Protein AF-0000000087792548 (afdb_homodimer)

Organism: NCBI:txid1960156

Foldseek 3Di:
DCPDDDDPPPPPPPPPPPPPPPPVPPVPLDDQQDAAPFEEEEEEEVQLVVVQLVLLLVLLCCQQALPRHYHYARLYYYLQALQGDPLDGNLVSCVPRPLVVLGQEYEYAYDLNLCVFDPDDVVSV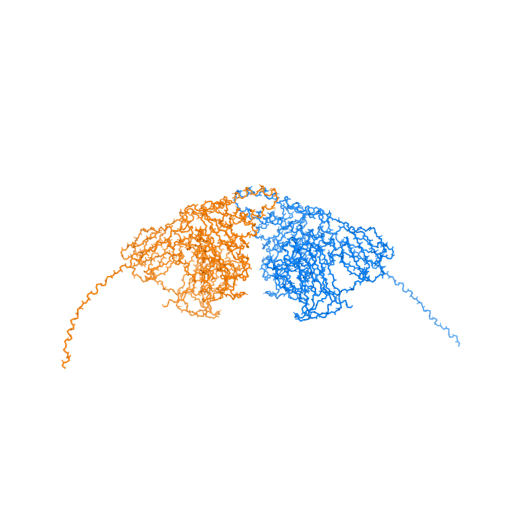VVRLVSVVVSVVSNCVSHPNRAYEYEQYAAQPCQLDPAPDVPHPRNSSVVVLVSSVVVCVVVVHFYFYLHVQLNQLLNQLCVVPSVLSCQQPVVSRHGDNQSSLSSSLRVSVSSSAALEQWEWEAEPQVQDTPDTDQKDKADFDWDQDPLGIKTKIKIWHNGFFSLQQQLDPSNVSSCVSHCSNVGHGAYKAAYANDDAQKKFKDKQNHTFDMDGNVDNNVIDGCSVIPDVSSVLSVVLSVLSVVLNVLSCCLPVVQPSVCVPPDPVSVVVNVVVSVVSVVVSVVSVVVSSVSSGIDMMMMMIGDDPDADWADFLQAPFDKDKPFAAPPQWQRRQARSPDLDQDTPNKHKGHQDPDDWIKMKTFSPAWDKFFKKKWKFALFAFQFKKWKWFARPVPDTDTQDMDTDDHSDIDMDMGGHDIDTGRMIMIIGGDTHCDHGPDHNSMHMIRYMTITHHDD/DDDDDCPCPPPPPPPPPPPPPPPVPPPPLDDQQDAAPFEEEEEEEVQLVVVQLVLLLVLLCCQQALPRHYHYARQYYYLQALQGPPLDGNLCSCVPRPLVVLGQEYEYAYDLNLCVFDPDDPVSVVVRLVSVVVSVVSNCVSHPNRAYEYEQYAAQPCQLDPAPDVPHPRNRSVVVLVSSVVVCVVVVHFYFYLHVQLNQLLNQLCVVPSVLSCQQPVVSRHGDNQSSLSSSLRVSVSSSAALEQWEWEAEPQVQDTPDTDQKDKADFDWDQDPQGIKTKIKIWHQGFFSLQQQLDPSNVSSCVSHCSNVGHGAYKAAYANDDAQKKFKDKQNHTFDMDGNVDNNVIDGCSVIPDVSSVLSVVLSVLSVVLNVLSCCLPVVQPSVCVPPDPVSVVVNVVVSVVSVVVSVVSVVVSSVSSGIDMMMMMIGHDPDADWADFLQAPFDKDKPFAAPPPWARRAARSPDLDQDTVNKHKGHQDQDDWIKMKTFSPAWDKFFKKKWKHALFAFQFKKWKWFARPVPDTHTQDMDTDDHSDIDMDMGGHDIDTGRMIMIIGGDTHCDHGPDHNSMHMIRYMTITHHDD

Radius of gyration: 38.55 Å; Cα contacts (8 Å, |Δi|>4): 2550; chains: 2; bounding box: 103×150×116 Å

Structure (mmCIF, N/CA/C/O backbone):
data_AF-0000000087792548-model_v1
#
loop_
_entity.id
_entity.type
_entity.pdbx_description
1 polymer 'Lysophospholipase L1'
#
loop_
_atom_site.group_PDB
_atom_site.id
_atom_site.type_symbol
_atom_site.label_atom_id
_atom_site.label_alt_id
_atom_site.label_comp_id
_atom_site.label_asym_id
_atom_site.label_entity_id
_atom_site.label_seq_id
_atom_site.pdbx_PDB_ins_code
_atom_site.Cartn_x
_atom_site.Cartn_y
_atom_site.Cartn_z
_atom_site.occupancy
_atom_site.B_iso_or_equiv
_atom_site.auth_seq_id
_atom_site.auth_comp_id
_atom_site.auth_asym_id
_atom_site.auth_atom_id
_atom_site.pdbx_PDB_model_num
ATOM 1 N N . MET A 1 1 ? 41.188 -63.031 -85.5 1 20.67 1 MET A N 1
ATOM 2 C CA . MET A 1 1 ? 41.625 -64 -84.5 1 20.67 1 MET A CA 1
ATOM 3 C C . MET A 1 1 ? 41.219 -63.594 -83.125 1 20.67 1 MET A C 1
ATOM 5 O O . MET A 1 1 ? 40.688 -62.469 -82.938 1 20.67 1 MET A O 1
ATOM 9 N N . ASN A 1 2 ? 42.062 -63.844 -82.25 1 21.12 2 ASN A N 1
ATOM 10 C CA . ASN A 1 2 ? 42.125 -64.312 -80.875 1 21.12 2 ASN A CA 1
ATOM 11 C C . ASN A 1 2 ? 41.906 -63.219 -79.875 1 21.12 2 ASN A C 1
ATOM 13 O O . ASN A 1 2 ? 42.875 -62.625 -79.375 1 21.12 2 ASN A O 1
ATOM 17 N N . SER A 1 3 ? 40.938 -62.375 -80.188 1 22.59 3 SER A N 1
ATOM 18 C CA . SER A 1 3 ? 40.594 -61.062 -79.562 1 22.59 3 SER A CA 1
ATOM 19 C C . SER A 1 3 ? 40.188 -61.219 -78.125 1 22.59 3 SER A C 1
ATOM 21 O O . SER A 1 3 ? 39.031 -61.625 -77.875 1 22.59 3 SER A O 1
ATOM 23 N N . THR A 1 4 ? 41.125 -61.719 -77.312 1 19.5 4 THR A N 1
ATOM 24 C CA . THR A 1 4 ? 41.062 -62.344 -76 1 19.5 4 THR A CA 1
ATOM 25 C C . THR A 1 4 ? 40.406 -61.406 -75 1 19.5 4 THR A C 1
ATOM 27 O O . THR A 1 4 ? 39.781 -61.844 -74 1 19.5 4 THR A O 1
ATOM 30 N N . ARG A 1 5 ? 41 -60.031 -75 1 19.72 5 ARG A N 1
ATOM 31 C CA . ARG A 1 5 ? 41.562 -59.625 -73.688 1 19.72 5 ARG A CA 1
ATOM 32 C C . ARG A 1 5 ? 40.5 -59.5 -72.625 1 19.72 5 ARG A C 1
ATOM 34 O O . ARG A 1 5 ? 40.656 -60.062 -71.562 1 19.72 5 ARG A O 1
ATOM 41 N N . ILE A 1 6 ? 40.094 -58.312 -72.125 1 22.81 6 ILE A N 1
ATOM 42 C CA . ILE A 1 6 ? 40.281 -57.688 -70.812 1 22.81 6 ILE A CA 1
ATOM 43 C C . ILE A 1 6 ? 38.969 -57.75 -70 1 22.81 6 ILE A C 1
ATOM 45 O O . ILE A 1 6 ? 37.969 -57.188 -70.438 1 22.81 6 ILE A O 1
ATOM 49 N N . SER A 1 7 ? 38.625 -58.938 -69.375 1 20.95 7 SER A N 1
ATOM 50 C CA . SER A 1 7 ? 37.375 -59.219 -68.688 1 20.95 7 SER A CA 1
ATOM 51 C C . SER A 1 7 ? 37.188 -58.25 -67.5 1 20.95 7 SER A C 1
ATOM 53 O O . SER A 1 7 ? 38.156 -57.812 -66.875 1 20.95 7 SER A O 1
ATOM 55 N N . SER A 1 8 ? 36.062 -57.531 -67.5 1 22.81 8 SER A N 1
ATOM 56 C CA . SER A 1 8 ? 35.375 -56.469 -66.75 1 22.81 8 SER A CA 1
ATOM 57 C C . SER A 1 8 ? 35.062 -56.875 -65.312 1 22.81 8 SER A C 1
ATOM 59 O O . SER A 1 8 ? 33.906 -57.281 -65.062 1 22.81 8 SER A O 1
ATOM 61 N N . PHE A 1 9 ? 36 -57.625 -64.625 1 23.86 9 PHE A N 1
ATOM 62 C CA . PHE A 1 9 ? 35.531 -58.125 -63.312 1 23.86 9 PHE A CA 1
ATOM 63 C C . PHE A 1 9 ? 35.094 -57 -62.406 1 23.86 9 PHE A C 1
ATOM 65 O O . PHE A 1 9 ? 35.844 -56.062 -62.125 1 23.86 9 PHE A O 1
ATOM 72 N N . LEU A 1 10 ? 33.844 -56.562 -62.469 1 23.06 10 LEU A N 1
ATOM 73 C CA . LEU A 1 10 ? 33.094 -55.562 -61.719 1 23.06 10 LEU A CA 1
ATOM 74 C C . LEU A 1 10 ? 33.062 -55.906 -60.219 1 23.06 10 LEU A C 1
ATOM 76 O O . LEU A 1 10 ? 32.5 -56.938 -59.812 1 23.06 10 LEU A O 1
ATOM 80 N N . ARG A 1 11 ? 34.219 -55.844 -59.469 1 23.98 11 ARG A N 1
ATOM 81 C CA . ARG A 1 11 ? 34.25 -56.156 -58.031 1 23.98 11 ARG A CA 1
ATOM 82 C C . ARG A 1 11 ? 33.281 -55.25 -57.281 1 23.98 11 ARG A C 1
ATOM 84 O O . ARG A 1 11 ? 33.312 -54.031 -57.375 1 23.98 11 ARG A O 1
ATOM 91 N N . SER A 1 12 ? 32.094 -55.719 -57.031 1 24.05 12 SER A N 1
ATOM 92 C CA . SER A 1 12 ? 31.031 -55.125 -56.219 1 24.05 12 SER A CA 1
ATOM 93 C C . SER A 1 12 ? 31.516 -54.875 -54.781 1 24.05 12 SER A C 1
ATOM 95 O O . SER A 1 12 ? 31.922 -55.812 -54.094 1 24.05 12 SER A O 1
ATOM 97 N N . ALA A 1 13 ? 32.375 -53.875 -54.531 1 24.22 13 ALA A N 1
ATOM 98 C CA . ALA A 1 13 ? 32.812 -53.5 -53.188 1 24.22 13 ALA A CA 1
ATOM 99 C C . ALA A 1 13 ? 31.625 -53.312 -52.25 1 24.22 13 ALA A C 1
ATOM 101 O O . ALA A 1 13 ? 30.734 -52.5 -52.531 1 24.22 13 ALA A O 1
ATOM 102 N N . LEU A 1 14 ? 31.156 -54.344 -51.562 1 24.39 14 LEU A N 1
ATOM 103 C CA . LEU A 1 14 ? 30.188 -54.344 -50.469 1 24.39 14 LEU A CA 1
ATOM 104 C C . LEU A 1 14 ? 30.547 -53.312 -49.406 1 24.39 14 LEU A C 1
ATOM 106 O O . LEU A 1 14 ? 31.609 -53.406 -48.812 1 24.39 14 LEU A O 1
ATOM 110 N N . LEU A 1 15 ? 30.266 -52 -49.688 1 24.22 15 LEU A N 1
ATOM 111 C CA . LEU A 1 15 ? 30.438 -50.969 -48.688 1 24.22 15 LEU A CA 1
ATOM 112 C C . LEU A 1 15 ? 29.719 -51.312 -47.406 1 24.22 15 LEU A C 1
ATOM 114 O O . LEU A 1 15 ? 28.484 -51.469 -47.375 1 24.22 15 LEU A O 1
ATOM 118 N N . CYS A 1 16 ? 30.266 -52.156 -46.531 1 25.78 16 CYS A N 1
ATOM 119 C CA . CYS A 1 16 ? 29.797 -52.406 -45.188 1 25.78 16 CYS A CA 1
ATOM 120 C C . CYS A 1 16 ? 29.578 -51.094 -44.438 1 25.78 16 CYS A C 1
ATOM 122 O O . CYS A 1 16 ? 30.547 -50.406 -44.094 1 25.78 16 CYS A O 1
ATOM 124 N N . GLY A 1 17 ? 28.578 -50.281 -44.844 1 24.95 17 GLY A N 1
ATOM 125 C CA . GLY A 1 17 ? 28.219 -49.094 -44.062 1 24.95 17 GLY A CA 1
ATOM 126 C C . GLY A 1 17 ? 28.031 -49.406 -42.594 1 24.95 17 GLY A C 1
ATOM 127 O O . GLY A 1 17 ? 27.188 -50.219 -42.188 1 24.95 17 GLY A O 1
ATOM 128 N N . GLY A 1 18 ? 29.109 -49.438 -41.781 1 26.86 18 GLY A N 1
ATOM 129 C CA . GLY A 1 18 ? 29.062 -49.469 -40.344 1 26.86 18 GLY A CA 1
ATOM 130 C C . GLY A 1 18 ? 28.078 -48.469 -39.75 1 26.86 18 GLY A C 1
ATOM 131 O O . GLY A 1 18 ? 28.188 -47.281 -40 1 26.86 18 GLY A O 1
ATOM 132 N N . ILE A 1 19 ? 26.812 -48.875 -39.625 1 29.09 19 ILE A N 1
ATOM 133 C CA . ILE A 1 19 ? 25.844 -48.062 -38.875 1 29.09 19 ILE A CA 1
ATOM 134 C C . ILE A 1 19 ? 26.391 -47.781 -37.5 1 29.09 19 ILE A C 1
ATOM 136 O O . ILE A 1 19 ? 26.578 -48.719 -36.688 1 29.09 19 ILE A O 1
ATOM 140 N N . ALA A 1 20 ? 27.25 -46.781 -37.312 1 32.12 20 ALA A N 1
ATOM 141 C CA . ALA A 1 20 ? 27.594 -46.281 -35.969 1 32.12 20 ALA A CA 1
ATOM 142 C C . ALA A 1 20 ? 26.328 -46 -35.156 1 32.12 20 ALA A C 1
ATOM 144 O O . ALA A 1 20 ? 25.484 -45.219 -35.594 1 32.12 20 ALA A O 1
ATOM 145 N N . PHE A 1 21 ? 25.953 -46.938 -34.344 1 32.03 21 PHE A N 1
ATOM 146 C CA . PHE A 1 21 ? 24.984 -46.656 -33.312 1 32.03 21 PHE A CA 1
ATOM 147 C C . PHE A 1 21 ? 25.375 -45.406 -32.5 1 32.03 21 PHE A C 1
ATOM 149 O O . PHE A 1 21 ? 26.453 -45.375 -31.891 1 32.03 21 PHE A O 1
ATOM 156 N N . LEU A 1 22 ? 25.031 -44.25 -32.969 1 30.95 22 LEU A N 1
ATOM 157 C CA . LEU A 1 22 ? 25.094 -43.094 -32.094 1 30.95 22 LEU A CA 1
ATOM 158 C C . LEU A 1 22 ? 24.438 -43.406 -30.75 1 30.95 22 LEU A C 1
ATOM 160 O O . LEU A 1 22 ? 23.219 -43.562 -30.672 1 30.95 22 LEU A O 1
ATOM 164 N N . VAL A 1 23 ? 25.109 -44.156 -29.906 1 33.66 23 VAL A N 1
ATOM 165 C CA . VAL A 1 23 ? 24.703 -44.094 -28.5 1 33.66 23 VAL A CA 1
ATOM 166 C C . VAL A 1 23 ? 24.5 -42.656 -28.094 1 33.66 23 VAL A C 1
ATOM 168 O O . VAL A 1 23 ? 25.453 -41.875 -28.078 1 33.66 23 VAL A O 1
ATOM 171 N N . GLY A 1 24 ? 23.328 -42.094 -28.406 1 32.38 24 GLY A N 1
ATOM 172 C CA . GLY A 1 24 ? 23.016 -40.844 -27.734 1 32.38 24 GLY A CA 1
ATOM 173 C C . GLY A 1 24 ? 23.422 -40.812 -26.281 1 32.38 24 GLY A C 1
ATOM 174 O O . GLY A 1 24 ? 23.031 -41.688 -25.516 1 32.38 24 GLY A O 1
ATOM 175 N N . ALA A 1 25 ? 24.594 -40.375 -25.984 1 34.62 25 ALA A N 1
ATOM 176 C CA . ALA A 1 25 ? 25 -40.062 -24.609 1 34.62 25 ALA A CA 1
ATOM 177 C C . ALA A 1 25 ? 23.844 -39.469 -23.812 1 34.62 25 ALA A C 1
ATOM 179 O O . ALA A 1 25 ? 23.344 -38.375 -24.125 1 34.62 25 ALA A O 1
ATOM 180 N N . GLN A 1 26 ? 23.062 -40.281 -23.25 1 33.81 26 GLN A N 1
ATOM 181 C CA . GLN A 1 26 ? 22.219 -39.719 -22.219 1 33.81 26 GLN A CA 1
ATOM 182 C C . GLN A 1 26 ? 23.016 -38.781 -21.312 1 33.81 26 GLN A C 1
ATOM 184 O O . GLN A 1 26 ? 23.906 -39.219 -20.578 1 33.81 26 GLN A O 1
ATOM 189 N N . THR A 1 27 ? 23.406 -37.625 -21.719 1 37.41 27 THR A N 1
ATOM 190 C CA . THR A 1 27 ? 23.953 -36.688 -20.75 1 37.41 27 THR A CA 1
ATOM 191 C C . THR A 1 27 ? 23.359 -36.938 -19.359 1 37.41 27 THR A C 1
ATOM 193 O O . THR A 1 27 ? 22.141 -37 -19.203 1 37.41 27 THR A O 1
ATOM 196 N N . ALA A 1 28 ? 24 -37.688 -18.594 1 40.88 28 ALA A N 1
ATOM 197 C CA . ALA A 1 28 ? 23.625 -37.906 -17.188 1 40.88 28 ALA A CA 1
ATOM 198 C C . ALA A 1 28 ? 23 -36.656 -16.594 1 40.88 28 ALA A C 1
ATOM 200 O O . ALA A 1 28 ? 23.656 -35.625 -16.5 1 40.88 28 ALA A O 1
ATOM 201 N N . ARG A 1 29 ? 21.766 -36.406 -16.688 1 50.12 29 ARG A N 1
ATOM 202 C CA . ARG A 1 29 ? 21.078 -35.312 -16 1 50.12 29 ARG A CA 1
ATOM 203 C C . ARG A 1 29 ? 21.594 -35.156 -14.578 1 50.12 29 ARG A C 1
ATOM 205 O O . ARG A 1 29 ? 21.609 -36.094 -13.805 1 50.12 29 ARG A O 1
ATOM 212 N N . ALA A 1 30 ? 22.344 -34.156 -14.242 1 58.66 30 ALA A N 1
ATOM 213 C CA . ALA A 1 30 ? 22.859 -33.781 -12.93 1 58.66 30 ALA A CA 1
ATOM 214 C C . ALA A 1 30 ? 21.75 -33.875 -11.867 1 58.66 30 ALA A C 1
ATOM 216 O O . ALA A 1 30 ? 20.578 -33.625 -12.156 1 58.66 30 ALA A O 1
ATOM 217 N N . ASP A 1 31 ? 22.031 -34.469 -10.781 1 84.44 31 ASP A N 1
ATOM 218 C CA . ASP A 1 31 ? 21.156 -34.625 -9.633 1 84.44 31 ASP A CA 1
ATOM 219 C C . ASP A 1 31 ? 20.656 -33.281 -9.109 1 84.44 31 ASP A C 1
ATOM 221 O O . ASP A 1 31 ? 21.359 -32.281 -9.234 1 84.44 31 ASP A O 1
ATOM 225 N N . PHE A 1 32 ? 19.344 -33.219 -8.805 1 94.69 32 PHE A N 1
ATOM 226 C CA . PHE A 1 32 ? 18.766 -32.062 -8.18 1 94.69 32 PHE A CA 1
ATOM 227 C C . PHE A 1 32 ? 19.641 -31.562 -7.027 1 94.69 32 PHE A C 1
ATOM 229 O O . PHE A 1 32 ? 20.141 -32.375 -6.234 1 94.69 32 PHE A O 1
ATOM 236 N N . ALA A 1 33 ? 19.891 -30.344 -7 1 97.38 33 ALA A N 1
ATOM 237 C CA . ALA A 1 33 ? 20.891 -29.734 -6.121 1 97.38 33 ALA A CA 1
ATOM 238 C C . ALA A 1 33 ? 20.484 -29.859 -4.656 1 97.38 33 ALA A C 1
ATOM 240 O O . ALA A 1 33 ? 21.328 -29.906 -3.77 1 97.38 33 ALA A O 1
ATOM 241 N N . LEU A 1 34 ? 19.156 -29.906 -4.316 1 98.06 34 LEU A N 1
ATOM 242 C CA . LEU A 1 34 ? 18.703 -30 -2.932 1 98.06 34 LEU A CA 1
ATOM 243 C C . LEU A 1 34 ? 18.703 -31.438 -2.443 1 98.06 34 LEU A C 1
ATOM 245 O O . LEU A 1 34 ? 18.484 -32.375 -3.227 1 98.06 34 LEU A O 1
ATOM 249 N N . LYS A 1 35 ? 18.953 -31.562 -1.18 1 97.38 35 LYS A N 1
ATOM 250 C CA . LYS A 1 35 ? 19 -32.844 -0.513 1 97.38 35 LYS A CA 1
ATOM 251 C C . LYS A 1 35 ? 18.062 -32.906 0.682 1 97.38 35 LYS A C 1
ATOM 253 O O . LYS A 1 35 ? 17.609 -31.859 1.165 1 97.38 35 LYS A O 1
ATOM 258 N N . ALA A 1 36 ? 17.781 -34.125 1.096 1 97.38 36 ALA A N 1
ATOM 259 C CA . ALA A 1 36 ? 16.906 -34.344 2.244 1 97.38 36 ALA A CA 1
ATOM 260 C C . ALA A 1 36 ? 17.391 -33.562 3.455 1 97.38 36 ALA A C 1
ATOM 262 O O . ALA A 1 36 ? 18.578 -33.562 3.775 1 97.38 36 ALA A O 1
ATOM 263 N N . ASN A 1 37 ? 16.531 -32.812 4.027 1 97.38 37 ASN A N 1
ATOM 264 C CA . ASN A 1 37 ? 16.719 -32.062 5.262 1 97.38 37 ASN A CA 1
ATOM 265 C C . ASN A 1 37 ? 17.438 -30.734 5.008 1 97.38 37 ASN A C 1
ATOM 267 O O . ASN A 1 37 ? 17.828 -30.031 5.953 1 97.38 37 ASN A O 1
ATOM 271 N N . ASP A 1 38 ? 17.625 -30.406 3.773 1 98.44 38 ASP A N 1
ATOM 272 C CA . ASP A 1 38 ? 18.156 -29.094 3.475 1 98.44 38 ASP A CA 1
ATOM 273 C C . ASP A 1 38 ? 17.219 -27.984 3.959 1 98.44 38 ASP A C 1
ATOM 275 O O . ASP A 1 38 ? 15.992 -28.109 3.816 1 98.44 38 ASP A O 1
ATOM 279 N N . ARG A 1 39 ? 17.797 -26.953 4.59 1 98.38 39 ARG A N 1
ATOM 280 C CA . ARG A 1 39 ? 17.125 -25.688 4.816 1 98.38 39 ARG A CA 1
ATOM 281 C C . ARG A 1 39 ? 17.641 -24.609 3.861 1 98.38 39 ARG A C 1
ATOM 283 O O . ARG A 1 39 ? 18.828 -24.266 3.889 1 98.38 39 ARG A O 1
ATOM 290 N N . VAL A 1 40 ? 16.719 -24.125 3.023 1 98.81 40 VAL A N 1
ATOM 291 C CA . VAL A 1 40 ? 17.078 -23.141 2.006 1 98.81 40 VAL A CA 1
ATOM 292 C C . VAL A 1 40 ? 16.656 -21.75 2.471 1 98.81 40 VAL A C 1
ATOM 294 O O . VAL A 1 40 ? 15.516 -21.547 2.877 1 98.81 40 VAL A O 1
ATOM 297 N N . VAL A 1 41 ? 17.562 -20.797 2.461 1 98.88 41 VAL A N 1
ATOM 298 C CA . VAL A 1 41 ? 17.25 -19.391 2.721 1 98.88 41 VAL A CA 1
ATOM 299 C C . VAL A 1 41 ? 17.469 -18.562 1.455 1 98.88 41 VAL A C 1
ATOM 301 O O . VAL A 1 41 ? 18.562 -18.562 0.891 1 98.88 41 VAL A O 1
ATOM 304 N N . PHE A 1 42 ? 16.422 -17.891 0.983 1 98.81 42 PHE A N 1
ATOM 305 C CA . PHE A 1 42 ? 16.5 -16.984 -0.154 1 98.81 42 PHE A CA 1
ATOM 306 C C . PHE A 1 42 ? 16.781 -15.562 0.31 1 98.81 42 PHE A C 1
ATOM 308 O O . PHE A 1 42 ? 15.922 -14.914 0.89 1 98.81 42 PHE A O 1
ATOM 315 N N . TYR A 1 43 ? 17.938 -15.078 0.099 1 98.69 43 TYR A N 1
ATOM 316 C CA . TYR A 1 43 ? 18.281 -13.703 0.471 1 98.69 43 TYR A CA 1
ATOM 317 C C . TYR A 1 43 ? 18.312 -12.805 -0.756 1 98.69 43 TYR A C 1
ATOM 319 O O . TYR A 1 43 ? 18.875 -13.18 -1.79 1 98.69 43 TYR A O 1
ATOM 327 N N . GLY A 1 44 ? 17.75 -11.656 -0.643 1 98.31 44 GLY A N 1
ATOM 328 C CA . GLY A 1 44 ? 17.812 -10.734 -1.766 1 98.31 44 GLY A CA 1
ATOM 329 C C . GLY A 1 44 ? 17.094 -9.422 -1.493 1 98.31 44 GLY A C 1
ATOM 330 O O . GLY A 1 44 ? 16.797 -9.102 -0.341 1 98.31 44 GLY A O 1
ATOM 331 N N . ASP A 1 45 ? 16.953 -8.625 -2.549 1 96.94 45 ASP A N 1
ATOM 332 C CA . ASP A 1 45 ? 16.359 -7.289 -2.445 1 96.94 45 ASP A CA 1
ATOM 333 C C . ASP A 1 45 ? 14.852 -7.336 -2.613 1 96.94 45 ASP A C 1
ATOM 335 O O . ASP A 1 45 ? 14.195 -8.281 -2.158 1 96.94 45 ASP A O 1
ATOM 339 N N . SER A 1 46 ? 14.18 -6.312 -3.15 1 97.19 46 SER A N 1
ATOM 340 C CA . SER A 1 46 ? 12.727 -6.184 -3.248 1 97.19 46 SER A CA 1
ATOM 341 C C . SER A 1 46 ? 12.141 -7.258 -4.16 1 97.19 46 SER A C 1
ATOM 343 O O . SER A 1 46 ? 10.992 -7.664 -3.986 1 97.19 46 SER A O 1
ATOM 345 N N . ILE A 1 47 ? 12.891 -7.676 -5.129 1 97.81 47 ILE A N 1
ATOM 346 C CA . ILE A 1 47 ? 12.398 -8.695 -6.051 1 97.81 47 ILE A CA 1
ATOM 347 C C . ILE A 1 47 ? 12.25 -10.031 -5.32 1 97.81 47 ILE A C 1
ATOM 349 O O . ILE A 1 47 ? 11.25 -10.727 -5.484 1 97.81 47 ILE A O 1
ATOM 353 N N . THR A 1 48 ? 13.234 -10.344 -4.508 1 98.44 48 THR A N 1
ATOM 354 C CA . THR A 1 48 ? 13.109 -11.508 -3.639 1 98.44 48 THR A CA 1
ATOM 355 C C . THR A 1 48 ? 12.016 -11.281 -2.592 1 98.44 48 THR A C 1
ATOM 357 O O . THR A 1 48 ? 11.273 -12.211 -2.262 1 98.44 48 THR A O 1
ATOM 360 N N . ASP A 1 49 ? 11.891 -10.078 -2.137 1 97.38 49 ASP A N 1
ATOM 361 C CA . ASP A 1 49 ? 10.906 -9.711 -1.122 1 97.38 49 ASP A CA 1
ATOM 362 C C . ASP A 1 49 ? 9.484 -9.883 -1.646 1 97.38 49 ASP A C 1
ATOM 364 O O . ASP A 1 49 ? 8.531 -9.961 -0.862 1 97.38 49 ASP A O 1
ATOM 368 N N . GLN A 1 50 ? 9.297 -9.914 -2.98 1 96.75 50 GLN A N 1
ATOM 369 C CA . GLN A 1 50 ? 7.977 -10.172 -3.543 1 96.75 50 GLN A CA 1
ATOM 370 C C . GLN A 1 50 ? 7.504 -11.586 -3.199 1 96.75 50 GLN A C 1
ATOM 372 O O . GLN A 1 50 ? 6.312 -11.883 -3.297 1 96.75 50 GLN A O 1
ATOM 377 N N . ARG A 1 51 ? 8.43 -12.555 -2.881 1 97.44 51 ARG A N 1
ATOM 378 C CA . ARG A 1 51 ? 8.18 -13.922 -2.436 1 97.44 51 ARG A CA 1
ATOM 379 C C . ARG A 1 51 ? 7.406 -14.711 -3.486 1 97.44 51 ARG A C 1
ATOM 381 O O . ARG A 1 51 ? 6.5 -15.477 -3.152 1 97.44 51 ARG A O 1
ATOM 388 N N . LEU A 1 52 ? 7.691 -14.492 -4.766 1 97.75 52 LEU A N 1
ATOM 389 C CA . LEU A 1 52 ? 6.996 -15.219 -5.82 1 97.75 52 LEU A CA 1
ATOM 390 C C . LEU A 1 52 ? 7.875 -16.328 -6.387 1 97.75 52 LEU A C 1
ATOM 392 O O . LEU A 1 52 ? 7.605 -17.516 -6.16 1 97.75 52 LEU A O 1
ATOM 396 N N . TYR A 1 53 ? 9.078 -15.891 -6.945 1 98.62 53 TYR A N 1
ATOM 397 C CA . TYR A 1 53 ? 9.898 -16.953 -7.527 1 98.62 53 TYR A CA 1
ATOM 398 C C . TYR A 1 53 ? 10.367 -17.922 -6.457 1 98.62 53 TYR A C 1
ATOM 400 O O . TYR A 1 53 ? 10.492 -19.125 -6.719 1 98.62 53 TYR A O 1
ATOM 408 N N . THR A 1 54 ? 10.555 -17.422 -5.25 1 98.69 54 THR A N 1
ATOM 409 C CA . THR A 1 54 ? 10.969 -18.297 -4.156 1 98.69 54 THR A CA 1
ATOM 410 C C . THR A 1 54 ? 9.836 -19.25 -3.758 1 98.69 54 THR A C 1
ATOM 412 O O . THR A 1 54 ? 10.062 -20.422 -3.486 1 98.69 54 THR A O 1
ATOM 415 N N . THR A 1 55 ? 8.586 -18.734 -3.738 1 98.62 55 THR A N 1
ATOM 416 C CA . THR A 1 55 ? 7.422 -19.562 -3.447 1 98.62 55 THR A CA 1
ATOM 417 C C . THR A 1 55 ? 7.215 -20.609 -4.543 1 98.62 55 THR A C 1
ATOM 419 O O . THR A 1 55 ? 6.871 -21.75 -4.258 1 98.62 55 THR A O 1
ATOM 422 N N . PHE A 1 56 ? 7.445 -20.219 -5.781 1 98.75 56 PHE A N 1
ATOM 423 C CA . PHE A 1 56 ? 7.32 -21.156 -6.891 1 98.75 56 PHE A CA 1
ATOM 424 C C . PHE A 1 56 ? 8.359 -22.266 -6.789 1 98.75 56 PHE A C 1
ATOM 426 O O . PHE A 1 56 ? 8.055 -23.438 -7.055 1 98.75 56 PHE A O 1
ATOM 433 N N . VAL A 1 57 ? 9.531 -21.906 -6.383 1 98.88 57 VAL A N 1
ATOM 434 C CA . VAL A 1 57 ? 10.586 -22.906 -6.199 1 98.88 57 VAL A CA 1
ATOM 435 C C . VAL A 1 57 ? 10.188 -23.875 -5.09 1 98.88 57 VAL A C 1
ATOM 437 O O . VAL A 1 57 ? 10.336 -25.094 -5.242 1 98.88 57 VAL A O 1
ATOM 440 N N . GLU A 1 58 ? 9.695 -23.328 -3.994 1 98.75 58 GLU A N 1
ATOM 441 C CA . GLU A 1 58 ? 9.234 -24.172 -2.896 1 98.75 58 GLU A CA 1
ATOM 442 C C . GLU A 1 58 ? 8.094 -25.078 -3.344 1 98.75 58 GLU A C 1
ATOM 444 O O . GLU A 1 58 ? 8.094 -26.281 -3.045 1 98.75 58 GLU A O 1
ATOM 449 N N . THR A 1 59 ? 7.152 -24.562 -4.074 1 98.69 59 THR A N 1
ATOM 450 C CA . THR A 1 59 ? 6.039 -25.344 -4.586 1 98.69 59 THR A CA 1
ATOM 451 C C . THR A 1 59 ? 6.539 -26.484 -5.477 1 98.69 59 THR A C 1
ATOM 453 O O . THR A 1 59 ? 6.113 -27.625 -5.336 1 98.69 59 THR A O 1
ATOM 456 N N . TYR A 1 60 ? 7.441 -26.156 -6.363 1 98.69 60 TYR A N 1
ATOM 457 C CA . TYR A 1 60 ? 8.008 -27.172 -7.238 1 98.69 60 TYR A CA 1
ATOM 458 C C . TYR A 1 60 ? 8.656 -28.297 -6.426 1 98.69 60 TYR A C 1
ATOM 460 O O . TYR A 1 60 ? 8.398 -29.469 -6.66 1 98.69 60 TYR A O 1
ATOM 468 N N . ALA A 1 61 ? 9.461 -27.891 -5.5 1 98.62 61 ALA A N 1
ATOM 469 C CA . ALA A 1 61 ? 10.203 -28.875 -4.715 1 98.62 61 ALA A CA 1
ATOM 470 C C . ALA A 1 61 ? 9.25 -29.797 -3.957 1 98.62 61 ALA A C 1
ATOM 472 O O . ALA A 1 61 ? 9.445 -31.016 -3.916 1 98.62 61 ALA A O 1
ATOM 473 N N . LEU A 1 62 ? 8.188 -29.25 -3.398 1 98.12 62 LEU A N 1
ATOM 474 C CA . LEU A 1 62 ? 7.246 -30.016 -2.592 1 98.12 62 LEU A CA 1
ATOM 475 C C . LEU A 1 62 ? 6.41 -30.953 -3.465 1 98.12 62 LEU A C 1
ATOM 477 O O . LEU A 1 62 ? 6.082 -32.062 -3.057 1 98.12 62 LEU A O 1
ATOM 481 N N . THR A 1 63 ? 6.074 -30.484 -4.645 1 98.5 63 THR A N 1
ATOM 482 C CA . THR A 1 63 ? 5.23 -31.281 -5.523 1 98.5 63 THR A CA 1
ATOM 483 C C . THR A 1 63 ? 6.051 -32.344 -6.238 1 98.5 63 THR A C 1
ATOM 485 O O . THR A 1 63 ? 5.582 -33.469 -6.449 1 98.5 63 THR A O 1
ATOM 488 N N . ARG A 1 64 ? 7.316 -32.062 -6.516 1 98.31 64 ARG A N 1
ATOM 489 C CA . ARG A 1 64 ? 8.148 -32.969 -7.289 1 98.31 64 ARG A CA 1
ATOM 490 C C . ARG A 1 64 ? 8.797 -34.031 -6.387 1 98.31 64 ARG A C 1
ATOM 492 O O . ARG A 1 64 ? 9.016 -35.156 -6.805 1 98.31 64 ARG A O 1
ATOM 499 N N . PHE A 1 65 ? 9.07 -33.594 -5.16 1 98 65 PHE A N 1
ATOM 500 C CA . PHE A 1 65 ? 9.734 -34.469 -4.199 1 98 65 PHE A CA 1
ATOM 501 C C . PHE A 1 65 ? 8.977 -34.5 -2.873 1 98 65 PHE A C 1
ATOM 503 O O . PHE A 1 65 ? 9.531 -34.125 -1.835 1 98 65 PHE A O 1
ATOM 510 N N . PRO A 1 66 ? 7.805 -35.062 -2.881 1 97.44 66 PRO A N 1
ATOM 511 C CA . PRO A 1 66 ? 6.969 -34.969 -1.681 1 97.44 66 PRO A CA 1
ATOM 512 C C . PRO A 1 66 ? 7.57 -35.719 -0.49 1 97.44 66 PRO A C 1
ATOM 514 O O . PRO A 1 66 ? 7.254 -35.406 0.661 1 97.44 66 PRO A O 1
ATOM 517 N N . LYS A 1 67 ? 8.492 -36.594 -0.701 1 96.25 67 LYS A N 1
ATOM 518 C CA . LYS A 1 67 ? 9.047 -37.406 0.382 1 96.25 67 LYS A CA 1
ATOM 519 C C . LYS A 1 67 ? 10.391 -36.875 0.848 1 96.25 67 LYS A C 1
ATOM 521 O O . LYS A 1 67 ? 10.984 -37.375 1.79 1 96.25 67 LYS A O 1
ATOM 526 N N . MET A 1 68 ? 10.891 -35.906 0.193 1 96.81 68 MET A N 1
ATOM 527 C CA . MET A 1 68 ? 12.148 -35.25 0.582 1 96.81 68 MET A CA 1
ATOM 528 C C . MET A 1 68 ? 11.906 -34.125 1.581 1 96.81 68 MET A C 1
ATOM 530 O O . MET A 1 68 ? 11.344 -33.094 1.23 1 96.81 68 MET A O 1
ATOM 534 N N . PRO A 1 69 ? 12.312 -34.281 2.82 1 96.56 69 PRO A N 1
ATOM 535 C CA . PRO A 1 69 ? 12.109 -33.188 3.775 1 96.56 69 PRO A CA 1
ATOM 536 C C . PRO A 1 69 ? 12.969 -31.969 3.467 1 96.56 69 PRO A C 1
ATOM 538 O O . PRO A 1 69 ? 14.195 -32.062 3.451 1 96.56 69 PRO A O 1
ATOM 541 N N . LEU A 1 70 ? 12.352 -30.906 3.168 1 97.56 70 LEU A N 1
ATOM 542 C CA . LEU A 1 70 ? 12.992 -29.641 2.873 1 97.56 70 LEU A CA 1
ATOM 543 C C . LEU A 1 70 ? 12.312 -28.5 3.637 1 97.56 70 LEU A C 1
ATOM 545 O O . LEU A 1 70 ? 11.125 -28.594 3.959 1 97.56 70 LEU A O 1
ATOM 549 N N . SER A 1 71 ? 13.039 -27.516 3.998 1 97.38 71 SER A N 1
ATOM 550 C CA . SER A 1 71 ? 12.477 -26.297 4.566 1 97.38 71 SER A CA 1
ATOM 551 C C . SER A 1 71 ? 12.984 -25.047 3.836 1 97.38 71 SER A C 1
ATOM 553 O O . SER A 1 71 ? 14.094 -25.047 3.299 1 97.38 71 SER A O 1
ATOM 555 N N . PHE A 1 72 ? 12.164 -24.031 3.84 1 98.5 72 PHE A N 1
ATOM 556 C CA . PHE A 1 72 ? 12.453 -22.828 3.062 1 98.5 72 PHE A CA 1
ATOM 557 C C . PHE A 1 72 ? 12.188 -21.578 3.883 1 98.5 72 PHE A C 1
ATOM 559 O O . PHE A 1 72 ? 11.219 -21.516 4.637 1 98.5 72 PHE A O 1
ATOM 566 N N . VAL A 1 73 ? 13.039 -20.594 3.746 1 98 73 VAL A N 1
ATOM 567 C CA . VAL A 1 73 ? 12.891 -19.281 4.367 1 98 73 VAL A CA 1
ATOM 568 C C . VAL A 1 73 ? 13.109 -18.188 3.322 1 98 73 VAL A C 1
ATOM 570 O O . VAL A 1 73 ? 14.102 -18.219 2.586 1 98 73 VAL A O 1
ATOM 573 N N . HIS A 1 74 ? 12.172 -17.297 3.289 1 96.19 74 HIS A N 1
ATOM 574 C CA . HIS A 1 74 ? 12.281 -16.141 2.416 1 96.19 74 HIS A CA 1
ATOM 575 C C . HIS A 1 74 ? 12.812 -14.93 3.176 1 96.19 74 HIS A C 1
ATOM 577 O O . HIS A 1 74 ? 12.219 -14.508 4.172 1 96.19 74 HIS A O 1
ATOM 583 N N . SER A 1 75 ? 13.859 -14.352 2.703 1 97.75 75 SER A N 1
ATOM 584 C CA . SER A 1 75 ? 14.516 -13.266 3.426 1 97.75 75 SER A CA 1
ATOM 585 C C . SER A 1 75 ? 14.836 -12.102 2.496 1 97.75 75 SER A C 1
ATOM 587 O O . SER A 1 75 ? 15.906 -11.492 2.605 1 97.75 75 SER A O 1
ATOM 589 N N . GLY A 1 76 ? 13.953 -11.836 1.589 1 97.69 76 GLY A N 1
ATOM 590 C CA . GLY A 1 76 ? 14.086 -10.633 0.785 1 97.69 76 GLY A CA 1
ATOM 591 C C . GLY A 1 76 ? 13.664 -9.375 1.522 1 97.69 76 GLY A C 1
ATOM 592 O O . GLY A 1 76 ? 12.758 -9.406 2.354 1 97.69 76 GLY A O 1
ATOM 593 N N . TRP A 1 77 ? 14.312 -8.297 1.217 1 96.06 77 TRP A N 1
ATOM 594 C CA . TRP A 1 77 ? 13.938 -7.012 1.799 1 96.06 77 TRP A CA 1
ATOM 595 C C . TRP A 1 77 ? 13.992 -5.906 0.752 1 96.06 77 TRP A C 1
ATOM 597 O O . TRP A 1 77 ? 14.992 -5.762 0.045 1 96.06 77 TRP A O 1
ATOM 607 N N . GLY A 1 78 ? 12.93 -5.203 0.639 1 93 78 GLY A N 1
ATOM 608 C CA . GLY A 1 78 ? 12.836 -4.125 -0.33 1 93 78 GLY A CA 1
ATOM 609 C C . GLY A 1 78 ? 13.984 -3.141 -0.244 1 93 78 GLY A C 1
ATOM 610 O O . GLY A 1 78 ? 14.328 -2.668 0.842 1 93 78 GLY A O 1
ATOM 611 N N . GLY A 1 79 ? 14.625 -2.805 -1.372 1 90.94 79 GLY A N 1
ATOM 612 C CA . GLY A 1 79 ? 15.648 -1.775 -1.464 1 90.94 79 GLY A CA 1
ATOM 613 C C . GLY A 1 79 ? 17.031 -2.266 -1.062 1 90.94 79 GLY A C 1
ATOM 614 O O . GLY A 1 79 ? 18.016 -1.545 -1.208 1 90.94 79 GLY A O 1
ATOM 615 N N . ASP A 1 80 ? 17.188 -3.512 -0.576 1 94.56 80 ASP A N 1
ATOM 616 C CA . ASP A 1 80 ? 18.469 -4.02 -0.077 1 94.56 80 ASP A CA 1
ATOM 617 C C . ASP A 1 80 ? 19.547 -3.92 -1.146 1 94.56 80 ASP A C 1
ATOM 619 O O . ASP A 1 80 ? 19.297 -4.145 -2.328 1 94.56 80 ASP A O 1
ATOM 623 N N . ARG A 1 81 ? 20.703 -3.566 -0.708 1 95.38 81 ARG A N 1
ATOM 624 C CA . ARG A 1 81 ? 21.984 -3.6 -1.409 1 95.38 81 ARG A CA 1
ATOM 625 C C . ARG A 1 81 ? 22.984 -4.496 -0.685 1 95.38 81 ARG A C 1
ATOM 627 O O . ARG A 1 81 ? 22.656 -5.09 0.348 1 95.38 81 ARG A O 1
ATOM 634 N N . VAL A 1 82 ? 24.109 -4.59 -1.232 1 97.69 82 VAL A N 1
ATOM 635 C CA . VAL A 1 82 ? 25.156 -5.406 -0.61 1 97.69 82 VAL A CA 1
ATOM 636 C C . VAL A 1 82 ? 25.547 -4.805 0.737 1 97.69 82 VAL A C 1
ATOM 638 O O . VAL A 1 82 ? 26.203 -5.461 1.549 1 97.69 82 VAL A O 1
ATOM 641 N N . THR A 1 83 ? 25.109 -3.59 1.027 1 93.38 83 THR A N 1
ATOM 642 C CA . THR A 1 83 ? 25.422 -2.914 2.281 1 93.38 83 THR A CA 1
ATOM 643 C C . THR A 1 83 ? 24.266 -3.043 3.27 1 93.38 83 THR A C 1
ATOM 645 O O . THR A 1 83 ? 24.375 -2.576 4.406 1 93.38 83 THR A O 1
ATOM 648 N N . GLY A 1 84 ? 23.25 -3.631 2.879 1 93.5 84 GLY A N 1
ATOM 649 C CA . GLY A 1 84 ? 22.016 -3.664 3.65 1 93.5 84 GLY A CA 1
ATOM 650 C C . GLY A 1 84 ? 20.969 -2.68 3.154 1 93.5 84 GLY A C 1
ATOM 651 O O . GLY A 1 84 ? 20.984 -2.285 1.987 1 93.5 84 GLY A O 1
ATOM 652 N N . GLY A 1 85 ? 20.016 -2.441 3.914 1 89.44 85 GLY A N 1
ATOM 653 C CA . GLY A 1 85 ? 18.938 -1.54 3.564 1 89.44 85 GLY A CA 1
ATOM 654 C C . GLY A 1 85 ? 17.938 -1.341 4.691 1 89.44 85 GLY A C 1
ATOM 655 O O . GLY A 1 85 ? 18.328 -1.165 5.848 1 89.44 85 GLY A O 1
ATOM 656 N N . GLY A 1 86 ? 16.641 -1.293 4.312 1 83.31 86 GLY A N 1
ATOM 657 C CA . GLY A 1 86 ? 15.586 -1.001 5.262 1 83.31 86 GLY A CA 1
ATOM 658 C C . GLY A 1 86 ? 15.547 -1.972 6.43 1 83.31 86 GLY A C 1
ATOM 659 O O . GLY A 1 86 ? 15.125 -1.61 7.527 1 83.31 86 GLY A O 1
ATOM 660 N N . GLY A 1 87 ? 16.031 -3.133 6.227 1 90.5 87 GLY A N 1
ATOM 661 C CA . GLY A 1 87 ? 16.031 -4.141 7.273 1 90.5 87 GLY A CA 1
ATOM 662 C C . GLY A 1 87 ? 17.266 -4.066 8.164 1 90.5 87 GLY A C 1
ATOM 663 O O . GLY A 1 87 ? 17.406 -4.867 9.094 1 90.5 87 GLY A O 1
ATOM 664 N N . GLY A 1 88 ? 18.172 -3.166 7.918 1 90.06 88 GLY A N 1
ATOM 665 C CA . GLY A 1 88 ? 19.391 -3.014 8.688 1 90.06 88 GLY A CA 1
ATOM 666 C C . GLY A 1 88 ? 20.656 -3.211 7.863 1 90.06 88 GLY A C 1
ATOM 667 O O . GLY A 1 88 ? 20.578 -3.627 6.703 1 90.06 88 GLY A O 1
ATOM 668 N N . PRO A 1 89 ? 21.797 -2.822 8.523 1 92.75 89 PRO A N 1
ATOM 669 C CA . PRO A 1 89 ? 23.062 -3.064 7.82 1 92.75 89 PRO A CA 1
ATOM 670 C C . PRO A 1 89 ? 23.266 -4.539 7.477 1 92.75 89 PRO A C 1
ATOM 672 O O . PRO A 1 89 ? 22.641 -5.41 8.086 1 92.75 89 PRO A O 1
ATOM 675 N N . ILE A 1 90 ? 24.109 -4.832 6.516 1 96.62 90 ILE A N 1
ATOM 676 C CA . ILE A 1 90 ? 24.234 -6.141 5.887 1 96.62 90 ILE A CA 1
ATOM 677 C C . ILE A 1 90 ? 24.594 -7.188 6.938 1 96.62 90 ILE A C 1
ATOM 679 O O . ILE A 1 90 ? 24.062 -8.305 6.922 1 96.62 90 ILE A O 1
ATOM 683 N N . ASP A 1 91 ? 25.391 -6.844 7.898 1 97.31 91 ASP A N 1
ATOM 684 C CA . ASP A 1 91 ? 25.797 -7.836 8.891 1 97.31 91 ASP A CA 1
ATOM 685 C C . ASP A 1 91 ? 24.625 -8.203 9.812 1 97.31 91 ASP A C 1
ATOM 687 O O . ASP A 1 91 ? 24.484 -9.359 10.211 1 97.31 91 ASP A O 1
ATOM 691 N N . ARG A 1 92 ? 23.859 -7.254 10.133 1 95.62 92 ARG A N 1
ATOM 692 C CA . ARG A 1 92 ? 22.656 -7.527 10.906 1 95.62 92 ARG A CA 1
ATOM 693 C C . ARG A 1 92 ? 21.672 -8.391 10.117 1 95.62 92 ARG A C 1
ATOM 695 O O . ARG A 1 92 ? 21.094 -9.344 10.656 1 95.62 92 ARG A O 1
ATOM 702 N N . ARG A 1 93 ? 21.469 -8.031 8.875 1 97.06 93 ARG A N 1
ATOM 703 C CA . ARG A 1 93 ? 20.609 -8.805 7.992 1 97.06 93 ARG A CA 1
ATOM 704 C C . ARG A 1 93 ? 21.062 -10.258 7.914 1 97.06 93 ARG A C 1
ATOM 706 O O . ARG A 1 93 ? 20.25 -11.18 8.078 1 97.06 93 ARG A O 1
ATOM 713 N N . LEU A 1 94 ? 22.359 -10.445 7.707 1 98.62 94 LEU A N 1
ATOM 714 C CA . LEU A 1 94 ? 22.875 -11.797 7.547 1 98.62 94 LEU A CA 1
ATOM 715 C C . LEU A 1 94 ? 22.734 -12.586 8.844 1 98.62 94 LEU A C 1
ATOM 717 O O . LEU A 1 94 ? 22.359 -13.758 8.82 1 98.62 94 LEU A O 1
ATOM 721 N N . GLN A 1 95 ? 23.016 -11.938 9.953 1 98 95 GLN A N 1
ATOM 722 C CA . GLN A 1 95 ? 22.922 -12.633 11.234 1 98 95 GLN A CA 1
ATOM 723 C C . GLN A 1 95 ? 21.469 -12.977 11.578 1 98 95 GLN A C 1
ATOM 725 O O . GLN A 1 95 ? 21.172 -14.109 11.953 1 98 95 GLN A O 1
ATOM 730 N N . ARG A 1 96 ? 20.547 -12.062 11.453 1 97.06 96 ARG A N 1
ATOM 731 C CA . ARG A 1 96 ? 19.156 -12.203 11.891 1 97.06 96 ARG A CA 1
ATOM 732 C C . ARG A 1 96 ? 18.344 -12.992 10.867 1 97.06 96 ARG A C 1
ATOM 734 O O . ARG A 1 96 ? 17.5 -13.812 11.234 1 97.06 96 ARG A O 1
ATOM 741 N N . ASP A 1 97 ? 18.578 -12.734 9.562 1 98.06 97 ASP A N 1
ATOM 742 C CA . ASP A 1 97 ? 17.625 -13.141 8.539 1 98.06 97 ASP A CA 1
ATOM 743 C C . ASP A 1 97 ? 18.172 -14.297 7.707 1 98.06 97 ASP A C 1
ATOM 745 O O . ASP A 1 97 ? 17.516 -14.789 6.797 1 98.06 97 ASP A O 1
ATOM 749 N N . VAL A 1 98 ? 19.438 -14.719 7.945 1 98.69 98 VAL A N 1
ATOM 750 C CA . VAL A 1 98 ? 20 -15.836 7.199 1 98.69 98 VAL A CA 1
ATOM 751 C C . VAL A 1 98 ? 20.594 -16.859 8.164 1 98.69 98 VAL A C 1
ATOM 753 O O . VAL A 1 98 ? 20.047 -17.953 8.344 1 98.69 98 VAL A O 1
ATOM 756 N N . LEU A 1 99 ? 21.578 -16.453 8.938 1 98.69 99 LEU A N 1
ATOM 757 C CA . LEU A 1 99 ? 22.359 -17.375 9.742 1 98.69 99 LEU A CA 1
ATOM 758 C C . LEU A 1 99 ? 21.562 -17.891 10.93 1 98.69 99 LEU A C 1
ATOM 760 O O . LEU A 1 99 ? 21.781 -19.016 11.391 1 98.69 99 LEU A O 1
ATOM 764 N N . ALA A 1 100 ? 20.656 -17.062 11.398 1 97.56 100 ALA A N 1
ATOM 765 C CA . ALA A 1 100 ? 19.812 -17.469 12.523 1 97.56 100 ALA A CA 1
ATOM 766 C C . ALA A 1 100 ? 19.016 -18.719 12.188 1 97.56 100 ALA A C 1
ATOM 768 O O . ALA A 1 100 ? 18.594 -19.453 13.094 1 97.56 100 ALA A O 1
ATOM 769 N N . TYR A 1 101 ? 18.844 -19.047 10.891 1 97.62 101 TYR A N 1
ATOM 770 C CA . TYR A 1 101 ? 18.031 -20.188 10.477 1 97.62 101 TYR A CA 1
ATOM 771 C C . TYR A 1 101 ? 18.906 -21.422 10.25 1 97.62 101 TYR A C 1
ATOM 773 O O . TYR A 1 101 ? 18.406 -22.484 9.875 1 97.62 101 TYR A O 1
ATOM 781 N N . HIS A 1 102 ? 20.219 -21.281 10.398 1 97.94 102 HIS A N 1
ATOM 782 C CA . HIS A 1 102 ? 21.156 -22.391 10.203 1 97.94 102 HIS A CA 1
ATOM 783 C C . HIS A 1 102 ? 20.969 -23.031 8.828 1 97.94 102 HIS A C 1
ATOM 785 O O . HIS A 1 102 ? 20.719 -24.234 8.727 1 97.94 102 HIS A O 1
ATOM 791 N N . PRO A 1 103 ? 21.172 -22.266 7.789 1 98.69 103 PRO A N 1
ATOM 792 C CA . PRO A 1 103 ? 20.875 -22.734 6.43 1 98.69 103 PRO A CA 1
ATOM 793 C C . PRO A 1 103 ? 21.875 -23.781 5.941 1 98.69 103 PRO A C 1
ATOM 795 O O . PRO A 1 103 ? 23.047 -23.734 6.297 1 98.69 103 PRO A O 1
ATOM 798 N N . ASP A 1 104 ? 21.391 -24.734 5.137 1 98.75 104 ASP A N 1
ATOM 799 C CA . ASP A 1 104 ? 22.234 -25.625 4.348 1 98.75 104 ASP A CA 1
ATOM 800 C C . ASP A 1 104 ? 22.484 -25.062 2.953 1 98.75 104 ASP A C 1
ATOM 802 O O . ASP A 1 104 ? 23.5 -25.359 2.328 1 98.75 104 ASP A O 1
ATOM 806 N N . VAL A 1 105 ? 21.547 -24.344 2.449 1 98.88 105 VAL A N 1
ATOM 807 C CA . VAL A 1 105 ? 21.609 -23.703 1.137 1 98.88 105 VAL A CA 1
ATOM 808 C C . VAL A 1 105 ? 21.188 -22.234 1.248 1 98.88 105 VAL A C 1
AT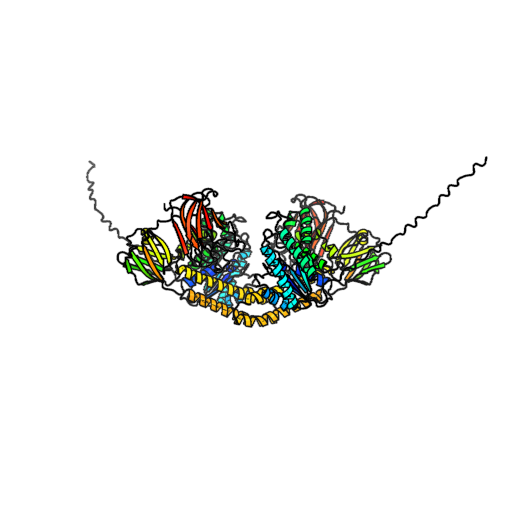OM 810 O O . VAL A 1 105 ? 20.203 -21.922 1.914 1 98.88 105 VAL A O 1
ATOM 813 N N . VAL A 1 106 ? 21.953 -21.297 0.656 1 98.88 106 VAL A N 1
ATOM 814 C CA . VAL A 1 106 ? 21.625 -19.891 0.602 1 98.88 106 VAL A CA 1
ATOM 815 C C . VAL A 1 106 ? 21.672 -19.391 -0.843 1 98.88 106 VAL A C 1
ATOM 817 O O . VAL A 1 106 ? 22.641 -19.672 -1.563 1 98.88 106 VAL A O 1
ATOM 820 N N . THR A 1 107 ? 20.625 -18.828 -1.312 1 98.88 107 THR A N 1
ATOM 821 C CA . THR A 1 107 ? 20.688 -18.078 -2.561 1 98.88 107 THR A CA 1
ATOM 822 C C . THR A 1 107 ? 20.859 -16.578 -2.285 1 98.88 107 THR A C 1
ATOM 824 O O . THR A 1 107 ? 20.344 -16.078 -1.283 1 98.88 107 THR A O 1
ATOM 827 N N . LEU A 1 108 ? 21.594 -15.945 -3.111 1 98.81 108 LEU A N 1
ATOM 828 C CA . LEU A 1 108 ? 21.875 -14.523 -2.965 1 98.81 108 LEU A CA 1
ATOM 829 C C . LEU A 1 108 ? 21.562 -13.773 -4.258 1 98.81 108 LEU A C 1
ATOM 831 O O . LEU A 1 108 ? 22.234 -13.969 -5.273 1 98.81 108 LEU A O 1
ATOM 835 N N . MET A 1 109 ? 20.547 -12.945 -4.238 1 98.75 109 MET A N 1
ATOM 836 C CA . MET A 1 109 ? 20.25 -12.109 -5.402 1 98.75 109 MET A CA 1
ATOM 837 C C . MET A 1 109 ? 20.219 -10.633 -5.02 1 98.75 109 MET A C 1
ATOM 839 O O . MET A 1 109 ? 19.234 -10.164 -4.457 1 98.75 109 MET A O 1
ATOM 843 N N . LEU A 1 110 ? 21.219 -9.961 -5.273 1 98.62 110 LEU A N 1
ATOM 844 C CA . LEU A 1 110 ? 21.359 -8.508 -5.164 1 98.62 110 LEU A CA 1
ATOM 845 C C . LEU A 1 110 ? 21.906 -7.918 -6.461 1 98.62 110 LEU A C 1
ATOM 847 O O . LEU A 1 110 ? 22.359 -8.656 -7.344 1 98.62 110 LEU A O 1
ATOM 851 N N . GLY A 1 111 ? 21.859 -6.605 -6.621 1 98.19 111 GLY A N 1
ATOM 852 C CA . GLY A 1 111 ? 22.391 -5.957 -7.805 1 98.19 111 GLY A CA 1
ATOM 853 C C . GLY A 1 111 ? 21.5 -4.848 -8.336 1 98.19 111 GLY A C 1
ATOM 854 O O . GLY A 1 111 ? 21.984 -3.766 -8.672 1 98.19 111 GLY A O 1
ATOM 855 N N . MET A 1 112 ? 20.188 -5.09 -8.43 1 97.19 112 MET A N 1
ATOM 856 C CA . MET A 1 112 ? 19.234 -4.148 -9.016 1 97.19 112 MET A CA 1
ATOM 857 C C . MET A 1 112 ? 19.391 -2.766 -8.383 1 97.19 112 MET A C 1
ATOM 859 O O . MET A 1 112 ? 19.594 -1.776 -9.094 1 97.19 112 MET A O 1
ATOM 863 N N . ASN A 1 113 ? 19.344 -2.734 -7.043 1 92.88 113 ASN A N 1
ATOM 864 C CA . ASN A 1 113 ? 19.453 -1.464 -6.336 1 92.88 113 ASN A CA 1
ATOM 865 C C . ASN A 1 113 ? 20.906 -0.986 -6.27 1 92.88 113 ASN A C 1
ATOM 867 O O . ASN A 1 113 ? 21.156 0.218 -6.23 1 92.88 113 ASN A O 1
ATOM 871 N N . ASP A 1 114 ? 21.828 -1.939 -6.27 1 94.25 114 ASP A N 1
ATOM 872 C CA . ASP A 1 114 ? 23.234 -1.63 -6.117 1 94.25 114 ASP A CA 1
ATOM 873 C C . ASP A 1 114 ? 23.75 -0.795 -7.293 1 94.25 114 ASP A C 1
ATOM 875 O O . ASP A 1 114 ? 24.625 0.055 -7.121 1 94.25 114 ASP A O 1
ATOM 879 N N . GLY A 1 115 ? 23.172 -1.046 -8.438 1 92.94 115 GLY A N 1
ATOM 880 C CA . GLY A 1 115 ? 23.609 -0.31 -9.617 1 92.94 115 GLY A CA 1
ATOM 881 C C . GLY A 1 115 ? 23.062 1.106 -9.664 1 92.94 115 GLY A C 1
ATOM 882 O O . GLY A 1 115 ? 23.438 1.896 -10.531 1 92.94 115 GLY A O 1
ATOM 883 N N . SER A 1 116 ? 22.141 1.387 -8.859 1 86.81 116 SER A N 1
ATOM 884 C CA . SER A 1 116 ? 21.609 2.723 -8.609 1 86.81 116 SER A CA 1
ATOM 885 C C . SER A 1 116 ? 20.875 3.262 -9.828 1 86.81 116 SER A C 1
ATOM 887 O O . SER A 1 116 ? 20.828 4.473 -10.055 1 86.81 116 SER A O 1
ATOM 889 N N . TYR A 1 117 ? 20.516 2.361 -10.766 1 88.06 117 TYR A N 1
ATOM 890 C CA . TYR A 1 117 ? 19.641 2.656 -11.891 1 88.06 117 TYR A CA 1
ATOM 891 C C . TYR A 1 117 ? 20.266 3.703 -12.812 1 88.06 117 TYR A C 1
ATOM 893 O O . TYR A 1 117 ? 19.578 4.586 -13.312 1 88.06 117 TYR A O 1
ATOM 901 N N . ARG A 1 118 ? 21.547 3.686 -13 1 84.88 118 ARG A N 1
ATOM 902 C CA . ARG A 1 118 ? 22.312 4.582 -13.859 1 84.88 118 ARG A CA 1
ATOM 903 C C . ARG A 1 118 ? 23.344 3.811 -14.68 1 84.88 118 ARG A C 1
ATOM 905 O O . ARG A 1 118 ? 23.484 2.598 -14.523 1 84.88 118 ARG A O 1
ATOM 912 N N . SER A 1 119 ? 24 4.609 -15.602 1 89.62 119 SER A N 1
ATOM 913 C CA . SER A 1 119 ? 25.062 4 -16.391 1 89.62 119 SER A CA 1
ATOM 914 C C . SER A 1 119 ? 26.172 3.467 -15.5 1 89.62 119 SER A C 1
ATOM 916 O O . SER A 1 119 ? 26.328 3.908 -14.359 1 89.62 119 SER A O 1
ATOM 918 N N . PHE A 1 120 ? 26.922 2.52 -16.078 1 93.94 120 PHE A N 1
ATOM 919 C CA . PHE A 1 120 ? 27.938 1.828 -15.305 1 93.94 120 PHE A CA 1
ATOM 920 C C . PHE A 1 120 ? 28.875 2.826 -14.633 1 93.94 120 PHE A C 1
ATOM 922 O O . PHE A 1 120 ? 29.312 3.793 -15.258 1 93.94 120 PHE A O 1
ATOM 929 N N . ASP A 1 121 ? 29.141 2.611 -13.375 1 89.25 121 ASP A N 1
ATOM 930 C CA . ASP A 1 121 ? 30.062 3.385 -12.555 1 89.25 121 ASP A CA 1
ATOM 931 C C . ASP A 1 121 ? 31.031 2.471 -11.805 1 89.25 121 ASP A C 1
ATOM 933 O O . ASP A 1 121 ? 30.609 1.589 -11.055 1 89.25 121 ASP A O 1
ATOM 937 N N . GLN A 1 122 ? 32.312 2.68 -12.031 1 91.81 122 GLN A N 1
ATOM 938 C CA . GLN A 1 122 ? 33.312 1.784 -11.477 1 91.81 122 GLN A CA 1
ATOM 939 C C . GLN A 1 122 ? 33.312 1.833 -9.953 1 91.81 122 GLN A C 1
ATOM 941 O O . GLN A 1 122 ? 33.562 0.817 -9.289 1 91.81 122 GLN A O 1
ATOM 946 N N . GLY A 1 123 ? 33.188 2.951 -9.359 1 89 123 GLY A N 1
ATOM 947 C CA . GLY A 1 123 ? 33.125 3.064 -7.914 1 89 123 GLY A CA 1
ATOM 948 C C . GLY A 1 123 ? 31.969 2.271 -7.309 1 89 123 GLY A C 1
ATOM 949 O O . GLY A 1 123 ? 32.156 1.561 -6.32 1 89 123 GLY A O 1
ATOM 950 N N . ILE A 1 124 ? 30.828 2.383 -7.938 1 89.88 124 ILE A N 1
ATOM 951 C CA . ILE A 1 124 ? 29.641 1.642 -7.512 1 89.88 124 ILE A CA 1
ATOM 952 C C . ILE A 1 124 ? 29.906 0.142 -7.645 1 89.88 124 ILE A C 1
ATOM 954 O O . ILE A 1 124 ? 29.578 -0.632 -6.738 1 89.88 124 ILE A O 1
ATOM 958 N N . PHE A 1 125 ? 30.516 -0.209 -8.75 1 95.5 125 PHE A N 1
ATOM 959 C CA . PHE A 1 125 ? 30.844 -1.614 -8.984 1 95.5 125 PHE A CA 1
ATOM 960 C C . PHE A 1 125 ? 31.812 -2.129 -7.934 1 95.5 125 PHE A C 1
ATOM 962 O O . PHE A 1 125 ? 31.688 -3.26 -7.461 1 95.5 125 PHE A O 1
ATOM 969 N N . ASN A 1 126 ? 32.719 -1.329 -7.531 1 95.12 126 ASN A N 1
ATOM 970 C CA . ASN A 1 126 ? 33.688 -1.733 -6.504 1 95.12 126 ASN A CA 1
ATOM 971 C C . ASN A 1 126 ? 32.969 -2.006 -5.172 1 95.12 126 ASN A C 1
ATOM 973 O O . ASN A 1 126 ? 33.312 -2.973 -4.484 1 95.12 126 ASN A O 1
ATOM 977 N N . THR A 1 127 ? 32.094 -1.164 -4.859 1 93.06 127 THR A N 1
ATOM 978 C CA . THR A 1 127 ? 31.312 -1.369 -3.643 1 93.06 127 THR A CA 1
ATOM 979 C C . THR A 1 127 ? 30.516 -2.666 -3.727 1 93.06 127 THR A C 1
ATOM 981 O O . THR A 1 127 ? 30.5 -3.457 -2.781 1 93.06 127 THR A O 1
ATOM 984 N N . TYR A 1 128 ? 29.953 -2.914 -4.855 1 97.25 128 TYR A N 1
ATOM 985 C CA . TYR A 1 128 ? 29.156 -4.105 -5.086 1 97.25 128 TYR A CA 1
ATOM 986 C C . TYR A 1 128 ? 30 -5.371 -4.973 1 97.25 128 TYR A C 1
ATOM 988 O O . TYR A 1 128 ? 29.641 -6.297 -4.242 1 97.25 128 TYR A O 1
ATOM 996 N N . SER A 1 129 ? 31.078 -5.355 -5.691 1 98.25 129 SER A N 1
ATOM 997 C CA . SER A 1 129 ? 31.953 -6.527 -5.711 1 98.25 129 SER A CA 1
ATOM 998 C C . SER A 1 129 ? 32.5 -6.832 -4.324 1 98.25 129 SER A C 1
ATOM 1000 O O . SER A 1 129 ? 32.5 -7.984 -3.891 1 98.25 129 SER A O 1
ATOM 1002 N N . ALA A 1 130 ? 32.875 -5.785 -3.594 1 97.62 130 ALA A N 1
ATOM 1003 C CA . ALA A 1 130 ? 33.375 -5.973 -2.236 1 97.62 130 ALA A CA 1
ATOM 1004 C C . ALA A 1 130 ? 32.281 -6.484 -1.312 1 97.62 130 ALA A C 1
ATOM 1006 O O . ALA A 1 130 ? 32.531 -7.336 -0.454 1 97.62 130 ALA A O 1
ATOM 1007 N N . GLY A 1 131 ? 31.141 -5.93 -1.516 1 98.44 131 GLY A N 1
ATOM 1008 C CA . GLY A 1 131 ? 30 -6.336 -0.707 1 98.44 131 GLY A CA 1
ATOM 1009 C C . GLY A 1 131 ? 29.609 -7.785 -0.914 1 98.44 131 GLY A C 1
ATOM 1010 O O . GLY A 1 131 ? 29.328 -8.5 0.051 1 98.44 131 GLY A O 1
ATOM 1011 N N . ILE A 1 132 ? 29.578 -8.266 -2.168 1 98.81 132 ILE A N 1
ATOM 1012 C CA . ILE A 1 132 ? 29.266 -9.656 -2.471 1 98.81 132 ILE A CA 1
ATOM 1013 C C . ILE A 1 132 ? 30.281 -10.57 -1.795 1 98.81 132 ILE A C 1
ATOM 1015 O O . ILE A 1 132 ? 29.922 -11.555 -1.148 1 98.81 132 ILE A O 1
ATOM 1019 N N . ASN A 1 133 ? 31.484 -10.219 -1.908 1 98.69 133 ASN A N 1
ATOM 1020 C CA . ASN A 1 133 ? 32.531 -11.031 -1.287 1 98.69 133 ASN A CA 1
ATOM 1021 C C . ASN A 1 133 ? 32.375 -11.062 0.232 1 98.69 133 ASN A C 1
ATOM 1023 O O . ASN A 1 133 ? 32.562 -12.117 0.854 1 98.69 133 ASN A O 1
ATOM 1027 N N . HIS A 1 134 ? 32.062 -9.922 0.801 1 98.5 134 HIS A N 1
ATOM 1028 C CA . HIS A 1 134 ? 31.844 -9.852 2.24 1 98.5 134 HIS A CA 1
ATOM 1029 C C . HIS A 1 134 ? 30.703 -10.758 2.664 1 98.5 134 HIS A C 1
ATOM 1031 O O . HIS A 1 134 ? 30.812 -11.477 3.664 1 98.5 134 HIS A O 1
ATOM 1037 N N . ILE A 1 135 ? 29.594 -10.789 1.925 1 98.88 135 ILE A N 1
ATOM 1038 C CA . ILE A 1 135 ? 28.422 -11.602 2.236 1 98.88 135 ILE A CA 1
ATOM 1039 C C . ILE A 1 135 ? 28.797 -13.078 2.158 1 98.88 135 ILE A C 1
ATOM 1041 O O . ILE A 1 135 ? 28.484 -13.852 3.068 1 98.88 135 ILE A O 1
ATOM 1045 N N . ILE A 1 136 ? 29.516 -13.461 1.054 1 98.81 136 ILE A N 1
ATOM 1046 C CA . ILE A 1 136 ? 29.922 -14.852 0.879 1 98.81 136 ILE A CA 1
ATOM 1047 C C . ILE A 1 136 ? 30.781 -15.289 2.068 1 98.81 136 ILE A C 1
ATOM 1049 O O . ILE A 1 136 ? 30.5 -16.312 2.688 1 98.81 136 ILE A O 1
ATOM 1053 N N . ASP A 1 137 ? 31.703 -14.469 2.449 1 98.5 137 ASP A N 1
ATOM 1054 C CA . ASP A 1 137 ? 32.625 -14.805 3.535 1 98.5 137 ASP A CA 1
ATOM 1055 C C . ASP A 1 137 ? 31.875 -14.922 4.863 1 98.5 137 ASP A C 1
ATOM 1057 O O . ASP A 1 137 ? 32.125 -15.852 5.633 1 98.5 137 ASP A O 1
ATOM 1061 N N . THR A 1 138 ? 31.031 -13.945 5.074 1 98.62 138 THR A N 1
ATOM 1062 C CA . THR A 1 138 ? 30.297 -13.914 6.328 1 98.62 138 THR A CA 1
ATOM 1063 C C . THR A 1 138 ? 29.391 -15.141 6.453 1 98.62 138 THR A C 1
ATOM 1065 O O . THR A 1 138 ? 29.344 -15.781 7.508 1 98.62 138 THR A O 1
ATOM 1068 N N . VAL A 1 139 ? 28.688 -15.516 5.387 1 98.75 139 VAL A N 1
ATOM 1069 C CA . VAL A 1 139 ? 27.766 -16.641 5.398 1 98.75 139 VAL A CA 1
ATOM 1070 C C . VAL A 1 139 ? 28.531 -17.953 5.57 1 98.75 139 VAL A C 1
ATOM 1072 O O . VAL A 1 139 ? 28.141 -18.812 6.355 1 98.75 139 VAL A O 1
ATOM 1075 N N . GLN A 1 140 ? 29.688 -18.094 4.887 1 98.44 140 GLN A N 1
ATOM 1076 C CA . GLN A 1 140 ? 30.484 -19.297 4.984 1 98.44 140 GLN A CA 1
ATOM 1077 C C . GLN A 1 140 ? 31.094 -19.453 6.375 1 98.44 140 GLN A C 1
ATOM 1079 O O . GLN A 1 140 ? 31.234 -20.562 6.887 1 98.44 140 GLN A O 1
ATOM 1084 N N . GLN A 1 141 ? 31.453 -18.312 6.977 1 98.25 141 GLN A N 1
ATOM 1085 C CA . GLN A 1 141 ? 32 -18.344 8.328 1 98.25 141 GLN A CA 1
ATOM 1086 C C . GLN A 1 141 ? 30.938 -18.719 9.344 1 98.25 141 GLN A C 1
ATOM 1088 O O . GLN A 1 141 ? 31.188 -19.5 10.273 1 98.25 141 GLN A O 1
ATOM 1093 N N . GLY A 1 142 ? 29.797 -18.188 9.148 1 98.38 142 GLY A N 1
ATOM 1094 C CA . GLY A 1 142 ? 28.719 -18.391 10.102 1 98.38 142 GLY A CA 1
ATOM 1095 C C . GLY A 1 142 ? 28.016 -19.719 9.938 1 98.38 142 GLY A C 1
ATOM 1096 O O . GLY A 1 142 ? 27.375 -20.219 10.867 1 98.38 142 GLY A O 1
ATOM 1097 N N . ALA A 1 143 ? 28.047 -20.328 8.734 1 98.06 143 ALA A N 1
ATOM 1098 C CA . ALA A 1 143 ? 27.469 -21.625 8.422 1 98.06 143 ALA A CA 1
ATOM 1099 C C . ALA A 1 143 ? 28.422 -22.484 7.609 1 98.06 143 ALA A C 1
ATOM 1101 O O . ALA A 1 143 ? 28.234 -22.672 6.402 1 98.06 143 ALA A O 1
ATOM 1102 N N . PRO A 1 144 ? 29.297 -23.094 8.32 1 96.5 144 PRO A N 1
ATOM 1103 C CA . PRO A 1 144 ? 30.25 -23.938 7.594 1 96.5 144 PRO A CA 1
ATOM 1104 C C . PRO A 1 144 ? 29.578 -25.078 6.836 1 96.5 144 PRO A C 1
ATOM 1106 O O . PRO A 1 144 ? 28.734 -25.781 7.391 1 96.5 144 PRO A O 1
ATOM 1109 N N . GLY A 1 145 ? 29.922 -25.25 5.578 1 96.88 145 GLY A N 1
ATOM 1110 C CA . GLY A 1 145 ? 29.359 -26.297 4.746 1 96.88 145 GLY A CA 1
ATOM 1111 C C . GLY A 1 145 ? 28.172 -25.844 3.918 1 96.88 145 GLY A C 1
ATOM 1112 O O . GLY A 1 145 ? 27.672 -26.594 3.082 1 96.88 145 GLY A O 1
ATOM 1113 N N . VAL A 1 146 ? 27.75 -24.609 4.18 1 98.5 146 VAL A N 1
ATOM 1114 C CA . VAL A 1 146 ? 26.625 -24.078 3.441 1 98.5 146 VAL A CA 1
ATOM 1115 C C . VAL A 1 146 ? 26.922 -24.078 1.946 1 98.5 146 VAL A C 1
ATOM 1117 O O . VAL A 1 146 ? 28.062 -23.797 1.54 1 98.5 146 VAL A O 1
ATOM 1120 N N . ARG A 1 147 ? 26.016 -24.438 1.144 1 98.69 147 ARG A N 1
ATOM 1121 C CA . ARG A 1 147 ? 26.078 -24.297 -0.306 1 98.69 147 ARG A CA 1
ATOM 1122 C C . ARG A 1 147 ? 25.422 -22.984 -0.755 1 98.69 147 ARG A C 1
ATOM 1124 O O . ARG A 1 147 ? 24.234 -22.766 -0.497 1 98.69 147 ARG A O 1
ATOM 1131 N N . ILE A 1 148 ? 26.234 -22.156 -1.388 1 98.81 148 ILE A N 1
ATOM 1132 C CA . ILE A 1 148 ? 25.75 -20.844 -1.803 1 98.81 148 ILE A CA 1
ATOM 1133 C C . ILE A 1 148 ? 25.5 -20.844 -3.311 1 98.81 148 ILE A C 1
ATOM 1135 O O . ILE A 1 148 ? 26.328 -21.328 -4.078 1 98.81 148 ILE A O 1
ATOM 1139 N N . THR A 1 149 ? 24.391 -20.406 -3.76 1 98.88 149 THR A N 1
ATOM 1140 C CA . THR A 1 149 ? 24.094 -20.109 -5.156 1 98.88 149 THR A CA 1
ATOM 1141 C C . THR A 1 149 ? 24 -18.609 -5.383 1 98.88 149 THR A C 1
ATOM 1143 O O . THR A 1 149 ? 23.078 -17.953 -4.875 1 98.88 149 THR A O 1
ATOM 1146 N N . LEU A 1 150 ? 24.969 -18.078 -6.125 1 98.88 150 LEU A N 1
ATOM 1147 C CA . LEU A 1 150 ? 24.891 -16.672 -6.547 1 98.88 150 LEU A CA 1
ATOM 1148 C C . LEU A 1 150 ? 23.922 -16.516 -7.707 1 98.88 150 LEU A C 1
ATOM 1150 O O . LEU A 1 150 ? 24.016 -17.234 -8.703 1 98.88 150 LEU A O 1
ATOM 1154 N N . ILE A 1 151 ? 23 -15.57 -7.562 1 98.88 151 ILE A N 1
ATOM 1155 C CA . ILE A 1 151 ? 22 -15.383 -8.602 1 98.88 151 ILE A CA 1
ATOM 1156 C C . ILE A 1 151 ? 22.281 -14.086 -9.359 1 98.88 151 ILE A C 1
ATOM 1158 O O . ILE A 1 151 ? 22.312 -13.008 -8.766 1 98.88 151 ILE A O 1
ATOM 1162 N N . GLU A 1 152 ? 22.578 -14.266 -10.68 1 98.62 152 GLU A N 1
ATOM 1163 C CA . GLU A 1 152 ? 22.578 -13.078 -11.531 1 98.62 152 GLU A CA 1
ATOM 1164 C C . GLU A 1 152 ? 21.234 -12.375 -11.516 1 98.62 152 GLU A C 1
ATOM 1166 O O . GLU A 1 152 ? 20.203 -13.008 -11.742 1 98.62 152 GLU A O 1
ATOM 1171 N N . PRO A 1 153 ? 21.219 -11.102 -11.25 1 97.75 153 PRO A N 1
ATOM 1172 C CA . PRO A 1 153 ? 19.938 -10.453 -10.977 1 97.75 153 PRO A CA 1
ATOM 1173 C C . PRO A 1 153 ? 19 -10.477 -12.188 1 97.75 153 PRO A C 1
ATOM 1175 O O . PRO A 1 153 ? 19.453 -10.453 -13.328 1 97.75 153 PRO A O 1
ATOM 1178 N N . SER A 1 154 ? 17.672 -10.508 -11.914 1 97.94 154 SER A N 1
ATOM 1179 C CA . SER A 1 154 ? 16.656 -10.32 -12.953 1 97.94 154 SER A CA 1
ATOM 1180 C C . SER A 1 154 ? 16.875 -9.008 -13.695 1 97.94 154 SER A C 1
ATOM 1182 O O . SER A 1 154 ? 17.516 -8.094 -13.188 1 97.94 154 SER A O 1
ATOM 1184 N N . PRO A 1 155 ? 16.375 -8.891 -14.875 1 98.19 155 PRO A N 1
ATOM 1185 C CA . PRO A 1 155 ? 16.719 -7.727 -15.695 1 98.19 155 PRO A CA 1
ATOM 1186 C C . PRO A 1 155 ? 15.898 -6.492 -15.359 1 98.19 155 PRO A C 1
ATOM 1188 O O . PRO A 1 155 ? 14.82 -6.609 -14.758 1 98.19 155 PRO A O 1
ATOM 1191 N N . PHE A 1 156 ? 16.469 -5.336 -15.617 1 97.75 156 PHE A N 1
ATOM 1192 C CA . PHE A 1 156 ? 15.688 -4.137 -15.906 1 97.75 156 PHE A CA 1
ATOM 1193 C C . PHE A 1 156 ? 15.133 -4.18 -17.328 1 97.75 156 PHE A C 1
ATOM 1195 O O . PHE A 1 156 ? 15.883 -4.402 -18.281 1 97.75 156 PHE A O 1
ATOM 1202 N N . ASP A 1 157 ? 13.82 -4.062 -17.453 1 97 157 ASP A N 1
ATOM 1203 C CA . ASP A 1 157 ? 13.195 -4.277 -18.75 1 97 157 ASP A CA 1
ATOM 1204 C C . ASP A 1 157 ? 13.539 -3.148 -19.719 1 97 157 ASP A C 1
ATOM 1206 O O . ASP A 1 157 ? 12.828 -2.145 -19.797 1 97 157 ASP A O 1
ATOM 1210 N N . ASP A 1 158 ? 14.531 -3.365 -20.5 1 95.94 158 ASP A N 1
ATOM 1211 C CA . ASP A 1 158 ? 14.891 -2.488 -21.609 1 95.94 158 ASP A CA 1
ATOM 1212 C C . ASP A 1 158 ? 14.492 -3.1 -22.953 1 95.94 158 ASP A C 1
ATOM 1214 O O . ASP A 1 158 ? 15.055 -2.752 -23.984 1 95.94 158 ASP A O 1
ATOM 1218 N N . VAL A 1 159 ? 13.609 -4.059 -22.875 1 95.94 159 VAL A N 1
ATOM 1219 C CA . VAL A 1 159 ? 13.172 -4.797 -24.062 1 95.94 159 VAL A CA 1
ATOM 1220 C C . VAL A 1 159 ? 11.812 -4.285 -24.516 1 95.94 159 VAL A C 1
ATOM 1222 O O . VAL A 1 159 ? 11.648 -3.902 -25.688 1 95.94 159 VAL A O 1
ATOM 1225 N N . THR A 1 160 ? 10.891 -4.23 -23.641 1 96.19 160 THR A N 1
ATOM 1226 C CA . THR A 1 160 ? 9.531 -3.879 -24.047 1 96.19 160 THR A CA 1
ATOM 1227 C C . THR A 1 160 ? 9.375 -2.363 -24.141 1 96.19 160 THR A C 1
ATOM 1229 O O . THR A 1 160 ? 8.398 -1.872 -24.719 1 96.19 160 THR A O 1
ATOM 1232 N N . ARG A 1 161 ? 10.273 -1.589 -23.594 1 93.5 161 ARG A N 1
ATOM 1233 C CA . ARG A 1 161 ? 10.352 -0.133 -23.656 1 93.5 161 ARG A CA 1
ATOM 1234 C C . ARG A 1 161 ? 11.781 0.327 -23.922 1 93.5 161 ARG A C 1
ATOM 1236 O O . ARG A 1 161 ? 12.742 -0.334 -23.516 1 93.5 161 ARG A O 1
ATOM 1243 N N . ALA A 1 162 ? 11.883 1.458 -24.5 1 92.81 162 ALA A N 1
ATOM 1244 C CA . ALA A 1 162 ? 13.195 2.004 -24.812 1 92.81 162 ALA A CA 1
ATOM 1245 C C . ALA A 1 162 ? 13.992 2.287 -23.547 1 92.81 162 ALA A C 1
ATOM 1247 O O . ALA A 1 162 ? 13.438 2.74 -22.547 1 92.81 162 ALA A O 1
ATOM 1248 N N . PRO A 1 163 ? 15.336 2.023 -23.641 1 92.75 163 PRO A N 1
ATOM 1249 C CA . PRO A 1 163 ? 16.188 2.312 -22.484 1 92.75 163 PRO A CA 1
ATOM 1250 C C . PRO A 1 163 ? 16.156 3.791 -22.094 1 92.75 163 PRO A C 1
ATOM 1252 O O . PRO A 1 163 ? 16.016 4.656 -22.953 1 92.75 163 PRO A O 1
ATOM 1255 N N . ASN A 1 164 ? 16.312 4.012 -20.766 1 85.19 164 ASN A N 1
ATOM 1256 C CA . ASN A 1 164 ? 16.281 5.363 -20.234 1 85.19 164 ASN A CA 1
ATOM 1257 C C . ASN A 1 164 ? 17.547 6.137 -20.594 1 85.19 164 ASN A C 1
ATOM 1259 O O . ASN A 1 164 ? 17.578 7.367 -20.5 1 85.19 164 ASN A O 1
ATOM 1263 N N . PHE A 1 165 ? 18.641 5.523 -20.906 1 84.94 165 PHE A N 1
ATOM 1264 C CA . PHE A 1 165 ? 19.906 6.09 -21.328 1 84.94 165 PHE A CA 1
ATOM 1265 C C . PHE A 1 165 ? 20.656 5.121 -22.25 1 84.94 165 PHE A C 1
ATOM 1267 O O . PHE A 1 165 ? 20.25 3.967 -22.406 1 84.94 165 PHE A O 1
ATOM 1274 N N . GLU A 1 166 ? 21.703 5.684 -22.891 1 88.5 166 GLU A N 1
ATOM 1275 C CA . GLU A 1 166 ? 22.453 4.879 -23.859 1 88.5 166 GLU A CA 1
ATOM 1276 C C . GLU A 1 166 ? 23.016 3.619 -23.203 1 88.5 166 GLU A C 1
ATOM 1278 O O . GLU A 1 166 ? 23.625 3.688 -22.125 1 88.5 166 GLU A O 1
ATOM 1283 N N . GLY A 1 167 ? 22.75 2.438 -23.766 1 91.69 167 GLY A N 1
ATOM 1284 C CA . GLY A 1 167 ? 23.203 1.154 -23.25 1 91.69 167 GLY A CA 1
ATOM 1285 C C . GLY A 1 167 ? 22.172 0.489 -22.359 1 91.69 167 GLY A C 1
ATOM 1286 O O . GLY A 1 167 ? 22.141 -0.739 -22.25 1 91.69 167 GLY A O 1
ATOM 1287 N N . GLY A 1 168 ? 21.438 1.407 -21.625 1 94.69 168 GLY A N 1
ATOM 1288 C CA . GLY A 1 168 ? 20.391 0.908 -20.75 1 94.69 168 GLY A CA 1
ATOM 1289 C C . GLY A 1 168 ? 20.906 0.38 -19.422 1 94.69 168 GLY A C 1
ATOM 1290 O O . GLY A 1 168 ? 22.094 0.091 -19.297 1 94.69 168 GLY A O 1
ATOM 1291 N N . TYR A 1 169 ? 20 0.267 -18.484 1 95.62 169 TYR A N 1
ATOM 1292 C CA . TYR A 1 169 ? 20.375 -0.16 -17.141 1 95.62 169 TYR A CA 1
ATOM 1293 C C . TYR A 1 169 ? 20.625 -1.663 -17.109 1 95.62 169 TYR A C 1
ATOM 1295 O O . TYR A 1 169 ? 21.438 -2.143 -16.312 1 95.62 169 TYR A O 1
ATOM 1303 N N . ASN A 1 170 ? 19.922 -2.443 -18 1 98.06 170 ASN A N 1
ATOM 1304 C CA . ASN A 1 170 ? 20.109 -3.891 -17.984 1 98.06 170 ASN A CA 1
ATOM 1305 C C . ASN A 1 170 ? 21.547 -4.273 -18.312 1 98.06 170 ASN A C 1
ATOM 1307 O O . ASN A 1 170 ? 22.062 -5.285 -17.828 1 98.06 170 ASN A O 1
ATOM 1311 N N . ALA A 1 171 ? 22.172 -3.473 -19.094 1 97.88 171 ALA A N 1
ATOM 1312 C CA . ALA A 1 171 ? 23.562 -3.75 -19.406 1 97.88 171 ALA A CA 1
ATOM 1313 C C . ALA A 1 171 ? 24.438 -3.699 -18.156 1 97.88 171 ALA A C 1
ATOM 1315 O O . ALA A 1 171 ? 25.406 -4.449 -18.047 1 97.88 171 ALA A O 1
ATOM 1316 N N . VAL A 1 172 ? 24.125 -2.84 -17.25 1 97.19 172 VAL A N 1
ATOM 1317 C CA . VAL A 1 172 ? 24.828 -2.746 -15.977 1 97.19 172 VAL A CA 1
ATOM 1318 C C . VAL A 1 172 ? 24.594 -4.023 -15.172 1 97.19 172 VAL A C 1
ATOM 1320 O O . VAL A 1 172 ? 25.547 -4.605 -14.648 1 97.19 172 VAL A O 1
ATOM 1323 N N . LEU A 1 173 ? 23.391 -4.488 -15.141 1 98.62 173 LEU A N 1
ATOM 1324 C CA . LEU A 1 173 ? 23.062 -5.691 -14.391 1 98.62 173 LEU A CA 1
ATOM 1325 C C . LEU A 1 173 ? 23.719 -6.922 -14.992 1 98.62 173 LEU A C 1
ATOM 1327 O O . LEU A 1 173 ? 24.125 -7.836 -14.273 1 98.62 173 LEU A O 1
ATOM 1331 N N . GLN A 1 174 ? 23.828 -6.922 -16.328 1 98.5 174 GLN A N 1
ATOM 1332 C CA . GLN A 1 174 ? 24.531 -8.016 -16.984 1 98.5 174 GLN A CA 1
ATOM 1333 C C . GLN A 1 174 ? 26.016 -8.023 -16.609 1 98.5 174 GLN A C 1
ATOM 1335 O O . GLN A 1 174 ? 26.609 -9.094 -16.438 1 98.5 174 GLN A O 1
ATOM 1340 N N . ARG A 1 175 ? 26.531 -6.875 -16.5 1 98.31 175 ARG A N 1
ATOM 1341 C CA . ARG A 1 175 ? 27.906 -6.785 -16.047 1 98.31 175 ARG A CA 1
ATOM 1342 C C . ARG A 1 175 ? 28.062 -7.312 -14.625 1 98.31 175 ARG A C 1
ATOM 1344 O O . ARG A 1 175 ? 29.016 -8.039 -14.32 1 98.31 175 ARG A O 1
ATOM 1351 N N . PHE A 1 176 ? 27.172 -6.926 -13.742 1 98.69 176 PHE A N 1
ATOM 1352 C CA . PHE A 1 176 ? 27.172 -7.473 -12.391 1 98.69 176 PHE A CA 1
ATOM 1353 C C . PHE A 1 176 ? 27.031 -8.992 -12.422 1 98.69 176 PHE A C 1
ATOM 1355 O O . PHE A 1 176 ? 27.719 -9.695 -11.672 1 98.69 176 PHE A O 1
ATOM 1362 N N . GLY A 1 177 ? 26.156 -9.484 -13.328 1 98.75 177 GLY A N 1
ATOM 1363 C CA . GLY A 1 177 ? 25.984 -10.922 -13.492 1 98.75 177 GLY A CA 1
ATOM 1364 C C . GLY A 1 177 ? 27.25 -11.633 -13.906 1 98.75 177 GLY A C 1
ATOM 1365 O O . GLY A 1 177 ? 27.562 -12.711 -13.391 1 98.75 177 GLY A O 1
ATOM 1366 N N . THR A 1 178 ? 27.969 -11.055 -14.797 1 98.56 178 THR A N 1
ATOM 1367 C CA . THR A 1 178 ? 29.234 -11.625 -15.242 1 98.56 178 THR A CA 1
ATOM 1368 C C . THR A 1 178 ? 30.219 -11.734 -14.078 1 98.56 178 THR A C 1
ATOM 1370 O O . THR A 1 178 ? 30.891 -12.766 -13.922 1 98.56 178 THR A O 1
ATOM 1373 N N . PHE A 1 179 ? 30.297 -10.703 -13.297 1 98.69 179 PHE A N 1
ATOM 1374 C CA . PHE A 1 179 ? 31.141 -10.734 -12.102 1 98.69 179 PHE A CA 1
ATOM 1375 C C . PHE A 1 179 ? 30.719 -11.867 -11.172 1 98.69 179 PHE A C 1
ATOM 1377 O O . PHE A 1 179 ? 31.562 -12.586 -10.641 1 98.69 179 PHE A O 1
ATOM 1384 N N . LEU A 1 180 ? 29.375 -12.031 -10.945 1 98.88 180 LEU A N 1
ATOM 1385 C CA . LEU A 1 180 ? 28.875 -13.078 -10.062 1 98.88 180 LEU A CA 1
ATOM 1386 C C . LEU A 1 180 ? 29.25 -14.461 -10.594 1 98.88 180 LEU A C 1
ATOM 1388 O O . LEU A 1 180 ? 29.625 -15.344 -9.82 1 98.88 180 LEU A O 1
ATOM 1392 N N . LYS A 1 181 ? 29.094 -14.641 -11.883 1 98.56 181 LYS A N 1
ATOM 1393 C CA . LYS A 1 181 ? 29.453 -15.906 -12.508 1 98.56 181 LYS A CA 1
ATOM 1394 C C . LYS A 1 181 ? 30.938 -16.203 -12.312 1 98.56 181 LYS A C 1
ATOM 1396 O O . LYS A 1 181 ? 31.312 -17.328 -11.953 1 98.56 181 LYS A O 1
ATOM 1401 N N . ASP A 1 182 ? 31.734 -15.234 -12.531 1 98.56 182 ASP A N 1
ATOM 1402 C CA . ASP A 1 182 ? 33.188 -15.398 -12.352 1 98.56 182 ASP A CA 1
ATOM 1403 C C . ASP A 1 182 ? 33.5 -15.703 -10.898 1 98.56 182 ASP A C 1
ATOM 1405 O O . ASP A 1 182 ? 34.344 -16.578 -10.617 1 98.56 182 ASP A O 1
ATOM 1409 N N . THR A 1 183 ? 32.938 -14.969 -10.008 1 98.69 183 THR A N 1
ATOM 1410 C CA . THR A 1 183 ? 33.156 -15.172 -8.578 1 98.69 183 THR A CA 1
ATOM 1411 C C . THR A 1 183 ? 32.75 -16.578 -8.164 1 98.69 183 THR A C 1
ATOM 1413 O O . THR A 1 183 ? 33.469 -17.25 -7.418 1 98.69 183 THR A O 1
ATOM 1416 N N . ALA A 1 184 ? 31.594 -17.031 -8.641 1 98.75 184 ALA A N 1
ATOM 1417 C CA . ALA A 1 184 ? 31.109 -18.391 -8.336 1 98.75 184 ALA A CA 1
ATOM 1418 C C . ALA A 1 184 ? 32.125 -19.438 -8.805 1 98.75 184 ALA A C 1
ATOM 1420 O O . ALA A 1 184 ? 32.406 -20.391 -8.078 1 98.75 184 ALA A O 1
ATOM 1421 N N . ASN A 1 185 ? 32.625 -19.25 -9.977 1 97.94 185 ASN A N 1
ATOM 1422 C CA . ASN A 1 185 ? 33.594 -20.172 -10.523 1 97.94 185 ASN A CA 1
ATOM 1423 C C . ASN A 1 185 ? 34.875 -20.172 -9.688 1 97.94 185 ASN A C 1
ATOM 1425 O O . ASN A 1 185 ? 35.406 -21.234 -9.367 1 97.94 185 ASN A O 1
ATOM 1429 N N . GLN A 1 186 ? 35.281 -19.031 -9.344 1 98.12 186 GLN A N 1
ATOM 1430 C CA . GLN A 1 186 ? 36.531 -18.891 -8.594 1 98.12 186 GLN A CA 1
ATOM 1431 C C . GLN A 1 186 ? 36.406 -19.516 -7.199 1 98.12 186 GLN A C 1
ATOM 1433 O O . GLN A 1 186 ? 37.344 -20.094 -6.688 1 98.12 186 GLN A O 1
ATOM 1438 N N . LYS A 1 187 ? 35.25 -19.422 -6.641 1 97.94 187 LYS A N 1
ATOM 1439 C CA . LYS A 1 187 ? 35.062 -19.859 -5.258 1 97.94 187 LYS A CA 1
ATOM 1440 C C . LYS A 1 187 ? 34.344 -21.188 -5.195 1 97.94 187 LYS A C 1
ATOM 1442 O O . LYS A 1 187 ? 34 -21.656 -4.109 1 97.94 187 LYS A O 1
ATOM 1447 N N . ASN A 1 188 ? 34.094 -21.766 -6.375 1 97.25 188 ASN A N 1
ATOM 1448 C CA . ASN A 1 188 ? 33.406 -23.047 -6.488 1 97.25 188 ASN A CA 1
ATOM 1449 C C . ASN A 1 188 ? 32 -23.016 -5.848 1 97.25 188 ASN A C 1
ATOM 1451 O O . ASN A 1 188 ? 31.688 -23.844 -5 1 97.25 188 ASN A O 1
ATOM 1455 N N . LEU A 1 189 ? 31.281 -21.953 -6.109 1 98.62 189 LEU A N 1
ATOM 1456 C CA . LEU A 1 189 ? 29.891 -21.781 -5.672 1 98.62 189 LEU A CA 1
ATOM 1457 C C . LEU A 1 189 ? 28.922 -22.062 -6.816 1 98.62 189 LEU A C 1
ATOM 1459 O O . LEU A 1 189 ? 29.344 -22.156 -7.977 1 98.62 189 LEU A O 1
ATOM 1463 N N . GLY A 1 190 ? 27.656 -22.297 -6.488 1 98.38 190 GLY A N 1
ATOM 1464 C CA . GLY A 1 190 ? 26.625 -22.344 -7.512 1 98.38 190 GLY A CA 1
ATOM 1465 C C . GLY A 1 190 ? 26.312 -20.984 -8.109 1 98.38 190 GLY A C 1
ATOM 1466 O O . GLY A 1 190 ? 26.578 -19.953 -7.488 1 98.38 190 GLY A O 1
ATOM 1467 N N . VAL A 1 191 ? 25.781 -21 -9.297 1 98.69 191 VAL A N 1
ATOM 1468 C CA . VAL A 1 191 ? 25.359 -19.766 -9.953 1 98.69 191 VAL A CA 1
ATOM 1469 C C . VAL A 1 191 ? 24.078 -20.016 -10.742 1 98.69 191 VAL A C 1
ATOM 1471 O O . VAL A 1 191 ? 23.875 -21.109 -11.289 1 98.69 191 VAL A O 1
ATOM 1474 N N . ALA A 1 192 ? 23.156 -19.156 -10.734 1 98.81 192 ALA A N 1
ATOM 1475 C CA . ALA A 1 192 ? 21.938 -19.188 -11.539 1 98.81 192 ALA A CA 1
ATOM 1476 C C . ALA A 1 192 ? 21.719 -17.844 -12.25 1 98.81 192 ALA A C 1
ATOM 1478 O O . ALA A 1 192 ? 21.828 -16.781 -11.633 1 98.81 192 ALA A O 1
ATOM 1479 N N . ASP A 1 193 ? 21.484 -17.891 -13.516 1 98.81 193 ASP A N 1
ATOM 1480 C CA . ASP A 1 193 ? 21.203 -16.703 -14.32 1 98.81 193 ASP A CA 1
ATOM 1481 C C . ASP A 1 193 ? 19.703 -16.438 -14.398 1 98.81 193 ASP A C 1
ATOM 1483 O O . ASP A 1 193 ? 18.969 -17.141 -15.094 1 98.81 193 ASP A O 1
ATOM 1487 N N . LEU A 1 194 ? 19.281 -15.391 -13.734 1 98.75 194 LEU A N 1
ATOM 1488 C CA . LEU A 1 194 ? 17.859 -15.039 -13.82 1 98.75 194 LEU A CA 1
ATOM 1489 C C . LEU A 1 194 ? 17.656 -13.844 -14.75 1 98.75 194 LEU A C 1
ATOM 1491 O O . LEU A 1 194 ? 16.531 -13.344 -14.883 1 98.75 194 LEU A O 1
ATOM 1495 N N . ASN A 1 195 ? 18.719 -13.406 -15.391 1 98.69 195 ASN A N 1
ATOM 1496 C CA . ASN A 1 195 ? 18.625 -12.281 -16.312 1 98.69 195 ASN A CA 1
ATOM 1497 C C . ASN A 1 195 ? 18.328 -12.75 -17.734 1 98.69 195 ASN A C 1
ATOM 1499 O O . ASN A 1 195 ? 17.266 -12.461 -18.281 1 98.69 195 ASN A O 1
ATOM 1503 N N . ALA A 1 196 ? 19.109 -13.539 -18.328 1 98.5 196 ALA A N 1
ATOM 1504 C CA . ALA A 1 196 ? 19.047 -13.906 -19.75 1 98.5 196 ALA A CA 1
ATOM 1505 C C . ALA A 1 196 ? 17.734 -14.609 -20.078 1 98.5 196 ALA A C 1
ATOM 1507 O O . ALA A 1 196 ? 17.078 -14.289 -21.078 1 98.5 196 ALA A O 1
ATOM 1508 N N . PRO A 1 197 ? 17.312 -15.578 -19.297 1 98.56 197 PRO A N 1
ATOM 1509 C CA . PRO A 1 197 ? 16.047 -16.25 -19.641 1 98.56 197 PRO A CA 1
ATOM 1510 C C . PRO A 1 197 ? 14.852 -15.297 -19.625 1 98.56 197 PRO A C 1
ATOM 1512 O O . PRO A 1 197 ? 13.969 -15.391 -20.469 1 98.56 197 PRO A O 1
ATOM 1515 N N . VAL A 1 198 ? 14.844 -14.398 -18.641 1 98.62 198 VAL A N 1
ATOM 1516 C CA . VAL A 1 198 ? 13.734 -13.445 -18.562 1 98.62 198 VAL A CA 1
ATOM 1517 C C . VAL A 1 198 ? 13.789 -12.492 -19.75 1 98.62 198 VAL A C 1
ATOM 1519 O O . VAL A 1 198 ? 12.758 -12.188 -20.344 1 98.62 198 VAL A O 1
ATOM 1522 N N . MET A 1 199 ? 14.992 -12.078 -20.141 1 98.25 199 MET A N 1
ATOM 1523 C CA . MET A 1 199 ? 15.148 -11.227 -21.312 1 98.25 199 MET A CA 1
ATOM 1524 C C . MET A 1 199 ? 14.664 -11.938 -22.562 1 98.25 199 MET A C 1
ATOM 1526 O O . MET A 1 199 ? 13.992 -11.344 -23.406 1 98.25 199 MET A O 1
ATOM 1530 N N . ALA A 1 200 ? 15.031 -13.18 -22.688 1 98.56 200 ALA A N 1
ATOM 1531 C CA . ALA A 1 200 ? 14.617 -13.961 -23.844 1 98.56 200 ALA A CA 1
ATOM 1532 C C . ALA A 1 200 ? 13.094 -14.094 -23.906 1 98.56 200 ALA A C 1
ATOM 1534 O O . ALA A 1 200 ? 12.492 -13.93 -24.969 1 98.56 200 ALA A O 1
ATOM 1535 N N . MET A 1 201 ? 12.523 -14.375 -22.828 1 98.62 201 MET A N 1
ATOM 1536 C CA . MET A 1 201 ? 11.07 -14.484 -22.734 1 98.62 201 MET A CA 1
ATOM 1537 C C . MET A 1 201 ? 10.406 -13.156 -23.094 1 98.62 201 MET A C 1
ATOM 1539 O O . MET A 1 201 ? 9.438 -13.125 -23.859 1 98.62 201 MET A O 1
ATOM 1543 N N . LEU A 1 202 ? 10.922 -12.062 -22.578 1 98.5 202 LEU A N 1
ATOM 1544 C CA . LEU A 1 202 ? 10.352 -10.75 -22.859 1 98.5 202 LEU A CA 1
ATOM 1545 C C . LEU A 1 202 ? 10.445 -10.43 -24.344 1 98.5 202 LEU A C 1
ATOM 1547 O O . LEU A 1 202 ? 9.516 -9.844 -24.906 1 98.5 202 LEU A O 1
ATOM 1551 N N . THR A 1 203 ? 11.57 -10.773 -24.922 1 98.44 203 THR A N 1
ATOM 1552 C CA . THR A 1 203 ? 11.758 -10.531 -26.344 1 98.44 203 THR A CA 1
ATOM 1553 C C . THR A 1 203 ? 10.695 -11.266 -27.172 1 98.44 203 THR A C 1
ATOM 1555 O O . THR A 1 203 ? 10.062 -10.672 -28.031 1 98.44 203 THR A O 1
ATOM 1558 N N . ARG A 1 204 ? 10.461 -12.5 -26.859 1 98.56 204 ARG A N 1
ATOM 1559 C CA . ARG A 1 204 ? 9.453 -13.289 -27.562 1 98.56 204 ARG A CA 1
ATOM 1560 C C . ARG A 1 204 ? 8.047 -12.773 -27.266 1 98.56 204 ARG A C 1
ATOM 1562 O O . ARG A 1 204 ? 7.227 -12.656 -28.188 1 98.56 204 ARG A O 1
ATOM 1569 N N . ALA A 1 205 ? 7.801 -12.5 -26.016 1 98.19 205 ALA A N 1
ATOM 1570 C CA . ALA A 1 205 ? 6.496 -11.977 -25.625 1 98.19 205 ALA A CA 1
ATOM 1571 C C . ALA A 1 205 ? 6.188 -10.664 -26.328 1 98.19 205 ALA A C 1
ATOM 1573 O O . ALA A 1 205 ? 5.074 -10.469 -26.828 1 98.19 205 ALA A O 1
ATOM 1574 N N . ASN A 1 206 ? 7.234 -9.82 -26.344 1 97.69 206 ASN A N 1
ATOM 1575 C CA . ASN A 1 206 ? 7.066 -8.523 -26.984 1 97.69 206 ASN A CA 1
ATOM 1576 C C . ASN A 1 206 ? 6.766 -8.664 -28.469 1 97.69 206 ASN A C 1
ATOM 1578 O O . ASN A 1 206 ? 6.004 -7.879 -29.031 1 97.69 206 ASN A O 1
ATOM 1582 N N . ALA A 1 207 ? 7.328 -9.641 -29.125 1 97.31 207 ALA A N 1
ATOM 1583 C CA . ALA A 1 207 ? 7.078 -9.922 -30.531 1 97.31 207 ALA A CA 1
ATOM 1584 C C . ALA A 1 207 ? 5.66 -10.453 -30.734 1 97.31 207 ALA A C 1
ATOM 1586 O O . ALA A 1 207 ? 5.051 -10.227 -31.781 1 97.31 207 ALA A O 1
ATOM 1587 N N . THR A 1 208 ? 5.152 -11.133 -29.781 1 96.38 208 THR A N 1
ATOM 1588 C CA . THR A 1 208 ? 3.842 -11.758 -29.875 1 96.38 208 THR A CA 1
ATOM 1589 C C . THR A 1 208 ? 2.736 -10.758 -29.562 1 96.38 208 THR A C 1
ATOM 1591 O O . THR A 1 208 ? 1.743 -10.664 -30.281 1 96.38 208 THR A O 1
ATOM 1594 N N . ASP A 1 209 ? 2.881 -10.047 -28.5 1 95.44 209 ASP A N 1
ATOM 1595 C CA . ASP A 1 209 ? 1.895 -9.07 -28.031 1 95.44 209 ASP A CA 1
ATOM 1596 C C . ASP A 1 209 ? 2.553 -7.984 -27.188 1 95.44 209 ASP A C 1
ATOM 1598 O O . ASP A 1 209 ? 2.723 -8.148 -25.969 1 95.44 209 ASP A O 1
ATOM 1602 N N . LYS A 1 210 ? 2.785 -6.852 -27.797 1 94.81 210 LYS A N 1
ATOM 1603 C CA . LYS A 1 210 ? 3.541 -5.773 -27.156 1 94.81 210 LYS A CA 1
ATOM 1604 C C . LYS A 1 210 ? 2.814 -5.246 -25.922 1 94.81 210 LYS A C 1
ATOM 1606 O O . LYS A 1 210 ? 3.439 -4.996 -24.891 1 94.81 210 LYS A O 1
ATOM 1611 N N . GLY A 1 211 ? 1.583 -5.055 -26.047 1 93.75 211 GLY A N 1
ATOM 1612 C CA . GLY A 1 211 ? 0.792 -4.512 -24.953 1 93.75 211 GLY A CA 1
ATOM 1613 C C . GLY A 1 211 ? 0.793 -5.395 -23.719 1 93.75 211 GLY A C 1
ATOM 1614 O O . GLY A 1 211 ? 1.024 -4.914 -22.609 1 93.75 211 GLY A O 1
ATOM 1615 N N . VAL A 1 212 ? 0.609 -6.703 -23.844 1 93.19 212 VAL A N 1
ATOM 1616 C CA . VAL A 1 212 ? 0.562 -7.645 -22.734 1 93.19 212 VAL A CA 1
ATOM 1617 C C . VAL A 1 212 ? 1.973 -7.883 -22.188 1 93.19 212 VAL A C 1
ATOM 1619 O O . VAL A 1 212 ? 2.166 -8.047 -20.984 1 93.19 212 VAL A O 1
ATOM 1622 N N . ALA A 1 213 ? 2.908 -7.883 -23.094 1 96.88 213 ALA A N 1
ATOM 1623 C CA . ALA A 1 213 ? 4.293 -8.133 -22.703 1 96.88 213 ALA A CA 1
ATOM 1624 C C . ALA A 1 213 ? 4.758 -7.102 -21.672 1 96.88 213 ALA A C 1
ATOM 1626 O O . ALA A 1 213 ? 5.488 -7.438 -20.734 1 96.88 213 ALA A O 1
ATOM 1627 N N . GLN A 1 214 ? 4.348 -5.828 -21.828 1 95.88 214 GLN A N 1
ATOM 1628 C CA . GLN A 1 214 ? 4.738 -4.758 -20.922 1 95.88 214 GLN A CA 1
ATOM 1629 C C . GLN A 1 214 ? 4.207 -5.012 -19.516 1 95.88 214 GLN A C 1
ATOM 1631 O O . GLN A 1 214 ? 4.777 -4.527 -18.531 1 95.88 214 GLN A O 1
ATOM 1636 N N . LYS A 1 215 ? 3.174 -5.801 -19.375 1 95.44 215 LYS A N 1
ATOM 1637 C CA . LYS A 1 215 ? 2.541 -6.07 -18.078 1 95.44 215 LYS A CA 1
ATOM 1638 C C . LYS A 1 215 ? 3.279 -7.176 -17.328 1 95.44 215 LYS A C 1
ATOM 1640 O O . LYS A 1 215 ? 3.018 -7.406 -16.156 1 95.44 215 LYS A O 1
ATOM 1645 N N . ILE A 1 216 ? 4.203 -7.828 -17.969 1 97.44 216 ILE A N 1
ATOM 1646 C CA . ILE A 1 216 ? 4.992 -8.875 -17.312 1 97.44 216 ILE A CA 1
ATOM 1647 C C . ILE A 1 216 ? 5.973 -8.242 -16.328 1 97.44 216 ILE A C 1
ATOM 1649 O O . ILE A 1 216 ? 6.23 -8.797 -15.258 1 97.44 216 ILE A O 1
ATOM 1653 N N . LEU A 1 217 ? 6.484 -7.086 -16.719 1 96.88 217 LEU A N 1
ATOM 1654 C CA . LEU A 1 217 ? 7.328 -6.25 -15.867 1 96.88 217 LEU A CA 1
ATOM 1655 C C . LEU A 1 217 ? 6.859 -4.801 -15.898 1 96.88 217 LEU A C 1
ATOM 1657 O O . LEU A 1 217 ? 7.516 -3.941 -16.484 1 96.88 217 LEU A O 1
ATOM 1661 N N . PRO A 1 218 ? 5.863 -4.5 -15.117 1 92.81 218 PRO A N 1
ATOM 1662 C CA . PRO A 1 218 ? 5.152 -3.238 -15.32 1 92.81 218 PRO A CA 1
ATOM 1663 C C . PRO A 1 218 ? 6.008 -2.018 -14.992 1 92.81 218 PRO A C 1
ATOM 1665 O O . PRO A 1 218 ? 5.926 -0.997 -15.688 1 92.81 218 PRO A O 1
ATOM 1668 N N . ASP A 1 219 ? 6.848 -2.061 -13.938 1 91.19 219 ASP A N 1
ATOM 1669 C CA . ASP A 1 219 ? 7.664 -0.907 -13.57 1 91.19 219 ASP A CA 1
ATOM 1670 C C . ASP A 1 219 ? 9.102 -1.078 -14.055 1 91.19 219 ASP A C 1
ATOM 1672 O O . ASP A 1 219 ? 10 -0.341 -13.633 1 91.19 219 ASP A O 1
ATOM 1676 N N . ARG A 1 220 ? 9.352 -2.131 -14.859 1 95.19 220 ARG A N 1
ATOM 1677 C CA . ARG A 1 220 ? 10.625 -2.479 -15.484 1 95.19 220 ARG A CA 1
ATOM 1678 C C . ARG A 1 220 ? 11.578 -3.107 -14.477 1 95.19 220 ARG A C 1
ATOM 1680 O O . ARG A 1 220 ? 12.641 -3.619 -14.844 1 95.19 220 ARG A O 1
ATOM 1687 N N . ILE A 1 221 ? 11.211 -3.088 -13.188 1 95.06 221 ILE A N 1
ATOM 1688 C CA . ILE A 1 221 ? 12.102 -3.533 -12.125 1 95.06 221 ILE A CA 1
ATOM 1689 C C . ILE A 1 221 ? 11.539 -4.793 -11.469 1 95.06 221 ILE A C 1
ATOM 1691 O O . ILE A 1 221 ? 12.227 -5.816 -11.383 1 95.06 221 ILE A O 1
ATOM 1695 N N . HIS A 1 222 ? 10.258 -4.723 -11.039 1 97.12 222 HIS A N 1
ATOM 1696 C CA . HIS A 1 222 ? 9.594 -5.781 -10.281 1 97.12 222 HIS A CA 1
ATOM 1697 C C . HIS A 1 222 ? 8.703 -6.629 -11.18 1 97.12 222 HIS A C 1
ATOM 1699 O O . HIS A 1 222 ? 7.617 -6.199 -11.57 1 97.12 222 HIS A O 1
ATOM 1705 N N . PRO A 1 223 ? 9.125 -7.871 -11.453 1 97.56 223 PRO A N 1
ATOM 1706 C CA . PRO A 1 223 ? 8.273 -8.711 -12.289 1 97.56 223 PRO A CA 1
ATOM 1707 C C . PRO A 1 223 ? 6.949 -9.07 -11.617 1 97.56 223 PRO A C 1
ATOM 1709 O O . PRO A 1 223 ? 6.887 -9.172 -10.391 1 97.56 223 PRO A O 1
ATOM 1712 N N . GLY A 1 224 ? 5.938 -9.25 -12.469 1 96.44 224 GLY A N 1
ATOM 1713 C CA . GLY A 1 224 ? 4.738 -9.93 -12.008 1 96.44 224 GLY A CA 1
ATOM 1714 C C . GLY A 1 224 ? 4.891 -11.438 -11.953 1 96.44 224 GLY A C 1
ATOM 1715 O O . GLY A 1 224 ? 5.988 -11.961 -12.156 1 96.44 224 GLY A O 1
ATOM 1716 N N . PRO A 1 225 ? 3.777 -12.188 -11.734 1 96.56 225 PRO A N 1
ATOM 1717 C CA . PRO A 1 225 ? 3.844 -13.641 -11.562 1 96.56 225 PRO A CA 1
ATOM 1718 C C . PRO A 1 225 ? 4.457 -14.344 -12.773 1 96.56 225 PRO A C 1
ATOM 1720 O O . PRO A 1 225 ? 5.184 -15.328 -12.609 1 96.56 225 PRO A O 1
ATOM 1723 N N . GLY A 1 226 ? 4.129 -13.852 -13.922 1 97.56 226 GLY A N 1
ATOM 1724 C CA . GLY A 1 226 ? 4.707 -14.461 -15.109 1 97.56 226 GLY A CA 1
ATOM 1725 C C . GLY A 1 226 ? 6.219 -14.375 -15.148 1 97.56 226 GLY A C 1
ATOM 1726 O O . GLY A 1 226 ? 6.898 -15.359 -15.445 1 97.56 226 GLY A O 1
ATOM 1727 N N . GLY A 1 227 ? 6.719 -13.172 -14.906 1 98.5 227 GLY A N 1
ATOM 1728 C CA . GLY A 1 227 ? 8.164 -13.016 -14.828 1 98.5 227 GLY A CA 1
ATOM 1729 C C . GLY A 1 227 ? 8.797 -13.852 -13.734 1 98.5 227 GLY A C 1
ATOM 1730 O O . GLY A 1 227 ? 9.836 -14.477 -13.938 1 98.5 227 GLY A O 1
ATOM 1731 N N . HIS A 1 228 ? 8.18 -13.914 -12.609 1 98.56 228 HIS A N 1
ATOM 1732 C CA . HIS A 1 228 ? 8.695 -14.68 -11.477 1 98.56 228 HIS A CA 1
ATOM 1733 C C . HIS A 1 228 ? 8.68 -16.172 -11.766 1 98.56 228 HIS A C 1
ATOM 1735 O O . HIS A 1 228 ? 9.531 -16.922 -11.273 1 98.56 228 HIS A O 1
ATOM 1741 N N . LEU A 1 229 ? 7.75 -16.625 -12.508 1 98.5 229 LEU A N 1
ATOM 1742 C CA . LEU A 1 229 ? 7.738 -18.031 -12.914 1 98.5 229 LEU A CA 1
ATOM 1743 C C . LEU A 1 229 ? 8.984 -18.375 -13.711 1 98.5 229 LEU A C 1
ATOM 1745 O O . LEU A 1 229 ? 9.602 -19.422 -13.492 1 98.5 229 LEU A O 1
ATOM 1749 N N . ILE A 1 230 ? 9.328 -17.484 -14.602 1 98.75 230 ILE A N 1
ATOM 1750 C CA . ILE A 1 230 ? 10.5 -17.734 -15.43 1 98.75 230 ILE A CA 1
ATOM 1751 C C . ILE A 1 230 ? 11.766 -17.625 -14.578 1 98.75 230 ILE A C 1
ATOM 1753 O O . ILE A 1 230 ? 12.734 -18.344 -14.789 1 98.75 230 ILE A O 1
ATOM 1757 N N . MET A 1 231 ? 11.75 -16.703 -13.617 1 98.81 231 MET A N 1
ATOM 1758 C CA . MET A 1 231 ? 12.852 -16.641 -12.656 1 98.81 231 MET A CA 1
ATOM 1759 C C . MET A 1 231 ? 12.992 -17.953 -11.898 1 98.81 231 MET A C 1
ATOM 1761 O O . MET A 1 231 ? 14.102 -18.469 -11.75 1 98.81 231 MET A 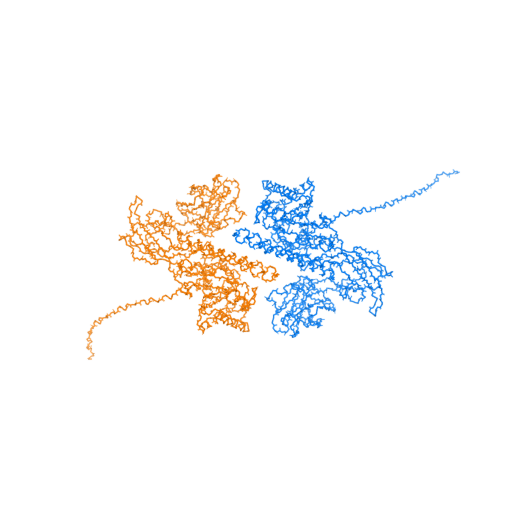O 1
ATOM 1765 N N . ALA A 1 232 ? 11.891 -18.484 -11.398 1 98.88 232 ALA A N 1
ATOM 1766 C CA . ALA A 1 232 ? 11.914 -19.781 -10.703 1 98.88 232 ALA A CA 1
ATOM 1767 C C . ALA A 1 232 ? 12.438 -20.891 -11.617 1 98.88 232 ALA A C 1
ATOM 1769 O O . ALA A 1 232 ? 13.234 -21.719 -11.188 1 98.88 232 ALA A O 1
ATOM 1770 N N . GLU A 1 233 ? 11.961 -20.844 -12.852 1 98.75 233 GLU A N 1
ATOM 1771 C CA . GLU A 1 233 ? 12.438 -21.812 -13.844 1 98.75 233 GLU A CA 1
ATOM 1772 C C . GLU A 1 233 ? 13.953 -21.766 -13.969 1 98.75 233 GLU A C 1
ATOM 1774 O O . GLU A 1 233 ? 14.609 -22.812 -13.961 1 98.75 233 GLU A O 1
ATOM 1779 N N . ALA A 1 234 ? 14.484 -20.578 -14.086 1 98.81 234 ALA A N 1
ATOM 1780 C CA . ALA A 1 234 ? 15.922 -20.406 -14.273 1 98.81 234 ALA A CA 1
ATOM 1781 C C . ALA A 1 234 ? 16.703 -20.953 -13.078 1 98.81 234 ALA A C 1
ATOM 1783 O O . ALA A 1 234 ? 17.703 -21.656 -13.258 1 98.81 234 ALA A O 1
ATOM 1784 N N . LEU A 1 235 ? 16.266 -20.656 -11.898 1 98.81 235 LEU A N 1
ATOM 1785 C CA . LEU A 1 235 ? 16.938 -21.156 -10.703 1 98.81 235 LEU A CA 1
ATOM 1786 C C . LEU A 1 235 ? 16.844 -22.672 -10.617 1 98.81 235 LEU A C 1
ATOM 1788 O O . LEU A 1 235 ? 17.828 -23.344 -10.32 1 98.81 235 LEU A O 1
ATOM 1792 N N . LEU A 1 236 ? 15.641 -23.234 -10.852 1 98.81 236 LEU A N 1
ATOM 1793 C CA . LEU A 1 236 ? 15.43 -24.672 -10.789 1 98.81 236 LEU A CA 1
ATOM 1794 C C . LEU A 1 236 ? 16.266 -25.391 -11.828 1 98.81 236 LEU A C 1
ATOM 1796 O O . LEU A 1 236 ? 16.844 -26.453 -11.547 1 98.81 236 LEU A O 1
ATOM 1800 N N . LYS A 1 237 ? 16.406 -24.797 -13.023 1 98.5 237 LYS A N 1
ATOM 1801 C CA . LYS A 1 237 ? 17.281 -25.359 -14.047 1 98.5 237 LYS A CA 1
ATOM 1802 C C . LYS A 1 237 ? 18.734 -25.375 -13.578 1 98.5 237 LYS A C 1
ATOM 1804 O O . LYS A 1 237 ? 19.438 -26.375 -13.758 1 98.5 237 LYS A O 1
ATOM 1809 N N . ALA A 1 238 ? 19.125 -24.281 -13.023 1 98.5 238 ALA A N 1
ATOM 1810 C CA . ALA A 1 238 ? 20.484 -24.203 -12.508 1 98.5 238 ALA A CA 1
ATOM 1811 C C . ALA A 1 238 ? 20.734 -25.266 -11.438 1 98.5 238 ALA A C 1
ATOM 1813 O O . ALA A 1 238 ? 21.859 -25.734 -11.266 1 98.5 238 ALA A O 1
ATOM 1814 N N . TRP A 1 239 ? 19.688 -25.672 -10.719 1 98.62 239 TRP A N 1
ATOM 1815 C CA . TRP A 1 239 ? 19.781 -26.656 -9.648 1 98.62 239 TRP A CA 1
ATOM 1816 C C . TRP A 1 239 ? 19.562 -28.062 -10.188 1 98.62 239 TRP A C 1
ATOM 1818 O O . TRP A 1 239 ? 19.453 -29.016 -9.414 1 98.62 239 TRP A O 1
ATOM 1828 N N . GLY A 1 240 ? 19.375 -28.219 -11.508 1 98.25 240 GLY A N 1
ATOM 1829 C CA . GLY A 1 240 ? 19.234 -29.531 -12.117 1 98.25 240 GLY A CA 1
ATOM 1830 C C . GLY A 1 240 ? 17.875 -30.156 -11.875 1 98.25 240 GLY A C 1
ATOM 1831 O O . GLY A 1 240 ? 17.75 -31.391 -11.805 1 98.25 240 GLY A O 1
ATOM 1832 N N . ALA A 1 241 ? 16.844 -29.359 -11.742 1 97.88 241 ALA A N 1
ATOM 1833 C CA . ALA A 1 241 ? 15.492 -29.844 -11.469 1 97.88 241 ALA A CA 1
ATOM 1834 C C . ALA A 1 241 ? 14.969 -30.688 -12.625 1 97.88 241 ALA A C 1
ATOM 1836 O O . ALA A 1 241 ? 15.07 -30.281 -13.789 1 97.88 241 ALA A O 1
ATOM 1837 N N . PRO A 1 242 ? 14.398 -31.812 -12.336 1 97.44 242 PRO A N 1
ATOM 1838 C CA . PRO A 1 242 ? 13.875 -32.656 -13.422 1 97.44 242 PRO A CA 1
ATOM 1839 C C . PRO A 1 242 ? 12.57 -32.094 -14.008 1 97.44 242 PRO A C 1
ATOM 1841 O O . PRO A 1 242 ? 11.781 -31.484 -13.297 1 97.44 242 PRO A O 1
ATOM 1844 N N . SER A 1 243 ? 12.352 -32.438 -15.227 1 97.06 243 SER A N 1
ATOM 1845 C CA . SER A 1 243 ? 11.156 -32 -15.938 1 97.06 243 SER A CA 1
ATOM 1846 C C . SER A 1 243 ? 9.977 -32.938 -15.688 1 97.06 243 SER A C 1
ATOM 1848 O O . SER A 1 243 ? 8.82 -32.5 -15.742 1 97.06 243 SER A O 1
ATOM 1850 N N . LEU A 1 244 ? 10.297 -34.156 -15.391 1 97.5 244 LEU A N 1
ATOM 1851 C CA . LEU A 1 244 ? 9.297 -35.219 -15.477 1 97.5 244 LEU A CA 1
ATOM 1852 C C . LEU A 1 244 ? 8.484 -35.312 -14.188 1 97.5 244 LEU A C 1
ATOM 1854 O O . LEU A 1 244 ? 9.047 -35.312 -13.094 1 97.5 244 LEU A O 1
ATOM 1858 N N . VAL A 1 245 ? 7.207 -35.281 -14.336 1 98.31 245 VAL A N 1
ATOM 1859 C CA . VAL A 1 245 ? 6.277 -35.594 -13.258 1 98.31 245 VAL A CA 1
ATOM 1860 C C . VAL A 1 245 ? 6.043 -37.125 -13.211 1 98.31 245 VAL A C 1
ATOM 1862 O O . VAL A 1 245 ? 6.41 -37.781 -12.234 1 98.31 245 VAL A O 1
ATOM 1865 N N . SER A 1 246 ? 5.539 -37.688 -14.242 1 98.25 246 SER A N 1
ATOM 1866 C CA . SER A 1 246 ? 5.395 -39.094 -14.547 1 98.25 246 SER A CA 1
ATOM 1867 C C . SER A 1 246 ? 5.293 -39.344 -16.047 1 98.25 246 SER A C 1
ATOM 1869 O O . SER A 1 246 ? 5.098 -38.406 -16.812 1 98.25 246 SER A O 1
ATOM 1871 N N . ASP A 1 247 ? 5.531 -40.562 -16.469 1 98.44 247 ASP A N 1
ATOM 1872 C CA . ASP A 1 247 ? 5.457 -40.969 -17.875 1 98.44 247 ASP A CA 1
ATOM 1873 C C . ASP A 1 247 ? 4.828 -42.344 -18.016 1 98.44 247 ASP A C 1
ATOM 1875 O O . ASP A 1 247 ? 5.363 -43.344 -17.516 1 98.44 247 ASP A O 1
ATOM 1879 N N . VAL A 1 248 ? 3.678 -42.438 -18.719 1 98.75 248 VAL A N 1
ATOM 1880 C CA . VAL A 1 248 ? 2.984 -43.719 -18.906 1 98.75 248 VAL A CA 1
ATOM 1881 C C . VAL A 1 248 ? 2.668 -43.938 -20.375 1 98.75 248 VAL A C 1
ATOM 1883 O O . VAL A 1 248 ? 2.174 -43.031 -21.062 1 98.75 248 VAL A O 1
ATOM 1886 N N . ALA A 1 249 ? 2.945 -45.031 -20.859 1 98.62 249 ALA A N 1
ATOM 1887 C CA . ALA A 1 249 ? 2.551 -45.469 -22.203 1 98.62 249 ALA A CA 1
ATOM 1888 C C . ALA A 1 249 ? 1.827 -46.812 -22.141 1 98.62 249 ALA A C 1
ATOM 1890 O O . ALA A 1 249 ? 2.311 -47.75 -21.5 1 98.62 249 ALA A O 1
ATOM 1891 N N . ILE A 1 250 ? 0.7 -46.906 -22.766 1 98.38 250 ILE A N 1
ATOM 1892 C CA . ILE A 1 250 ? -0.133 -48.094 -22.766 1 98.38 250 ILE A CA 1
ATOM 1893 C C . ILE A 1 250 ? -0.424 -48.531 -24.203 1 98.38 250 ILE A C 1
ATOM 1895 O O . ILE A 1 250 ? -0.708 -47.688 -25.062 1 98.38 250 ILE A O 1
ATOM 1899 N N . ASP A 1 251 ? -0.33 -49.719 -24.453 1 97.44 251 ASP A N 1
ATOM 1900 C CA . ASP A 1 251 ? -0.855 -50.344 -25.672 1 97.44 251 ASP A CA 1
ATOM 1901 C C . ASP A 1 251 ? -2.221 -50.969 -25.422 1 97.44 251 ASP A C 1
ATOM 1903 O O . ASP A 1 251 ? -2.307 -52.062 -24.844 1 97.44 251 ASP A O 1
ATOM 1907 N N . ALA A 1 252 ? -3.201 -50.344 -25.922 1 95.62 252 ALA A N 1
ATOM 1908 C CA . ALA A 1 252 ? -4.57 -50.75 -25.656 1 95.62 252 ALA A CA 1
ATOM 1909 C C . ALA A 1 252 ? -4.871 -52.094 -26.328 1 95.62 252 ALA A C 1
ATOM 1911 O O . ALA A 1 252 ? -5.664 -52.906 -25.828 1 95.62 252 ALA A O 1
ATOM 1912 N N . LYS A 1 253 ? -4.32 -52.344 -27.453 1 92.38 253 LYS A N 1
ATOM 1913 C CA . LYS A 1 253 ? -4.57 -53.562 -28.203 1 92.38 253 LYS A CA 1
ATOM 1914 C C . LYS A 1 253 ? -4.062 -54.781 -27.438 1 92.38 253 LYS A C 1
ATOM 1916 O O . LYS A 1 253 ? -4.789 -55.781 -27.266 1 92.38 253 LYS A O 1
ATOM 1921 N N . SER A 1 254 ? -2.859 -54.75 -26.969 1 94 254 SER A N 1
ATOM 1922 C CA . SER A 1 254 ? -2.262 -55.844 -26.25 1 94 254 SER A CA 1
ATOM 1923 C C . SER A 1 254 ? -2.566 -55.781 -24.75 1 94 254 SER A C 1
ATOM 1925 O O . SER A 1 254 ? -2.238 -56.688 -24 1 94 254 SER A O 1
ATOM 1927 N N . LYS A 1 255 ? -3.139 -54.656 -24.297 1 92.69 255 LYS A N 1
ATOM 1928 C CA . LYS A 1 255 ? -3.459 -54.406 -22.891 1 92.69 255 LYS A CA 1
ATOM 1929 C C . LYS A 1 255 ? -2.209 -54.469 -22.016 1 92.69 255 LYS A C 1
ATOM 1931 O O . LYS A 1 255 ? -2.184 -55.188 -21.031 1 92.69 255 LYS A O 1
ATOM 1936 N N . LYS A 1 256 ? -1.213 -53.781 -22.469 1 96.44 256 LYS A N 1
ATOM 1937 C CA . LYS A 1 256 ? 0.06 -53.781 -21.75 1 96.44 256 LYS A CA 1
ATOM 1938 C C . LYS A 1 256 ? 0.512 -52.344 -21.453 1 96.44 256 LYS A C 1
ATOM 1940 O O . LYS A 1 256 ? 0.354 -51.438 -22.281 1 96.44 256 LYS A O 1
ATOM 1945 N N . VAL A 1 257 ? 1.017 -52.219 -20.281 1 97.81 257 VAL A N 1
ATOM 1946 C CA . VAL A 1 257 ? 1.755 -51 -19.969 1 97.81 257 VAL A CA 1
ATOM 1947 C C . VAL A 1 257 ? 3.148 -51.062 -20.594 1 97.81 257 VAL A C 1
ATOM 1949 O O . VAL A 1 257 ? 3.98 -51.875 -20.172 1 97.81 257 VAL A O 1
ATOM 1952 N N . VAL A 1 258 ? 3.471 -50.219 -21.5 1 97.75 258 VAL A N 1
ATOM 1953 C CA . VAL A 1 258 ? 4.707 -50.281 -22.281 1 97.75 258 VAL A CA 1
ATOM 1954 C C . VAL A 1 258 ? 5.789 -49.469 -21.578 1 97.75 258 VAL A C 1
ATOM 1956 O O . VAL A 1 258 ? 6.984 -49.688 -21.766 1 97.75 258 VAL A O 1
ATOM 1959 N N . ARG A 1 259 ? 5.418 -48.5 -20.906 1 98.12 259 ARG A N 1
ATOM 1960 C CA . ARG A 1 259 ? 6.332 -47.594 -20.188 1 98.12 259 ARG A CA 1
ATOM 1961 C C . ARG A 1 259 ? 5.648 -47 -18.969 1 98.12 259 ARG A C 1
ATOM 1963 O O . ARG A 1 259 ? 4.484 -46.594 -19.031 1 98.12 259 ARG A O 1
ATOM 1970 N N . ALA A 1 260 ? 6.285 -47.031 -17.859 1 98.31 260 ALA A N 1
ATOM 1971 C CA . ALA A 1 260 ? 5.875 -46.375 -16.625 1 98.31 260 ALA A CA 1
ATOM 1972 C C . ALA A 1 260 ? 7.078 -45.812 -15.867 1 98.31 260 ALA A C 1
ATOM 1974 O O . ALA A 1 260 ? 7.898 -46.594 -15.352 1 98.31 260 ALA A O 1
ATOM 1975 N N . GLN A 1 261 ? 7.238 -44.531 -15.898 1 98.25 261 GLN A N 1
ATOM 1976 C CA . GLN A 1 261 ? 8.328 -43.875 -15.195 1 98.25 261 GLN A CA 1
ATOM 1977 C C . GLN A 1 261 ? 7.797 -42.969 -14.086 1 98.25 261 GLN A C 1
ATOM 1979 O O . GLN A 1 261 ? 6.855 -42.219 -14.305 1 98.25 261 GLN A O 1
ATOM 1984 N N . ASN A 1 262 ? 8.414 -43.062 -12.875 1 98.06 262 ASN A N 1
ATOM 1985 C CA . ASN A 1 262 ? 8.078 -42.25 -11.703 1 98.06 262 ASN A CA 1
ATOM 1986 C C . ASN A 1 262 ? 6.609 -42.438 -11.312 1 98.06 262 ASN A C 1
ATOM 1988 O O . ASN A 1 262 ? 5.953 -41.469 -10.922 1 98.06 262 ASN A O 1
ATOM 1992 N N . THR A 1 263 ? 6.121 -43.562 -11.578 1 98.38 263 THR A N 1
ATOM 1993 C CA . THR A 1 263 ? 4.742 -43.938 -11.289 1 98.38 263 THR A CA 1
ATOM 1994 C C . THR A 1 263 ? 4.609 -45.438 -11.172 1 98.38 263 THR A C 1
ATOM 1996 O O . THR A 1 263 ? 5.516 -46.188 -11.562 1 98.38 263 THR A O 1
ATOM 1999 N N . GLN A 1 264 ? 3.543 -45.906 -10.484 1 98.12 264 GLN A N 1
ATOM 2000 C CA . GLN A 1 264 ? 3.111 -47.281 -10.477 1 98.12 264 GLN A CA 1
ATOM 2001 C C . GLN A 1 264 ? 1.742 -47.438 -11.133 1 98.12 264 GLN A C 1
ATOM 2003 O O . GLN A 1 264 ? 0.784 -46.781 -10.758 1 98.12 264 GLN A O 1
ATOM 2008 N N . VAL A 1 265 ? 1.714 -48.312 -12.141 1 98.31 265 VAL A N 1
ATOM 2009 C CA . VAL A 1 265 ? 0.471 -48.531 -12.867 1 98.31 265 VAL A CA 1
ATOM 2010 C C . VAL A 1 265 ? -0.055 -49.938 -12.539 1 98.31 265 VAL A C 1
ATOM 2012 O O . VAL A 1 265 ? 0.707 -50.906 -12.523 1 98.31 265 VAL A O 1
ATOM 2015 N N . SER A 1 266 ? -1.338 -50.031 -12.258 1 97.69 266 SER A N 1
ATOM 2016 C CA . SER A 1 266 ? -1.961 -51.312 -11.953 1 97.69 266 SER A CA 1
ATOM 2017 C C . SER A 1 266 ? -3.398 -51.375 -12.461 1 97.69 266 SER A C 1
ATOM 2019 O O . SER A 1 266 ? -3.961 -50.344 -12.852 1 97.69 266 SER A O 1
ATOM 2021 N N . GLY A 1 267 ? -3.895 -52.594 -12.57 1 96.38 267 GLY A N 1
ATOM 2022 C CA . GLY A 1 267 ? -5.309 -52.812 -12.836 1 96.38 267 GLY A CA 1
ATOM 2023 C C . GLY A 1 267 ? -5.703 -52.469 -14.266 1 96.38 267 GLY A C 1
ATOM 2024 O O . GLY A 1 267 ? -6.832 -52.031 -14.516 1 96.38 267 GLY A O 1
ATOM 2025 N N . LEU A 1 268 ? -4.758 -52.531 -15.195 1 96.69 268 LEU A N 1
ATOM 2026 C CA . LEU A 1 268 ? -5.105 -52.25 -16.594 1 96.69 268 LEU A CA 1
ATOM 2027 C C . LEU A 1 268 ? -6.117 -53.281 -17.094 1 96.69 268 LEU A C 1
ATOM 2029 O O . LEU A 1 268 ? -5.855 -54.5 -17.062 1 96.69 268 LEU A O 1
ATOM 2033 N N . GLN A 1 269 ? -7.27 -52.812 -17.547 1 93.44 269 GLN A N 1
ATOM 2034 C CA . GLN A 1 269 ? -8.305 -53.719 -18.047 1 93.44 269 GLN A CA 1
ATOM 2035 C C . GLN A 1 269 ? -9.156 -53.031 -19.109 1 93.44 269 GLN A C 1
ATOM 2037 O O . GLN A 1 269 ? -9.203 -51.812 -19.188 1 93.44 269 GLN A O 1
ATOM 2042 N N . SER A 1 270 ? -9.641 -53.812 -19.984 1 91 270 SER A N 1
ATOM 2043 C CA . SER A 1 270 ? -10.609 -53.375 -20.984 1 91 270 SER A CA 1
ATOM 2044 C C . SER A 1 270 ? -11.992 -53.969 -20.719 1 91 270 SER A C 1
ATOM 2046 O O . SER A 1 270 ? -12.117 -55.125 -20.297 1 91 270 SER A O 1
ATOM 2048 N N . SER A 1 271 ? -12.906 -53.094 -20.781 1 83.88 271 SER A N 1
ATOM 2049 C CA . SER A 1 271 ? -14.281 -53.594 -20.625 1 83.88 271 SER A CA 1
ATOM 2050 C C . SER A 1 271 ? -15.172 -53.062 -21.75 1 83.88 271 SER A C 1
ATOM 2052 O O . SER A 1 271 ? -14.812 -52.094 -22.438 1 83.88 271 SER A O 1
ATOM 2054 N N . LYS A 1 272 ? -16.188 -53.844 -22.125 1 78.56 272 LYS A N 1
ATOM 2055 C CA . LYS A 1 272 ? -17.203 -53.438 -23.094 1 78.56 272 LYS A CA 1
ATOM 2056 C C . LYS A 1 272 ? -18.469 -52.938 -22.391 1 78.56 272 LYS A C 1
ATOM 2058 O O . LYS A 1 272 ? -18.984 -53.594 -21.484 1 78.56 272 LYS A O 1
ATOM 2063 N N . THR A 1 273 ? -18.578 -51.656 -22.562 1 67.44 273 THR A N 1
ATOM 2064 C CA . THR A 1 273 ? -19.828 -51.062 -22.094 1 67.44 273 THR A CA 1
ATOM 2065 C C . THR A 1 273 ? -20.766 -50.812 -23.281 1 67.44 273 THR A C 1
ATOM 2067 O O . THR A 1 273 ? -20.344 -50.844 -24.438 1 67.44 273 THR A O 1
ATOM 2070 N N . PRO A 1 274 ? -22.094 -50.75 -23.031 1 61.97 274 PRO A N 1
ATOM 2071 C CA . PRO A 1 274 ? -23 -50.375 -24.141 1 61.97 274 PRO A CA 1
ATOM 2072 C C . PRO A 1 274 ? -22.516 -49.156 -24.906 1 61.97 274 PRO A C 1
ATOM 2074 O O . PRO A 1 274 ? -22.766 -49.031 -26.109 1 61.97 274 PRO A O 1
ATOM 2077 N N . ALA A 1 275 ? -21.812 -48.281 -24.25 1 61.25 275 ALA A N 1
ATOM 2078 C CA . ALA A 1 275 ? -21.359 -47.062 -24.859 1 61.25 275 ALA A CA 1
ATOM 2079 C C . ALA A 1 275 ? -20.062 -47.281 -25.641 1 61.25 275 ALA A C 1
ATOM 2081 O O . ALA A 1 275 ? -19.594 -46.375 -26.359 1 61.25 275 ALA A O 1
ATOM 2082 N N . GLY A 1 276 ? -19.594 -48.438 -25.484 1 67.94 276 GLY A N 1
ATOM 2083 C CA . GLY A 1 276 ? -18.375 -48.812 -26.203 1 67.94 276 GLY A CA 1
ATOM 2084 C C . GLY A 1 276 ? -17.297 -49.344 -25.281 1 67.94 276 GLY A C 1
ATOM 2085 O O . GLY A 1 276 ? -17.547 -49.656 -24.125 1 67.94 276 GLY A O 1
ATOM 2086 N N . ALA A 1 277 ? -16.188 -49.625 -25.797 1 72.44 277 ALA A N 1
ATOM 2087 C CA . ALA A 1 277 ? -15.055 -50.188 -25.078 1 72.44 277 ALA A CA 1
ATOM 2088 C C . ALA A 1 277 ? -14.422 -49.125 -24.156 1 72.44 277 ALA A C 1
ATOM 2090 O O . ALA A 1 277 ? -14.328 -47.969 -24.516 1 72.44 277 ALA A O 1
ATOM 2091 N N . THR A 1 278 ? -14.203 -49.5 -22.969 1 88.25 278 THR A N 1
ATOM 2092 C CA . THR A 1 278 ? -13.539 -48.656 -21.984 1 88.25 278 THR A CA 1
ATOM 2093 C C . THR A 1 278 ? -12.219 -49.281 -21.531 1 88.25 278 THR A C 1
ATOM 2095 O O . THR A 1 278 ? -12.109 -50.5 -21.406 1 88.25 278 THR A O 1
ATOM 2098 N N . LEU A 1 279 ? -11.203 -48.531 -21.578 1 94.62 279 LEU A N 1
ATOM 2099 C CA . LEU A 1 279 ? -9.914 -48.875 -20.984 1 94.62 279 LEU A CA 1
ATOM 2100 C C . LEU A 1 279 ? -9.719 -48.188 -19.656 1 94.62 279 LEU A C 1
ATOM 2102 O O . LEU A 1 279 ? -9.969 -46.969 -19.531 1 94.62 279 LEU A O 1
ATOM 2106 N N . SER A 1 280 ? -9.336 -48.969 -18.609 1 96.62 280 SER A N 1
ATOM 2107 C CA . SER A 1 280 ? -9.141 -48.344 -17.297 1 96.62 280 SER A CA 1
ATOM 2108 C C . SER A 1 280 ? -7.898 -48.875 -16.609 1 96.62 280 SER A C 1
ATOM 2110 O O . SER A 1 280 ? -7.453 -50 -16.891 1 96.62 280 SER A O 1
ATOM 2112 N N . TRP A 1 281 ? -7.289 -48.125 -15.75 1 97.75 281 TRP A N 1
ATOM 2113 C CA . TRP A 1 281 ? -6.137 -48.469 -14.938 1 97.75 281 TRP A CA 1
ATOM 2114 C C . TRP A 1 281 ? -5.996 -47.531 -13.742 1 97.75 281 TRP A C 1
ATOM 2116 O O . TRP A 1 281 ? -6.754 -46.562 -13.617 1 97.75 281 TRP A O 1
ATOM 2126 N N . THR A 1 282 ? -5.137 -47.875 -12.852 1 98.19 282 THR A N 1
ATOM 2127 C CA . THR A 1 282 ? -4.824 -47.062 -11.68 1 98.19 282 THR A CA 1
ATOM 2128 C C . THR A 1 282 ? -3.367 -46.625 -11.703 1 98.19 282 THR A C 1
ATOM 2130 O O . THR A 1 282 ? -2.48 -47.375 -12.062 1 98.19 282 THR A O 1
ATOM 2133 N N . GLN A 1 283 ? -3.162 -45.344 -11.414 1 98.12 283 GLN A N 1
ATOM 2134 C CA . GLN A 1 283 ? -1.81 -44.812 -11.297 1 98.12 283 GLN A CA 1
ATOM 2135 C C . GLN A 1 283 ? -1.555 -44.25 -9.898 1 98.12 283 GLN A C 1
ATOM 2137 O O . GLN A 1 283 ? -2.434 -43.625 -9.312 1 98.12 283 GLN A O 1
ATOM 2142 N N . ASN A 1 284 ? -0.417 -44.5 -9.391 1 98.06 284 ASN A N 1
ATOM 2143 C CA . ASN A 1 284 ? 0.149 -43.844 -8.219 1 98.06 284 ASN A CA 1
ATOM 2144 C C . ASN A 1 284 ? 1.454 -43.125 -8.555 1 98.06 284 ASN A C 1
ATOM 2146 O O . ASN A 1 284 ? 2.535 -43.719 -8.438 1 98.06 284 ASN A O 1
ATOM 2150 N N . ASP A 1 285 ? 1.336 -41.906 -8.961 1 98.12 285 ASP A N 1
ATOM 2151 C CA . ASP A 1 285 ? 2.49 -41.125 -9.383 1 98.12 285 ASP A CA 1
ATOM 2152 C C . ASP A 1 285 ? 3.332 -40.688 -8.188 1 98.12 285 ASP A C 1
ATOM 2154 O O . ASP A 1 285 ? 2.793 -40.375 -7.121 1 98.12 285 ASP A O 1
ATOM 2158 N N . ALA A 1 286 ? 4.586 -40.594 -8.352 1 98.12 286 ALA A N 1
ATOM 2159 C CA . ALA A 1 286 ? 5.508 -40.281 -7.27 1 98.12 286 ALA A CA 1
ATOM 2160 C C . ALA A 1 286 ? 5.609 -38.781 -7.062 1 98.12 286 ALA A C 1
ATOM 2162 O O . ALA A 1 286 ? 6.133 -38.312 -6.043 1 98.12 286 ALA A O 1
ATOM 2163 N N . ALA A 1 287 ? 5.09 -38 -8 1 98.38 287 ALA A N 1
ATOM 2164 C CA . ALA A 1 287 ? 5.168 -36.531 -7.969 1 98.38 287 ALA A CA 1
ATOM 2165 C C . ALA A 1 287 ? 3.855 -35.906 -8.43 1 98.38 287 ALA A C 1
ATOM 2167 O O . ALA A 1 287 ? 2.977 -36.594 -8.945 1 98.38 287 ALA A O 1
ATOM 2168 N N . LEU A 1 288 ? 3.697 -34.688 -8.125 1 98.44 288 LEU A N 1
ATOM 2169 C CA . LEU A 1 288 ? 2.588 -33.875 -8.625 1 98.44 288 LEU A CA 1
ATOM 2170 C C . LEU A 1 288 ? 3.072 -32.844 -9.648 1 98.44 288 LEU A C 1
ATOM 2172 O O . LEU A 1 288 ? 4.234 -32.438 -9.617 1 98.44 288 LEU A O 1
ATOM 2176 N N . PRO A 1 289 ? 2.227 -32.562 -10.625 1 98.06 289 PRO A N 1
ATOM 2177 C CA . PRO A 1 289 ? 2.605 -31.484 -11.547 1 98.06 289 PRO A CA 1
ATOM 2178 C C . PRO A 1 289 ? 2.693 -30.109 -10.859 1 98.06 289 PRO A C 1
ATOM 2180 O O . PRO A 1 289 ? 2.137 -29.938 -9.773 1 98.06 289 PRO A O 1
ATOM 2183 N N . PHE A 1 290 ? 3.514 -29.188 -11.414 1 98.06 290 PHE A N 1
ATOM 2184 C CA . PHE A 1 290 ? 3.465 -27.797 -10.969 1 98.06 290 PHE A CA 1
ATOM 2185 C C . PHE A 1 290 ? 2.102 -27.188 -11.266 1 98.06 290 PHE A C 1
ATOM 2187 O O . PHE A 1 290 ? 1.59 -27.297 -12.383 1 98.06 290 PHE A O 1
ATOM 2194 N N . PRO A 1 291 ? 1.462 -26.578 -10.312 1 95.56 291 PRO A N 1
ATOM 2195 C CA . PRO A 1 291 ? 0.12 -26.031 -10.516 1 95.56 291 PRO A CA 1
ATOM 2196 C C . PRO A 1 291 ? 0.133 -24.703 -11.281 1 95.56 291 PRO A C 1
ATOM 2198 O O . PRO A 1 291 ? -0.245 -23.672 -10.734 1 95.56 291 PRO A O 1
ATOM 2201 N N . LEU A 1 292 ? 0.433 -24.812 -12.484 1 93.25 292 LEU A N 1
ATOM 2202 C CA . LEU A 1 292 ? 0.51 -23.641 -13.352 1 93.25 292 LEU A CA 1
ATOM 2203 C C . LEU A 1 292 ? -0.85 -22.953 -13.469 1 93.25 292 LEU A C 1
ATOM 2205 O O . LEU A 1 292 ? -1.851 -23.609 -13.773 1 93.25 292 LEU A O 1
ATOM 2209 N N . ASP A 1 293 ? -0.908 -21.672 -13.117 1 88.81 293 ASP A N 1
ATOM 2210 C CA . ASP A 1 293 ? -2.113 -20.859 -13.266 1 88.81 293 ASP A CA 1
ATOM 2211 C C . ASP A 1 293 ? -1.94 -19.812 -14.367 1 88.81 293 ASP A C 1
ATOM 2213 O O . ASP A 1 293 ? -1.318 -18.781 -14.148 1 88.81 293 ASP A O 1
ATOM 2217 N N . THR A 1 294 ? -2.545 -20.031 -15.492 1 87.75 294 THR A N 1
ATOM 2218 C CA . THR A 1 294 ? -2.371 -19.141 -16.625 1 87.75 294 THR A CA 1
ATOM 2219 C C . THR A 1 294 ? -3.643 -18.328 -16.875 1 87.75 294 THR A C 1
ATOM 2221 O O . THR A 1 294 ? -3.924 -17.938 -18 1 87.75 294 THR A O 1
ATOM 2224 N N . SER A 1 295 ? -4.461 -18.125 -15.852 1 81.56 295 SER A N 1
ATOM 2225 C CA . SER A 1 295 ? -5.711 -17.375 -15.984 1 81.56 295 SER A CA 1
ATOM 2226 C C . SER A 1 295 ? -5.453 -15.914 -16.312 1 81.56 295 SER A C 1
ATOM 2228 O O . SER A 1 295 ? -6.289 -15.258 -16.938 1 81.56 295 SER A O 1
ATOM 2230 N N . ASP A 1 296 ? -4.281 -15.43 -15.906 1 86.5 296 ASP A N 1
ATOM 2231 C CA . ASP A 1 296 ? -3.859 -14.07 -16.234 1 86.5 296 ASP A CA 1
ATOM 2232 C C . ASP A 1 296 ? -3.154 -14.023 -17.578 1 86.5 296 ASP A C 1
ATOM 2234 O O . ASP A 1 296 ? -2.273 -14.844 -17.859 1 86.5 296 ASP A O 1
ATOM 2238 N N . ALA A 1 297 ? -3.529 -13.055 -18.391 1 87.94 297 ALA A N 1
ATOM 2239 C CA . ALA A 1 297 ? -3.029 -12.984 -19.766 1 87.94 297 ALA A CA 1
ATOM 2240 C C . ALA A 1 297 ? -1.513 -12.812 -19.781 1 87.94 297 ALA A C 1
ATOM 2242 O O . ALA A 1 297 ? -0.833 -13.352 -20.656 1 87.94 297 ALA A O 1
ATOM 2243 N N . ALA A 1 298 ? -0.968 -12.031 -18.875 1 93.31 298 ALA A N 1
ATOM 2244 C CA . ALA A 1 298 ? 0.474 -11.805 -18.844 1 93.31 298 ALA A CA 1
ATOM 2245 C C . ALA A 1 298 ? 1.218 -13.078 -18.438 1 93.31 298 ALA A C 1
ATOM 2247 O O . ALA A 1 298 ? 2.299 -13.367 -18.953 1 93.31 298 ALA A O 1
ATOM 2248 N N . VAL A 1 299 ? 0.63 -13.844 -17.531 1 94.88 299 VAL A N 1
ATOM 2249 C CA . VAL A 1 299 ? 1.228 -15.109 -17.109 1 94.88 299 VAL A CA 1
ATOM 2250 C C . VAL A 1 299 ? 1.191 -16.109 -18.281 1 94.88 299 VAL A C 1
ATOM 2252 O O . VAL A 1 299 ? 2.189 -16.766 -18.562 1 94.88 299 VAL A O 1
ATOM 2255 N N . ASP A 1 300 ? 0.042 -16.156 -18.891 1 92.88 300 ASP A N 1
ATOM 2256 C CA . ASP A 1 300 ? -0.115 -17.047 -20.047 1 92.88 300 ASP A CA 1
ATOM 2257 C C . ASP A 1 300 ? 0.915 -16.734 -21.125 1 92.88 300 ASP A C 1
ATOM 2259 O O . ASP A 1 300 ? 1.569 -17.641 -21.656 1 92.88 300 ASP A O 1
ATOM 2263 N N . LEU A 1 301 ? 1.059 -15.445 -21.422 1 95.44 301 LEU A N 1
ATOM 2264 C CA . LEU A 1 301 ? 2.008 -15.023 -22.438 1 95.44 301 LEU A CA 1
ATOM 2265 C C . LEU A 1 301 ? 3.438 -15.352 -22.031 1 95.44 301 LEU A C 1
ATOM 2267 O O . LEU A 1 301 ? 4.238 -15.797 -22.859 1 95.44 301 LEU A O 1
ATOM 2271 N N . ALA A 1 302 ? 3.787 -15.133 -20.812 1 98.19 302 ALA A N 1
ATOM 2272 C CA . ALA A 1 302 ? 5.129 -15.445 -20.312 1 98.19 302 ALA A CA 1
ATOM 2273 C C . ALA A 1 302 ? 5.43 -16.938 -20.469 1 98.19 302 ALA A C 1
ATOM 2275 O O . ALA A 1 302 ? 6.508 -17.312 -20.938 1 98.19 302 ALA A O 1
ATOM 2276 N N . VAL A 1 303 ? 4.488 -17.781 -20.094 1 97.25 303 VAL A N 1
ATOM 2277 C CA . VAL A 1 303 ? 4.672 -19.219 -20.172 1 97.25 303 VAL A CA 1
ATOM 2278 C C . VAL A 1 303 ? 4.828 -19.656 -21.625 1 97.25 303 VAL A C 1
ATOM 2280 O O . VAL A 1 303 ? 5.746 -20.406 -21.969 1 97.25 303 VAL A O 1
ATOM 2283 N N . LYS A 1 304 ? 3.996 -19.125 -22.5 1 96.38 304 LYS A N 1
ATOM 2284 C CA . LYS A 1 304 ? 4.031 -19.484 -23.922 1 96.38 304 LYS A CA 1
ATOM 2285 C C . LYS A 1 304 ? 5.312 -18.969 -24.578 1 96.38 304 LYS A C 1
ATOM 2287 O O . LYS A 1 304 ? 5.719 -19.484 -25.625 1 96.38 304 LYS A O 1
ATOM 2292 N N . SER A 1 305 ? 5.879 -17.969 -23.938 1 98.38 305 SER A N 1
ATOM 2293 C CA . SER A 1 305 ? 7.094 -17.375 -24.484 1 98.38 305 SER A CA 1
ATOM 2294 C C . SER A 1 305 ? 8.344 -17.969 -23.828 1 98.38 305 SER A C 1
ATOM 2296 O O . SER A 1 305 ? 9.43 -17.406 -23.922 1 98.38 305 SER A O 1
ATOM 2298 N N . SER A 1 306 ? 8.195 -19.047 -23.172 1 98.12 306 SER A N 1
ATOM 2299 C CA . SER A 1 306 ? 9.297 -19.75 -22.5 1 98.12 306 SER A CA 1
ATOM 2300 C C . SER A 1 306 ? 9.203 -21.25 -22.734 1 98.12 306 SER A C 1
ATOM 2302 O O . SER A 1 306 ? 8.359 -21.719 -23.5 1 98.12 306 SER A O 1
ATOM 2304 N N . ASP A 1 307 ? 10.086 -21.984 -22.188 1 97.94 307 ASP A N 1
ATOM 2305 C CA . ASP A 1 307 ? 10.016 -23.453 -22.266 1 97.94 307 ASP A CA 1
ATOM 2306 C C . ASP A 1 307 ? 9.719 -24.062 -20.891 1 97.94 307 ASP A C 1
ATOM 2308 O O . ASP A 1 307 ? 10.164 -25.156 -20.594 1 97.94 307 ASP A O 1
ATOM 2312 N N . PHE A 1 308 ? 9.008 -23.281 -20.047 1 98.12 308 PHE A N 1
ATOM 2313 C CA . PHE A 1 308 ? 8.719 -23.672 -18.672 1 98.12 308 PHE A CA 1
ATOM 2314 C C . PHE A 1 308 ? 8.125 -25.078 -18.625 1 98.12 308 PHE A C 1
ATOM 2316 O O . PHE A 1 308 ? 8.57 -25.906 -17.828 1 98.12 308 PHE A O 1
ATOM 2323 N N . VAL A 1 309 ? 7.148 -25.359 -19.422 1 96.88 309 VAL A N 1
ATOM 2324 C CA . VAL A 1 309 ? 6.422 -26.625 -19.391 1 96.88 309 VAL A CA 1
ATOM 2325 C C . VAL A 1 309 ? 7.363 -27.781 -19.766 1 96.88 309 VAL A C 1
ATOM 2327 O O . VAL A 1 309 ? 7.453 -28.766 -19.031 1 96.88 309 VAL A O 1
ATOM 2330 N N . GLU A 1 310 ? 8.133 -27.625 -20.797 1 97.31 310 GLU A N 1
ATOM 2331 C CA . GLU A 1 310 ? 9.078 -28.641 -21.234 1 97.31 310 GLU A CA 1
ATOM 2332 C C . GLU A 1 310 ? 10.18 -28.844 -20.203 1 97.31 310 GLU A C 1
ATOM 2334 O O . GLU A 1 310 ? 10.648 -29.969 -19.984 1 97.31 310 GLU A O 1
ATOM 2339 N N . ALA A 1 311 ? 10.453 -27.812 -19.578 1 97.56 311 ALA A N 1
ATOM 2340 C CA . ALA A 1 311 ? 11.609 -27.844 -18.672 1 97.56 311 ALA A CA 1
ATOM 2341 C C . ALA A 1 311 ? 11.219 -28.391 -17.312 1 97.56 311 ALA A C 1
ATOM 2343 O O . ALA A 1 311 ? 12.039 -28.984 -16.609 1 97.56 311 ALA A O 1
ATOM 2344 N N . LEU A 1 312 ? 9.922 -28.188 -16.891 1 98 312 LEU A N 1
ATOM 2345 C CA . LEU A 1 312 ? 9.672 -28.422 -15.477 1 98 312 LEU A CA 1
ATOM 2346 C C . LEU A 1 312 ? 8.336 -29.141 -15.273 1 98 312 LEU A C 1
ATOM 2348 O O . LEU A 1 312 ? 7.98 -29.484 -14.148 1 98 312 LEU A O 1
ATOM 2352 N N . ASN A 1 313 ? 7.551 -29.453 -16.375 1 98.06 313 ASN A N 1
ATOM 2353 C CA . ASN A 1 313 ? 6.184 -29.891 -16.094 1 98.06 313 ASN A CA 1
ATOM 2354 C C . ASN A 1 313 ? 5.691 -30.906 -17.125 1 98.06 313 ASN A C 1
ATOM 2356 O O . ASN A 1 313 ? 4.598 -30.766 -17.672 1 98.06 313 ASN A O 1
ATOM 2360 N N . ARG A 1 314 ? 6.438 -31.906 -17.375 1 97.94 314 ARG A N 1
ATOM 2361 C CA . ARG A 1 314 ? 6.086 -32.969 -18.312 1 97.94 314 ARG A CA 1
ATOM 2362 C C . ARG A 1 314 ? 5.402 -34.125 -17.594 1 97.94 314 ARG A C 1
ATOM 2364 O O . ARG A 1 314 ? 5.973 -34.719 -16.672 1 97.94 314 ARG A O 1
ATOM 2371 N N . GLU A 1 315 ? 4.199 -34.5 -18.016 1 98.38 315 GLU A N 1
ATOM 2372 C CA . GLU A 1 315 ? 3.434 -35.625 -17.531 1 98.38 315 GLU A CA 1
ATOM 2373 C C . GLU A 1 315 ? 2.754 -36.375 -18.688 1 98.38 315 GLU A C 1
ATOM 2375 O O . GLU A 1 315 ? 1.525 -36.438 -18.766 1 98.38 315 GLU A O 1
ATOM 2380 N N . PRO A 1 316 ? 3.557 -37 -19.547 1 98.38 316 PRO A N 1
ATOM 2381 C CA . PRO A 1 316 ? 3.004 -37.594 -20.766 1 98.38 316 PRO A CA 1
ATOM 2382 C C . PRO A 1 316 ? 2.197 -38.875 -20.484 1 98.38 316 PRO A C 1
ATOM 2384 O O . PRO A 1 316 ? 2.59 -39.688 -19.641 1 98.38 316 PRO A O 1
ATOM 2387 N N . LEU A 1 317 ? 1.082 -38.969 -21.125 1 98.75 317 LEU A N 1
ATOM 2388 C CA . LEU A 1 317 ? 0.264 -40.188 -21.25 1 98.75 317 LEU A CA 1
ATOM 2389 C C . LEU A 1 317 ? 0.089 -40.562 -22.719 1 98.75 317 LEU A C 1
ATOM 2391 O O . LEU A 1 317 ? -0.449 -39.781 -23.5 1 98.75 317 LEU A O 1
ATOM 2395 N N . GLN A 1 318 ? 0.595 -41.688 -23.047 1 98.62 318 GLN A N 1
ATOM 2396 C CA . GLN A 1 318 ? 0.478 -42.188 -24.406 1 98.62 318 GLN A CA 1
ATOM 2397 C C . GLN A 1 318 ? -0.33 -43.5 -24.422 1 98.62 318 GLN A C 1
ATOM 2399 O O . GLN A 1 318 ? -0.07 -44.406 -23.641 1 98.62 318 GLN A O 1
ATOM 2404 N N . VAL A 1 319 ? -1.323 -43.562 -25.312 1 98.38 319 VAL A N 1
ATOM 2405 C CA . VAL A 1 319 ? -2.1 -44.781 -25.5 1 98.38 319 VAL A CA 1
ATOM 2406 C C . VAL A 1 319 ? -2.193 -45.094 -26.984 1 98.38 319 VAL A C 1
ATOM 2408 O O . VAL A 1 319 ? -2.732 -44.312 -27.766 1 98.38 319 VAL A O 1
ATOM 2411 N N . THR A 1 320 ? -1.727 -46.156 -27.297 1 97.69 320 THR A N 1
ATOM 2412 C CA . THR A 1 320 ? -1.781 -46.625 -28.672 1 97.69 320 THR A CA 1
ATOM 2413 C C . THR A 1 320 ? -2.73 -47.812 -28.797 1 97.69 320 THR A C 1
ATOM 2415 O O . THR A 1 320 ? -3.197 -48.344 -27.797 1 97.69 320 THR A O 1
ATOM 2418 N N . GLY A 1 321 ? -3.096 -48.156 -30.062 1 95.56 321 GLY A N 1
ATOM 2419 C CA . GLY A 1 321 ? -3.861 -49.344 -30.328 1 95.56 321 GLY A CA 1
ATOM 2420 C C . GLY A 1 321 ? -5.348 -49.188 -30.094 1 95.56 321 GLY A C 1
ATOM 2421 O O . GLY A 1 321 ? -6.082 -50.156 -29.969 1 95.56 321 GLY A O 1
ATOM 2422 N N . LEU A 1 322 ? -5.816 -48.031 -29.938 1 94.5 322 LEU A N 1
ATOM 2423 C CA . LEU A 1 322 ? -7.234 -47.75 -29.734 1 94.5 322 LEU A CA 1
ATOM 2424 C C . LEU A 1 322 ? -8 -47.875 -31.047 1 94.5 322 LEU A C 1
ATOM 2426 O O . LEU A 1 322 ? -7.5 -47.469 -32.094 1 94.5 322 LEU A O 1
ATOM 2430 N N . ALA A 1 323 ? -9.242 -48.25 -31 1 91.38 323 ALA A N 1
ATOM 2431 C CA . ALA A 1 323 ? -10.023 -48.531 -32.219 1 91.38 323 ALA A CA 1
ATOM 2432 C C . ALA A 1 323 ? -10.898 -47.344 -32.562 1 91.38 323 ALA A C 1
ATOM 2434 O O . ALA A 1 323 ? -10.922 -46.906 -33.719 1 91.38 323 ALA A O 1
ATOM 2435 N N . ALA A 1 324 ? -11.633 -46.812 -31.594 1 92.38 324 ALA A N 1
ATOM 2436 C CA . ALA A 1 324 ? -12.555 -45.719 -31.859 1 92.38 324 ALA A CA 1
ATOM 2437 C C . ALA A 1 324 ? -11.805 -44.438 -32.188 1 92.38 324 ALA A C 1
ATOM 2439 O O . ALA A 1 324 ? -10.664 -44.25 -31.75 1 92.38 324 ALA A O 1
ATOM 2440 N N . PRO A 1 325 ? -12.43 -43.562 -32.844 1 93.38 325 PRO A N 1
ATOM 2441 C CA . PRO A 1 325 ? -11.727 -42.344 -33.25 1 93.38 325 PRO A CA 1
ATOM 2442 C C . PRO A 1 325 ? -11.492 -41.375 -32.125 1 93.38 325 PRO A C 1
ATOM 2444 O O . PRO A 1 325 ? -10.547 -40.594 -32.156 1 93.38 325 PRO A O 1
ATOM 2447 N N . ARG A 1 326 ? -12.414 -41.406 -31.125 1 94 326 ARG A N 1
ATOM 2448 C CA . ARG A 1 326 ? -12.312 -40.406 -30.047 1 94 326 ARG A CA 1
ATOM 2449 C C . ARG A 1 326 ? -12.664 -41.062 -28.703 1 94 326 ARG A C 1
ATOM 2451 O O . ARG A 1 326 ? -13.484 -41.969 -28.641 1 94 326 ARG A O 1
ATOM 2458 N N . TYR A 1 327 ? -12.062 -40.469 -27.688 1 94.69 327 TYR A N 1
ATOM 2459 C CA . TYR A 1 327 ? -12.242 -40.969 -26.328 1 94.69 327 TYR A CA 1
ATOM 2460 C C . TYR A 1 327 ? -12.352 -39.812 -25.328 1 94.69 327 TYR A C 1
ATOM 2462 O O . TYR A 1 327 ? -11.711 -38.75 -25.516 1 94.69 327 TYR A O 1
ATOM 2470 N N . THR A 1 328 ? -13.148 -40.031 -24.281 1 93.25 328 THR A N 1
ATOM 2471 C CA . THR A 1 328 ? -13.133 -39.188 -23.109 1 93.25 328 THR A CA 1
ATOM 2472 C C . THR A 1 328 ? -12.227 -39.781 -22.031 1 93.25 328 THR A C 1
ATOM 2474 O O . THR A 1 328 ? -12.383 -40.938 -21.641 1 93.25 328 THR A O 1
ATOM 2477 N N . LEU A 1 329 ? -11.289 -39 -21.625 1 95.31 329 LEU A N 1
ATOM 2478 C CA . LEU A 1 329 ? -10.484 -39.344 -20.453 1 95.31 329 LEU A CA 1
ATOM 2479 C C . LEU A 1 329 ? -11.156 -38.844 -19.172 1 95.31 329 LEU A C 1
ATOM 2481 O O . LEU A 1 329 ? -11.523 -37.688 -19.047 1 95.31 329 LEU A O 1
ATOM 2485 N N . SER A 1 330 ? -11.328 -39.781 -18.25 1 94.06 330 SER A N 1
ATOM 2486 C CA . SER A 1 330 ? -11.789 -39.469 -16.891 1 94.06 330 SER A CA 1
ATOM 2487 C C . SER A 1 330 ? -10.805 -39.969 -15.844 1 94.06 330 SER A C 1
ATOM 2489 O O . SER A 1 330 ? -10.18 -41 -16.016 1 94.06 330 SER A O 1
ATOM 2491 N N . ILE A 1 331 ? -10.641 -39.156 -14.836 1 94.69 331 ILE A N 1
ATOM 2492 C CA . ILE A 1 331 ? -9.836 -39.562 -13.68 1 94.69 331 ILE A CA 1
ATOM 2493 C C . ILE A 1 331 ? -10.672 -39.438 -12.406 1 94.69 331 ILE A C 1
ATOM 2495 O O . ILE A 1 331 ? -11.211 -38.344 -12.117 1 94.69 331 ILE A O 1
ATOM 2499 N N . ASP A 1 332 ? -10.742 -40.562 -11.68 1 93.81 332 ASP A N 1
ATOM 2500 C CA . ASP A 1 332 ? -11.547 -40.625 -10.461 1 93.81 332 ASP A CA 1
ATOM 2501 C C . ASP A 1 332 ? -12.984 -40.219 -10.734 1 93.81 332 ASP A C 1
ATOM 2503 O O . ASP A 1 332 ? -13.594 -39.5 -9.914 1 93.81 332 ASP A O 1
ATOM 2507 N N . GLY A 1 333 ? -13.414 -40.5 -11.852 1 87.94 333 GLY A N 1
ATOM 2508 C CA . GLY A 1 333 ? -14.805 -40.25 -12.203 1 87.94 333 GLY A CA 1
ATOM 2509 C C . GLY A 1 333 ? -15.039 -38.844 -12.75 1 87.94 333 GLY A C 1
ATOM 2510 O O . GLY A 1 333 ? -16.141 -38.531 -13.211 1 87.94 333 GLY A O 1
ATOM 2511 N N . GLU A 1 334 ? -14.016 -38.031 -12.789 1 83.94 334 GLU A N 1
ATOM 2512 C CA . GLU A 1 334 ? -14.133 -36.688 -13.32 1 83.94 334 GLU A CA 1
ATOM 2513 C C . GLU A 1 334 ? -13.625 -36.594 -14.75 1 83.94 334 GLU A C 1
ATOM 2515 O O . GLU A 1 334 ? -12.516 -37.062 -15.047 1 83.94 334 GLU A O 1
ATOM 2520 N N . GLU A 1 335 ? -14.445 -35.969 -15.641 1 86.44 335 GLU A N 1
ATOM 2521 C CA . GLU A 1 335 ? -14.023 -35.812 -17.031 1 86.44 335 GLU A CA 1
ATOM 2522 C C . GLU A 1 335 ? -12.914 -34.781 -17.156 1 86.44 335 GLU A C 1
ATOM 2524 O O . GLU A 1 335 ? -13.039 -33.656 -16.641 1 86.44 335 GLU A O 1
ATOM 2529 N N . ILE A 1 336 ? -11.867 -35.188 -17.828 1 90.19 336 ILE A N 1
ATOM 2530 C CA . ILE A 1 336 ? -10.695 -34.344 -17.984 1 90.19 336 ILE A CA 1
ATOM 2531 C C . ILE A 1 336 ? -10.719 -33.656 -19.359 1 90.19 336 ILE A C 1
ATOM 2533 O O . ILE A 1 336 ? -10.391 -32.5 -19.484 1 90.19 336 ILE A O 1
ATOM 2537 N N . GLY A 1 337 ? -11.078 -34.5 -20.375 1 87.62 337 GLY A N 1
ATOM 2538 C CA . GLY A 1 337 ? -11.117 -34.031 -21.75 1 87.62 337 GLY A CA 1
ATOM 2539 C C . GLY A 1 337 ? -11.344 -35.125 -22.766 1 87.62 337 GLY A C 1
ATOM 2540 O O . GLY A 1 337 ? -11.266 -36.312 -22.438 1 87.62 337 GLY A O 1
ATOM 2541 N N . ASP A 1 338 ? -11.695 -34.594 -24 1 91.25 338 ASP A N 1
ATOM 2542 C CA . ASP A 1 338 ? -11.844 -35.5 -25.141 1 91.25 338 ASP A CA 1
ATOM 2543 C C . ASP A 1 338 ? -10.617 -35.438 -26.047 1 91.25 338 ASP A C 1
ATOM 2545 O O . ASP A 1 338 ? -10.07 -34.344 -26.281 1 91.25 338 ASP A O 1
ATOM 2549 N N . PHE A 1 339 ? -10.25 -36.625 -26.5 1 94.75 339 PHE A N 1
ATOM 2550 C CA . PHE A 1 339 ? -9.055 -36.719 -27.328 1 94.75 339 PHE A CA 1
ATOM 2551 C C . PHE A 1 339 ? -9.266 -37.688 -28.484 1 94.75 339 PHE A C 1
ATOM 2553 O O . PHE A 1 339 ? -9.953 -38.688 -28.328 1 94.75 339 PHE A O 1
ATOM 2560 N N . SER A 1 340 ? -8.648 -37.375 -29.609 1 94.62 340 SER A N 1
ATOM 2561 C CA . SER A 1 340 ? -8.625 -38.344 -30.703 1 94.62 340 SER A CA 1
ATOM 2562 C C . SER A 1 340 ? -7.645 -39.469 -30.422 1 94.62 340 SER A C 1
ATOM 2564 O O . SER A 1 340 ? -6.734 -39.312 -29.609 1 94.62 340 SER A O 1
ATOM 2566 N N . ARG A 1 341 ? -7.906 -40.594 -31.062 1 94.56 341 ARG A N 1
ATOM 2567 C CA . ARG A 1 341 ? -6.961 -41.688 -30.938 1 94.56 341 ARG A CA 1
ATOM 2568 C C . ARG A 1 341 ? -5.562 -41.25 -31.359 1 94.56 341 ARG A C 1
ATOM 2570 O O . ARG A 1 341 ? -4.566 -41.75 -30.812 1 94.56 341 ARG A O 1
ATOM 2577 N N . GLN A 1 342 ? -5.453 -40.312 -32.312 1 95.62 342 GLN A N 1
ATOM 2578 C CA . GLN A 1 342 ? -4.16 -39.844 -32.781 1 95.62 342 GLN A CA 1
ATOM 2579 C C . GLN A 1 342 ? -3.463 -39.031 -31.703 1 95.62 342 GLN A C 1
ATOM 2581 O O . GLN A 1 342 ? -2.26 -39.156 -31.484 1 95.62 342 GLN A O 1
ATOM 2586 N N . GLU A 1 343 ? -4.223 -38.156 -31.094 1 96.19 343 GLU A N 1
ATOM 2587 C CA . GLU A 1 343 ? -3.664 -37.375 -30 1 96.19 343 GLU A CA 1
ATOM 2588 C C . GLU A 1 343 ? -3.135 -38.25 -28.875 1 96.19 343 GLU A C 1
ATOM 2590 O O . GLU A 1 343 ? -2.047 -38 -28.359 1 96.19 343 GLU A O 1
ATOM 2595 N N . LEU A 1 344 ? -3.926 -39.188 -28.5 1 98 344 LEU A N 1
ATOM 2596 C CA . LEU A 1 344 ? -3.529 -40.125 -27.438 1 98 344 LEU A CA 1
ATOM 2597 C C . LEU A 1 344 ? -2.309 -40.938 -27.859 1 98 344 LEU A C 1
ATOM 2599 O O . LEU A 1 344 ? -1.421 -41.188 -27.047 1 98 344 LEU A O 1
ATOM 2603 N N . ALA A 1 345 ? -2.26 -41.312 -29.125 1 97.88 345 ALA A N 1
ATOM 2604 C CA . ALA A 1 345 ? -1.121 -42.062 -29.609 1 97.88 345 ALA A CA 1
ATOM 2605 C C . ALA A 1 345 ? 0.146 -41.219 -29.641 1 97.88 345 ALA A C 1
ATOM 2607 O O . ALA A 1 345 ? 1.249 -41.719 -29.438 1 97.88 345 ALA A O 1
ATOM 2608 N N . GLN A 1 346 ? 0.039 -39.969 -29.938 1 97.5 346 GLN A N 1
ATOM 2609 C CA . GLN A 1 346 ? 1.175 -39.062 -29.938 1 97.5 346 GLN A CA 1
ATOM 2610 C C . GLN A 1 346 ? 1.601 -38.719 -28.516 1 97.5 346 GLN A C 1
ATOM 2612 O O . GLN A 1 346 ? 2.773 -38.438 -28.266 1 97.5 346 GLN A O 1
ATOM 2617 N N . GLY A 1 347 ? 0.648 -38.75 -27.625 1 98 347 GLY A N 1
ATOM 2618 C CA . GLY A 1 347 ? 0.896 -38.406 -26.234 1 98 347 GLY A CA 1
ATOM 2619 C C . GLY A 1 347 ? 0.303 -37.062 -25.828 1 98 347 GLY A C 1
ATOM 2620 O O . GLY A 1 347 ? 0.434 -36.094 -26.562 1 98 347 GLY A O 1
ATOM 2621 N N . ILE A 1 348 ? -0.345 -37.062 -24.734 1 97.62 348 ILE A N 1
ATOM 2622 C CA . ILE A 1 348 ? -0.871 -35.844 -24.156 1 97.62 348 ILE A CA 1
ATOM 2623 C C . ILE A 1 348 ? -0.149 -35.531 -22.844 1 97.62 348 ILE A C 1
ATOM 2625 O O . ILE A 1 348 ? 0.354 -36.438 -22.172 1 97.62 348 ILE A O 1
ATOM 2629 N N . ASN A 1 349 ? -0.012 -34.25 -22.484 1 97.44 349 ASN A N 1
ATOM 2630 C CA . ASN A 1 349 ? 0.597 -33.812 -21.234 1 97.44 349 ASN A CA 1
ATOM 2631 C C . ASN A 1 349 ? -0.457 -33.562 -20.156 1 97.44 349 ASN A C 1
ATOM 2633 O O . ASN A 1 349 ? -1.092 -32.5 -20.156 1 97.44 349 ASN A O 1
ATOM 2637 N N . LEU A 1 350 ? -0.581 -34.438 -19.219 1 97.25 350 LEU A N 1
ATOM 2638 C CA . LEU A 1 350 ? -1.607 -34.375 -18.188 1 97.25 350 LEU A CA 1
ATOM 2639 C C . LEU A 1 350 ? -1.42 -33.156 -17.297 1 97.25 350 LEU A C 1
ATOM 2641 O O . LEU A 1 350 ? -2.391 -32.594 -16.766 1 97.25 350 LEU A O 1
ATOM 2645 N N . ALA A 1 351 ? -0.223 -32.625 -17.188 1 96.62 351 ALA A N 1
ATOM 2646 C CA . ALA A 1 351 ? 0.115 -31.547 -16.281 1 96.62 351 ALA A CA 1
ATOM 2647 C C . ALA A 1 351 ? -0.617 -30.266 -16.656 1 96.62 351 ALA A C 1
ATOM 2649 O O . ALA A 1 351 ? -0.739 -29.359 -15.836 1 96.62 351 ALA A O 1
ATOM 2650 N N . LEU A 1 352 ? -1.064 -30.172 -17.875 1 92.75 352 LEU A N 1
ATOM 2651 C CA . LEU A 1 352 ? -1.688 -28.938 -18.375 1 92.75 352 LEU A CA 1
ATOM 2652 C C . LEU A 1 352 ? -3.209 -29.062 -18.328 1 92.75 352 LEU A C 1
ATOM 2654 O O . LEU A 1 352 ? -3.912 -28.094 -18.672 1 92.75 352 LEU A O 1
ATOM 2658 N N . LEU A 1 353 ? -3.736 -30.203 -17.969 1 89.44 353 LEU A N 1
ATOM 2659 C CA . LEU A 1 353 ? -5.172 -30.469 -17.969 1 89.44 353 LEU A CA 1
ATOM 2660 C C . LEU A 1 353 ? -5.742 -30.344 -16.547 1 89.44 353 LEU A C 1
ATOM 2662 O O . LEU A 1 353 ? -4.992 -30.312 -15.578 1 89.44 353 LEU A O 1
ATOM 2666 N N . PRO A 1 354 ? -7.023 -30.141 -16.422 1 86.94 354 PRO A N 1
ATOM 2667 C CA . PRO A 1 354 ? -7.641 -29.984 -15.094 1 86.94 354 PRO A CA 1
ATOM 2668 C C . PRO A 1 354 ? -7.789 -31.328 -14.359 1 86.94 354 PRO A C 1
ATOM 2670 O O . PRO A 1 354 ? -8.906 -31.75 -14.078 1 86.94 354 PRO A O 1
ATOM 2673 N N . THR A 1 355 ? -6.684 -31.953 -13.961 1 92.44 355 THR A N 1
ATOM 2674 C CA . THR A 1 355 ? -6.672 -33.25 -13.328 1 92.44 355 THR A CA 1
ATOM 2675 C C . THR A 1 355 ? -6.773 -33.125 -11.812 1 92.44 355 THR A C 1
ATOM 2677 O O . THR A 1 355 ? -6.508 -32.062 -11.258 1 92.44 355 THR A O 1
ATOM 2680 N N . PRO A 1 356 ? -7.211 -34.188 -11.117 1 93.44 356 PRO A N 1
ATOM 2681 C CA . PRO A 1 356 ? -7.172 -34.188 -9.648 1 93.44 356 PRO A CA 1
ATOM 2682 C C . PRO A 1 356 ? -5.762 -34 -9.094 1 93.44 356 PRO A C 1
ATOM 2684 O O . PRO A 1 356 ? -5.59 -33.438 -8.016 1 93.44 356 PRO A O 1
ATOM 2687 N N . MET A 1 357 ? -4.75 -34.5 -9.844 1 96.12 357 MET A N 1
ATOM 2688 C CA . MET A 1 357 ? -3.369 -34.312 -9.414 1 96.12 357 MET A CA 1
ATOM 2689 C C . MET A 1 357 ? -3 -32.844 -9.43 1 96.12 357 MET A C 1
ATOM 2691 O O . MET A 1 357 ? -2.334 -32.344 -8.516 1 96.12 357 MET A O 1
ATOM 2695 N N . ARG A 1 358 ? -3.408 -32.125 -10.453 1 94.25 358 ARG A N 1
ATOM 2696 C CA . ARG A 1 358 ? -3.166 -30.703 -10.523 1 94.25 358 ARG A CA 1
ATOM 2697 C C . ARG A 1 358 ? -3.904 -29.969 -9.406 1 94.25 358 ARG A C 1
ATOM 2699 O O . ARG A 1 358 ? -3.371 -29.031 -8.812 1 94.25 358 ARG A O 1
ATOM 2706 N N . ASP A 1 359 ? -5.125 -30.406 -9.133 1 91.12 359 ASP A N 1
ATOM 2707 C CA . ASP A 1 359 ? -5.883 -29.812 -8.039 1 91.12 359 ASP A CA 1
ATOM 2708 C C . ASP A 1 359 ? -5.18 -30.016 -6.699 1 91.12 359 ASP A C 1
ATOM 2710 O O . ASP A 1 359 ? -5.129 -29.109 -5.867 1 91.12 359 ASP A O 1
ATOM 2714 N N . GLN A 1 360 ? -4.707 -31.219 -6.531 1 95 360 GLN A N 1
ATOM 2715 C CA . GLN A 1 360 ? -3.92 -31.5 -5.336 1 95 360 GLN A CA 1
ATOM 2716 C C . GLN A 1 360 ? -2.717 -30.578 -5.238 1 95 360 GLN A C 1
ATOM 2718 O O . GLN A 1 360 ? -2.443 -30.016 -4.172 1 95 360 GLN A O 1
ATOM 2723 N N . ALA A 1 361 ? -2.051 -30.375 -6.34 1 97.5 361 ALA A N 1
ATOM 2724 C CA . ALA A 1 361 ? -0.891 -29.5 -6.383 1 97.5 361 ALA A CA 1
ATOM 2725 C C . ALA A 1 361 ? -1.284 -28.062 -6.062 1 97.5 361 ALA A C 1
ATOM 2727 O O . ALA A 1 361 ? -0.534 -27.328 -5.402 1 97.5 361 ALA A O 1
ATOM 2728 N N . ARG A 1 362 ? -2.396 -27.609 -6.516 1 94.06 362 ARG A N 1
ATOM 2729 C CA . ARG A 1 362 ? -2.904 -26.281 -6.199 1 94.06 362 ARG A CA 1
ATOM 2730 C C . ARG A 1 362 ? -3.109 -26.109 -4.695 1 94.06 362 ARG A C 1
ATOM 2732 O O . ARG A 1 362 ? -2.844 -25.047 -4.145 1 94.06 362 ARG A O 1
ATOM 2739 N N . GLY A 1 363 ? -3.625 -27.156 -4.105 1 94.62 363 GLY A N 1
ATOM 2740 C CA . GLY A 1 363 ? -3.754 -27.141 -2.656 1 94.62 363 GLY A CA 1
ATOM 2741 C C . GLY A 1 363 ? -2.424 -26.984 -1.942 1 94.62 363 GLY A C 1
ATOM 2742 O O . GLY A 1 363 ? -2.312 -26.219 -0.982 1 94.62 363 GLY A O 1
ATOM 2743 N N . VAL A 1 364 ? -1.427 -27.656 -2.443 1 97.94 364 VAL A N 1
ATOM 2744 C CA . VAL A 1 364 ? -0.081 -27.547 -1.891 1 97.94 364 VAL A CA 1
ATOM 2745 C C . VAL A 1 364 ? 0.43 -26.125 -2.049 1 97.94 364 VAL A C 1
ATOM 2747 O O . VAL A 1 364 ? 1.01 -25.547 -1.119 1 97.94 364 VAL A O 1
ATOM 2750 N N . HIS A 1 365 ? 0.169 -25.562 -3.203 1 97.69 365 HIS A N 1
ATOM 2751 C CA . HIS A 1 365 ? 0.612 -24.203 -3.463 1 97.69 365 HIS A CA 1
ATOM 2752 C C . HIS A 1 365 ? -0.073 -23.219 -2.525 1 97.69 365 HIS A C 1
ATOM 2754 O O . HIS A 1 365 ? 0.563 -22.281 -2.023 1 97.69 365 HIS A O 1
ATOM 2760 N N . LYS A 1 366 ? -1.324 -23.406 -2.281 1 94.56 366 LYS A N 1
ATOM 2761 C CA . LYS A 1 366 ? -2.062 -22.531 -1.365 1 94.56 366 LYS A CA 1
ATOM 2762 C C . LYS A 1 366 ? -1.452 -22.562 0.033 1 94.56 366 LYS A C 1
ATOM 2764 O O . LYS A 1 366 ? -1.287 -21.531 0.667 1 94.56 366 LYS A O 1
ATOM 2769 N N . LEU A 1 367 ? -1.114 -23.719 0.477 1 97.19 367 LEU A N 1
ATOM 2770 C CA . LEU A 1 367 ? -0.484 -23.875 1.783 1 97.19 367 LEU A CA 1
ATOM 2771 C C . LEU A 1 367 ? 0.917 -23.281 1.785 1 97.19 367 LEU A C 1
ATOM 2773 O O . LEU A 1 367 ? 1.373 -22.75 2.807 1 97.19 367 LEU A O 1
ATOM 2777 N N . THR A 1 368 ? 1.555 -23.328 0.631 1 98.44 368 THR A N 1
ATOM 2778 C CA . THR A 1 368 ? 2.875 -22.719 0.505 1 98.44 368 THR A CA 1
ATOM 2779 C C . THR A 1 368 ? 2.787 -21.203 0.623 1 98.44 368 THR A C 1
ATOM 2781 O O . THR A 1 368 ? 3.613 -20.578 1.293 1 98.44 368 THR A O 1
ATOM 2784 N N . LEU A 1 369 ? 1.841 -20.672 -0.015 1 97.12 369 LEU A N 1
ATOM 2785 C CA . LEU A 1 369 ? 1.594 -19.234 0.122 1 97.12 369 LEU A CA 1
ATOM 2786 C C . LEU A 1 369 ? 1.303 -18.875 1.573 1 97.12 369 LEU A C 1
ATOM 2788 O O . LEU A 1 369 ? 1.831 -17.875 2.088 1 97.12 369 LEU A O 1
ATOM 2792 N N . GLN A 1 370 ? 0.497 -19.625 2.213 1 95.62 370 GLN A N 1
ATOM 2793 C CA . GLN A 1 370 ? 0.174 -19.391 3.615 1 95.62 370 GLN A CA 1
ATOM 2794 C C . GLN A 1 370 ? 1.425 -19.453 4.488 1 95.62 370 GLN A C 1
ATOM 2796 O O . GLN A 1 370 ? 1.627 -18.609 5.359 1 95.62 370 GLN A O 1
ATOM 2801 N N . HIS A 1 371 ? 2.217 -20.469 4.234 1 97.94 371 HIS A N 1
ATOM 2802 C CA . HIS A 1 371 ? 3.49 -20.609 4.934 1 97.94 371 HIS A CA 1
ATOM 2803 C C . HIS A 1 371 ? 4.324 -19.328 4.828 1 97.94 371 HIS A C 1
ATOM 2805 O O . HIS A 1 371 ? 4.77 -18.797 5.84 1 97.94 371 HIS A O 1
ATOM 2811 N N . ASN A 1 372 ? 4.477 -18.875 3.652 1 97.62 372 ASN A N 1
ATOM 2812 C CA . ASN A 1 372 ? 5.32 -17.703 3.408 1 97.62 372 ASN A CA 1
ATOM 2813 C C . ASN A 1 372 ? 4.715 -16.438 4.004 1 97.62 372 ASN A C 1
ATOM 2815 O O . ASN A 1 372 ? 5.438 -15.57 4.492 1 97.62 372 ASN A O 1
ATOM 2819 N N . ASP A 1 373 ? 3.389 -16.344 3.951 1 95.75 373 ASP A N 1
ATOM 2820 C CA . ASP A 1 373 ? 2.697 -15.227 4.582 1 95.75 373 ASP A CA 1
ATOM 2821 C C . ASP A 1 373 ? 2.91 -15.227 6.094 1 95.75 373 ASP A C 1
ATOM 2823 O O . ASP A 1 373 ? 3.104 -14.172 6.699 1 95.75 373 ASP A O 1
ATOM 2827 N N . GLU A 1 374 ? 2.805 -16.359 6.688 1 95.44 374 GLU A N 1
ATOM 2828 C CA . GLU A 1 374 ? 2.977 -16.484 8.133 1 95.44 374 GLU A CA 1
ATOM 2829 C C . GLU A 1 374 ? 4.402 -16.141 8.555 1 95.44 374 GLU A C 1
ATOM 2831 O O . GLU A 1 374 ? 4.605 -15.445 9.555 1 95.44 374 GLU A O 1
ATOM 2836 N N . HIS A 1 375 ? 5.324 -16.609 7.73 1 97.06 375 HIS A N 1
ATOM 2837 C CA . HIS A 1 375 ? 6.707 -16.25 8.023 1 97.06 375 HIS A CA 1
ATOM 2838 C C . HIS A 1 375 ? 6.922 -14.742 7.895 1 97.06 375 HIS A C 1
ATOM 2840 O O . HIS A 1 375 ? 7.594 -14.133 8.727 1 97.06 375 HIS A O 1
ATOM 2846 N N . PHE A 1 376 ? 6.41 -14.164 6.918 1 97 376 PHE A N 1
ATOM 2847 C CA . PHE A 1 376 ? 6.52 -12.734 6.691 1 97 376 PHE A CA 1
ATOM 2848 C C . PHE A 1 376 ? 5.93 -11.953 7.863 1 97 376 PHE A C 1
ATOM 2850 O O . PHE A 1 376 ? 6.535 -10.992 8.336 1 97 376 PHE A O 1
ATOM 2857 N N . ALA A 1 377 ? 4.75 -12.312 8.25 1 93.5 377 ALA A N 1
ATOM 2858 C CA . ALA A 1 377 ? 4.105 -11.633 9.367 1 93.5 377 ALA A CA 1
ATOM 2859 C C . ALA A 1 377 ? 4.961 -11.727 10.633 1 93.5 377 ALA A C 1
ATOM 2861 O O . ALA A 1 377 ? 5.172 -10.727 11.32 1 93.5 377 ALA A O 1
ATOM 2862 N N . ARG A 1 378 ? 5.465 -12.914 10.922 1 95.38 378 ARG A N 1
ATOM 2863 C CA . ARG A 1 378 ? 6.301 -13.172 12.094 1 95.38 378 ARG A CA 1
ATOM 2864 C C . ARG A 1 378 ? 7.562 -12.32 12.055 1 95.38 378 ARG A C 1
ATOM 2866 O O . ARG A 1 378 ? 7.949 -11.727 13.07 1 95.38 378 ARG A O 1
ATOM 2873 N N . TRP A 1 379 ? 8.102 -12.195 10.938 1 96.06 379 TRP A N 1
ATOM 2874 C CA . TRP A 1 379 ? 9.398 -11.555 10.742 1 96.06 379 TRP A CA 1
ATOM 2875 C C . TRP A 1 379 ? 9.227 -10.07 10.438 1 96.06 379 TRP A C 1
ATOM 2877 O O . TRP A 1 379 ? 9.727 -9.219 11.18 1 96.06 379 TRP A O 1
ATOM 2887 N N . ARG A 1 380 ? 8.414 -9.695 9.453 1 94.88 380 ARG A N 1
ATOM 2888 C CA . ARG A 1 380 ? 8.344 -8.352 8.898 1 94.88 380 ARG A CA 1
ATOM 2889 C C . ARG A 1 380 ? 7.328 -7.5 9.648 1 94.88 380 ARG A C 1
ATOM 2891 O O . ARG A 1 380 ? 7.461 -6.277 9.719 1 94.88 380 ARG A O 1
ATOM 2898 N N . THR A 1 381 ? 6.344 -8.133 10.195 1 92 381 THR A N 1
ATOM 2899 C CA . THR A 1 381 ? 5.289 -7.387 10.875 1 92 381 THR A CA 1
ATOM 2900 C C . THR A 1 381 ? 5.586 -7.262 12.367 1 92 381 THR A C 1
ATOM 2902 O O . THR A 1 381 ? 5.258 -6.246 12.984 1 92 381 THR A O 1
ATOM 2905 N N . ILE A 1 382 ? 6.223 -8.242 12.953 1 93.62 382 ILE A N 1
ATOM 2906 C CA . ILE A 1 382 ? 6.375 -8.273 14.398 1 93.62 382 ILE A CA 1
ATOM 2907 C C . ILE A 1 382 ? 7.848 -8.117 14.773 1 93.62 382 ILE A C 1
ATOM 2909 O O . ILE A 1 382 ? 8.258 -7.078 15.289 1 93.62 382 ILE A O 1
ATOM 2913 N N . GLN A 1 383 ? 8.648 -8.977 14.398 1 93.88 383 GLN A N 1
ATOM 2914 C CA . GLN A 1 383 ? 10.008 -9.086 14.93 1 93.88 383 GLN A CA 1
ATOM 2915 C C . GLN A 1 383 ? 10.82 -7.828 14.641 1 93.88 383 GLN A C 1
ATOM 2917 O O . GLN A 1 383 ? 11.352 -7.203 15.555 1 93.88 383 GLN A O 1
ATOM 2922 N N . VAL A 1 384 ? 10.891 -7.434 13.383 1 93.5 384 VAL A N 1
ATOM 2923 C CA . VAL A 1 384 ? 11.836 -6.391 13 1 93.5 384 VAL A CA 1
ATOM 2924 C C . VAL A 1 384 ? 11.297 -5.027 13.43 1 93.5 384 VAL A C 1
ATOM 2926 O O . VAL A 1 384 ? 12 -4.25 14.086 1 93.5 384 VAL A O 1
ATOM 2929 N N . PRO A 1 385 ? 10.031 -4.715 13.141 1 89.06 385 PRO A N 1
ATOM 2930 C CA . PRO A 1 385 ? 9.555 -3.375 13.492 1 89.06 385 PRO A CA 1
ATOM 2931 C C . PRO A 1 385 ? 9.578 -3.125 15 1 89.06 385 PRO A C 1
ATOM 2933 O O . PRO A 1 385 ? 9.75 -1.983 15.438 1 89.06 385 PRO A O 1
ATOM 2936 N N . PHE A 1 386 ? 9.453 -4.129 15.844 1 90.5 386 PHE A N 1
ATOM 2937 C CA . PHE A 1 386 ? 9.328 -3.908 17.281 1 90.5 386 PHE A CA 1
ATOM 2938 C C . PHE A 1 386 ? 10.664 -4.105 17.984 1 90.5 386 PHE A C 1
ATOM 2940 O O . PHE A 1 386 ? 10.758 -3.963 19.203 1 90.5 386 PHE A O 1
ATOM 2947 N N . GLU A 1 387 ? 11.664 -4.348 17.203 1 87.5 387 GLU A N 1
ATOM 2948 C CA . GLU A 1 387 ? 13.008 -4.504 17.75 1 87.5 387 GLU A CA 1
ATOM 2949 C C . GLU A 1 387 ? 13.516 -3.191 18.344 1 87.5 387 GLU A C 1
ATOM 2951 O O . GLU A 1 387 ? 14.352 -3.197 19.25 1 87.5 387 GLU A O 1
ATOM 2956 N N . SER A 1 388 ? 13.047 -2.084 17.828 1 86.19 388 SER A N 1
ATOM 2957 C CA . SER A 1 388 ? 13.555 -0.784 18.266 1 86.19 388 SER A CA 1
ATOM 2958 C C . SER A 1 388 ? 12.672 -0.179 19.344 1 86.19 388 SER A C 1
ATOM 2960 O O . SER A 1 388 ? 12.898 0.952 19.781 1 86.19 388 SER A O 1
ATOM 2962 N N . HIS A 1 389 ? 11.656 -0.883 19.781 1 90.06 389 HIS A N 1
ATOM 2963 C CA . HIS A 1 389 ? 10.734 -0.379 20.797 1 90.06 389 HIS A CA 1
ATOM 2964 C C . HIS A 1 389 ? 11.328 -0.525 22.188 1 90.06 389 HIS A C 1
ATOM 2966 O O . HIS A 1 389 ? 12.484 -0.921 22.344 1 90.06 389 HIS A O 1
ATOM 2972 N N . SER A 1 390 ? 10.633 -0.19 23.25 1 89.94 390 SER A N 1
ATOM 2973 C CA . SER A 1 390 ? 11.078 -0.141 24.641 1 89.94 390 SER A CA 1
ATOM 2974 C C . SER A 1 390 ? 11.477 -1.524 25.141 1 89.94 390 SER A C 1
ATOM 2976 O O . SER A 1 390 ? 11.133 -2.537 24.531 1 89.94 390 SER A O 1
ATOM 2978 N N . ALA A 1 391 ? 12.148 -1.6 26.234 1 91.25 391 ALA A N 1
ATOM 2979 C CA . ALA A 1 391 ? 12.57 -2.85 26.859 1 91.25 391 ALA A CA 1
ATOM 2980 C C . ALA A 1 391 ? 11.359 -3.703 27.234 1 91.25 391 ALA A C 1
ATOM 2982 O O . ALA A 1 391 ? 11.414 -4.934 27.156 1 91.25 391 ALA A O 1
ATOM 2983 N N . ALA A 1 392 ? 10.352 -3.057 27.609 1 91 392 ALA A N 1
ATOM 2984 C CA . ALA A 1 392 ? 9.141 -3.787 27.984 1 91 392 ALA A CA 1
ATOM 2985 C C . ALA A 1 392 ? 8.547 -4.512 26.781 1 91 392 ALA A C 1
ATOM 2987 O O . ALA A 1 392 ? 8.133 -5.668 26.891 1 91 392 ALA A O 1
ATOM 2988 N N . VAL A 1 393 ? 8.508 -3.824 25.641 1 92.56 393 VAL A N 1
ATOM 2989 C CA . VAL A 1 393 ? 8 -4.434 24.422 1 92.56 393 VAL A CA 1
ATOM 2990 C C . VAL A 1 393 ? 8.914 -5.574 23.984 1 92.56 393 VAL A C 1
ATOM 2992 O O . VAL A 1 393 ? 8.445 -6.672 23.672 1 92.56 393 VAL A O 1
ATOM 2995 N N . GLN A 1 394 ? 10.18 -5.367 24.094 1 92.5 394 GLN A N 1
ATOM 2996 C CA . GLN A 1 394 ? 11.148 -6.383 23.688 1 92.5 394 GLN A CA 1
ATOM 2997 C C . GLN A 1 394 ? 11.023 -7.637 24.547 1 92.5 394 GLN A C 1
ATOM 2999 O O . GLN A 1 394 ? 11.141 -8.758 24.047 1 92.5 394 GLN A O 1
ATOM 3004 N N . SER A 1 395 ? 10.773 -7.449 25.797 1 92.81 395 SER A N 1
ATOM 3005 C CA . SER A 1 395 ? 10.656 -8.57 26.734 1 92.81 395 SER A CA 1
ATOM 3006 C C . SER A 1 395 ? 9.383 -9.359 26.5 1 92.81 395 SER A C 1
ATOM 3008 O O . SER A 1 395 ? 9.289 -10.531 26.875 1 92.81 395 SER A O 1
ATOM 3010 N N . ALA A 1 396 ? 8.438 -8.781 25.828 1 92.94 396 ALA A N 1
ATOM 3011 C CA . ALA A 1 396 ? 7.141 -9.43 25.609 1 92.94 396 ALA A CA 1
ATOM 3012 C C . ALA A 1 396 ? 7.098 -10.133 24.266 1 92.94 396 ALA A C 1
ATOM 3014 O O . ALA A 1 396 ? 6.156 -10.875 23.969 1 92.94 396 ALA A O 1
ATOM 3015 N N . LEU A 1 397 ? 8.133 -9.992 23.406 1 93.56 397 LEU A N 1
ATOM 3016 C CA . LEU A 1 397 ? 8.086 -10.445 22.016 1 93.56 397 LEU A CA 1
ATOM 3017 C C . LEU A 1 397 ? 8.344 -11.953 21.938 1 93.56 397 LEU A C 1
ATOM 3019 O O . LEU A 1 397 ? 7.672 -12.656 21.172 1 93.56 397 LEU A O 1
ATOM 3023 N N . PRO A 1 398 ? 9.258 -12.531 22.797 1 94.31 398 PRO A N 1
ATOM 3024 C CA . PRO A 1 398 ? 9.688 -13.906 22.547 1 94.31 398 PRO A CA 1
ATOM 3025 C C . PRO A 1 398 ? 8.547 -14.914 22.641 1 94.31 398 PRO A C 1
ATOM 3027 O O . PRO A 1 398 ? 8.406 -15.789 21.781 1 94.31 398 PRO A O 1
ATOM 3030 N N . PRO A 1 399 ? 7.605 -14.82 23.609 1 94.38 399 PRO A N 1
ATOM 3031 C CA . PRO A 1 399 ? 6.5 -15.781 23.641 1 94.38 399 PRO A CA 1
ATOM 3032 C C . PRO A 1 399 ? 5.625 -15.703 22.391 1 94.38 399 PRO A C 1
ATOM 3034 O O . PRO A 1 399 ? 5.156 -16.734 21.891 1 94.38 399 PRO A O 1
ATOM 3037 N N . LEU A 1 400 ? 5.371 -14.539 21.906 1 94 400 LEU A N 1
ATOM 3038 C CA . LEU A 1 400 ? 4.574 -14.375 20.703 1 94 400 LEU A CA 1
ATOM 3039 C C . LEU A 1 400 ? 5.297 -14.961 19.484 1 94 400 LEU A C 1
ATOM 3041 O O . LEU A 1 400 ? 4.699 -15.688 18.688 1 94 400 LEU A O 1
ATOM 3045 N N . LEU A 1 401 ? 6.594 -14.664 19.359 1 95.81 401 LEU A N 1
ATOM 3046 C CA . LEU A 1 401 ? 7.375 -15.172 18.234 1 95.81 401 LEU A CA 1
ATOM 3047 C C . LEU A 1 401 ? 7.41 -16.688 18.234 1 95.81 401 LEU A C 1
ATOM 3049 O O . LEU A 1 401 ? 7.289 -17.328 17.188 1 95.81 401 LEU A O 1
ATOM 3053 N N . GLN A 1 402 ? 7.516 -17.266 19.422 1 96.31 402 GLN A N 1
ATOM 3054 C CA . GLN A 1 402 ? 7.527 -18.719 19.547 1 96.31 402 GLN A CA 1
ATOM 3055 C C . GLN A 1 402 ? 6.188 -19.312 19.125 1 96.31 402 GLN A C 1
ATOM 3057 O O . GLN A 1 402 ? 6.148 -20.344 18.438 1 96.31 402 GLN A O 1
ATOM 3062 N N . ALA A 1 403 ? 5.137 -18.719 19.562 1 95.88 403 ALA A N 1
ATOM 3063 C CA . ALA A 1 403 ? 3.807 -19.203 19.188 1 95.88 403 ALA A CA 1
ATOM 3064 C C . ALA A 1 403 ? 3.6 -19.125 17.688 1 95.88 403 ALA A C 1
ATOM 3066 O O . ALA A 1 403 ? 2.992 -20.016 17.094 1 95.88 403 ALA A O 1
ATOM 3067 N N . LEU A 1 404 ? 4.066 -18.094 17.031 1 96.38 404 LEU A N 1
ATOM 3068 C CA . LEU A 1 404 ? 3.953 -17.922 15.578 1 96.38 404 LEU A CA 1
ATOM 3069 C C . LEU A 1 404 ? 4.809 -18.953 14.844 1 96.38 404 LEU A C 1
ATOM 3071 O O . LEU A 1 404 ? 4.418 -19.453 13.789 1 96.38 404 LEU A O 1
ATOM 3075 N N . ASP A 1 405 ? 5.965 -19.281 15.445 1 97 405 ASP A N 1
ATOM 3076 C CA . ASP A 1 405 ? 6.801 -20.344 14.875 1 97 405 ASP A CA 1
ATOM 3077 C C . ASP A 1 405 ? 6.07 -21.672 14.867 1 97 405 ASP A C 1
ATOM 3079 O O . ASP A 1 405 ? 6.164 -22.438 13.898 1 97 405 ASP A O 1
ATOM 3083 N N . VAL A 1 406 ? 5.414 -21.922 15.914 1 96.5 406 VAL A N 1
ATOM 3084 C CA . VAL A 1 406 ? 4.672 -23.172 16.016 1 96.5 406 VAL A CA 1
ATOM 3085 C C . VAL A 1 406 ? 3.562 -23.203 14.969 1 96.5 406 VAL A C 1
ATOM 3087 O O . VAL A 1 406 ? 3.346 -24.234 14.312 1 96.5 406 VAL A O 1
ATOM 3090 N N . GLU A 1 407 ? 2.842 -22.156 14.781 1 95.56 407 GLU A N 1
ATOM 3091 C CA . GLU A 1 407 ? 1.791 -22.078 13.766 1 95.56 407 GLU A CA 1
ATOM 3092 C C . GLU A 1 407 ? 2.354 -22.297 12.367 1 95.56 407 GLU A C 1
ATOM 3094 O O . GLU A 1 407 ? 1.748 -22.984 11.555 1 95.56 407 GLU A O 1
ATOM 3099 N N . GLU A 1 408 ? 3.451 -21.641 12.125 1 96.38 408 GLU A N 1
ATOM 3100 C CA . GLU A 1 408 ? 4.105 -21.828 10.828 1 96.38 408 GLU A CA 1
ATOM 3101 C C . GLU A 1 408 ? 4.488 -23.281 10.602 1 96.38 408 GLU A C 1
ATOM 3103 O O . GLU A 1 408 ? 4.285 -23.828 9.508 1 96.38 408 GLU A O 1
ATOM 3108 N N . ALA A 1 409 ? 5.031 -23.922 11.656 1 97 409 ALA A N 1
ATOM 3109 C CA . ALA A 1 409 ? 5.422 -25.328 11.57 1 97 409 ALA A CA 1
ATOM 3110 C C . ALA A 1 409 ? 4.219 -26.219 11.273 1 97 409 ALA A C 1
ATOM 3112 O O . ALA A 1 409 ? 4.332 -27.219 10.562 1 97 409 ALA A O 1
ATOM 3113 N N . GLN A 1 410 ? 3.127 -25.875 11.852 1 97 410 GLN A N 1
ATOM 3114 C CA . GLN A 1 410 ? 1.907 -26.641 11.594 1 97 410 GLN A CA 1
ATOM 3115 C C . GLN A 1 410 ? 1.477 -26.5 10.133 1 97 410 GLN A C 1
ATOM 3117 O O . GLN A 1 410 ? 1.044 -27.484 9.523 1 97 410 GLN A O 1
ATOM 3122 N N . THR A 1 411 ? 1.564 -25.344 9.609 1 97.19 411 THR A N 1
ATOM 3123 C CA . THR A 1 411 ? 1.233 -25.125 8.203 1 97.19 411 THR A CA 1
ATOM 3124 C C . THR A 1 411 ? 2.178 -25.922 7.297 1 97.19 411 THR A C 1
ATOM 3126 O O . THR A 1 411 ? 1.742 -26.531 6.324 1 97.19 411 THR A O 1
ATOM 3129 N N . VAL A 1 412 ? 3.455 -25.922 7.617 1 97.81 412 VAL A N 1
ATOM 3130 C CA . VAL A 1 412 ? 4.441 -26.672 6.848 1 97.81 412 VAL A CA 1
ATOM 3131 C C . VAL A 1 412 ? 4.109 -28.172 6.895 1 97.81 412 VAL A C 1
ATOM 3133 O O . VAL A 1 412 ? 4.207 -28.859 5.879 1 97.81 412 VAL A O 1
ATOM 3136 N N . ALA A 1 413 ? 3.693 -28.641 8.055 1 97.62 413 ALA A N 1
ATOM 3137 C CA . ALA A 1 413 ? 3.299 -30.031 8.188 1 97.62 413 ALA A CA 1
ATOM 3138 C C . ALA A 1 413 ? 2.096 -30.344 7.301 1 97.62 413 ALA A C 1
ATOM 3140 O O . ALA A 1 413 ? 2.049 -31.391 6.652 1 97.62 413 ALA A O 1
ATOM 3141 N N . LYS A 1 414 ? 1.146 -29.484 7.273 1 97.88 414 LYS A N 1
ATOM 3142 C CA . LYS A 1 414 ? -0.026 -29.656 6.418 1 97.88 414 LYS A CA 1
ATOM 3143 C C . LYS A 1 414 ? 0.366 -29.656 4.945 1 97.88 414 LYS A C 1
ATOM 3145 O O . LYS A 1 414 ? -0.173 -30.422 4.152 1 97.88 414 LYS A O 1
ATOM 3150 N N . GLN A 1 415 ? 1.21 -28.812 4.617 1 96.56 415 GLN A N 1
ATOM 3151 C CA . GLN A 1 415 ? 1.715 -28.703 3.252 1 96.56 415 GLN A CA 1
ATOM 3152 C C . GLN A 1 415 ? 2.359 -30 2.789 1 96.56 415 GLN A C 1
ATOM 3154 O O . GLN A 1 415 ? 2.098 -30.469 1.679 1 96.56 415 GLN A O 1
ATOM 3159 N N . ARG A 1 416 ? 3.172 -30.547 3.607 1 97.56 416 ARG A N 1
ATOM 3160 C CA . ARG A 1 416 ? 3.855 -31.797 3.291 1 97.56 416 ARG A CA 1
ATOM 3161 C C . ARG A 1 416 ? 2.867 -32.938 3.189 1 97.56 416 ARG A C 1
ATOM 3163 O O . ARG A 1 416 ? 2.99 -33.812 2.311 1 97.56 416 ARG A O 1
ATOM 3170 N N . ALA A 1 417 ? 1.939 -32.938 4.117 1 98 417 ALA A N 1
ATOM 3171 C CA . ALA A 1 417 ? 0.909 -33.969 4.074 1 98 417 ALA A CA 1
ATOM 3172 C C . ALA A 1 417 ? 0.09 -33.875 2.789 1 98 417 ALA A C 1
ATOM 3174 O O . ALA A 1 417 ? -0.223 -34.906 2.168 1 98 417 ALA A O 1
ATOM 3175 N N . ALA A 1 418 ? -0.192 -32.719 2.369 1 98.06 418 ALA A N 1
ATOM 3176 C CA . ALA A 1 418 ? -1.009 -32.469 1.181 1 98.06 418 ALA A CA 1
ATOM 3177 C C . ALA A 1 418 ? -0.267 -32.906 -0.086 1 98.06 418 ALA A C 1
ATOM 3179 O O . ALA A 1 418 ? -0.891 -33.219 -1.1 1 98.06 418 ALA A O 1
ATOM 3180 N N . ALA A 1 419 ? 1.034 -32.938 -0.045 1 98.44 419 ALA A N 1
ATOM 3181 C CA . ALA A 1 419 ? 1.844 -33.219 -1.23 1 98.44 419 ALA A CA 1
ATOM 3182 C C . ALA A 1 419 ? 2.039 -34.719 -1.435 1 98.44 419 ALA A C 1
ATOM 3184 O O . ALA A 1 419 ? 2.537 -35.156 -2.477 1 98.44 419 ALA A O 1
ATOM 3185 N N . GLN A 1 420 ? 1.604 -35.531 -0.491 1 98.06 420 GLN A N 1
ATOM 3186 C CA . GLN A 1 420 ? 1.868 -36.969 -0.574 1 98.06 420 GLN A CA 1
ATOM 3187 C C . GLN A 1 420 ? 1.1 -37.594 -1.729 1 98.06 420 GLN A C 1
ATOM 3189 O O . GLN A 1 420 ? -0.044 -37.219 -1.999 1 98.06 420 GLN A O 1
ATOM 3194 N N . PRO A 1 421 ? 1.726 -38.594 -2.4 1 95.31 421 PRO A N 1
ATOM 3195 C CA . PRO A 1 421 ? 1.105 -39.25 -3.541 1 95.31 421 PRO A CA 1
ATOM 3196 C C . PRO A 1 421 ? -0.235 -39.906 -3.189 1 95.31 421 PRO A C 1
ATOM 3198 O O . PRO A 1 421 ? -0.403 -40.438 -2.084 1 95.31 421 PRO A O 1
ATOM 3201 N N . LYS A 1 422 ? -1.089 -39.875 -4.113 1 97.31 422 LYS A N 1
ATOM 3202 C CA . LYS A 1 422 ? -2.389 -40.531 -4.062 1 97.31 422 LYS A CA 1
ATOM 3203 C C . LYS A 1 422 ? -2.646 -41.344 -5.328 1 97.31 422 LYS A C 1
ATOM 3205 O O . LYS A 1 422 ? -2.225 -40.938 -6.418 1 97.31 422 LYS A O 1
ATOM 3210 N N . SER A 1 423 ? -3.365 -42.406 -5.125 1 98 423 SER A N 1
ATOM 3211 C CA . SER A 1 423 ? -3.754 -43.219 -6.277 1 98 423 SER A CA 1
ATOM 3212 C C . SER A 1 423 ? -4.98 -42.625 -6.973 1 98 423 SER A C 1
ATOM 3214 O O . SER A 1 423 ? -5.91 -42.156 -6.312 1 98 423 SER A O 1
ATOM 3216 N N . HIS A 1 424 ? -4.914 -42.75 -8.305 1 98 424 HIS A N 1
ATOM 3217 C CA . HIS A 1 424 ? -6.023 -42.25 -9.117 1 98 424 HIS A CA 1
ATOM 3218 C C . HIS A 1 424 ? -6.453 -43.281 -10.156 1 98 424 HIS A C 1
ATOM 3220 O O . HIS A 1 424 ? -5.613 -43.969 -10.719 1 98 424 HIS A O 1
ATOM 3226 N N . ARG A 1 425 ? -7.75 -43.344 -10.367 1 97.81 425 ARG A N 1
ATOM 3227 C CA . ARG A 1 425 ? -8.305 -44.25 -11.359 1 97.81 425 ARG A CA 1
ATOM 3228 C C . ARG A 1 425 ? -8.539 -43.531 -12.688 1 97.81 425 ARG A C 1
ATOM 3230 O O . ARG A 1 425 ? -9.258 -42.531 -12.742 1 97.81 425 ARG A O 1
ATOM 3237 N N . PHE A 1 426 ? -7.883 -44.031 -13.695 1 97.81 426 PHE A N 1
ATOM 3238 C CA . PHE A 1 426 ? -8 -43.5 -15.047 1 97.81 426 PHE A CA 1
ATOM 3239 C C . PHE A 1 426 ? -8.969 -44.344 -15.875 1 97.81 426 PHE A C 1
ATOM 3241 O O . PHE A 1 426 ? -9.023 -45.562 -15.727 1 97.81 426 PHE A O 1
ATOM 3248 N N . GLU A 1 427 ? -9.703 -43.656 -16.719 1 96.19 427 GLU A N 1
ATOM 3249 C CA . GLU A 1 427 ? -10.625 -44.312 -17.625 1 96.19 427 GLU A CA 1
ATOM 3250 C C . GLU A 1 427 ? -10.68 -43.625 -18.984 1 96.19 427 GLU A C 1
ATOM 3252 O O . GLU A 1 427 ? -10.797 -42.406 -19.047 1 96.19 427 GLU A O 1
ATOM 3257 N N . LEU A 1 428 ? -10.539 -44.375 -20.047 1 96.44 428 LEU A N 1
ATOM 3258 C CA . LEU A 1 428 ? -10.812 -43.906 -21.406 1 96.44 428 LEU A CA 1
ATOM 3259 C C . LEU A 1 428 ? -12.078 -44.562 -21.953 1 96.44 428 LEU A C 1
ATOM 3261 O O . LEU A 1 428 ? -12.148 -45.781 -22.094 1 96.44 428 LEU A O 1
ATOM 3265 N N . SER A 1 429 ? -13.047 -43.719 -22.25 1 94.81 429 SER A N 1
ATOM 3266 C CA . SER A 1 429 ? -14.305 -44.188 -22.812 1 94.81 429 SER A CA 1
ATOM 3267 C C . SER A 1 429 ? -14.562 -43.594 -24.188 1 94.81 429 SER A C 1
ATOM 3269 O O . SER A 1 429 ? -14.266 -42.438 -24.438 1 94.81 429 SER A O 1
ATOM 3271 N N . VAL A 1 430 ? -15.164 -44.375 -25.047 1 93.19 430 VAL A N 1
ATOM 3272 C CA . VAL A 1 430 ? -15.492 -43.906 -26.375 1 93.19 430 VAL A CA 1
ATOM 3273 C C . VAL A 1 430 ? -16.5 -42.781 -26.297 1 93.19 430 VAL A C 1
ATOM 3275 O O . VAL A 1 430 ? -17.453 -42.844 -25.5 1 93.19 430 VAL A O 1
ATOM 3278 N N . THR A 1 431 ? -16.203 -41.719 -27.141 1 90.88 431 THR A N 1
ATOM 3279 C CA . THR A 1 431 ? -17.156 -40.625 -27.172 1 90.88 431 THR A CA 1
ATOM 3280 C C . THR A 1 431 ? -17.516 -40.25 -28.609 1 90.88 431 THR A C 1
ATOM 3282 O O . THR A 1 431 ? -16.703 -40.406 -29.531 1 90.88 431 THR A O 1
ATOM 3285 N N . ALA A 1 432 ? -18.797 -39.781 -28.734 1 87 432 ALA A N 1
ATOM 3286 C CA . ALA A 1 432 ? -19.281 -39.344 -30.031 1 87 432 ALA A CA 1
ATOM 3287 C C . ALA A 1 432 ? -19.188 -37.844 -30.172 1 87 432 ALA A C 1
ATOM 3289 O O . ALA A 1 432 ? -19.516 -37.281 -31.219 1 87 432 ALA A O 1
ATOM 3290 N N . ARG A 1 433 ? -18.703 -37.125 -29.156 1 85.56 433 ARG A N 1
ATOM 3291 C CA . ARG A 1 433 ? -18.609 -35.688 -29.188 1 85.56 433 ARG A CA 1
ATOM 3292 C C . ARG A 1 433 ? -17.609 -35.219 -30.25 1 85.56 433 ARG A C 1
ATOM 3294 O O . ARG A 1 433 ? -16.5 -35.781 -30.344 1 85.56 433 ARG A O 1
ATOM 3301 N N . PRO A 1 434 ? -18.016 -34.156 -30.984 1 86 434 PRO A N 1
ATOM 3302 C CA . PRO A 1 434 ? -17.094 -33.688 -32 1 86 434 PRO A CA 1
ATOM 3303 C C . PRO A 1 434 ? -15.883 -32.969 -31.438 1 86 434 PRO A C 1
ATOM 3305 O O . PRO A 1 434 ? -15.953 -32.406 -30.328 1 86 434 PRO A O 1
ATOM 3308 N N . PRO A 1 435 ? -14.836 -32.906 -32.219 1 86 435 PRO A N 1
ATOM 3309 C CA . PRO A 1 435 ? -13.672 -32.125 -31.797 1 86 435 PRO A CA 1
ATOM 3310 C C . PRO A 1 435 ? -13.961 -30.641 -31.703 1 86 435 PRO A C 1
ATOM 3312 O O . PRO A 1 435 ? -14.898 -30.156 -32.344 1 86 435 PRO A O 1
ATOM 3315 N N . VAL A 1 436 ? -13.172 -30.031 -30.828 1 84.25 436 VAL A N 1
ATOM 3316 C CA . VAL A 1 436 ? -13.359 -28.594 -30.688 1 84.25 436 VAL A CA 1
ATOM 3317 C C . VAL A 1 436 ? -12.133 -27.844 -31.203 1 84.25 436 VAL A C 1
ATOM 3319 O O . VAL A 1 436 ? -11.023 -28.375 -31.188 1 84.25 436 VAL A O 1
ATOM 3322 N N . GLY A 1 437 ? -12.414 -26.609 -31.734 1 83.75 437 GLY A N 1
ATOM 3323 C CA . GLY A 1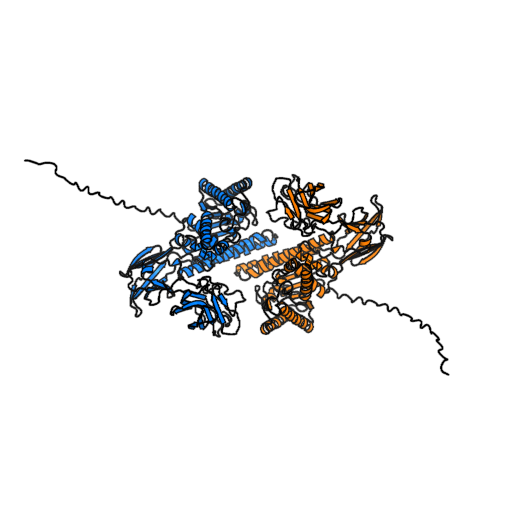 437 ? -11.336 -25.703 -32.062 1 83.75 437 GLY A CA 1
ATOM 3324 C C . GLY A 1 437 ? -10.852 -24.922 -30.844 1 83.75 437 GLY A C 1
ATOM 3325 O O . GLY A 1 437 ? -11 -25.375 -29.703 1 83.75 437 GLY A O 1
ATOM 3326 N N . PRO A 1 438 ? -10.141 -23.844 -31.078 1 87.44 438 PRO A N 1
ATOM 3327 C CA . PRO A 1 438 ? -9.633 -23.016 -29.984 1 87.44 438 PRO A CA 1
ATOM 3328 C C . PRO A 1 438 ? -10.75 -22.359 -29.188 1 87.44 438 PRO A C 1
ATOM 3330 O O . PRO A 1 438 ? -11.844 -22.109 -29.719 1 87.44 438 PRO A O 1
ATOM 3333 N N . ASN A 1 439 ? -10.461 -22.109 -27.953 1 91.94 439 ASN A N 1
ATOM 3334 C CA . ASN A 1 439 ? -11.375 -21.344 -27.109 1 91.94 439 ASN A CA 1
ATOM 3335 C C . ASN A 1 439 ? -11.359 -19.859 -27.469 1 91.94 439 ASN A C 1
ATOM 3337 O O . ASN A 1 439 ? -10.43 -19.141 -27.094 1 91.94 439 ASN A O 1
ATOM 3341 N N . LEU A 1 440 ? -12.406 -19.391 -28.031 1 94.19 440 LEU A N 1
ATOM 3342 C CA . LEU A 1 440 ? -12.492 -18.031 -28.562 1 94.19 440 LEU A CA 1
ATOM 3343 C C . LEU A 1 440 ? -12.773 -17.031 -27.453 1 94.19 440 LEU A C 1
ATOM 3345 O O . LEU A 1 440 ? -12.594 -15.82 -27.641 1 94.19 440 LEU A O 1
ATOM 3349 N N . ALA A 1 441 ? -13.188 -17.531 -26.328 1 94.31 441 ALA A N 1
ATOM 3350 C CA . ALA A 1 441 ? -13.609 -16.625 -25.25 1 94.31 441 ALA A CA 1
ATOM 3351 C C . ALA A 1 441 ? -12.461 -16.328 -24.297 1 94.31 441 ALA A C 1
ATOM 3353 O O . ALA A 1 441 ? -12.555 -15.43 -23.453 1 94.31 441 ALA A O 1
ATOM 3354 N N . LEU A 1 442 ? -11.375 -17.047 -24.438 1 91.56 442 LEU A N 1
ATOM 3355 C CA . LEU A 1 442 ? -10.297 -16.953 -23.469 1 91.56 442 LEU A CA 1
ATOM 3356 C C . LEU A 1 442 ? -9.766 -15.531 -23.375 1 91.56 442 LEU A C 1
ATOM 3358 O O . LEU A 1 442 ? -9.32 -14.961 -24.375 1 91.56 442 LEU A O 1
ATOM 3362 N N . HIS A 1 443 ? -9.781 -14.898 -22.219 1 88.81 443 HIS A N 1
ATOM 3363 C CA . HIS A 1 443 ? -9.297 -13.586 -21.828 1 88.81 443 HIS A CA 1
ATOM 3364 C C . HIS A 1 443 ? -10.078 -12.477 -22.516 1 88.81 443 HIS A C 1
ATOM 3366 O O . HIS A 1 443 ? -9.602 -11.344 -22.625 1 88.81 443 HIS A O 1
ATOM 3372 N N . LYS A 1 444 ? -11.281 -12.781 -23.094 1 92.25 444 LYS A N 1
ATOM 3373 C CA . LYS A 1 444 ? -12.109 -11.758 -23.719 1 92.25 444 LYS A CA 1
ATOM 3374 C C . LYS A 1 444 ? -12.93 -11.008 -22.672 1 92.25 444 LYS A C 1
ATOM 3376 O O . LYS A 1 444 ? -13.266 -11.562 -21.625 1 92.25 444 LYS A O 1
ATOM 3381 N N . PRO A 1 445 ? -13.141 -9.742 -23 1 91.62 445 PRO A N 1
ATOM 3382 C CA . PRO A 1 445 ? -13.945 -8.969 -22.047 1 91.62 445 PRO A CA 1
ATOM 3383 C C . PRO A 1 445 ? -15.414 -9.375 -22.047 1 91.62 445 PRO A C 1
ATOM 3385 O O . PRO A 1 445 ? -15.898 -9.945 -23.031 1 91.62 445 PRO A O 1
ATOM 3388 N N . TYR A 1 446 ? -16.094 -9.156 -20.906 1 92.69 446 TYR A N 1
ATOM 3389 C CA . TYR A 1 446 ? -17.531 -9.367 -20.797 1 92.69 446 TYR A CA 1
ATOM 3390 C C . TYR A 1 446 ? -18.172 -8.258 -19.969 1 92.69 446 TYR A C 1
ATOM 3392 O O . TYR A 1 446 ? -17.484 -7.535 -19.25 1 92.69 446 TYR A O 1
ATOM 3400 N N . SER A 1 447 ? -19.453 -8.047 -20.203 1 91.25 447 SER A N 1
ATOM 3401 C CA . SER A 1 447 ? -20.25 -7.062 -19.469 1 91.25 447 SER A CA 1
ATOM 3402 C C . SER A 1 447 ? -21.547 -7.68 -18.938 1 91.25 447 SER A C 1
ATOM 3404 O O . SER A 1 447 ? -22.141 -8.547 -19.578 1 91.25 447 SER A O 1
ATOM 3406 N N . SER A 1 448 ? -21.922 -7.277 -17.75 1 90.62 448 SER A N 1
ATOM 3407 C CA . SER A 1 448 ? -23.094 -7.836 -17.094 1 90.62 448 SER A CA 1
ATOM 3408 C C . SER A 1 448 ? -24.188 -6.785 -16.938 1 90.62 448 SER A C 1
ATOM 3410 O O . SER A 1 448 ? -23.891 -5.602 -16.734 1 90.62 448 SER A O 1
ATOM 3412 N N . THR A 1 449 ? -25.422 -7.211 -17.016 1 88.75 449 THR A N 1
ATOM 3413 C CA . THR A 1 449 ? -26.562 -6.344 -16.75 1 88.75 449 THR A CA 1
ATOM 3414 C C . THR A 1 449 ? -26.672 -6.059 -15.25 1 88.75 449 THR A C 1
ATOM 3416 O O . THR A 1 449 ? -27.406 -5.148 -14.844 1 88.75 449 THR A O 1
ATOM 3419 N N . ASP A 1 450 ? -25.984 -6.887 -14.453 1 87.25 450 ASP A N 1
ATOM 3420 C CA . ASP A 1 450 ? -25.922 -6.727 -13.008 1 87.25 450 ASP A CA 1
ATOM 3421 C C . ASP A 1 450 ? -24.5 -6.941 -12.492 1 87.25 450 ASP A C 1
ATOM 3423 O O . ASP A 1 450 ? -24.219 -7.949 -11.844 1 87.25 450 ASP A O 1
ATOM 3427 N N . PRO A 1 451 ? -23.688 -5.879 -12.766 1 82.44 451 PRO A N 1
ATOM 3428 C CA . PRO A 1 451 ? -22.281 -6.039 -12.375 1 82.44 451 PRO A CA 1
ATOM 3429 C C . PRO A 1 451 ? -22.109 -6.176 -10.867 1 82.44 451 PRO A C 1
ATOM 3431 O O . PRO A 1 451 ? -22.844 -5.555 -10.094 1 82.44 451 PRO A O 1
ATOM 3434 N N . ASN A 1 452 ? -21.125 -7.004 -10.547 1 77.25 452 ASN A N 1
ATOM 3435 C CA . ASN A 1 452 ? -20.812 -7.191 -9.133 1 77.25 452 ASN A CA 1
ATOM 3436 C C . ASN A 1 452 ? -20.062 -5.992 -8.562 1 77.25 452 ASN A C 1
ATOM 3438 O O . ASN A 1 452 ? -19.016 -5.602 -9.086 1 77.25 452 ASN A O 1
ATOM 3442 N N . VAL A 1 453 ? -20.578 -5.449 -7.559 1 59.78 453 VAL A N 1
ATOM 3443 C CA . VAL A 1 453 ? -20.016 -4.219 -7.016 1 59.78 453 VAL A CA 1
ATOM 3444 C C . VAL A 1 453 ? -19.094 -4.551 -5.848 1 59.78 453 VAL A C 1
ATOM 3446 O O . VAL A 1 453 ? -18.469 -3.656 -5.273 1 59.78 453 VAL A O 1
ATOM 3449 N N . TYR A 1 454 ? -19.109 -5.836 -5.469 1 57.41 454 TYR A N 1
ATOM 3450 C CA . TYR A 1 454 ? -18.328 -6.242 -4.309 1 57.41 454 TYR A CA 1
ATOM 3451 C C . TYR A 1 454 ? -16.938 -6.715 -4.727 1 57.41 454 TYR A C 1
ATOM 3453 O O . TYR A 1 454 ? -16.141 -7.113 -3.885 1 57.41 454 TYR A O 1
ATOM 3461 N N . GLY A 1 455 ? -16.625 -6.617 -5.91 1 60.62 455 GLY A N 1
ATOM 3462 C CA . GLY A 1 455 ? -15.312 -7.031 -6.395 1 60.62 455 GLY A CA 1
ATOM 3463 C C . GLY A 1 455 ? -15.219 -8.523 -6.652 1 60.62 455 GLY A C 1
ATOM 3464 O O . GLY A 1 455 ? -14.141 -9.047 -6.949 1 60.62 455 GLY A O 1
ATOM 3465 N N . TYR A 1 456 ? -16.281 -9.156 -6.449 1 61.62 456 TYR A N 1
ATOM 3466 C CA . TYR A 1 456 ? -16.297 -10.586 -6.754 1 61.62 456 TYR A CA 1
ATOM 3467 C C . TYR A 1 456 ? -16.453 -10.82 -8.25 1 61.62 456 TYR A C 1
ATOM 3469 O O . TYR A 1 456 ? -17.188 -10.102 -8.922 1 61.62 456 TYR A O 1
ATOM 3477 N N . GLY A 1 457 ? -15.719 -11.742 -8.812 1 60.06 457 GLY A N 1
ATOM 3478 C CA . GLY A 1 457 ? -16.031 -12.367 -10.094 1 60.06 457 GLY A CA 1
ATOM 3479 C C . GLY A 1 457 ? -15.555 -11.547 -11.281 1 60.06 457 GLY A C 1
ATOM 3480 O O . GLY A 1 457 ? -16.047 -11.727 -12.398 1 60.06 457 GLY A O 1
ATOM 3481 N N . THR A 1 458 ? -14.695 -10.484 -11.094 1 58.28 458 THR A N 1
ATOM 3482 C CA . THR A 1 458 ? -14.336 -9.594 -12.188 1 58.28 458 THR A CA 1
ATOM 3483 C C . THR A 1 458 ? -13.375 -10.289 -13.148 1 58.28 458 THR A C 1
ATOM 3485 O O . THR A 1 458 ? -13.18 -9.82 -14.281 1 58.28 458 THR A O 1
ATOM 3488 N N . GLY A 1 459 ? -13.055 -11.547 -12.773 1 62.56 459 GLY A N 1
ATOM 3489 C CA . GLY A 1 459 ? -12.117 -12.109 -13.734 1 62.56 459 GLY A CA 1
ATOM 3490 C C . GLY A 1 459 ? -12.375 -13.578 -14.031 1 62.56 459 GLY A C 1
ATOM 3491 O O . GLY A 1 459 ? -11.727 -14.164 -14.898 1 62.56 459 GLY A O 1
ATOM 3492 N N . GLY A 1 460 ? -13.422 -14.102 -13.633 1 80.44 460 GLY A N 1
ATOM 3493 C CA . GLY A 1 460 ? -13.484 -15.555 -13.641 1 80.44 460 GLY A CA 1
ATOM 3494 C C . GLY A 1 460 ? -14.234 -16.109 -14.828 1 80.44 460 GLY A C 1
ATOM 3495 O O . GLY A 1 460 ? -14.07 -17.281 -15.18 1 80.44 460 GLY A O 1
ATOM 3496 N N . LEU A 1 461 ? -14.93 -15.43 -15.703 1 89.69 461 LEU A N 1
ATOM 3497 C CA . LEU A 1 461 ? -15.836 -15.977 -16.703 1 89.69 461 LEU A CA 1
ATOM 3498 C C . LEU A 1 461 ? -15.07 -16.484 -17.922 1 89.69 461 LEU A C 1
ATOM 3500 O O . LEU A 1 461 ? -15.484 -17.438 -18.562 1 89.69 461 LEU A O 1
ATOM 3504 N N . THR A 1 462 ? -13.977 -15.797 -18.203 1 92.56 462 THR A N 1
ATOM 3505 C CA . THR A 1 462 ? -13.266 -16.125 -19.422 1 92.56 462 THR A CA 1
ATOM 3506 C C . THR A 1 462 ? -11.773 -16.281 -19.156 1 92.56 462 THR A C 1
ATOM 3508 O O . THR A 1 462 ? -10.945 -15.938 -20.016 1 92.56 462 THR A O 1
ATOM 3511 N N . ASP A 1 463 ? -11.453 -16.75 -17.969 1 86.5 463 ASP A N 1
ATOM 3512 C CA . ASP A 1 463 ? -10.031 -16.781 -17.625 1 86.5 463 ASP A CA 1
ATOM 3513 C C . ASP A 1 463 ? -9.43 -18.172 -17.875 1 86.5 463 ASP A C 1
ATOM 3515 O O . ASP A 1 463 ? -8.242 -18.391 -17.641 1 86.5 463 ASP A O 1
ATOM 3519 N N . GLY A 1 464 ? -10.234 -19.078 -18.344 1 85.12 464 GLY A N 1
ATOM 3520 C CA . GLY A 1 464 ? -9.758 -20.406 -18.719 1 85.12 464 GLY A CA 1
ATOM 3521 C C . GLY A 1 464 ? -9.641 -21.344 -17.531 1 85.12 464 GLY A C 1
ATOM 3522 O O . GLY A 1 464 ? -9.219 -22.5 -17.688 1 85.12 464 GLY A O 1
ATOM 3523 N N . SER A 1 465 ? -10.07 -20.859 -16.375 1 83.81 465 SER A N 1
ATOM 3524 C CA . SER A 1 465 ? -9.977 -21.688 -15.18 1 83.81 465 SER A CA 1
ATOM 3525 C C . SER A 1 465 ? -11.344 -22.25 -14.789 1 83.81 465 SER A C 1
ATOM 3527 O O . SER A 1 465 ? -12.344 -21.531 -14.836 1 83.81 465 SER A O 1
ATOM 3529 N N . TRP A 1 466 ? -11.352 -23.5 -14.43 1 82.25 466 TRP A N 1
ATOM 3530 C CA . TRP A 1 466 ? -12.578 -24.125 -13.945 1 82.25 466 TRP A CA 1
ATOM 3531 C C . TRP A 1 466 ? -12.57 -24.234 -12.422 1 82.25 466 TRP A C 1
ATOM 3533 O O . TRP A 1 466 ? -13.375 -24.969 -11.844 1 82.25 466 TRP A O 1
ATOM 3543 N N . SER A 1 467 ? -11.633 -23.484 -11.883 1 78.56 467 SER A N 1
ATOM 3544 C CA . SER A 1 467 ? -11.617 -23.453 -10.422 1 78.56 467 SER A CA 1
ATOM 3545 C C . SER A 1 467 ? -12.891 -22.812 -9.875 1 78.56 467 SER A C 1
ATOM 3547 O O . SER A 1 467 ? -13.305 -21.75 -10.344 1 78.56 467 SER A O 1
ATOM 3549 N N . GLY A 1 468 ? -13.516 -23.516 -8.969 1 74.5 468 GLY A N 1
ATOM 3550 C CA . GLY A 1 468 ? -14.703 -22.969 -8.328 1 74.5 468 GLY A CA 1
ATOM 3551 C C . GLY A 1 468 ? -14.383 -21.969 -7.234 1 74.5 468 GLY A C 1
ATOM 3552 O O . GLY A 1 468 ? -15.242 -21.641 -6.414 1 74.5 468 GLY A O 1
ATOM 3553 N N . GLU A 1 469 ? -13.148 -21.609 -7.203 1 74.31 469 GLU A N 1
ATOM 3554 C CA . GLU A 1 469 ? -12.758 -20.672 -6.16 1 74.31 469 GLU A CA 1
ATOM 3555 C C . GLU A 1 469 ? -12.844 -19.234 -6.652 1 74.31 469 GLU A C 1
ATOM 3557 O O . GLU A 1 469 ? -12.695 -18.969 -7.848 1 74.31 469 GLU A O 1
ATOM 3562 N N . GLN A 1 470 ? -13.18 -18.312 -5.582 1 65.06 470 GLN A N 1
ATOM 3563 C CA . GLN A 1 470 ? -13.117 -16.891 -5.906 1 65.06 470 GLN A CA 1
ATOM 3564 C C . GLN A 1 470 ? -11.711 -16.5 -6.355 1 65.06 470 GLN A C 1
ATOM 3566 O O . GLN A 1 470 ? -10.734 -17.141 -5.992 1 65.06 470 GLN A O 1
ATOM 3571 N N . PRO A 1 471 ? -11.32 -15.742 -7.207 1 67.38 471 PRO A N 1
ATOM 3572 C CA . PRO A 1 471 ? -11.547 -14.781 -8.289 1 67.38 471 PRO A CA 1
ATOM 3573 C C . PRO A 1 471 ? -11.789 -15.453 -9.633 1 67.38 471 PRO A C 1
ATOM 3575 O O . PRO A 1 471 ? -11.992 -14.766 -10.641 1 67.38 471 PRO A O 1
ATOM 3578 N N . HIS A 1 472 ? -11.859 -16.859 -9.562 1 79.31 472 HIS A N 1
ATOM 3579 C CA . HIS A 1 472 ? -11.961 -17.5 -10.875 1 79.31 472 HIS A CA 1
ATOM 3580 C C . HIS A 1 472 ? -13.414 -17.781 -11.242 1 79.31 472 HIS A C 1
ATOM 3582 O O . HIS A 1 472 ? -13.695 -18.609 -12.102 1 79.31 472 HIS A O 1
ATOM 3588 N N . THR A 1 473 ? -14.312 -17.172 -10.547 1 86.75 473 THR A N 1
ATOM 3589 C CA . THR A 1 473 ? -15.734 -17.344 -10.836 1 86.75 473 THR A CA 1
ATOM 3590 C C . THR A 1 473 ? -16.391 -15.992 -11.109 1 86.75 473 THR A C 1
ATOM 3592 O O . THR A 1 473 ? -16.047 -14.984 -10.477 1 86.75 473 THR A O 1
ATOM 3595 N N . PHE A 1 474 ? -17.281 -16.047 -12.023 1 90.12 474 PHE A N 1
ATOM 3596 C CA . PHE A 1 474 ? -18.109 -14.867 -12.25 1 90.12 474 PHE A CA 1
ATOM 3597 C C . PHE A 1 474 ? -19.234 -14.797 -11.219 1 90.12 474 PHE A C 1
ATOM 3599 O O . PHE A 1 474 ? -19.844 -15.812 -10.883 1 90.12 474 PHE A O 1
ATOM 3606 N N . ALA A 1 475 ? -19.469 -13.641 -10.727 1 88.12 475 ALA A N 1
ATOM 3607 C CA . ALA A 1 475 ? -20.609 -13.359 -9.844 1 88.12 475 ALA A CA 1
ATOM 3608 C C . ALA A 1 475 ? -21.375 -12.125 -10.312 1 88.12 475 ALA A C 1
ATOM 3610 O O . ALA A 1 475 ? -20.766 -11.086 -10.609 1 88.12 475 ALA A O 1
ATOM 3611 N N . SER A 1 476 ? -22.703 -12.281 -10.414 1 88.5 476 SER A N 1
ATOM 3612 C CA . SER A 1 476 ? -23.531 -11.117 -10.719 1 88.5 476 SER A CA 1
ATOM 3613 C C . SER A 1 476 ? -23.672 -10.203 -9.508 1 88.5 476 SER A C 1
ATOM 3615 O O . SER A 1 476 ? -23.141 -10.5 -8.438 1 88.5 476 SER A O 1
ATOM 3617 N N . GLY A 1 477 ? -24.297 -9.078 -9.82 1 83.5 477 GLY A N 1
ATOM 3618 C CA . GLY A 1 477 ? -24.719 -8.242 -8.711 1 83.5 477 GLY A CA 1
ATOM 3619 C C . GLY A 1 477 ? -25.906 -8.812 -7.949 1 83.5 477 GLY A C 1
ATOM 3620 O O . GLY A 1 477 ? -26.297 -9.953 -8.18 1 83.5 477 GLY A O 1
ATOM 3621 N N . GLU A 1 478 ? -26.438 -8.055 -6.969 1 77.88 478 GLU A N 1
ATOM 3622 C CA . GLU A 1 478 ? -27.422 -8.578 -6.016 1 77.88 478 GLU A CA 1
ATOM 3623 C C . GLU A 1 478 ? -28.828 -8.117 -6.359 1 77.88 478 GLU A C 1
ATOM 3625 O O . GLU A 1 478 ? -29.734 -8.203 -5.531 1 77.88 478 GLU A O 1
ATOM 3630 N N . LEU A 1 479 ? -29 -7.57 -7.516 1 79.06 479 LEU A N 1
ATOM 3631 C CA . LEU A 1 479 ? -30.359 -7.168 -7.902 1 79.06 479 LEU A CA 1
ATOM 3632 C C . LEU A 1 479 ? -31.312 -8.344 -7.82 1 79.06 479 LEU A C 1
ATOM 3634 O O . LEU A 1 479 ? -30.953 -9.477 -8.172 1 79.06 479 LEU A O 1
ATOM 3638 N N . SER A 1 480 ? -32.469 -8.102 -7.289 1 83.12 480 SER A N 1
ATOM 3639 C CA . SER A 1 480 ? -33.469 -9.164 -7.129 1 83.12 480 SER A CA 1
ATOM 3640 C C . SER A 1 480 ? -34.219 -9.414 -8.43 1 83.12 480 SER A C 1
ATOM 3642 O O . SER A 1 480 ? -34.969 -10.398 -8.547 1 83.12 480 SER A O 1
ATOM 3644 N N . THR A 1 481 ? -33.938 -8.555 -9.367 1 87.44 481 THR A N 1
ATOM 3645 C CA . THR A 1 481 ? -34.656 -8.664 -10.625 1 87.44 481 THR A CA 1
ATOM 3646 C C . THR A 1 481 ? -33.969 -9.625 -11.578 1 87.44 481 THR A C 1
ATOM 3648 O O . THR A 1 481 ? -32.719 -9.594 -11.703 1 87.44 481 THR A O 1
ATOM 3651 N N . PHE A 1 482 ? -34.719 -10.523 -12.133 1 92.06 482 PHE A N 1
ATOM 3652 C CA . PHE A 1 482 ? -34.312 -11.445 -13.18 1 92.06 482 PHE A CA 1
ATOM 3653 C C . PHE A 1 482 ? -35.156 -11.258 -14.438 1 92.06 482 PHE A C 1
ATOM 3655 O O . PHE A 1 482 ? -36.312 -10.859 -14.352 1 92.06 482 PHE A O 1
ATOM 3662 N N . PRO A 1 483 ? -34.719 -11.508 -15.633 1 93.94 483 PRO A N 1
ATOM 3663 C CA . PRO A 1 483 ? -33.438 -12.195 -15.875 1 93.94 483 PRO A CA 1
ATOM 3664 C C . PRO A 1 483 ? -32.219 -11.266 -15.758 1 93.94 483 PRO A C 1
ATOM 3666 O O . PRO A 1 483 ? -32.344 -10.07 -16.031 1 93.94 483 PRO A O 1
ATOM 3669 N N . LYS A 1 484 ? -31.078 -11.852 -15.328 1 94.94 484 LYS A N 1
ATOM 3670 C CA . LYS A 1 484 ? -29.766 -11.234 -15.461 1 94.94 484 LYS A CA 1
ATOM 3671 C C . LYS A 1 484 ? -29.031 -11.758 -16.688 1 94.94 484 LYS A C 1
ATOM 3673 O O . LYS A 1 484 ? -29.422 -12.781 -17.266 1 94.94 484 LYS A O 1
ATOM 3678 N N . ALA A 1 485 ? -28.031 -10.984 -17.141 1 95.44 485 ALA A N 1
ATOM 3679 C CA . ALA A 1 485 ? -27.266 -11.484 -18.266 1 95.44 485 ALA A CA 1
ATOM 3680 C C . ALA A 1 485 ? -25.828 -11 -18.219 1 95.44 485 ALA A C 1
ATOM 3682 O O . ALA A 1 485 ? -25.547 -9.93 -17.672 1 95.44 485 ALA A O 1
ATOM 3683 N N . THR A 1 486 ? -24.953 -11.812 -18.688 1 94.88 486 THR A N 1
ATOM 3684 C CA . THR A 1 486 ? -23.562 -11.43 -18.953 1 94.88 486 THR A CA 1
ATOM 3685 C C . THR A 1 486 ? -23.188 -11.758 -20.406 1 94.88 486 THR A C 1
ATOM 3687 O O . THR A 1 486 ? -23.531 -12.828 -20.906 1 94.88 486 THR A O 1
ATOM 3690 N N . THR A 1 487 ? -22.594 -10.781 -21.078 1 96.12 487 THR A N 1
ATOM 3691 C CA . THR A 1 487 ? -22.297 -10.922 -22.5 1 96.12 487 THR A CA 1
ATOM 3692 C C . THR A 1 487 ? -20.781 -10.852 -22.75 1 96.12 487 THR A C 1
ATOM 3694 O O . THR A 1 487 ? -20.141 -9.867 -22.375 1 96.12 487 THR A O 1
ATOM 3697 N N . ILE A 1 488 ? -20.297 -11.922 -23.375 1 96.19 488 ILE A N 1
ATOM 3698 C CA . ILE A 1 488 ? -18.891 -11.984 -23.766 1 96.19 488 ILE A CA 1
ATOM 3699 C C . ILE A 1 488 ? -18.719 -11.406 -25.172 1 96.19 488 ILE A C 1
ATOM 3701 O O . ILE A 1 488 ? -19.516 -11.703 -26.078 1 96.19 488 ILE A O 1
ATOM 3705 N N . ASP A 1 489 ? -17.734 -10.523 -25.359 1 96.81 489 ASP A N 1
ATOM 3706 C CA . ASP A 1 489 ? -17.375 -10 -26.656 1 96.81 489 ASP A CA 1
ATOM 3707 C C . ASP A 1 489 ? -16.141 -10.719 -27.219 1 96.81 489 ASP A C 1
ATOM 3709 O O . ASP A 1 489 ? -15.023 -10.508 -26.766 1 96.81 489 ASP A O 1
ATOM 3713 N N . LEU A 1 490 ? -16.375 -11.469 -28.281 1 96 490 LEU A N 1
ATOM 3714 C CA . LEU A 1 490 ? -15.289 -12.266 -28.859 1 96 490 LEU A CA 1
ATOM 3715 C C . LEU A 1 490 ? -14.367 -11.398 -29.703 1 96 490 LEU A C 1
ATOM 3717 O O . LEU A 1 490 ? -13.312 -11.859 -30.156 1 96 490 LEU A O 1
ATOM 3721 N N . GLY A 1 491 ? -14.711 -10.148 -29.938 1 93.88 491 GLY A N 1
ATOM 3722 C CA . GLY A 1 491 ? -13.883 -9.211 -30.688 1 93.88 491 GLY A CA 1
ATOM 3723 C C . GLY A 1 491 ? -14.281 -9.086 -32.156 1 93.88 491 GLY A C 1
ATOM 3724 O O . GLY A 1 491 ? -14.305 -7.988 -32.688 1 93.88 491 GLY A O 1
ATOM 3725 N N . ALA A 1 492 ? -14.531 -10.25 -32.781 1 92.25 492 ALA A N 1
ATOM 3726 C CA . ALA A 1 492 ? -14.969 -10.305 -34.188 1 92.25 492 ALA A CA 1
ATOM 3727 C C . ALA A 1 492 ? -15.922 -11.469 -34.438 1 92.25 492 ALA A C 1
ATOM 3729 O O . ALA A 1 492 ? -15.93 -12.438 -33.656 1 92.25 492 ALA A O 1
ATOM 3730 N N . ALA A 1 493 ? -16.703 -11.227 -35.438 1 92.62 493 ALA A N 1
ATOM 3731 C CA . ALA A 1 493 ? -17.594 -12.328 -35.781 1 92.62 493 ALA A CA 1
ATOM 3732 C C . ALA A 1 493 ? -16.812 -13.555 -36.25 1 92.62 493 ALA A C 1
ATOM 3734 O O . ALA A 1 493 ? -15.938 -13.453 -37.094 1 92.62 493 ALA A O 1
ATOM 3735 N N . THR A 1 494 ? -17.016 -14.672 -35.594 1 93.31 494 THR A N 1
ATOM 3736 C CA . THR A 1 494 ? -16.359 -15.945 -35.906 1 93.31 494 THR A CA 1
ATOM 3737 C C . THR A 1 494 ? -17.344 -17.109 -35.781 1 93.31 494 THR A C 1
ATOM 3739 O O . THR A 1 494 ? -18.422 -16.953 -35.188 1 93.31 494 THR A O 1
ATOM 3742 N N . SER A 1 495 ? -16.969 -18.141 -36.469 1 94.5 495 SER A N 1
ATOM 3743 C CA . SER A 1 495 ? -17.828 -19.312 -36.406 1 94.5 495 SER A CA 1
ATOM 3744 C C . SER A 1 495 ? -17.734 -20.016 -35.062 1 94.5 495 SER A C 1
ATOM 3746 O O . SER A 1 495 ? -16.625 -20.297 -34.562 1 94.5 495 SER A O 1
ATOM 3748 N N . VAL A 1 496 ? -18.875 -20.203 -34.406 1 95.56 496 VAL A N 1
ATOM 3749 C CA . VAL A 1 496 ? -18.969 -20.875 -33.125 1 95.56 496 VAL A CA 1
ATOM 3750 C C . VAL A 1 496 ? -19.859 -22.109 -33.25 1 95.56 496 VAL A C 1
ATOM 3752 O O . VAL A 1 496 ? -20.906 -22.078 -33.906 1 95.56 496 VAL A O 1
ATOM 3755 N N . SER A 1 497 ? -19.391 -23.219 -32.594 1 94 497 SER A N 1
ATOM 3756 C CA . SER A 1 497 ? -20.203 -24.422 -32.719 1 94 497 SER A CA 1
ATOM 3757 C C . SER A 1 497 ? -20.422 -25.094 -31.359 1 94 497 SER A C 1
ATOM 3759 O O . SER A 1 497 ? -21.266 -25.969 -31.219 1 94 497 SER A O 1
ATOM 3761 N N . GLN A 1 498 ? -19.641 -24.734 -30.375 1 94.31 498 GLN A N 1
ATOM 3762 C CA . GLN A 1 498 ? -19.797 -25.297 -29.047 1 94.31 498 GLN A CA 1
ATOM 3763 C C . GLN A 1 498 ? -19.562 -24.25 -27.969 1 94.31 498 GLN A C 1
ATOM 3765 O O . GLN A 1 498 ? -18.703 -23.375 -28.125 1 94.31 498 GLN A O 1
ATOM 3770 N N . VAL A 1 499 ? -20.344 -24.297 -26.906 1 95.5 499 VAL A N 1
ATOM 3771 C CA . VAL A 1 499 ? -20.141 -23.469 -25.719 1 95.5 499 VAL A CA 1
ATOM 3772 C C . VAL A 1 499 ? -20.203 -24.344 -24.469 1 95.5 499 VAL A C 1
ATOM 3774 O O . VAL A 1 499 ? -21.172 -25.078 -24.266 1 95.5 499 VAL A O 1
ATOM 3777 N N . GLN A 1 500 ? -19.125 -24.281 -23.719 1 93.31 500 GLN A N 1
ATOM 3778 C CA . GLN A 1 500 ? -19.094 -25 -22.453 1 93.31 500 GLN A CA 1
ATOM 3779 C C . GLN A 1 500 ? -19.172 -24.031 -21.281 1 93.31 500 GLN A C 1
ATOM 3781 O O . GLN A 1 500 ? -18.406 -23.062 -21.203 1 93.31 500 GLN A O 1
ATOM 3786 N N . ILE A 1 501 ? -20.141 -24.266 -20.391 1 94.69 501 ILE A N 1
ATOM 3787 C CA . ILE A 1 501 ? -20.281 -23.422 -19.203 1 94.69 501 ILE A CA 1
ATOM 3788 C C . ILE A 1 501 ? -20.297 -24.297 -17.953 1 94.69 501 ILE A C 1
ATOM 3790 O O . ILE A 1 501 ? -20.469 -25.516 -18.031 1 94.69 501 ILE A O 1
ATOM 3794 N N . GLY A 1 502 ? -20.031 -23.672 -16.797 1 91.94 502 GLY A N 1
ATOM 3795 C CA . GLY A 1 502 ? -20.078 -24.391 -15.539 1 91.94 502 GLY A CA 1
ATOM 3796 C C . GLY A 1 502 ? -20.438 -23.5 -14.359 1 91.94 502 GLY A C 1
ATOM 3797 O O . GLY A 1 502 ? -20.406 -22.281 -14.469 1 91.94 502 GLY A O 1
ATOM 3798 N N . VAL A 1 503 ? -20.953 -24.172 -13.305 1 92.06 503 VAL A N 1
ATOM 3799 C CA . VAL A 1 503 ? -21.281 -23.484 -12.062 1 92.06 503 VAL A CA 1
ATOM 3800 C C . VAL A 1 503 ? -20.453 -24.062 -10.914 1 92.06 503 VAL A C 1
ATOM 3802 O O . VAL A 1 503 ? -20.047 -25.219 -10.969 1 92.06 503 VAL A O 1
ATOM 3805 N N . PRO A 1 504 ? -20.125 -23.219 -9.945 1 90.06 504 PRO A N 1
ATOM 3806 C CA . PRO A 1 504 ? -19.375 -23.719 -8.789 1 90.06 504 PRO A CA 1
ATOM 3807 C C . PRO A 1 504 ? -20.25 -24.469 -7.793 1 90.06 504 PRO A C 1
ATOM 3809 O O . PRO A 1 504 ? -21.469 -24.547 -7.98 1 90.06 504 PRO A O 1
ATOM 3812 N N . ALA A 1 505 ? -19.625 -25.125 -6.797 1 88.31 505 ALA A N 1
ATOM 3813 C CA . ALA A 1 505 ? -20.344 -25.906 -5.785 1 88.31 505 ALA A CA 1
ATOM 3814 C C . ALA A 1 505 ? -20.984 -25 -4.746 1 88.31 505 ALA A C 1
ATOM 3816 O O . ALA A 1 505 ? -21.094 -25.359 -3.574 1 88.31 505 ALA A O 1
ATOM 3817 N N . PHE A 1 506 ? -21.234 -23.734 -5.156 1 87.88 506 PHE A N 1
ATOM 3818 C CA . PHE A 1 506 ? -21.906 -22.766 -4.305 1 87.88 506 PHE A CA 1
ATOM 3819 C C . PHE A 1 506 ? -22.781 -21.828 -5.133 1 87.88 506 PHE A C 1
ATOM 3821 O O . PHE A 1 506 ? -22.734 -21.875 -6.363 1 87.88 506 PHE A O 1
ATOM 3828 N N . GLY A 1 507 ? -23.578 -21.062 -4.48 1 88.94 507 GLY A N 1
ATOM 3829 C CA . GLY A 1 507 ? -24.469 -20.125 -5.145 1 88.94 507 GLY A CA 1
ATOM 3830 C C . GLY A 1 507 ? -25.781 -20.75 -5.57 1 88.94 507 GLY A C 1
ATOM 3831 O O . GLY A 1 507 ? -25.984 -21.953 -5.43 1 88.94 507 GLY A O 1
ATOM 3832 N N . SER A 1 508 ? -26.656 -19.906 -6.074 1 91.19 508 SER A N 1
ATOM 3833 C CA . SER A 1 508 ? -28.016 -20.344 -6.34 1 91.19 508 SER A CA 1
ATOM 3834 C C . SER A 1 508 ? -28.344 -20.266 -7.828 1 91.19 508 SER A C 1
ATOM 3836 O O . SER A 1 508 ? -29.5 -20.047 -8.203 1 91.19 508 SER A O 1
ATOM 3838 N N . THR A 1 509 ? -27.281 -20.344 -8.57 1 94.19 509 THR A N 1
ATOM 3839 C CA . THR A 1 509 ? -27.516 -20.375 -10.008 1 94.19 509 THR A CA 1
ATOM 3840 C C . THR A 1 509 ? -28.344 -21.594 -10.398 1 94.19 509 THR A C 1
ATOM 3842 O O . THR A 1 509 ? -28.078 -22.703 -9.938 1 94.19 509 THR A O 1
ATOM 3845 N N . LYS A 1 510 ? -29.406 -21.328 -11.219 1 95.62 510 LYS A N 1
ATOM 3846 C CA . LYS A 1 510 ? -30.266 -22.422 -11.633 1 95.62 510 LYS A CA 1
ATOM 3847 C C . LYS A 1 510 ? -30.219 -22.609 -13.148 1 95.62 510 LYS A C 1
ATOM 3849 O O . LYS A 1 510 ? -29.516 -23.484 -13.648 1 95.62 510 LYS A O 1
ATOM 3854 N N . THR A 1 511 ? -30.828 -21.797 -13.844 1 97.25 511 THR A N 1
ATOM 3855 C CA . THR A 1 511 ? -30.906 -21.938 -15.289 1 97.25 511 THR A CA 1
ATOM 3856 C C . THR A 1 511 ? -29.938 -20.969 -15.977 1 97.25 511 THR A C 1
ATOM 3858 O O . THR A 1 511 ? -29.875 -19.797 -15.617 1 97.25 511 THR A O 1
ATOM 3861 N N . ILE A 1 512 ? -29.141 -21.5 -16.969 1 97.31 512 ILE A N 1
ATOM 3862 C CA . ILE A 1 512 ? -28.344 -20.641 -17.844 1 97.31 512 ILE A CA 1
ATOM 3863 C C . ILE A 1 512 ? -28.75 -20.891 -19.297 1 97.31 512 ILE A C 1
ATOM 3865 O O . ILE A 1 512 ? -28.766 -22.016 -19.766 1 97.31 512 ILE A O 1
ATOM 3869 N N . ARG A 1 513 ? -29.156 -19.844 -19.938 1 97.69 513 ARG A N 1
ATOM 3870 C CA . ARG A 1 513 ? -29.422 -19.859 -21.375 1 97.69 513 ARG A CA 1
ATOM 3871 C C . ARG A 1 513 ? -28.266 -19.219 -22.156 1 97.69 513 ARG A C 1
ATOM 3873 O O . ARG A 1 513 ? -27.719 -18.203 -21.719 1 97.69 513 ARG A O 1
ATOM 3880 N N . VAL A 1 514 ? -27.859 -19.875 -23.234 1 97.81 514 VAL A N 1
ATOM 3881 C CA . VAL A 1 514 ? -26.797 -19.328 -24.078 1 97.81 514 VAL A CA 1
ATOM 3882 C C . VAL A 1 514 ? -27.391 -18.812 -25.391 1 97.81 514 VAL A C 1
ATOM 3884 O O . VAL A 1 514 ? -28.125 -19.516 -26.062 1 97.81 514 VAL A O 1
ATOM 3887 N N . SER A 1 515 ? -27.047 -17.578 -25.641 1 97.94 515 SER A N 1
ATOM 3888 C CA . SER A 1 515 ? -27.469 -16.969 -26.891 1 97.94 515 SER A CA 1
ATOM 3889 C C . SER A 1 515 ? -26.281 -16.359 -27.625 1 97.94 515 SER A C 1
ATOM 3891 O O . SER A 1 515 ? -25.312 -15.938 -27.016 1 97.94 515 SER A O 1
ATOM 3893 N N . LEU A 1 516 ? -26.391 -16.344 -29 1 97.69 516 LEU A N 1
ATOM 3894 C CA . LEU A 1 516 ? -25.328 -15.812 -29.844 1 97.69 516 LEU A CA 1
ATOM 3895 C C . LEU A 1 516 ? -25.844 -14.633 -30.672 1 97.69 516 LEU A C 1
ATOM 3897 O O . LEU A 1 516 ? -27.016 -14.57 -31.016 1 97.69 516 LEU A O 1
ATOM 3901 N N . SER A 1 517 ? -24.906 -13.688 -30.891 1 97.06 517 SER A N 1
ATOM 3902 C CA . SER A 1 517 ? -25.234 -12.531 -31.719 1 97.06 517 SER A CA 1
ATOM 3903 C C . SER A 1 517 ? -24.031 -12.062 -32.531 1 97.06 517 SER A C 1
ATOM 3905 O O . SER A 1 517 ? -22.906 -12.047 -32 1 97.06 517 SER A O 1
ATOM 3907 N N . ALA A 1 518 ? -24.312 -11.664 -33.781 1 94.19 518 ALA A N 1
ATOM 3908 C CA . ALA A 1 518 ? -23.25 -11.102 -34.625 1 94.19 518 ALA A CA 1
ATOM 3909 C C . ALA A 1 518 ? -23.094 -9.609 -34.375 1 94.19 518 ALA A C 1
ATOM 3911 O O . ALA A 1 518 ? -22.016 -9.047 -34.594 1 94.19 518 ALA A O 1
ATOM 3912 N N . ASP A 1 519 ? -24.172 -8.969 -33.875 1 92.94 519 ASP A N 1
ATOM 3913 C CA . ASP A 1 519 ? -24.141 -7.512 -33.812 1 92.94 519 ASP A CA 1
ATOM 3914 C C . ASP A 1 519 ? -24.328 -7.02 -32.406 1 92.94 519 ASP A C 1
ATOM 3916 O O . ASP A 1 519 ? -24.25 -5.816 -32.125 1 92.94 519 ASP A O 1
ATOM 3920 N N . GLY A 1 520 ? -24.625 -7.887 -31.531 1 92.75 520 GLY A N 1
ATOM 3921 C CA . GLY A 1 520 ? -24.797 -7.488 -30.141 1 92.75 520 GLY A CA 1
ATOM 3922 C C . GLY A 1 520 ? -26.203 -7.008 -29.844 1 92.75 520 GLY A C 1
ATOM 3923 O O . GLY A 1 520 ? -26.516 -6.664 -28.688 1 92.75 520 GLY A O 1
ATOM 3924 N N . GLU A 1 521 ? -27.047 -6.984 -30.797 1 92.5 521 GLU A N 1
ATOM 3925 C CA . GLU A 1 521 ? -28.422 -6.504 -30.641 1 92.5 521 GLU A CA 1
ATOM 3926 C C . GLU A 1 521 ? -29.422 -7.645 -30.781 1 92.5 521 GLU A C 1
ATOM 3928 O O . GLU A 1 521 ? -30.359 -7.75 -29.984 1 92.5 521 GLU A O 1
ATOM 3933 N N . ASN A 1 522 ? -29.25 -8.391 -31.75 1 92.75 522 ASN A N 1
ATOM 3934 C CA . ASN A 1 522 ? -30.125 -9.523 -32.031 1 92.75 522 ASN A CA 1
ATOM 3935 C C . ASN A 1 522 ? -29.484 -10.844 -31.578 1 92.75 522 ASN A C 1
ATOM 3937 O O . ASN A 1 522 ? -28.484 -11.273 -32.156 1 92.75 522 ASN A O 1
ATOM 3941 N N . PHE A 1 523 ? -30.109 -11.414 -30.594 1 95.94 523 PHE A N 1
ATOM 3942 C CA . PHE A 1 523 ? -29.547 -12.633 -30.031 1 95.94 523 PHE A CA 1
ATOM 3943 C C . PHE A 1 523 ? -30.422 -13.836 -30.375 1 95.94 523 PHE A C 1
ATOM 3945 O O . PHE A 1 523 ? -31.641 -13.75 -30.344 1 95.94 523 PHE A O 1
ATOM 3952 N N . THR A 1 524 ? -29.797 -14.93 -30.703 1 95.38 524 THR A N 1
ATOM 3953 C CA . THR A 1 524 ? -30.453 -16.219 -30.938 1 95.38 524 THR A CA 1
ATOM 3954 C C . THR A 1 524 ? -30.031 -17.234 -29.875 1 95.38 524 THR A C 1
ATOM 3956 O O . THR A 1 524 ? -28.844 -17.516 -29.719 1 95.38 524 THR A O 1
ATOM 3959 N N . GLU A 1 525 ? -31.031 -17.859 -29.219 1 96.19 525 GLU A N 1
ATOM 3960 C CA . GLU A 1 525 ? -30.734 -18.859 -28.203 1 96.19 525 GLU A CA 1
ATOM 3961 C C . GLU A 1 525 ? -30.297 -20.188 -28.828 1 96.19 525 GLU A C 1
ATOM 3963 O O . GLU A 1 525 ? -30.938 -20.688 -29.75 1 96.19 525 GLU A O 1
ATOM 3968 N N . VAL A 1 526 ? -29.25 -20.672 -28.328 1 96.06 526 VAL A N 1
ATOM 3969 C CA . VAL A 1 526 ? -28.75 -21.906 -28.906 1 96.06 526 VAL A CA 1
ATOM 3970 C C . VAL A 1 526 ? -28.906 -23.047 -27.891 1 96.06 526 VAL A C 1
ATOM 3972 O O . VAL A 1 526 ? -28.688 -24.219 -28.219 1 96.06 526 VAL A O 1
ATOM 3975 N N . GLY A 1 527 ? -29.219 -22.75 -26.656 1 95.62 527 GLY A N 1
ATOM 3976 C CA . GLY A 1 527 ? -29.453 -23.797 -25.672 1 95.62 527 GLY A CA 1
ATOM 3977 C C . GLY A 1 527 ? -29.766 -23.266 -24.281 1 95.62 527 GLY A C 1
ATOM 3978 O O . GLY A 1 527 ? -29.531 -22.078 -24.016 1 95.62 527 GLY A O 1
ATOM 3979 N N . SER A 1 528 ? -30.281 -24.172 -23.484 1 96.31 528 SER A N 1
ATOM 3980 C CA . SER A 1 528 ? -30.594 -23.906 -22.094 1 96.31 528 SER A CA 1
ATOM 3981 C C . SER A 1 528 ? -30.312 -25.125 -21.219 1 96.31 528 SER A C 1
ATOM 3983 O O . SER A 1 528 ? -30.469 -26.266 -21.656 1 96.31 528 SER A O 1
ATOM 3985 N N . HIS A 1 529 ? -29.781 -24.859 -20.047 1 96.31 529 HIS A N 1
ATOM 3986 C CA . HIS A 1 529 ? -29.469 -25.969 -19.156 1 96.31 529 HIS A CA 1
ATOM 3987 C C . HIS A 1 529 ? -29.781 -25.594 -17.703 1 96.31 529 HIS A C 1
ATOM 3989 O O . HIS A 1 529 ? -29.484 -24.484 -17.266 1 96.31 529 HIS A O 1
ATOM 3995 N N . VAL A 1 530 ? -30.375 -26.531 -16.969 1 95.94 530 VAL A N 1
ATOM 3996 C CA . VAL A 1 530 ? -30.656 -26.375 -15.547 1 95.94 530 VAL A CA 1
ATOM 3997 C C . VAL A 1 530 ? -29.578 -27.078 -14.727 1 95.94 530 VAL A C 1
ATOM 3999 O O . VAL A 1 530 ? -29.359 -28.297 -14.875 1 95.94 530 VAL A O 1
ATOM 4002 N N . PHE A 1 531 ? -28.891 -26.328 -13.906 1 94.56 531 PHE A N 1
ATOM 4003 C CA . PHE A 1 531 ? -27.859 -26.875 -13.031 1 94.56 531 PHE A CA 1
ATOM 4004 C C . PHE A 1 531 ? -28.422 -27.219 -11.664 1 94.56 531 PHE A C 1
ATOM 4006 O O . PHE A 1 531 ? -29.359 -26.562 -11.195 1 94.56 531 PHE A O 1
ATOM 4013 N N . PRO A 1 532 ? -27.875 -28.281 -11.047 1 91 532 PRO A N 1
ATOM 4014 C CA . PRO A 1 532 ? -28.297 -28.578 -9.68 1 91 532 PRO A CA 1
ATOM 4015 C C . PRO A 1 532 ? -27.781 -27.547 -8.672 1 91 532 PRO A C 1
ATOM 4017 O O . PRO A 1 532 ? -26.766 -26.906 -8.914 1 91 532 PRO A O 1
ATOM 4020 N N . LEU A 1 533 ? -28.547 -27.422 -7.586 1 91.44 533 LEU A N 1
ATOM 4021 C CA . LEU A 1 533 ? -28.172 -26.469 -6.551 1 91.44 533 LEU A CA 1
ATOM 4022 C C . LEU A 1 533 ? -26.859 -26.844 -5.895 1 91.44 533 LEU A C 1
ATOM 4024 O O . LEU A 1 533 ? -26.703 -27.969 -5.414 1 91.44 533 LEU A O 1
ATOM 4028 N N . ALA A 1 534 ? -25.953 -26 -5.91 1 87.19 534 ALA A N 1
ATOM 4029 C CA . ALA A 1 534 ? -24.703 -26.031 -5.141 1 87.19 534 ALA A CA 1
ATOM 4030 C C . ALA A 1 534 ? -23.891 -27.281 -5.461 1 87.19 534 ALA A C 1
ATOM 4032 O O . ALA A 1 534 ? -23.312 -27.891 -4.566 1 87.19 534 ALA A O 1
ATOM 4033 N N . VAL A 1 535 ? -23.906 -27.734 -6.656 1 84.56 535 VAL A N 1
ATOM 4034 C CA . VAL A 1 535 ? -23.078 -28.812 -7.16 1 84.56 535 VAL A CA 1
ATOM 4035 C C . VAL A 1 535 ? -22.25 -28.328 -8.344 1 84.56 535 VAL A C 1
ATOM 4037 O O . VAL A 1 535 ? -22.797 -27.766 -9.305 1 84.56 535 VAL A O 1
ATOM 4040 N N . GLU A 1 536 ? -20.953 -28.531 -8.18 1 87.44 536 GLU A N 1
ATOM 4041 C CA . GLU A 1 536 ? -20.109 -28.141 -9.312 1 87.44 536 GLU A CA 1
ATOM 4042 C C . GLU A 1 536 ? -20.406 -29 -10.539 1 87.44 536 GLU A C 1
ATOM 4044 O O . GLU A 1 536 ? -20.375 -30.234 -10.469 1 87.44 536 GLU A O 1
ATOM 4049 N N . ARG A 1 537 ? -20.844 -28.391 -11.617 1 85.25 537 ARG A N 1
ATOM 4050 C CA . ARG A 1 537 ? -21.188 -29.078 -12.859 1 85.25 537 ARG A CA 1
ATOM 4051 C C . ARG A 1 537 ? -20.812 -28.25 -14.07 1 85.25 537 ARG A C 1
ATOM 4053 O O . ARG A 1 537 ? -20.734 -27.016 -13.984 1 85.25 537 ARG A O 1
ATOM 4060 N N . ARG A 1 538 ? -20.516 -28.969 -15.148 1 89.19 538 ARG A N 1
ATOM 4061 C CA . ARG A 1 538 ? -20.297 -28.344 -16.453 1 89.19 538 ARG A CA 1
ATOM 4062 C C . ARG A 1 538 ? -21.312 -28.844 -17.484 1 89.19 538 ARG A C 1
ATOM 4064 O O . ARG A 1 538 ? -21.875 -29.938 -17.328 1 89.19 538 ARG A O 1
ATOM 4071 N N . HIS A 1 539 ? -21.625 -28.031 -18.375 1 90.94 539 HIS A N 1
ATOM 4072 C CA . HIS A 1 539 ? -22.484 -28.406 -19.484 1 90.94 539 HIS A CA 1
ATOM 4073 C C . HIS A 1 539 ? -21.984 -27.844 -20.812 1 90.94 539 HIS A C 1
ATOM 4075 O O . HIS A 1 539 ? -21.547 -26.703 -20.875 1 90.94 539 HIS A O 1
ATOM 4081 N N . ARG A 1 540 ? -22.031 -28.703 -21.781 1 92.19 540 ARG A N 1
ATOM 4082 C CA . ARG A 1 540 ? -21.594 -28.312 -23.125 1 92.19 540 ARG A CA 1
ATOM 4083 C C . ARG A 1 540 ? -22.781 -28.234 -24.078 1 92.19 540 ARG A C 1
ATOM 4085 O O . ARG A 1 540 ? -23.516 -29.219 -24.234 1 92.19 540 ARG A O 1
ATOM 4092 N N . PHE A 1 541 ? -22.922 -27.094 -24.688 1 93.75 541 PHE A N 1
ATOM 4093 C CA . PHE A 1 541 ? -23.875 -26.906 -25.781 1 93.75 541 PHE A CA 1
ATOM 4094 C C . PHE A 1 541 ? -23.219 -27.156 -27.125 1 93.75 541 PHE A C 1
ATOM 4096 O O . PHE A 1 541 ? -22.172 -26.562 -27.438 1 93.75 541 PHE A O 1
ATOM 4103 N N . ILE A 1 542 ? -23.828 -28.047 -27.859 1 92.44 542 ILE A N 1
ATOM 4104 C CA . ILE A 1 542 ? -23.344 -28.328 -29.219 1 92.44 542 ILE A CA 1
ATOM 4105 C C . ILE A 1 542 ? -24.438 -27.984 -30.234 1 92.44 542 ILE A C 1
ATOM 4107 O O . ILE A 1 542 ? -25.578 -28.391 -30.078 1 92.44 542 ILE A O 1
ATOM 4111 N N . PHE A 1 543 ? -24.109 -27.219 -31.25 1 93 543 PHE A N 1
ATOM 4112 C CA . PHE A 1 543 ? -25.047 -26.766 -32.25 1 93 543 PHE A CA 1
ATOM 4113 C C . PHE A 1 543 ? -24.359 -26.562 -33.594 1 93 543 PHE A C 1
ATOM 4115 O O . PHE A 1 543 ? -23.141 -26.672 -33.719 1 93 543 PHE A O 1
ATOM 4122 N N . LYS A 1 544 ? -25.203 -26.344 -34.625 1 91.75 544 LYS A N 1
ATOM 4123 C CA . LYS A 1 544 ? -24.641 -26.031 -35.938 1 91.75 544 LYS A CA 1
ATOM 4124 C C . LYS A 1 544 ? -23.859 -24.719 -35.906 1 91.75 544 LYS A C 1
ATOM 4126 O O . LYS A 1 544 ? -24.25 -23.766 -35.219 1 91.75 544 LYS A O 1
ATOM 4131 N N . PRO A 1 545 ? -22.766 -24.75 -36.625 1 93.56 545 PRO A N 1
ATOM 4132 C CA . PRO A 1 545 ? -21.938 -23.547 -36.594 1 93.56 545 PRO A CA 1
ATOM 4133 C C . PRO A 1 545 ? -22.719 -22.266 -36.906 1 93.56 545 PRO A C 1
ATOM 4135 O O . PRO A 1 545 ? -23.5 -22.25 -37.844 1 93.56 545 PRO A O 1
ATOM 4138 N N . VAL A 1 546 ? -22.516 -21.281 -36.094 1 94 546 VAL A N 1
ATOM 4139 C CA . VAL A 1 546 ? -23.156 -19.984 -36.219 1 94 546 VAL A CA 1
ATOM 4140 C C . VAL A 1 546 ? -22.094 -18.875 -36.156 1 94 546 VAL A C 1
ATOM 4142 O O . VAL A 1 546 ? -21.172 -18.953 -35.344 1 94 546 VAL A O 1
ATOM 4145 N N . SER A 1 547 ? -22.219 -17.891 -37.062 1 94.81 547 SER A N 1
ATOM 4146 C CA . SER A 1 547 ? -21.344 -16.734 -36.969 1 94.81 547 SER A CA 1
ATOM 4147 C C . SER A 1 547 ? -21.766 -15.805 -35.844 1 94.81 547 SER A C 1
ATOM 4149 O O . SER A 1 547 ? -22.906 -15.344 -35.812 1 94.81 547 SER A O 1
ATOM 4151 N N . ALA A 1 548 ? -20.859 -15.555 -34.875 1 96.44 548 ALA A N 1
ATOM 4152 C CA . ALA A 1 548 ? -21.203 -14.734 -33.719 1 96.44 548 ALA A CA 1
ATOM 4153 C C . ALA A 1 548 ? -20 -13.953 -33.188 1 96.44 548 ALA A C 1
ATOM 4155 O O . ALA A 1 548 ? -18.875 -14.453 -33.219 1 96.44 548 ALA A O 1
ATOM 4156 N N . ARG A 1 549 ? -20.203 -12.758 -32.781 1 97.25 549 ARG A N 1
ATOM 4157 C CA . ARG A 1 549 ? -19.219 -11.969 -32.031 1 97.25 549 ARG A CA 1
ATOM 4158 C C . ARG A 1 549 ? -19.531 -11.945 -30.547 1 97.25 549 ARG A C 1
ATOM 4160 O O . ARG A 1 549 ? -18.625 -11.898 -29.719 1 97.25 549 ARG A O 1
ATOM 4167 N N . TYR A 1 550 ? -20.781 -11.984 -30.297 1 97.75 550 TYR A N 1
ATOM 4168 C CA . TYR A 1 550 ? -21.203 -11.875 -28.906 1 97.75 550 TYR A CA 1
ATOM 4169 C C . TYR A 1 550 ? -21.859 -13.172 -28.422 1 97.75 550 TYR A C 1
ATOM 4171 O O . TYR A 1 550 ? -22.641 -13.781 -29.156 1 97.75 550 TYR A O 1
ATOM 4179 N N . VAL A 1 551 ? -21.484 -13.586 -27.219 1 97.69 551 VAL A N 1
ATOM 4180 C CA . VAL A 1 551 ? -22.062 -14.742 -26.547 1 97.69 551 VAL A CA 1
ATOM 4181 C C . VAL A 1 551 ? -22.688 -14.305 -25.234 1 97.69 551 VAL A C 1
ATOM 4183 O O . VAL A 1 551 ? -22 -13.828 -24.328 1 97.69 551 VAL A O 1
ATOM 4186 N N . ARG A 1 552 ? -23.938 -14.5 -25.094 1 97.69 552 ARG A N 1
ATOM 4187 C CA . ARG A 1 552 ? -24.656 -14.039 -23.922 1 97.69 552 ARG A CA 1
ATOM 4188 C C . ARG A 1 552 ? -25.109 -15.211 -23.062 1 97.69 552 ARG A C 1
ATOM 4190 O O . ARG A 1 552 ? -25.734 -16.141 -23.562 1 97.69 552 ARG A O 1
ATOM 4197 N N . LEU A 1 553 ? -24.75 -15.227 -21.812 1 97.38 553 LEU A N 1
ATOM 4198 C CA . LEU A 1 553 ? -25.328 -16.094 -20.781 1 97.38 553 LEU A CA 1
ATOM 4199 C C . LEU A 1 553 ? -26.453 -15.375 -20.047 1 97.38 553 LEU A C 1
ATOM 4201 O O . LEU A 1 553 ? -26.234 -14.352 -19.406 1 97.38 553 LEU A O 1
ATOM 4205 N N . SER A 1 554 ? -27.609 -15.867 -20.172 1 97.19 554 SER A N 1
ATOM 4206 C CA . SER A 1 554 ? -28.766 -15.312 -19.469 1 97.19 554 SER A CA 1
ATOM 4207 C C . SER A 1 554 ? -29.172 -16.188 -18.281 1 97.19 554 SER A C 1
ATOM 4209 O O . SER A 1 554 ? -29.156 -17.422 -18.375 1 97.19 554 SER A O 1
ATOM 4211 N N . TYR A 1 555 ? -29.5 -15.523 -17.25 1 96.88 555 TYR A N 1
ATOM 4212 C CA . TYR A 1 555 ? -29.969 -16.156 -16.031 1 96.88 555 TYR A CA 1
ATOM 4213 C C . TYR A 1 555 ? -31.422 -15.805 -15.742 1 96.88 555 TYR A C 1
ATOM 4215 O O . TYR A 1 555 ? -31.703 -14.844 -15.031 1 96.88 555 TYR A O 1
ATOM 4223 N N . PRO A 1 556 ? -32.375 -16.609 -16.219 1 96 556 PRO A N 1
ATOM 4224 C CA . PRO A 1 556 ? -33.812 -16.234 -16.109 1 96 556 PRO A CA 1
ATOM 4225 C C . PRO A 1 556 ? -34.344 -16.438 -14.695 1 96 556 PRO A C 1
ATOM 4227 O O . PRO A 1 556 ? -35.375 -15.852 -14.336 1 96 556 PRO A O 1
ATOM 4230 N N . ASP A 1 557 ? -33.656 -17.359 -13.922 1 94.56 557 ASP A N 1
ATOM 4231 C CA . ASP A 1 557 ? -34.125 -17.688 -12.578 1 94.56 557 ASP A CA 1
ATOM 4232 C C . ASP A 1 557 ? -32.969 -18.141 -11.688 1 94.56 557 ASP A C 1
ATOM 4234 O O . ASP A 1 557 ? -31.828 -18.109 -12.102 1 94.56 557 ASP A O 1
ATOM 4238 N N . HIS A 1 558 ? -33.281 -18.312 -10.414 1 94.62 558 HIS A N 1
ATOM 4239 C CA . HIS A 1 558 ? -32.344 -18.812 -9.414 1 94.62 558 HIS A CA 1
ATOM 4240 C C . HIS A 1 558 ? -33.031 -19.688 -8.383 1 94.62 558 HIS A C 1
ATOM 4242 O O . HIS A 1 558 ? -34.25 -19.641 -8.25 1 94.62 558 HIS A O 1
ATOM 4248 N N . TYR A 1 559 ? -32.312 -20.516 -7.77 1 94.38 559 TYR A N 1
ATOM 4249 C CA . TYR A 1 559 ? -32.844 -21.219 -6.617 1 94.38 559 TYR A CA 1
ATOM 4250 C C . TYR A 1 559 ? -33.125 -20.25 -5.465 1 94.38 559 TYR A C 1
ATOM 4252 O O . TYR A 1 559 ? -32.375 -19.281 -5.277 1 94.38 559 TYR A O 1
ATOM 4260 N N . GLU A 1 560 ? -34.094 -20.547 -4.668 1 90.06 560 GLU A N 1
ATOM 4261 C CA . GLU A 1 560 ? -34.469 -19.688 -3.543 1 90.06 560 GLU A CA 1
ATOM 4262 C C . GLU A 1 560 ? -33.562 -19.969 -2.334 1 90.06 560 GLU A C 1
ATOM 4264 O O . GLU A 1 560 ? -33.406 -19.125 -1.453 1 90.06 560 GLU A O 1
ATOM 4269 N N . GLU A 1 561 ? -33 -21.078 -2.369 1 86.38 561 GLU A N 1
ATOM 4270 C CA . GLU A 1 561 ? -32.188 -21.516 -1.247 1 86.38 561 GLU A CA 1
ATOM 4271 C C . GLU A 1 561 ? -30.828 -20.797 -1.244 1 86.38 561 GLU A C 1
ATOM 4273 O O . GLU A 1 561 ? -30.219 -20.609 -2.297 1 86.38 561 GLU A O 1
ATOM 4278 N N . ASN A 1 562 ? -30.469 -20.406 -0.05 1 84.62 562 ASN A N 1
ATOM 4279 C CA . ASN A 1 562 ? -29.125 -19.844 0.154 1 84.62 562 ASN A CA 1
ATOM 4280 C C . ASN A 1 562 ? -28.062 -20.938 0.17 1 84.62 562 ASN A C 1
ATOM 4282 O O . ASN A 1 562 ? -28.078 -21.812 1.032 1 84.62 562 ASN A O 1
ATOM 4286 N N . ALA A 1 563 ? -27.266 -20.859 -0.739 1 86.12 563 ALA A N 1
ATOM 4287 C CA . ALA A 1 563 ? -26.172 -21.828 -0.844 1 86.12 563 ALA A CA 1
ATOM 4288 C C . ALA A 1 563 ? -24.812 -21.141 -0.703 1 86.12 563 ALA A C 1
ATOM 4290 O O . ALA A 1 563 ? -23.953 -21.25 -1.584 1 86.12 563 ALA A O 1
ATOM 4291 N N . GLY A 1 564 ? -24.641 -20.5 0.381 1 79.25 564 GLY A N 1
ATOM 4292 C CA . GLY A 1 564 ? -23.391 -19.812 0.667 1 79.25 564 GLY A CA 1
ATOM 4293 C C . GLY A 1 564 ? -23.453 -18.312 0.398 1 79.25 564 GLY A C 1
ATOM 4294 O O . GLY A 1 564 ? -22.688 -17.547 0.973 1 79.25 564 GLY A O 1
ATOM 4295 N N . TYR A 1 565 ? -24.312 -17.969 -0.469 1 81.81 565 TYR A N 1
ATOM 4296 C CA . TYR A 1 565 ? -24.5 -16.578 -0.862 1 81.81 565 TYR A CA 1
ATOM 4297 C C . TYR A 1 565 ? -25.984 -16.234 -1.005 1 81.81 565 TYR A C 1
ATOM 4299 O O . TYR A 1 565 ? -26.812 -17.141 -1.156 1 81.81 565 TYR A O 1
ATOM 4307 N N . VAL A 1 566 ? -26.188 -14.953 -0.925 1 81 566 VAL A N 1
ATOM 4308 C CA . VAL A 1 566 ? -27.562 -14.523 -1.178 1 81 566 VAL A CA 1
ATOM 4309 C C . VAL A 1 566 ? -28.031 -15.055 -2.527 1 81 566 VAL A C 1
ATOM 4311 O O . VAL A 1 566 ? -27.281 -15.023 -3.51 1 81 566 VAL A O 1
ATOM 4314 N N . PRO A 1 567 ? -29.188 -15.555 -2.523 1 88.56 567 PRO A N 1
ATOM 4315 C CA . PRO A 1 567 ? -29.672 -16.281 -3.703 1 88.56 567 PRO A CA 1
ATOM 4316 C C . PRO A 1 567 ? -29.719 -15.398 -4.953 1 88.56 567 PRO A C 1
ATOM 4318 O O . PRO A 1 567 ? -29.703 -15.914 -6.074 1 88.56 567 PRO A O 1
ATOM 4321 N N . ASN A 1 568 ? -29.672 -14.141 -4.711 1 87.44 568 ASN A N 1
ATOM 4322 C CA . ASN A 1 568 ? -29.75 -13.242 -5.852 1 87.44 568 ASN A CA 1
ATOM 4323 C C . ASN A 1 568 ? -28.453 -13.211 -6.641 1 87.44 568 ASN A C 1
ATOM 4325 O O . ASN A 1 568 ? -28.422 -12.742 -7.781 1 87.44 568 ASN A O 1
ATOM 4329 N N . PHE A 1 569 ? -27.375 -13.766 -6.055 1 87.88 569 PHE A N 1
ATOM 4330 C CA . PHE A 1 569 ? -26.109 -13.891 -6.773 1 87.88 569 PHE A CA 1
ATOM 4331 C C . PHE A 1 569 ? -26.156 -15.07 -7.734 1 87.88 569 PHE A C 1
ATOM 4333 O O . PHE A 1 569 ? -26.469 -16.203 -7.336 1 87.88 569 PHE A O 1
ATOM 4340 N N . VAL A 1 570 ? -25.969 -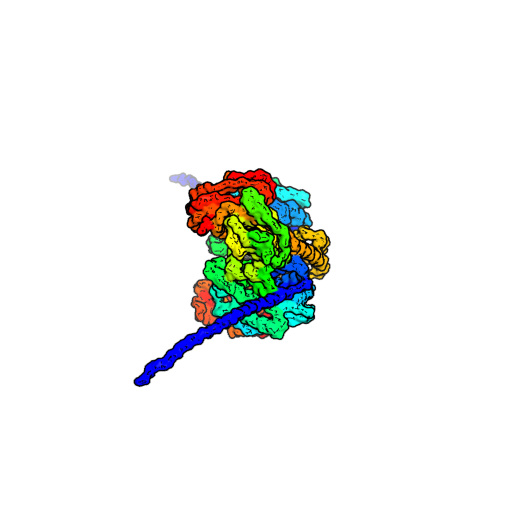14.797 -8.953 1 91.06 570 VAL A N 1
ATOM 4341 C CA . VAL A 1 570 ? -25.734 -15.93 -9.844 1 91.06 570 VAL A CA 1
ATOM 4342 C C . VAL A 1 570 ? -24.25 -16.062 -10.125 1 91.06 570 VAL A C 1
ATOM 4344 O O . VAL A 1 570 ? -23.547 -15.055 -10.281 1 91.06 570 VAL A O 1
ATOM 4347 N N . PHE A 1 571 ? -23.812 -17.297 -10.094 1 91.88 571 PHE A N 1
ATOM 4348 C CA . PHE A 1 571 ? -22.391 -17.609 -10.297 1 91.88 571 PHE A CA 1
ATOM 4349 C C . PHE A 1 571 ? -22.203 -18.469 -11.547 1 91.88 571 PHE A C 1
ATOM 4351 O O . PHE A 1 571 ? -23.031 -19.328 -11.836 1 91.88 571 PHE A O 1
ATOM 4358 N N . THR A 1 572 ? -21.188 -18.203 -12.305 1 93 572 THR A N 1
ATOM 4359 C CA . THR A 1 572 ? -20.672 -19.047 -13.383 1 93 572 THR A CA 1
ATOM 4360 C C . THR A 1 572 ? -19.172 -19.234 -13.266 1 93 572 THR A C 1
ATOM 4362 O O . THR A 1 572 ? -18.422 -18.25 -13.133 1 93 572 THR A O 1
ATOM 4365 N N . THR A 1 573 ? -18.703 -20.484 -13.266 1 90.44 573 THR A N 1
ATOM 4366 C CA . THR A 1 573 ? -17.281 -20.766 -13.094 1 90.44 573 THR A CA 1
ATOM 4367 C C . THR A 1 573 ? -16.484 -20.312 -14.312 1 90.44 573 THR A C 1
ATOM 4369 O O . THR A 1 573 ? -15.438 -19.672 -14.172 1 90.44 573 THR A O 1
ATOM 4372 N N . GLU A 1 574 ? -16.906 -20.688 -15.477 1 92.25 574 GLU A N 1
ATOM 4373 C CA . GLU A 1 574 ? -16.203 -20.438 -16.734 1 92.25 574 GLU A CA 1
ATOM 4374 C C . GLU A 1 574 ? -17.141 -20.562 -17.922 1 92.25 574 GLU A C 1
ATOM 4376 O O . GLU A 1 574 ? -18.141 -21.281 -17.859 1 92.25 574 GLU A O 1
ATOM 4381 N N . ALA A 1 575 ? -16.891 -19.797 -18.953 1 94.5 575 ALA A N 1
ATOM 4382 C CA . ALA A 1 575 ? -17.516 -19.953 -20.266 1 94.5 575 ALA A CA 1
ATOM 4383 C C . ALA A 1 575 ? -16.469 -20.109 -21.359 1 94.5 575 ALA A C 1
ATOM 4385 O O . ALA A 1 575 ? -15.719 -19.172 -21.656 1 94.5 575 ALA A O 1
ATOM 4386 N N . GLU A 1 576 ? -16.422 -21.281 -21.938 1 94.12 576 GLU A N 1
ATOM 4387 C CA . GLU A 1 576 ? -15.555 -21.531 -23.078 1 94.12 576 GLU A CA 1
ATOM 4388 C C . GLU A 1 576 ? -16.359 -21.594 -24.375 1 94.12 576 GLU A C 1
ATOM 4390 O O . GLU A 1 576 ? -17.406 -22.25 -24.438 1 94.12 576 GLU A O 1
ATOM 4395 N N . VAL A 1 577 ? -15.922 -20.859 -25.391 1 95.62 577 VAL A N 1
ATOM 4396 C CA . VAL A 1 577 ? -16.562 -20.797 -26.688 1 95.62 577 VAL A CA 1
ATOM 4397 C C . VAL A 1 577 ? -15.617 -21.359 -27.75 1 95.62 577 VAL A C 1
ATOM 4399 O O . VAL A 1 577 ? -14.516 -20.844 -27.953 1 95.62 577 VAL A O 1
ATOM 4402 N N . TYR A 1 578 ? -16.125 -22.359 -28.438 1 93.62 578 TYR A N 1
ATOM 4403 C CA . TYR A 1 578 ? -15.227 -23.062 -29.344 1 93.62 578 TYR A CA 1
ATOM 4404 C C . TYR A 1 578 ? -15.664 -22.906 -30.797 1 93.62 578 TYR A C 1
ATOM 4406 O O . TYR A 1 578 ? -16.859 -23 -31.094 1 93.62 578 TYR A O 1
ATOM 4414 N N . ALA A 1 579 ? -14.695 -22.688 -31.641 1 90.56 579 ALA A N 1
ATOM 4415 C CA . ALA A 1 579 ? -14.875 -22.812 -33.094 1 90.56 579 ALA A CA 1
ATOM 4416 C C . ALA A 1 579 ? -14.977 -24.266 -33.5 1 90.56 579 ALA A C 1
ATOM 4418 O O . ALA A 1 579 ? -14.578 -25.172 -32.75 1 90.56 579 ALA A O 1
ATOM 4419 N N . PRO A 1 580 ? -15.656 -24.438 -34.625 1 86.44 580 PRO A N 1
ATOM 4420 C CA . PRO A 1 580 ? -15.578 -25.797 -35.188 1 86.44 580 PRO A CA 1
ATOM 4421 C C . PRO A 1 580 ? -14.141 -26.234 -35.438 1 86.44 580 PRO A C 1
ATOM 4423 O O . PRO A 1 580 ? -13.273 -25.406 -35.719 1 86.44 580 PRO A O 1
ATOM 4426 N N . ALA A 1 581 ? -13.906 -27.531 -35.188 1 81.12 581 ALA A N 1
ATOM 4427 C CA . ALA A 1 581 ? -12.586 -28.062 -35.5 1 81.12 581 ALA A CA 1
ATOM 4428 C C . ALA A 1 581 ? -12.242 -27.875 -36.969 1 81.12 581 ALA A C 1
ATOM 4430 O O . ALA A 1 581 ? -13.125 -27.953 -37.844 1 81.12 581 ALA A O 1
ATOM 4431 N N . PRO A 1 582 ? -10.969 -27.531 -37.375 1 69.69 582 PRO A N 1
ATOM 4432 C CA . PRO A 1 582 ? -10.602 -27.375 -38.812 1 69.69 582 PRO A CA 1
ATOM 4433 C C . PRO A 1 582 ? -10.828 -28.656 -39.594 1 69.69 582 PRO A C 1
ATOM 4435 O O . PRO A 1 582 ? -10.758 -29.75 -39.062 1 69.69 582 PRO A O 1
ATOM 4438 N N . MET B 1 1 ? -60.844 85.375 -5.27 1 22.33 1 MET B N 1
ATOM 4439 C CA . MET B 1 1 ? -60.812 86 -3.951 1 22.33 1 MET B CA 1
ATOM 4440 C C . MET B 1 1 ? -59.969 85.125 -2.973 1 22.33 1 MET B C 1
ATOM 4442 O O . MET B 1 1 ? -60.094 85.312 -1.759 1 22.33 1 MET B O 1
ATOM 4446 N N . ASN B 1 2 ? -59.031 84.375 -3.488 1 19.42 2 ASN B N 1
ATOM 4447 C CA . ASN B 1 2 ? -58.562 83 -3.312 1 19.42 2 ASN B CA 1
ATOM 4448 C C . ASN B 1 2 ? -57.438 82.875 -2.256 1 19.42 2 ASN B C 1
ATOM 4450 O O . ASN B 1 2 ? -57.094 81.812 -1.809 1 19.42 2 ASN B O 1
ATOM 4454 N N . SER B 1 3 ? -56.562 84 -1.986 1 18.75 3 SER B N 1
ATOM 4455 C CA . SER B 1 3 ? -55.125 83.75 -2.105 1 18.75 3 SER B CA 1
ATOM 4456 C C . SER B 1 3 ? -54.5 83.375 -0.757 1 18.75 3 SER B C 1
ATOM 4458 O O . SER B 1 3 ? -53.312 83.062 -0.672 1 18.75 3 SER B O 1
ATOM 4460 N N . THR B 1 4 ? -55.156 83.688 0.306 1 18.33 4 THR B N 1
ATOM 4461 C CA . THR B 1 4 ? -54.219 84.312 1.268 1 18.33 4 THR B CA 1
ATOM 4462 C C . THR B 1 4 ? -53.344 83.188 1.861 1 18.33 4 THR B C 1
ATOM 4464 O O . THR B 1 4 ? -52.125 83.375 1.99 1 18.33 4 THR B O 1
ATOM 4467 N N . ARG B 1 5 ? -53.906 82.375 2.893 1 21.61 5 ARG B N 1
ATOM 4468 C CA . ARG B 1 5 ? -53.5 82.438 4.293 1 21.61 5 ARG B CA 1
ATOM 4469 C C . ARG B 1 5 ? -52.375 81.5 4.609 1 21.61 5 ARG B C 1
ATOM 4471 O O . ARG B 1 5 ? -52.594 80.375 5.016 1 21.61 5 ARG B O 1
ATOM 4478 N N . ILE B 1 6 ? -51.188 81.25 3.768 1 20.64 6 ILE B N 1
ATOM 4479 C CA . ILE B 1 6 ? -50.375 80.062 3.805 1 20.64 6 ILE B CA 1
ATOM 4480 C C . ILE B 1 6 ? -49.406 80.125 4.98 1 20.64 6 ILE B C 1
ATOM 4482 O O . ILE B 1 6 ? -48.406 80.875 4.938 1 20.64 6 ILE B O 1
ATOM 4486 N N . SER B 1 7 ? -49.844 80.5 6.281 1 22.53 7 SER B N 1
ATOM 4487 C CA . SER B 1 7 ? -48.844 80.75 7.305 1 22.53 7 SER B CA 1
ATOM 4488 C C . SER B 1 7 ? -47.906 79.562 7.523 1 22.53 7 SER B C 1
ATOM 4490 O O . SER B 1 7 ? -48.375 78.438 7.684 1 22.53 7 SER B O 1
ATOM 4492 N N . SER B 1 8 ? -46.656 79.562 7.051 1 22.08 8 SER B N 1
ATOM 4493 C CA . SER B 1 8 ? -45.562 78.688 6.855 1 22.08 8 SER B CA 1
ATOM 4494 C C . SER B 1 8 ? -44.906 78.312 8.188 1 22.08 8 SER B C 1
ATOM 4496 O O . SER B 1 8 ? -43.781 77.75 8.211 1 22.08 8 SER B O 1
ATOM 4498 N N . PHE B 1 9 ? -45.594 78.438 9.391 1 25.36 9 PHE B N 1
ATOM 4499 C CA . PHE B 1 9 ? -44.719 78.375 10.555 1 25.36 9 PHE B CA 1
ATOM 4500 C C . PHE B 1 9 ? -43.938 77.062 10.586 1 25.36 9 PHE B C 1
ATOM 4502 O O . PHE B 1 9 ? -44.531 76 10.453 1 25.36 9 PHE B O 1
ATOM 4509 N N . LEU B 1 10 ? -42.688 77 10.18 1 22.38 10 LEU B N 1
ATOM 4510 C CA . LEU B 1 10 ? -41.625 76 10.023 1 22.38 10 LEU B CA 1
ATOM 4511 C C . LEU B 1 10 ? -41.25 75.438 11.375 1 22.38 10 LEU B C 1
ATOM 4513 O O . LEU B 1 10 ? -40.688 76.125 12.219 1 22.38 10 LEU B O 1
ATOM 4517 N N . ARG B 1 11 ? -42.156 74.812 12.219 1 25 11 ARG B N 1
ATOM 4518 C CA . ARG B 1 11 ? -41.719 74.25 13.484 1 25 11 ARG B CA 1
ATOM 4519 C C . ARG B 1 11 ? -40.562 73.312 13.281 1 25 11 ARG B C 1
ATOM 4521 O O . ARG B 1 11 ? -40.625 72.438 12.422 1 25 11 ARG B O 1
ATOM 4528 N N . SER B 1 12 ? -39.344 73.688 13.57 1 24 12 SER B N 1
ATOM 4529 C CA . SER B 1 12 ? -38.062 73 13.625 1 24 12 SER B CA 1
ATOM 4530 C C . SER B 1 12 ? -38.156 71.75 14.531 1 24 12 SER B C 1
ATOM 4532 O O . SER B 1 12 ? -38.469 71.875 15.719 1 24 12 SER B O 1
ATOM 4534 N N . ALA B 1 13 ? -38.812 70.625 14.125 1 23.77 13 ALA B N 1
ATOM 4535 C CA . ALA B 1 13 ? -38.875 69.375 14.883 1 23.77 13 ALA B CA 1
ATOM 4536 C C . ALA B 1 13 ? -37.469 68.875 15.227 1 23.77 13 ALA B C 1
ATOM 4538 O O . ALA B 1 13 ? -36.625 68.75 14.344 1 23.77 13 ALA B O 1
ATOM 4539 N N . LEU B 1 14 ? -36.906 69.312 16.359 1 24.98 14 LEU B N 1
ATOM 4540 C CA . LEU B 1 14 ? -35.688 68.75 16.969 1 24.98 14 LEU B CA 1
ATOM 4541 C C . LEU B 1 14 ? -35.719 67.25 17 1 24.98 14 LEU B C 1
ATOM 4543 O O . LEU B 1 14 ? -36.594 66.625 17.625 1 24.98 14 LEU B O 1
ATOM 4547 N N . LEU B 1 15 ? -35.469 66.562 15.836 1 23.8 15 LEU B N 1
ATOM 4548 C CA . LEU B 1 15 ? -35.344 65.125 15.789 1 23.8 15 LEU B CA 1
ATOM 4549 C C . LEU B 1 15 ? -34.281 64.625 16.781 1 23.8 15 LEU B C 1
ATOM 4551 O O . LEU B 1 15 ? -33.094 65 16.656 1 23.8 15 LEU B O 1
ATOM 4555 N N . CYS B 1 16 ? -34.562 64.562 18.062 1 26.03 16 CYS B N 1
ATOM 4556 C CA . CYS B 1 16 ? -33.719 63.875 19.016 1 26.03 16 CYS B CA 1
ATOM 4557 C C . CYS B 1 16 ? -33.375 62.5 18.516 1 26.03 16 CYS B C 1
ATOM 4559 O O . CYS B 1 16 ? -34.25 61.625 18.406 1 26.03 16 CYS B O 1
ATOM 4561 N N . GLY B 1 17 ? -32.469 62.406 17.531 1 24.41 17 GLY B N 1
ATOM 4562 C CA . GLY B 1 17 ? -31.938 61.125 17.109 1 24.41 17 GLY B CA 1
ATOM 4563 C C . GLY B 1 17 ? -31.422 60.281 18.266 1 24.41 17 GLY B C 1
ATOM 4564 O O . GLY B 1 17 ? -30.484 60.688 18.953 1 24.41 17 GLY B O 1
ATOM 4565 N N . GLY B 1 18 ? -32.312 59.656 19.031 1 26.84 18 GLY B N 1
ATOM 4566 C CA . GLY B 1 18 ? -31.844 58.625 19.969 1 26.84 18 GLY B CA 1
ATOM 4567 C C . GLY B 1 18 ? -30.859 57.656 19.375 1 26.84 18 GLY B C 1
ATOM 4568 O O . GLY B 1 18 ? -31.141 57.031 18.344 1 26.84 18 GLY B O 1
ATOM 4569 N N . ILE B 1 19 ? -29.578 57.938 19.484 1 29.05 19 ILE B N 1
ATOM 4570 C CA . ILE B 1 19 ? -28.516 57 19.172 1 29.05 19 ILE B CA 1
ATOM 4571 C C . ILE B 1 19 ? -28.75 55.688 19.906 1 29.05 19 ILE B C 1
ATOM 4573 O O . ILE B 1 19 ? -28.734 55.656 21.141 1 29.05 19 ILE B O 1
ATOM 4577 N N . ALA B 1 20 ? -29.625 54.812 19.406 1 31.23 20 ALA B N 1
ATOM 4578 C CA . ALA B 1 20 ? -29.672 53.438 19.922 1 31.23 20 ALA B CA 1
ATOM 4579 C C . ALA B 1 20 ? -28.297 52.812 19.922 1 31.23 20 ALA B C 1
ATOM 4581 O O . ALA B 1 20 ? -27.625 52.719 18.875 1 31.23 20 ALA B O 1
ATOM 4582 N N . PHE B 1 21 ? -27.641 52.844 21.031 1 32.19 21 PHE B N 1
ATOM 4583 C CA . PHE B 1 21 ? -26.5 51.969 21.266 1 32.19 21 PHE B CA 1
ATOM 4584 C C . PHE B 1 21 ? -26.828 50.531 20.891 1 32.19 21 PHE B C 1
ATOM 4586 O O . PHE B 1 21 ? -27.703 49.906 21.484 1 32.19 21 PHE B O 1
ATOM 4593 N N . LEU B 1 22 ? -26.703 50.188 19.641 1 30.3 22 LEU B N 1
ATOM 4594 C CA . LEU B 1 22 ? -26.672 48.781 19.328 1 30.3 22 LEU B CA 1
ATOM 4595 C C . LEU B 1 22 ? -25.688 48.031 20.219 1 30.3 22 LEU B C 1
ATOM 4597 O O . LEU B 1 22 ? -24.469 48.219 20.094 1 30.3 22 LEU B O 1
ATOM 4601 N N . VAL B 1 23 ? -26.031 47.812 21.469 1 33.5 23 VAL B N 1
ATOM 4602 C CA . VAL B 1 23 ? -25.297 46.781 22.172 1 33.5 23 VAL B CA 1
ATOM 4603 C C . VAL B 1 23 ? -25.172 45.531 21.297 1 33.5 23 VAL B C 1
ATOM 4605 O O . VAL B 1 23 ? -26.188 44.906 20.953 1 33.5 23 VAL B O 1
ATOM 4608 N N . GLY B 1 24 ? -24.203 45.531 20.391 1 31.92 24 GLY B N 1
ATOM 4609 C CA . GLY B 1 24 ? -23.906 44.25 19.781 1 31.92 24 GLY B CA 1
ATOM 4610 C C . GLY B 1 24 ? -23.938 43.094 20.75 1 31.92 24 GLY B C 1
ATOM 4611 O O . GLY B 1 24 ? -23.281 43.156 21.797 1 31.92 24 GLY B O 1
ATOM 4612 N N . ALA B 1 25 ? -25.062 42.469 20.906 1 33.56 25 ALA B N 1
ATOM 4613 C CA . ALA B 1 25 ? -25.141 41.188 21.594 1 33.56 25 ALA B CA 1
ATOM 4614 C C . ALA B 1 25 ? -23.891 40.344 21.312 1 33.56 25 ALA B C 1
ATOM 4616 O O . ALA B 1 25 ? -23.641 39.938 20.172 1 33.56 25 ALA B O 1
ATOM 4617 N N . GLN B 1 26 ? -22.906 40.531 22.062 1 33.62 26 GLN B N 1
ATOM 4618 C CA . GLN B 1 26 ? -21.891 39.469 22.031 1 33.62 26 GLN B CA 1
ATOM 4619 C C . GLN B 1 26 ? -22.547 38.094 22.078 1 33.62 26 GLN B C 1
ATOM 4621 O O . GLN B 1 26 ? -23.156 37.719 23.078 1 33.62 26 GLN B O 1
ATOM 4626 N N . THR B 1 27 ? -23.156 37.625 21.047 1 36.81 27 THR B N 1
ATOM 4627 C CA . THR B 1 27 ? -23.547 36.219 21.078 1 36.81 27 THR B CA 1
ATOM 4628 C C . THR B 1 27 ? -22.594 35.406 21.953 1 36.81 27 THR B C 1
ATOM 4630 O O . THR B 1 27 ? -21.375 35.469 21.75 1 36.81 27 THR B O 1
ATOM 4633 N N . ALA B 1 28 ? -22.922 35.219 23.109 1 40.16 28 ALA B N 1
ATOM 4634 C CA . ALA B 1 28 ? -22.203 34.344 24.031 1 40.16 28 ALA B CA 1
ATOM 4635 C C . ALA B 1 28 ? -21.594 33.156 23.281 1 40.16 28 ALA B C 1
ATOM 4637 O O . ALA B 1 28 ? -22.312 32.344 22.703 1 40.16 28 ALA B O 1
ATOM 4638 N N . ARG B 1 29 ? -20.469 33.219 22.734 1 49.88 29 ARG B N 1
ATOM 4639 C CA . ARG B 1 29 ? -19.766 32.094 22.156 1 49.88 29 ARG B CA 1
ATOM 4640 C C . ARG B 1 29 ? -19.922 30.844 23.031 1 49.88 29 ARG B C 1
ATOM 4642 O O . ARG B 1 29 ? -19.641 30.875 24.234 1 49.88 29 ARG B O 1
ATOM 4649 N N . ALA B 1 30 ? -20.688 29.844 22.656 1 58.91 30 ALA B N 1
ATOM 4650 C CA . ALA B 1 30 ? -20.891 28.547 23.297 1 58.91 30 ALA B CA 1
ATOM 4651 C C . ALA B 1 30 ? -19.562 27.938 23.734 1 58.91 30 ALA B C 1
ATOM 4653 O O . ALA B 1 30 ? -18.531 28.141 23.062 1 58.91 30 ALA B O 1
ATOM 4654 N N . ASP B 1 31 ? -19.484 27.453 24.891 1 84.69 31 ASP B N 1
ATOM 4655 C CA . ASP B 1 31 ? -18.328 26.812 25.5 1 84.69 31 ASP B CA 1
ATOM 4656 C C . ASP B 1 31 ? -17.891 25.609 24.672 1 84.69 31 ASP B C 1
ATOM 4658 O O . ASP B 1 31 ? -18.703 24.969 23.984 1 84.69 31 ASP B O 1
ATOM 4662 N N . PHE B 1 32 ? -16.562 25.5 24.469 1 94.75 32 PHE B N 1
ATOM 4663 C CA . PHE B 1 32 ? -15.984 24.328 23.812 1 94.75 32 PHE B CA 1
ATOM 4664 C C . PHE B 1 32 ? -16.594 23.047 24.359 1 94.75 32 PHE B C 1
ATOM 4666 O O . PHE B 1 32 ? -16.766 22.906 25.562 1 94.75 32 PHE B O 1
ATOM 4673 N N . ALA B 1 33 ? -16.969 22.219 23.5 1 97.38 33 ALA B N 1
ATOM 4674 C CA . ALA B 1 33 ? -17.766 21.031 23.828 1 97.38 33 ALA B CA 1
ATOM 4675 C C . ALA B 1 33 ? -17 20.062 24.703 1 97.38 33 ALA B C 1
ATOM 4677 O O . ALA B 1 33 ? -17.594 19.312 25.484 1 97.38 33 ALA B O 1
ATOM 4678 N N . LEU B 1 34 ? -15.633 19.984 24.609 1 98 34 LEU B N 1
ATOM 4679 C CA . LEU B 1 34 ? -14.844 19.047 25.391 1 98 34 LEU B CA 1
ATOM 4680 C C . LEU B 1 34 ? -14.555 19.609 26.781 1 98 34 LEU B C 1
ATOM 4682 O O . LEU B 1 34 ? -14.43 20.828 26.953 1 98 34 LEU B O 1
ATOM 4686 N N . LYS B 1 35 ? -14.453 18.703 27.688 1 97.38 35 LYS B N 1
ATOM 4687 C CA . LYS B 1 35 ? -14.188 19.031 29.094 1 97.38 35 LYS B CA 1
ATOM 4688 C C . LYS B 1 35 ? -12.977 18.266 29.609 1 97.38 35 LYS B C 1
ATOM 4690 O O . LYS B 1 35 ? -12.547 17.297 29 1 97.38 35 LYS B O 1
ATOM 4695 N N . ALA B 1 36 ? -12.453 18.781 30.719 1 97.38 36 ALA B N 1
ATOM 4696 C CA . ALA B 1 36 ? -11.297 18.156 31.344 1 97.38 36 ALA B CA 1
ATOM 4697 C C . ALA B 1 36 ? -11.555 16.672 31.594 1 97.38 36 ALA B C 1
ATOM 4699 O O . ALA B 1 36 ? -12.617 16.297 32.094 1 97.38 36 ALA B O 1
ATOM 4700 N N . ASN B 1 37 ? -10.688 15.867 31.172 1 97.38 37 ASN B N 1
ATOM 4701 C CA . ASN B 1 37 ? -10.648 14.422 31.406 1 97.38 37 ASN B CA 1
ATOM 4702 C C . ASN B 1 37 ? -11.547 13.68 30.422 1 97.38 37 ASN B C 1
ATOM 4704 O O . ASN B 1 37 ? -11.766 12.477 30.562 1 97.38 37 ASN B O 1
ATOM 4708 N N . ASP B 1 38 ? -12.078 14.383 29.484 1 98.44 38 ASP B N 1
ATOM 4709 C CA . ASP B 1 38 ? -12.828 13.688 28.453 1 98.44 38 ASP B CA 1
ATOM 4710 C C . ASP B 1 38 ? -11.922 12.734 27.672 1 98.44 38 ASP B C 1
ATOM 4712 O O . ASP B 1 38 ? -10.781 13.062 27.359 1 98.44 38 ASP B O 1
ATOM 4716 N N . ARG B 1 39 ? -12.445 11.516 27.406 1 98.38 39 ARG B N 1
ATOM 4717 C CA . ARG B 1 39 ? -11.898 10.602 26.406 1 98.38 39 ARG B CA 1
ATOM 4718 C C . ARG B 1 39 ? -12.766 10.578 25.156 1 98.38 39 ARG B C 1
ATOM 4720 O O . ARG B 1 39 ? -13.93 10.195 25.219 1 98.38 39 ARG B O 1
ATOM 4727 N N . VAL B 1 40 ? -12.148 11.016 24.047 1 98.81 40 VAL B N 1
ATOM 4728 C CA . VAL B 1 40 ? -12.852 11.109 22.781 1 98.81 40 VAL B CA 1
ATOM 4729 C C . VAL B 1 40 ? -12.508 9.906 21.906 1 98.81 40 VAL B C 1
ATOM 4731 O O . VAL B 1 40 ? -11.328 9.594 21.719 1 98.81 40 VAL B O 1
ATOM 4734 N N . VAL B 1 41 ? -13.484 9.188 21.391 1 98.88 41 VAL B N 1
ATOM 4735 C CA . VAL B 1 41 ? -13.281 8.133 20.422 1 98.88 41 VAL B CA 1
ATOM 4736 C C . VAL B 1 41 ? -13.906 8.531 19.078 1 98.88 41 VAL B C 1
ATOM 4738 O O . VAL B 1 41 ? -15.102 8.828 19.016 1 98.88 41 VAL B O 1
ATOM 4741 N N . PHE B 1 42 ? -13.094 8.586 18.031 1 98.81 42 PHE B N 1
ATOM 4742 C CA . PHE B 1 42 ? -13.562 8.852 16.672 1 98.81 42 PHE B CA 1
ATOM 4743 C C . PHE B 1 42 ? -13.891 7.551 15.953 1 98.81 42 PHE B C 1
ATOM 4745 O O . PHE B 1 42 ? -12.984 6.793 15.586 1 98.81 42 PHE B O 1
ATOM 4752 N N . TYR B 1 43 ? -15.109 7.262 15.742 1 98.69 43 TYR B N 1
ATOM 4753 C CA . TYR B 1 43 ? -15.508 6.059 15.016 1 98.69 43 TYR B CA 1
ATOM 4754 C C . TYR B 1 43 ? -15.961 6.398 13.602 1 98.69 43 TYR B C 1
ATOM 4756 O O . TYR B 1 43 ? -16.719 7.352 13.398 1 98.69 43 TYR B O 1
ATOM 4764 N N . GLY B 1 44 ? -15.531 5.641 12.672 1 98.38 44 GLY B N 1
ATOM 4765 C CA . GLY B 1 44 ? -15.969 5.891 11.305 1 98.38 44 GLY B CA 1
ATOM 4766 C C . GLY B 1 44 ? -15.367 4.926 10.297 1 98.38 44 GLY B C 1
ATOM 4767 O O . GLY B 1 44 ? -14.836 3.881 10.672 1 98.38 44 GLY B O 1
ATOM 4768 N N . ASP B 1 45 ? -15.586 5.227 9.016 1 97 45 ASP B N 1
ATOM 4769 C CA . ASP B 1 45 ? -15.156 4.363 7.922 1 97 45 ASP B CA 1
ATOM 4770 C C . ASP B 1 45 ? -13.734 4.699 7.477 1 97 45 ASP B C 1
ATOM 4772 O O . ASP B 1 45 ? -12.891 5.051 8.297 1 97 45 ASP B O 1
ATOM 4776 N N . SER B 1 46 ? -13.352 4.523 6.211 1 97.31 46 SER B N 1
ATOM 4777 C CA . SER B 1 46 ? -11.992 4.688 5.688 1 97.31 46 SER B CA 1
ATOM 4778 C C . SER B 1 46 ? -11.531 6.133 5.805 1 97.31 46 SER B C 1
ATOM 4780 O O . SER B 1 46 ? -10.328 6.398 5.93 1 97.31 46 SER B O 1
ATOM 4782 N N . ILE B 1 47 ? -12.438 7.055 5.727 1 97.88 47 ILE B N 1
ATOM 4783 C CA . ILE B 1 47 ? -12.078 8.469 5.812 1 97.88 47 ILE B CA 1
ATOM 4784 C C . ILE B 1 47 ? -11.602 8.789 7.227 1 97.88 47 ILE B C 1
ATOM 4786 O O . ILE B 1 47 ? -10.602 9.484 7.406 1 97.88 47 ILE B O 1
ATOM 4790 N N . THR B 1 48 ? -12.305 8.258 8.195 1 98.44 48 THR B N 1
ATOM 4791 C CA . THR B 1 48 ? -11.828 8.359 9.57 1 98.44 48 THR B CA 1
ATOM 4792 C C . THR B 1 48 ? -10.547 7.555 9.773 1 98.44 48 THR B C 1
ATOM 4794 O O . THR B 1 48 ? -9.641 7.988 10.484 1 98.44 48 THR B O 1
ATOM 4797 N N . ASP B 1 49 ? -10.445 6.457 9.102 1 97.38 49 ASP B N 1
ATOM 4798 C CA . ASP B 1 49 ? -9.289 5.57 9.188 1 97.38 49 ASP B CA 1
ATOM 4799 C C . ASP B 1 49 ? -8.031 6.246 8.641 1 97.38 49 ASP B C 1
ATOM 4801 O O . ASP B 1 49 ? -6.914 5.812 8.93 1 97.38 49 ASP B O 1
ATOM 4805 N N . GLN B 1 50 ? -8.188 7.293 7.82 1 96.75 50 GLN B N 1
ATOM 4806 C CA . GLN B 1 50 ? -7.031 8.047 7.344 1 96.75 50 GLN B CA 1
ATOM 4807 C C . GLN B 1 50 ? -6.32 8.75 8.5 1 96.75 50 GLN B C 1
ATOM 4809 O O . GLN B 1 50 ? -5.168 9.156 8.367 1 96.75 50 GLN B O 1
ATOM 4814 N N . ARG B 1 51 ? -7.016 9.016 9.664 1 97.56 51 ARG B N 1
ATOM 4815 C CA . ARG B 1 51 ? -6.5 9.594 10.898 1 97.56 51 ARG B CA 1
ATOM 4816 C C . ARG B 1 51 ? -5.922 10.984 10.664 1 97.56 51 ARG B C 1
ATOM 4818 O O . ARG B 1 51 ? -4.867 11.32 11.203 1 97.56 51 ARG B O 1
ATOM 4825 N N . LEU B 1 52 ? -6.555 11.773 9.805 1 97.75 52 LEU B N 1
ATOM 4826 C CA . LEU B 1 52 ? -6.07 13.117 9.531 1 97.75 52 LEU B CA 1
ATOM 4827 C C . LEU B 1 52 ? -6.922 14.156 10.25 1 97.75 52 LEU B C 1
ATOM 4829 O O . LEU B 1 52 ? -6.473 14.773 11.219 1 97.75 52 LEU B O 1
ATOM 4833 N N . TYR B 1 53 ? -8.266 14.164 9.891 1 98.62 53 TYR B N 1
ATOM 4834 C CA . TYR B 1 53 ? -9.078 15.188 10.539 1 98.62 53 TYR B CA 1
ATOM 4835 C C . TYR B 1 53 ? -9.148 14.953 12.047 1 98.62 53 TYR B C 1
ATOM 4837 O O . TYR B 1 53 ? -9.195 15.906 12.828 1 98.62 53 TYR B O 1
ATOM 4845 N N . THR B 1 54 ? -9.07 13.695 12.445 1 98.69 54 THR B N 1
ATOM 4846 C CA . THR B 1 54 ? -9.094 13.375 13.875 1 98.69 54 THR B CA 1
ATOM 4847 C C . THR B 1 54 ? -7.793 13.82 14.539 1 98.69 54 THR B C 1
ATOM 4849 O O . THR B 1 54 ? -7.812 14.344 15.656 1 98.69 54 THR B O 1
ATOM 4852 N N . THR B 1 55 ? -6.652 13.625 13.852 1 98.62 55 THR B N 1
ATOM 4853 C CA . THR B 1 55 ? -5.363 14.07 14.359 1 98.62 55 THR B CA 1
ATOM 4854 C C . THR B 1 55 ? -5.312 15.594 14.438 1 98.62 55 THR B C 1
ATOM 4856 O O . THR B 1 55 ? -4.773 16.156 15.398 1 98.62 55 THR B O 1
ATOM 4859 N N . PHE B 1 56 ? -5.895 16.25 13.461 1 98.75 56 PHE B N 1
ATOM 4860 C CA . PHE B 1 56 ? -5.941 17.719 13.461 1 98.75 56 PHE B CA 1
ATOM 4861 C C . PHE B 1 56 ? -6.781 18.219 14.625 1 98.75 56 PHE B C 1
ATOM 4863 O O . PHE B 1 56 ? -6.422 19.219 15.273 1 98.75 56 PHE B O 1
ATOM 4870 N N . VAL B 1 57 ? -7.852 17.547 14.891 1 98.88 57 VAL B N 1
ATOM 4871 C CA . VAL B 1 57 ? -8.695 17.922 16.016 1 98.88 57 VAL B CA 1
ATOM 4872 C C . VAL B 1 57 ? -7.922 17.75 17.328 1 98.88 57 VAL B C 1
ATOM 4874 O O . VAL B 1 57 ? -7.961 18.641 18.188 1 98.88 57 VAL B O 1
ATOM 4877 N N . GLU B 1 58 ? -7.246 16.641 17.438 1 98.75 58 GLU B N 1
ATOM 4878 C CA . GLU B 1 58 ? -6.43 16.406 18.625 1 98.75 58 GLU B CA 1
ATOM 4879 C C . GLU B 1 58 ? -5.336 17.469 18.766 1 98.75 58 GLU B C 1
ATOM 4881 O O . GLU B 1 58 ? -5.121 18.016 19.859 1 98.75 58 GLU B O 1
ATOM 4886 N N . THR B 1 59 ? -4.68 17.797 17.688 1 98.69 59 THR B N 1
ATOM 4887 C CA . THR B 1 59 ? -3.643 18.828 17.703 1 98.69 59 THR B CA 1
ATOM 4888 C C . THR B 1 59 ? -4.215 20.172 18.141 1 98.69 59 THR B C 1
ATOM 4890 O O . THR B 1 59 ? -3.633 20.844 18.984 1 98.69 59 THR B O 1
ATOM 4893 N N . TYR B 1 60 ? -5.34 20.531 17.594 1 98.69 60 TYR B N 1
ATOM 4894 C CA . TYR B 1 60 ? -5.988 21.781 17.984 1 98.69 60 TYR B CA 1
ATOM 4895 C C . TYR B 1 60 ? -6.277 21.797 19.484 1 98.69 60 TYR B C 1
ATOM 4897 O O . TYR B 1 60 ? -5.953 22.781 20.156 1 98.69 60 TYR B O 1
ATOM 4905 N N . ALA B 1 61 ? -6.859 20.75 19.938 1 98.62 61 ALA B N 1
ATOM 4906 C CA . ALA B 1 61 ? -7.254 20.703 21.328 1 98.62 61 ALA B CA 1
ATOM 4907 C C . ALA B 1 61 ? -6.043 20.828 22.25 1 98.62 61 ALA B C 1
ATOM 4909 O O . ALA B 1 61 ? -6.082 21.562 23.25 1 98.62 61 ALA B O 1
ATOM 4910 N N . LEU B 1 62 ? -4.945 20.188 21.906 1 98.12 62 LEU B N 1
ATOM 4911 C CA . LEU B 1 62 ? -3.748 20.172 22.734 1 98.12 62 LEU B CA 1
ATOM 4912 C C . LEU B 1 62 ? -3.053 21.531 22.703 1 98.12 62 LEU B C 1
ATOM 4914 O O . LEU B 1 62 ? -2.504 21.984 23.719 1 98.12 62 LEU B O 1
ATOM 4918 N N . THR B 1 63 ? -3.086 22.156 21.562 1 98.5 63 THR B N 1
ATOM 4919 C CA . THR B 1 63 ? -2.398 23.438 21.422 1 98.5 63 THR B CA 1
ATOM 4920 C C . THR B 1 63 ? -3.244 24.578 22 1 98.5 63 THR B C 1
ATOM 4922 O O . THR B 1 63 ? -2.711 25.5 22.609 1 98.5 63 THR B O 1
ATOM 4925 N N . ARG B 1 64 ? -4.559 24.438 21.938 1 98.31 64 ARG B N 1
ATOM 4926 C CA . ARG B 1 64 ? -5.449 25.516 22.375 1 98.31 64 ARG B CA 1
ATOM 4927 C C . ARG B 1 64 ? -5.719 25.438 23.875 1 98.31 64 ARG B C 1
ATOM 4929 O O . ARG B 1 64 ? -5.895 26.453 24.531 1 98.31 64 ARG B O 1
ATOM 4936 N N . PHE B 1 65 ? -5.723 24.203 24.375 1 98 65 PHE B N 1
ATOM 4937 C CA . PHE B 1 65 ? -6.012 23.953 25.781 1 98 65 PHE B CA 1
ATOM 4938 C C . PHE B 1 65 ? -4.953 23.062 26.391 1 98 65 PHE B C 1
ATOM 4940 O O . PHE B 1 65 ? -5.266 21.969 26.891 1 98 65 PHE B O 1
ATOM 4947 N N . PRO B 1 66 ? -3.766 23.547 26.516 1 97.44 66 PRO B N 1
ATOM 4948 C CA . PRO B 1 66 ? -2.67 22.688 26.969 1 97.44 66 PRO B CA 1
ATOM 4949 C C . PRO B 1 66 ? -2.861 22.203 28.406 1 97.44 66 PRO B C 1
ATOM 4951 O O . PRO B 1 66 ? -2.311 21.156 28.781 1 97.44 66 PRO B O 1
ATOM 4954 N N . LYS B 1 67 ? -3.707 22.828 29.172 1 96.25 67 LYS B N 1
ATOM 4955 C CA . LYS B 1 67 ? -3.867 22.453 30.578 1 96.25 67 LYS B CA 1
ATOM 4956 C C . LYS B 1 67 ? -5.109 21.594 30.781 1 96.25 67 LYS B C 1
ATOM 4958 O O . LYS B 1 67 ? -5.383 21.141 31.891 1 96.25 67 LYS B O 1
ATOM 4963 N N . MET B 1 68 ? -5.863 21.406 29.781 1 96.75 68 MET B N 1
ATOM 4964 C CA . MET B 1 68 ? -7.047 20.547 29.844 1 96.75 68 MET B CA 1
ATOM 4965 C C . MET B 1 68 ? -6.699 19.109 29.531 1 96.75 68 MET B C 1
ATOM 4967 O O . MET B 1 68 ? -6.355 18.766 28.406 1 96.75 68 MET B O 1
ATOM 4971 N N . PRO B 1 69 ? -6.77 18.219 30.5 1 96.5 69 PRO B N 1
ATOM 4972 C CA . PRO B 1 69 ? -6.457 16.828 30.203 1 96.5 69 PRO B CA 1
ATOM 4973 C C . PRO B 1 69 ? -7.504 16.156 29.312 1 96.5 69 PRO B C 1
ATOM 4975 O O . PRO B 1 69 ? -8.68 16.078 29.688 1 96.5 69 PRO B O 1
ATOM 4978 N N . LEU B 1 70 ? -7.113 15.789 28.172 1 97.5 70 LEU B N 1
ATOM 4979 C CA . LEU B 1 70 ? -7.949 15.117 27.188 1 97.5 70 LEU B CA 1
ATOM 4980 C C . LEU B 1 70 ? -7.238 13.891 26.625 1 97.5 70 LEU B C 1
ATOM 4982 O O . LEU B 1 70 ? -6.008 13.836 26.594 1 97.5 70 LEU B O 1
ATOM 4986 N N . SER B 1 71 ? -7.965 12.891 26.281 1 97.31 71 SER B N 1
ATOM 4987 C CA . SER B 1 71 ? -7.426 11.742 25.562 1 97.31 71 SER B CA 1
ATOM 4988 C C . SER B 1 71 ? -8.242 11.438 24.312 1 97.31 71 SER B C 1
ATOM 4990 O O . SER B 1 71 ? -9.445 11.719 24.266 1 97.31 71 SER B O 1
ATOM 4992 N N . PHE B 1 72 ? -7.57 10.875 23.328 1 98.44 72 PHE B N 1
ATOM 4993 C CA . PHE B 1 72 ? -8.188 10.656 22.031 1 98.44 72 PHE B CA 1
ATOM 4994 C C . PHE B 1 72 ? -7.875 9.258 21.5 1 98.44 72 PHE B C 1
ATOM 4996 O O . PHE B 1 72 ? -6.758 8.766 21.672 1 98.44 72 PHE B O 1
ATOM 5003 N N . VAL B 1 73 ? -8.836 8.625 20.906 1 98 73 VAL B N 1
ATOM 5004 C CA . VAL B 1 73 ? -8.695 7.336 20.25 1 98 73 VAL B CA 1
ATOM 5005 C C . VAL B 1 73 ? -9.297 7.395 18.844 1 98 73 VAL B C 1
ATOM 5007 O O . VAL B 1 73 ? -10.422 7.855 18.656 1 98 73 VAL B O 1
ATOM 5010 N N . HIS B 1 74 ? -8.508 6.957 17.906 1 96.25 74 HIS B N 1
ATOM 5011 C CA . HIS B 1 74 ? -8.969 6.855 16.531 1 96.25 74 HIS B CA 1
ATOM 5012 C C . HIS B 1 74 ? -9.43 5.438 16.203 1 96.25 74 HIS B C 1
ATOM 5014 O O . HIS B 1 74 ? -8.664 4.48 16.359 1 96.25 74 HIS B O 1
ATOM 5020 N N . SER B 1 75 ? -10.625 5.32 15.742 1 97.81 75 SER B N 1
ATOM 5021 C CA . SER B 1 75 ? -11.203 3.996 15.523 1 97.81 75 SER B CA 1
ATOM 5022 C C . SER B 1 75 ? -11.883 3.91 14.164 1 97.81 75 SER B C 1
ATOM 5024 O O . SER B 1 75 ? -12.953 3.314 14.031 1 97.81 75 SER B O 1
ATOM 5026 N N . GLY B 1 76 ? -11.297 4.516 13.195 1 97.75 76 GLY B N 1
ATOM 5027 C CA . GLY B 1 76 ? -11.758 4.332 11.828 1 97.75 76 GLY B CA 1
ATOM 5028 C C . GLY B 1 76 ? -11.32 3.014 11.219 1 97.75 76 GLY B C 1
ATOM 5029 O O . GLY B 1 76 ? -10.242 2.512 11.523 1 97.75 76 GLY B O 1
ATOM 5030 N N . TRP B 1 77 ? -12.141 2.48 10.375 1 96.06 77 TRP B N 1
ATOM 5031 C CA . TRP B 1 77 ? -11.797 1.256 9.664 1 96.06 77 TRP B CA 1
ATOM 5032 C C . TRP B 1 77 ? -12.242 1.328 8.203 1 96.06 77 TRP B C 1
ATOM 5034 O O . TRP B 1 77 ? -13.391 1.668 7.918 1 96.06 77 TRP B O 1
ATOM 5044 N N . GLY B 1 78 ? -11.336 1.088 7.336 1 93.06 78 GLY B N 1
ATOM 5045 C CA . GLY B 1 78 ? -11.617 1.139 5.91 1 93.06 78 GLY B CA 1
ATOM 5046 C C . GLY B 1 78 ? -12.82 0.31 5.508 1 93.06 78 GLY B C 1
ATOM 5047 O O . GLY B 1 78 ? -12.93 -0.857 5.891 1 93.06 78 GLY B O 1
ATOM 5048 N N . GLY B 1 79 ? -13.75 0.874 4.73 1 91.12 79 GLY B N 1
ATOM 5049 C CA . GLY B 1 79 ? -14.883 0.164 4.152 1 91.12 79 GLY B CA 1
ATOM 5050 C C . GLY B 1 79 ? -16.047 0.014 5.109 1 91.12 79 GLY B C 1
ATOM 5051 O O . GLY B 1 79 ? -17.109 -0.459 4.727 1 91.12 79 GLY B O 1
ATOM 5052 N N . ASP B 1 80 ? -15.93 0.417 6.387 1 94.62 80 ASP B N 1
ATOM 5053 C CA . ASP B 1 80 ? -16.969 0.211 7.391 1 94.62 80 ASP B CA 1
ATOM 5054 C C . ASP B 1 80 ? -18.297 0.833 6.945 1 94.62 80 ASP B C 1
ATOM 5056 O O . ASP B 1 80 ? -18.312 1.907 6.34 1 94.62 80 ASP B O 1
ATOM 5060 N N . ARG B 1 81 ? -19.328 0.148 7.234 1 95.56 81 ARG B N 1
ATOM 5061 C CA . ARG B 1 81 ? -20.734 0.549 7.156 1 95.56 81 ARG B CA 1
ATOM 5062 C C . ARG B 1 81 ? -21.406 0.458 8.523 1 95.56 81 ARG B C 1
ATOM 5064 O O . ARG B 1 81 ? -20.766 0.101 9.516 1 95.56 81 ARG B O 1
ATOM 5071 N N . VAL B 1 82 ? -22.609 0.793 8.539 1 97.75 82 VAL B N 1
ATOM 5072 C CA . VAL B 1 82 ? -23.359 0.726 9.797 1 97.75 82 VAL B CA 1
ATOM 5073 C C . VAL B 1 82 ? -23.469 -0.727 10.25 1 97.75 82 VAL B C 1
ATOM 5075 O O . VAL B 1 82 ? -23.812 -0.997 11.406 1 97.75 82 VAL B O 1
ATOM 5078 N N . THR B 1 83 ? -23.125 -1.671 9.406 1 93.62 83 THR B N 1
ATOM 5079 C CA . THR B 1 83 ? -23.188 -3.092 9.727 1 93.62 83 THR B CA 1
ATOM 5080 C C . THR B 1 83 ? -21.812 -3.617 10.133 1 93.62 83 THR B C 1
ATOM 5082 O O . THR B 1 83 ? -21.672 -4.789 10.5 1 93.62 83 THR B O 1
ATOM 5085 N N . GLY B 1 84 ? -20.859 -2.828 10.086 1 93.62 84 GLY B N 1
ATOM 5086 C CA . GLY B 1 84 ? -19.484 -3.244 10.273 1 93.62 84 GLY B CA 1
ATOM 5087 C C . GLY B 1 84 ? -18.719 -3.381 8.969 1 93.62 84 GLY B C 1
ATOM 5088 O O . GLY B 1 84 ? -19.078 -2.76 7.965 1 93.62 84 GLY B O 1
ATOM 5089 N N . GLY B 1 85 ? -17.656 -3.992 9 1 89.62 85 GLY B N 1
ATOM 5090 C CA . GLY B 1 85 ? -16.797 -4.18 7.836 1 89.62 85 GLY B CA 1
ATOM 5091 C C . GLY B 1 85 ? -15.586 -5.039 8.117 1 89.62 85 GLY B C 1
ATOM 5092 O O . GLY B 1 85 ? -15.688 -6.074 8.773 1 89.62 85 GLY B O 1
ATOM 5093 N N . GLY B 1 86 ? -14.43 -4.629 7.539 1 83.56 86 GLY B N 1
ATOM 5094 C CA . GLY B 1 86 ? -13.211 -5.41 7.625 1 83.56 86 GLY B CA 1
ATOM 5095 C C . GLY B 1 86 ? -12.766 -5.664 9.055 1 83.56 86 GLY B C 1
ATOM 5096 O O . GLY B 1 86 ? -12.117 -6.676 9.336 1 83.56 86 GLY B O 1
ATOM 5097 N N . GLY B 1 87 ? -13.164 -4.816 9.938 1 90.44 87 GLY B N 1
ATOM 5098 C CA . GLY B 1 87 ? -12.789 -4.969 11.328 1 90.44 87 GLY B CA 1
ATOM 5099 C C . GLY B 1 87 ? -13.75 -5.84 12.117 1 90.44 87 GLY B C 1
ATOM 5100 O O . GLY B 1 87 ? -13.562 -6.051 13.32 1 90.44 87 GLY B O 1
ATOM 5101 N N . GLY B 1 88 ? -14.781 -6.348 11.508 1 90.12 88 GLY B N 1
ATOM 5102 C CA . GLY B 1 88 ? -15.781 -7.176 12.164 1 90.12 88 GLY B CA 1
ATOM 5103 C C . GLY B 1 88 ? -17.172 -6.57 12.125 1 90.12 88 GLY B C 1
ATOM 5104 O O . GLY B 1 88 ? -17.344 -5.418 11.727 1 90.12 88 GLY B O 1
ATOM 5105 N N . PRO B 1 89 ? -18.156 -7.449 12.516 1 93 89 PRO B N 1
ATOM 5106 C CA . PRO B 1 89 ? -19.516 -6.914 12.594 1 93 89 PRO B CA 1
ATOM 5107 C C . PRO B 1 89 ? -19.641 -5.734 13.555 1 93 89 PRO B C 1
ATOM 5109 O O . PRO B 1 89 ? -18.781 -5.562 14.43 1 93 89 PRO B O 1
ATOM 5112 N N . ILE B 1 90 ? -20.641 -4.922 13.414 1 96.75 90 ILE B N 1
ATOM 5113 C CA . ILE B 1 90 ? -20.766 -3.619 14.055 1 96.75 90 ILE B CA 1
ATOM 5114 C C . ILE B 1 90 ? -20.719 -3.785 15.57 1 96.75 90 ILE B C 1
ATOM 5116 O O . ILE B 1 90 ? -20.078 -2.998 16.266 1 96.75 90 ILE B O 1
ATOM 5120 N N . ASP B 1 91 ? -21.281 -4.824 16.094 1 97.31 91 ASP B N 1
ATOM 5121 C CA . ASP B 1 91 ? -21.312 -4.98 17.547 1 97.31 91 ASP B CA 1
ATOM 5122 C C . ASP B 1 91 ? -19.922 -5.309 18.078 1 97.31 91 ASP B C 1
ATOM 5124 O O . ASP B 1 91 ? -19.547 -4.855 19.172 1 97.31 91 ASP B O 1
ATOM 5128 N N . ARG B 1 92 ? -19.203 -6.062 17.359 1 95.75 92 ARG B N 1
ATOM 5129 C CA . ARG B 1 92 ? -17.812 -6.332 17.734 1 95.75 92 ARG B CA 1
ATOM 5130 C C . ARG B 1 92 ? -16.969 -5.062 17.656 1 95.75 92 ARG B C 1
ATOM 5132 O O . ARG B 1 92 ? -16.172 -4.793 18.562 1 95.75 92 ARG B O 1
ATOM 5139 N N . ARG B 1 93 ? -17.141 -4.332 16.594 1 97.06 93 ARG B N 1
ATOM 5140 C CA . ARG B 1 93 ? -16.438 -3.064 16.422 1 97.06 93 ARG B CA 1
ATOM 5141 C C . ARG B 1 93 ? -16.719 -2.123 17.594 1 97.06 93 ARG B C 1
ATOM 5143 O O . ARG B 1 93 ? -15.805 -1.558 18.172 1 97.06 93 ARG B O 1
ATOM 5150 N N . LEU B 1 94 ? -18 -2.006 17.938 1 98.62 94 LEU B N 1
ATOM 5151 C CA . LEU B 1 94 ? -18.375 -1.079 19 1 98.62 94 LEU B CA 1
ATOM 5152 C C . LEU B 1 94 ? -17.828 -1.534 20.344 1 98.62 94 LEU B C 1
ATOM 5154 O O . LEU B 1 94 ? -17.328 -0.718 21.125 1 98.62 94 LEU B O 1
ATOM 5158 N N . GLN B 1 95 ? -17.891 -2.822 20.578 1 98 95 GLN B N 1
ATOM 5159 C CA . GLN B 1 95 ? -17.391 -3.336 21.859 1 98 95 GLN B CA 1
ATOM 5160 C C . GLN B 1 95 ? -15.875 -3.199 21.953 1 98 95 GLN B C 1
ATOM 5162 O O . GLN B 1 95 ? -15.352 -2.721 22.969 1 98 95 GLN B O 1
ATOM 5167 N N . ARG B 1 96 ? -15.125 -3.59 20.969 1 97.06 96 ARG B N 1
ATOM 5168 C CA . ARG B 1 96 ? -13.672 -3.66 21 1 97.06 96 ARG B CA 1
ATOM 5169 C C . ARG B 1 96 ? -13.047 -2.283 20.766 1 97.06 96 ARG B C 1
ATOM 5171 O O . ARG B 1 96 ? -12.055 -1.937 21.406 1 97.06 96 ARG B O 1
ATOM 5178 N N . ASP B 1 97 ? -13.617 -1.493 19.844 1 98.06 97 ASP B N 1
ATOM 5179 C CA . ASP B 1 97 ? -12.914 -0.337 19.297 1 98.06 97 ASP B CA 1
ATOM 5180 C C . ASP B 1 97 ? -13.516 0.968 19.812 1 98.06 97 ASP B C 1
ATOM 5182 O O . ASP B 1 97 ? -13.047 2.055 19.469 1 98.06 97 ASP B O 1
ATOM 5186 N N . VAL B 1 98 ? -14.609 0.914 20.594 1 98.69 98 VAL B N 1
ATOM 5187 C CA . VAL B 1 98 ? -15.219 2.127 21.141 1 98.69 98 VAL B CA 1
ATOM 5188 C C . VAL B 1 98 ? -15.43 1.978 22.641 1 98.69 98 VAL B C 1
ATOM 5190 O O . VAL B 1 98 ? -14.727 2.605 23.438 1 98.69 98 VAL B O 1
ATOM 5193 N N . LEU B 1 99 ? -16.219 1.009 23.031 1 98.69 99 LEU B N 1
ATOM 5194 C CA . LEU B 1 99 ? -16.672 0.896 24.422 1 98.69 99 LEU B CA 1
ATOM 5195 C C . LEU B 1 99 ? -15.539 0.424 25.328 1 98.69 99 LEU B C 1
ATOM 5197 O O . LEU B 1 99 ? -15.5 0.773 26.5 1 98.69 99 LEU B O 1
ATOM 5201 N N . ALA B 1 100 ? -14.656 -0.343 24.75 1 97.56 100 ALA B N 1
ATOM 5202 C CA . ALA B 1 100 ? -13.516 -0.836 25.516 1 97.56 100 ALA B CA 1
ATOM 5203 C C . ALA B 1 100 ? -12.68 0.319 26.078 1 97.56 100 ALA B C 1
ATOM 5205 O O . ALA B 1 100 ? -11.969 0.161 27.062 1 97.56 100 ALA B O 1
ATOM 5206 N N . TYR B 1 101 ? -12.805 1.534 25.5 1 97.62 101 TYR B N 1
ATOM 5207 C CA . TYR B 1 101 ? -12 2.678 25.906 1 97.62 101 TYR B CA 1
ATOM 5208 C C . TYR B 1 101 ? -12.742 3.537 26.922 1 97.62 101 TYR B C 1
ATOM 5210 O O . TYR B 1 101 ? -12.227 4.562 27.359 1 97.62 101 TYR B O 1
ATOM 5218 N N . HIS B 1 102 ? -13.992 3.18 27.234 1 97.94 102 HIS B N 1
ATOM 5219 C CA . HIS B 1 102 ? -14.797 3.926 28.188 1 97.94 102 HIS B CA 1
ATOM 5220 C C . HIS B 1 102 ? -14.898 5.398 27.797 1 97.94 102 HIS B C 1
ATOM 5222 O O . HIS B 1 102 ? -14.531 6.277 28.594 1 97.94 102 HIS B O 1
ATOM 5228 N N . PRO B 1 103 ? -15.445 5.676 26.641 1 98.75 103 PRO B N 1
ATOM 5229 C CA . PRO B 1 103 ? -15.445 7.039 26.094 1 98.75 103 PRO B CA 1
ATOM 5230 C C . PRO B 1 103 ? -16.406 7.965 26.844 1 98.75 103 PRO B C 1
ATOM 5232 O O . PRO B 1 103 ? -17.453 7.523 27.328 1 98.75 103 PRO B O 1
ATOM 5235 N N . ASP B 1 104 ? -16.031 9.242 26.953 1 98.75 104 ASP B N 1
ATOM 5236 C CA . ASP B 1 104 ? -16.922 10.32 27.375 1 98.75 104 ASP B CA 1
ATOM 5237 C C . ASP B 1 104 ? -17.578 10.984 26.156 1 98.75 104 ASP B C 1
ATOM 5239 O O . ASP B 1 104 ? -18.688 11.523 26.266 1 98.75 104 ASP B O 1
ATOM 5243 N N . VAL B 1 105 ? -16.891 11.008 25.078 1 98.88 105 VAL B N 1
ATOM 5244 C CA . VAL B 1 105 ? -17.359 11.586 23.812 1 98.88 105 VAL B CA 1
ATOM 5245 C C . VAL B 1 105 ? -17.109 10.609 22.672 1 98.88 105 VAL B C 1
ATOM 5247 O O . VAL B 1 105 ? -16.031 10.016 22.578 1 98.88 105 VAL B O 1
ATOM 5250 N N . VAL B 1 106 ? -18.094 10.352 21.812 1 98.94 106 VAL B N 1
ATOM 5251 C CA . VAL B 1 106 ? -17.953 9.523 20.609 1 98.94 106 VAL B CA 1
ATOM 5252 C C . VAL B 1 106 ? -18.422 10.297 19.391 1 98.94 106 VAL B C 1
ATOM 5254 O O . VAL B 1 106 ? -19.5 10.898 19.406 1 98.94 106 VAL B O 1
ATOM 5257 N N . THR B 1 107 ? -17.594 10.406 18.406 1 98.88 107 THR B N 1
ATOM 5258 C CA . THR B 1 107 ? -18.062 10.859 17.094 1 98.88 107 THR B CA 1
ATOM 5259 C C . THR B 1 107 ? -18.328 9.672 16.172 1 98.88 107 THR B C 1
ATOM 5261 O O . THR B 1 107 ? -17.656 8.648 16.266 1 98.88 107 THR B O 1
ATOM 5264 N N . LEU B 1 108 ? -19.328 9.805 15.383 1 98.81 108 LEU B N 1
ATOM 5265 C CA . LEU B 1 108 ? -19.719 8.75 14.461 1 98.81 108 LEU B CA 1
ATOM 5266 C C . LEU B 1 108 ? -19.844 9.281 13.039 1 98.81 108 LEU B C 1
ATOM 5268 O O . LEU B 1 108 ? -20.719 10.094 12.742 1 98.81 108 LEU B O 1
ATOM 5272 N N . MET B 1 109 ? -18.953 8.852 12.164 1 98.75 109 MET B N 1
ATOM 5273 C CA . MET B 1 109 ? -19.078 9.234 10.766 1 98.75 109 MET B CA 1
ATOM 5274 C C . MET B 1 109 ? -19.109 8 9.867 1 98.75 109 MET B C 1
ATOM 5276 O O . MET B 1 109 ? -18.078 7.379 9.609 1 98.75 109 MET B O 1
ATOM 5280 N N . LEU B 1 110 ? -20.219 7.652 9.445 1 98.62 110 LEU B N 1
ATOM 5281 C CA . LEU B 1 110 ? -20.5 6.621 8.453 1 98.62 110 LEU B CA 1
ATOM 5282 C C . LEU B 1 110 ? -21.422 7.156 7.359 1 98.62 110 LEU B C 1
ATOM 5284 O O . LEU B 1 110 ? -22 8.242 7.5 1 98.62 110 LEU B O 1
ATOM 5288 N N . GLY B 1 111 ? -21.578 6.441 6.258 1 98.19 111 GLY B N 1
ATOM 5289 C CA . GLY B 1 111 ? -22.453 6.855 5.184 1 98.19 111 GLY B CA 1
ATOM 5290 C C . GLY B 1 111 ? -21.859 6.652 3.805 1 98.19 111 GLY B C 1
ATOM 5291 O O . GLY B 1 111 ? -22.531 6.156 2.898 1 98.19 111 GLY B O 1
ATOM 5292 N N . MET B 1 112 ? -20.594 7.043 3.592 1 97.31 112 MET B N 1
ATOM 5293 C CA . MET B 1 112 ? -19.938 6.988 2.287 1 97.31 112 MET B CA 1
ATOM 5294 C C . MET B 1 112 ? -20.094 5.609 1.659 1 97.31 112 MET B C 1
ATOM 5296 O O . MET B 1 112 ? -20.578 5.484 0.535 1 97.31 112 MET B O 1
ATOM 5300 N N . ASN B 1 113 ? -19.719 4.578 2.436 1 93.12 113 ASN B N 1
ATOM 5301 C CA . ASN B 1 113 ? -19.797 3.211 1.93 1 93.12 113 ASN B CA 1
ATOM 5302 C C . ASN B 1 113 ? -21.234 2.686 1.968 1 93.12 113 ASN B C 1
ATOM 5304 O O . ASN B 1 113 ? -21.609 1.849 1.146 1 93.12 113 ASN B O 1
ATOM 5308 N N . ASP B 1 114 ? -22 3.193 2.922 1 94.38 114 ASP B N 1
ATOM 5309 C CA . ASP B 1 114 ? -23.375 2.709 3.137 1 94.38 114 ASP B CA 1
ATOM 5310 C C . ASP B 1 114 ? -24.25 3.002 1.926 1 94.38 114 ASP B C 1
ATOM 5312 O O . ASP B 1 114 ? -25.156 2.223 1.605 1 94.38 114 ASP B O 1
ATOM 5316 N N . GLY B 1 115 ? -23.953 4.094 1.28 1 93.19 115 GLY B N 1
ATOM 5317 C CA . GLY B 1 115 ? -24.75 4.465 0.116 1 93.19 115 GLY B CA 1
ATOM 5318 C C . GLY B 1 115 ? -24.406 3.65 -1.118 1 93.19 115 GLY B C 1
ATOM 5319 O O . GLY B 1 115 ? -25.078 3.758 -2.143 1 93.19 115 GLY B O 1
ATOM 5320 N N . SER B 1 116 ? -23.359 2.963 -1.074 1 87.25 116 SER B N 1
ATOM 5321 C CA . SER B 1 116 ? -22.953 1.977 -2.07 1 87.25 116 SER B CA 1
ATOM 5322 C C . SER B 1 116 ? -22.609 2.643 -3.4 1 87.25 116 SER B C 1
ATOM 5324 O O . SER B 1 116 ? -22.766 2.035 -4.461 1 87.25 116 SER B O 1
ATOM 5326 N N . TYR B 1 117 ? -22.406 3.965 -3.375 1 88.12 117 TYR B N 1
ATOM 5327 C CA . TYR B 1 117 ? -21.891 4.734 -4.5 1 88.12 117 TYR B CA 1
ATOM 5328 C C . TYR B 1 117 ? -22.844 4.684 -5.684 1 88.12 117 TYR B C 1
ATOM 5330 O O . TYR B 1 117 ? -22.406 4.578 -6.836 1 88.12 117 TYR B O 1
ATOM 5338 N N . ARG B 1 118 ? -24.109 4.695 -5.453 1 85.25 118 ARG B N 1
ATOM 5339 C CA . ARG B 1 118 ? -25.172 4.676 -6.457 1 85.25 118 ARG B CA 1
ATOM 5340 C C . ARG B 1 118 ? -26.266 5.672 -6.109 1 85.25 118 ARG B C 1
ATOM 5342 O O . ARG B 1 118 ? -26.219 6.316 -5.059 1 85.25 118 ARG B O 1
ATOM 5349 N N . SER B 1 119 ? -27.234 5.773 -7.109 1 90 119 SER B N 1
ATOM 5350 C CA . SER B 1 119 ? -28.375 6.637 -6.852 1 90 119 SER B CA 1
ATOM 5351 C C . SER B 1 119 ? -29.156 6.172 -5.629 1 90 119 SER B C 1
ATOM 5353 O O . SER B 1 119 ? -29.062 5.008 -5.238 1 90 119 SER B O 1
ATOM 5355 N N . PHE B 1 120 ? -29.891 7.125 -5.059 1 94 120 PHE B N 1
ATOM 5356 C CA . PHE B 1 120 ? -30.609 6.867 -3.812 1 94 120 PHE B CA 1
ATOM 5357 C C . PHE B 1 120 ? -31.453 5.609 -3.928 1 94 120 PHE B C 1
ATOM 5359 O O . PHE B 1 120 ? -32.156 5.41 -4.926 1 94 120 PHE B O 1
ATOM 5366 N N . ASP B 1 121 ? -31.359 4.773 -2.951 1 89.81 121 ASP B N 1
ATOM 5367 C CA . ASP B 1 121 ? -32.156 3.547 -2.809 1 89.81 121 ASP B CA 1
ATOM 5368 C C . ASP B 1 121 ? -32.781 3.455 -1.421 1 89.81 121 ASP B C 1
ATOM 5370 O O . ASP B 1 121 ? -32.062 3.502 -0.41 1 89.81 121 ASP B O 1
ATOM 5374 N N . GLN B 1 122 ? -34.094 3.328 -1.391 1 91.94 122 GLN B N 1
ATOM 5375 C CA . GLN B 1 122 ? -34.812 3.365 -0.124 1 91.94 122 GLN B CA 1
ATOM 5376 C C . GLN B 1 122 ? -34.438 2.18 0.76 1 91.94 122 GLN B C 1
ATOM 5378 O O . GLN B 1 122 ? -34.375 2.307 1.984 1 91.94 122 GLN B O 1
ATOM 5383 N N . GLY B 1 123 ? -34.281 1.038 0.229 1 89.5 123 GLY B N 1
ATOM 5384 C CA . GLY B 1 123 ? -33.875 -0.122 0.999 1 89.5 123 GLY B CA 1
ATOM 5385 C C . GLY B 1 123 ? -32.531 0.066 1.676 1 89.5 123 GLY B C 1
ATOM 5386 O O . GLY B 1 123 ? -32.375 -0.246 2.859 1 89.5 123 GLY B O 1
ATOM 5387 N N . ILE B 1 124 ? -31.594 0.606 0.922 1 90.56 124 ILE B N 1
ATOM 5388 C CA . ILE B 1 124 ? -30.266 0.901 1.442 1 90.56 124 ILE B CA 1
ATOM 5389 C C . ILE B 1 124 ? -30.359 1.935 2.562 1 90.56 124 ILE B C 1
ATOM 5391 O O . ILE B 1 124 ? -29.734 1.785 3.611 1 90.56 124 ILE B O 1
ATOM 5395 N N . PHE B 1 125 ? -31.203 2.926 2.322 1 95.69 125 PHE B N 1
ATOM 5396 C CA . PHE B 1 125 ? -31.391 3.967 3.324 1 95.69 125 PHE B CA 1
ATOM 5397 C C . PHE B 1 125 ? -32 3.389 4.594 1 95.69 125 PHE B C 1
ATOM 5399 O O . PHE B 1 125 ? -31.625 3.771 5.703 1 95.69 125 PHE B O 1
ATOM 5406 N N . ASN B 1 126 ? -32.875 2.457 4.457 1 95.31 126 ASN B N 1
ATOM 5407 C CA . ASN B 1 126 ? -33.469 1.826 5.621 1 95.31 126 ASN B CA 1
ATOM 5408 C C . ASN B 1 126 ? -32.438 1.072 6.453 1 95.31 126 ASN B C 1
ATOM 5410 O O . ASN B 1 126 ? -32.469 1.133 7.684 1 95.31 126 ASN B O 1
ATOM 5414 N N . THR B 1 127 ? -31.625 0.399 5.781 1 93.31 127 THR B N 1
ATOM 5415 C CA . THR B 1 127 ? -30.547 -0.302 6.473 1 93.31 127 THR B CA 1
ATOM 5416 C C . THR B 1 127 ? -29.641 0.685 7.199 1 93.31 127 THR B C 1
ATOM 5418 O O . THR B 1 127 ? -29.297 0.478 8.367 1 93.31 127 THR B O 1
ATOM 5421 N N . TYR B 1 128 ? -29.359 1.773 6.566 1 97.25 128 TYR B N 1
ATOM 5422 C CA . TYR B 1 128 ? -28.484 2.807 7.125 1 97.25 128 TYR B CA 1
ATOM 5423 C C . TYR B 1 128 ? -29.125 3.436 8.359 1 97.25 128 TYR B C 1
ATOM 5425 O O . TYR B 1 128 ? -28.484 3.521 9.414 1 97.25 128 TYR B O 1
ATOM 5433 N N . SER B 1 129 ? -30.344 3.836 8.195 1 98.25 129 SER B N 1
ATOM 5434 C CA . SER B 1 129 ? -31.047 4.496 9.289 1 98.25 129 SER B CA 1
ATOM 5435 C C . SER B 1 129 ? -31.188 3.574 10.492 1 98.25 129 SER B C 1
ATOM 5437 O O . SER B 1 129 ? -30.953 3.988 11.633 1 98.25 129 SER B O 1
ATOM 5439 N N . ALA B 1 130 ? -31.484 2.311 10.234 1 97.62 130 ALA B N 1
ATOM 5440 C CA . ALA B 1 130 ? -31.609 1.344 11.328 1 97.62 130 ALA B CA 1
ATOM 5441 C C . ALA B 1 130 ? -30.25 1.104 11.992 1 97.62 130 ALA B C 1
ATOM 5443 O O . ALA B 1 130 ? -30.172 0.966 13.219 1 97.62 130 ALA B O 1
ATOM 5444 N N . GLY B 1 131 ? -29.281 1.034 11.164 1 98.44 131 GLY B N 1
ATOM 5445 C CA . GLY B 1 131 ? -27.938 0.817 11.672 1 98.44 131 GLY B CA 1
ATOM 5446 C C . GLY B 1 131 ? -27.438 1.951 12.547 1 98.44 131 GLY B C 1
ATOM 5447 O O . GLY B 1 131 ? -26.844 1.714 13.602 1 98.44 131 GLY B O 1
ATOM 5448 N N . ILE B 1 132 ? -27.656 3.215 12.141 1 98.81 132 ILE B N 1
ATOM 5449 C CA . ILE B 1 132 ? -27.281 4.375 12.938 1 98.81 132 ILE B CA 1
ATOM 5450 C C . ILE B 1 132 ? -27.984 4.328 14.289 1 98.81 132 ILE B C 1
ATOM 5452 O O . ILE B 1 132 ? -27.344 4.516 15.328 1 98.81 132 ILE B O 1
ATOM 5456 N N . ASN B 1 133 ? -29.203 4.047 14.258 1 98.69 133 ASN B N 1
ATOM 5457 C CA . ASN B 1 133 ? -29.953 3.975 15.508 1 98.69 133 ASN B CA 1
ATOM 5458 C C . ASN B 1 133 ? -29.422 2.861 16.406 1 98.69 133 ASN B C 1
ATOM 5460 O O . ASN B 1 133 ? -29.312 3.045 17.625 1 98.69 133 ASN B O 1
ATOM 5464 N N . HIS B 1 134 ? -29.125 1.734 15.812 1 98.56 134 HIS B N 1
ATOM 5465 C CA . HIS B 1 134 ? -28.547 0.625 16.562 1 98.56 134 HIS B CA 1
ATOM 5466 C C . HIS B 1 134 ? -27.234 1.026 17.234 1 98.56 134 HIS B C 1
ATOM 5468 O O . HIS B 1 134 ? -27 0.713 18.391 1 98.56 134 HIS B O 1
ATOM 5474 N N . ILE B 1 135 ? -26.359 1.733 16.516 1 98.88 135 ILE B N 1
ATOM 5475 C CA . ILE B 1 135 ? -25.062 2.158 17.031 1 98.88 135 ILE B CA 1
ATOM 5476 C C . ILE B 1 135 ? -25.266 3.125 18.203 1 98.88 135 ILE B C 1
ATOM 5478 O O . ILE B 1 135 ? -24.641 2.969 19.25 1 98.88 135 ILE B O 1
ATOM 5482 N N . ILE B 1 136 ? -26.172 4.117 18 1 98.81 136 ILE B N 1
ATOM 5483 C CA . ILE B 1 136 ? -26.453 5.094 19.047 1 98.81 136 ILE B CA 1
ATOM 5484 C C . ILE B 1 136 ? -26.922 4.375 20.312 1 98.81 136 ILE B C 1
ATOM 5486 O O . ILE B 1 136 ? -26.375 4.598 21.406 1 98.81 136 ILE B O 1
ATOM 5490 N N . ASP B 1 137 ? -27.812 3.451 20.156 1 98.5 137 ASP B N 1
ATOM 5491 C CA . ASP B 1 137 ? -28.391 2.74 21.297 1 98.5 137 ASP B CA 1
ATOM 5492 C C . ASP B 1 137 ? -27.328 1.892 22 1 98.5 137 ASP B C 1
ATOM 5494 O O . ASP B 1 137 ? -27.25 1.881 23.234 1 98.5 137 ASP B O 1
ATOM 5498 N N . THR B 1 138 ? -26.578 1.213 21.188 1 98.69 138 THR B N 1
ATOM 5499 C CA . THR B 1 138 ? -25.562 0.328 21.719 1 98.69 138 THR B CA 1
ATOM 5500 C C . THR B 1 138 ? -24.516 1.125 22.5 1 98.69 138 THR B C 1
ATOM 5502 O O . THR B 1 138 ? -24.125 0.743 23.609 1 98.69 138 THR B O 1
ATOM 5505 N N . VAL B 1 139 ? -24.062 2.262 21.969 1 98.75 139 VAL B N 1
ATOM 5506 C CA . VAL B 1 139 ? -23.047 3.086 22.594 1 98.75 139 VAL B CA 1
ATOM 5507 C C . VAL B 1 139 ? -23.578 3.701 23.875 1 98.75 139 VAL B C 1
ATOM 5509 O O . VAL B 1 139 ? -22.906 3.711 24.906 1 98.75 139 VAL B O 1
ATOM 5512 N N . GLN B 1 140 ? -24.828 4.168 23.875 1 98.44 140 GLN B N 1
ATOM 5513 C CA . GLN B 1 140 ? -25.438 4.781 25.047 1 98.44 140 GLN B CA 1
ATOM 5514 C C . GLN B 1 140 ? -25.656 3.748 26.156 1 98.44 140 GLN B C 1
ATOM 5516 O O . GLN B 1 140 ? -25.516 4.059 27.328 1 98.44 140 GLN B O 1
ATOM 5521 N N . GLN B 1 141 ? -25.984 2.523 25.75 1 98.31 141 GLN B N 1
ATOM 5522 C CA . GLN B 1 141 ? -26.172 1.456 26.719 1 98.31 141 GLN B CA 1
ATOM 5523 C C . GLN B 1 141 ? -24.828 1.052 27.344 1 98.31 141 GLN B C 1
ATOM 5525 O O . GLN B 1 141 ? -24.75 0.817 28.547 1 98.31 141 GLN B O 1
ATOM 5530 N N . GLY B 1 142 ? -23.859 0.99 26.531 1 98.38 142 GLY B N 1
ATOM 5531 C CA . GLY B 1 142 ? -22.562 0.527 26.984 1 98.38 142 GLY B CA 1
ATOM 5532 C C . GLY B 1 142 ? -21.781 1.593 27.734 1 98.38 142 GLY B C 1
ATOM 5533 O O . GLY B 1 142 ? -20.859 1.278 28.5 1 98.38 142 GLY B O 1
ATOM 5534 N N . ALA B 1 143 ? -22.047 2.891 27.469 1 98.06 143 ALA B N 1
ATOM 5535 C CA . ALA B 1 143 ? -21.391 4.031 28.109 1 98.06 143 ALA B CA 1
ATOM 5536 C C . ALA B 1 143 ? -22.422 5.086 28.516 1 98.06 143 ALA B C 1
ATOM 5538 O O . ALA B 1 143 ? -22.516 6.137 27.875 1 98.06 143 ALA B O 1
ATOM 5539 N N . PRO B 1 144 ? -23.016 4.84 29.625 1 96.5 144 PRO B N 1
ATOM 5540 C CA . PRO B 1 144 ? -24.016 5.816 30.078 1 96.5 144 PRO B CA 1
ATOM 5541 C C . PRO B 1 144 ? -23.422 7.203 30.312 1 96.5 144 PRO B C 1
ATOM 5543 O O . PRO B 1 144 ? -22.375 7.332 30.953 1 96.5 144 PRO B O 1
ATOM 5546 N N . GLY B 1 145 ? -24.047 8.227 29.75 1 96.88 145 GLY B N 1
ATOM 5547 C CA . GLY B 1 145 ? -23.594 9.594 29.906 1 96.88 145 GLY B CA 1
ATOM 5548 C C . GLY B 1 145 ? -22.719 10.07 28.766 1 96.88 145 GLY B C 1
ATOM 5549 O O . GLY B 1 145 ? -22.359 11.25 28.703 1 96.88 145 GLY B O 1
ATOM 5550 N N . VAL B 1 146 ? -22.391 9.125 27.891 1 98.5 146 VAL B N 1
ATOM 5551 C CA . VAL B 1 146 ? -21.547 9.477 26.75 1 98.5 146 VAL B CA 1
ATOM 5552 C C . VAL B 1 146 ? -22.219 10.57 25.922 1 98.5 146 VAL B C 1
ATOM 5554 O O . VAL B 1 146 ? -23.438 10.562 25.75 1 98.5 146 VAL B O 1
ATOM 5557 N N . ARG B 1 147 ? -21.516 11.516 25.484 1 98.75 147 ARG B N 1
ATOM 5558 C CA . ARG B 1 147 ? -21.953 12.508 24.516 1 98.75 147 ARG B CA 1
ATOM 5559 C C . ARG B 1 147 ? -21.594 12.094 23.094 1 98.75 147 ARG B C 1
ATOM 5561 O O . ARG B 1 147 ? -20.406 11.891 22.781 1 98.75 147 ARG B O 1
ATOM 5568 N N . ILE B 1 148 ? -22.625 11.938 22.281 1 98.81 148 ILE B N 1
ATOM 5569 C CA . ILE B 1 148 ? -22.406 11.477 20.922 1 98.81 148 ILE B CA 1
ATOM 5570 C C . ILE B 1 148 ? -22.562 12.641 19.938 1 98.81 148 ILE B C 1
ATOM 5572 O O . ILE B 1 148 ? -23.484 13.438 20.062 1 98.81 148 ILE B O 1
ATOM 5576 N N . THR B 1 149 ? -21.641 12.836 19.062 1 98.88 149 THR B N 1
ATOM 5577 C CA . THR B 1 149 ? -21.75 13.734 17.922 1 98.88 149 THR B CA 1
ATOM 5578 C C . THR B 1 149 ? -21.891 12.953 16.625 1 98.88 149 THR B C 1
ATOM 5580 O O . THR B 1 149 ? -20.953 12.258 16.203 1 98.88 149 THR B O 1
ATOM 5583 N N . LEU B 1 150 ? -23.078 13.055 16.016 1 98.88 150 LEU B N 1
ATOM 5584 C CA . LEU B 1 150 ? -23.266 12.484 14.688 1 98.88 150 LEU B CA 1
ATOM 5585 C C . LEU B 1 150 ? -22.641 13.383 13.625 1 98.88 150 LEU B C 1
ATOM 5587 O O . LEU B 1 150 ? -22.906 14.586 13.586 1 98.88 150 LEU B O 1
ATOM 5591 N N . ILE B 1 151 ? -21.844 12.781 12.766 1 98.88 151 ILE B N 1
ATOM 5592 C CA . ILE B 1 151 ? -21.156 13.562 11.742 1 98.88 151 ILE B CA 1
ATOM 5593 C C . ILE B 1 151 ? -21.781 13.266 10.375 1 98.88 151 ILE B C 1
ATOM 5595 O O . ILE B 1 151 ? -21.797 12.117 9.93 1 98.88 151 ILE B O 1
ATOM 5599 N N . GLU B 1 152 ? -22.375 14.352 9.797 1 98.62 152 GLU B N 1
ATOM 5600 C CA . GLU B 1 152 ? -22.734 14.234 8.391 1 98.62 152 GLU B CA 1
ATOM 5601 C C . GLU B 1 152 ? -21.516 13.93 7.523 1 98.62 152 GLU B C 1
ATOM 5603 O O . GLU B 1 152 ? -20.5 14.625 7.609 1 98.62 152 GLU B O 1
ATOM 5608 N N . PRO B 1 153 ? -21.594 12.906 6.711 1 97.75 153 PRO B N 1
ATOM 5609 C CA . PRO B 1 153 ? -20.359 12.438 6.055 1 97.75 153 PRO B CA 1
ATOM 5610 C C . PRO B 1 153 ? -19.766 13.477 5.113 1 97.75 153 PRO B C 1
ATOM 5612 O O . PRO B 1 153 ? -20.484 14.273 4.523 1 97.75 153 PRO B O 1
ATOM 5615 N N . SER B 1 154 ? -18.422 13.445 4.969 1 97.94 154 SER B N 1
ATOM 5616 C CA . SER B 1 154 ? -17.719 14.227 3.947 1 97.94 154 SER B CA 1
ATOM 5617 C C . SER B 1 154 ? -18.266 13.922 2.555 1 97.94 154 SER B C 1
ATOM 5619 O O . SER B 1 154 ? -18.875 12.875 2.334 1 97.94 154 SER B O 1
ATOM 5621 N N . PRO B 1 155 ? -18.109 14.805 1.632 1 98.25 155 PRO B N 1
ATOM 5622 C CA . PRO B 1 155 ? -18.781 14.641 0.343 1 98.25 155 PRO B CA 1
ATOM 5623 C C . PRO B 1 155 ? -18.047 13.688 -0.594 1 98.25 155 PRO B C 1
ATOM 5625 O O . PRO B 1 155 ? -16.859 13.438 -0.417 1 98.25 155 PRO B O 1
ATOM 5628 N N . PHE B 1 156 ? -18.812 13.062 -1.488 1 97.75 156 PHE B N 1
ATOM 5629 C CA . PHE B 1 156 ? -18.281 12.609 -2.768 1 97.75 156 PHE B CA 1
ATOM 5630 C C . PHE B 1 156 ? -18.094 13.781 -3.729 1 97.75 156 PHE B C 1
ATOM 5632 O O . PHE B 1 156 ? -19.031 14.562 -3.945 1 97.75 156 PHE B O 1
ATOM 5639 N N . ASP B 1 157 ? -16.875 13.953 -4.219 1 97.06 157 ASP B N 1
ATOM 5640 C CA . ASP B 1 157 ? -16.578 15.141 -5.004 1 97.06 157 ASP B CA 1
ATOM 5641 C C . ASP B 1 15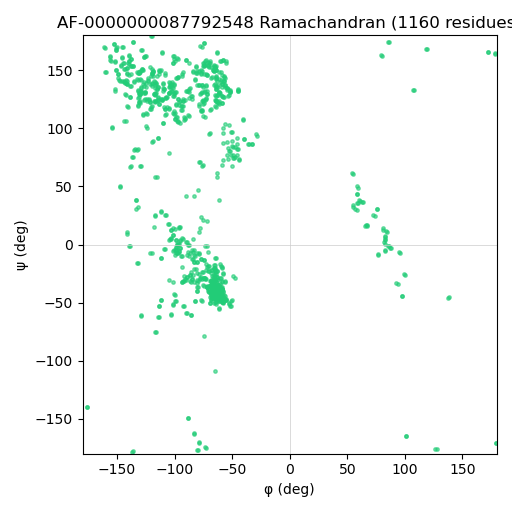7 ? -17.281 15.109 -6.352 1 97.06 157 ASP B C 1
ATOM 5643 O O . ASP B 1 157 ? -16.75 14.594 -7.336 1 97.06 157 ASP B O 1
ATOM 5647 N N . ASP B 1 158 ? -18.391 15.727 -6.418 1 96.06 158 ASP B N 1
ATOM 5648 C CA . ASP B 1 158 ? -19.125 15.953 -7.66 1 96.06 158 ASP B CA 1
ATOM 5649 C C . ASP B 1 158 ? -19 17.406 -8.109 1 96.06 158 ASP B C 1
ATOM 5651 O O . ASP B 1 158 ? -19.844 17.906 -8.859 1 96.06 158 ASP B O 1
ATOM 5655 N N . VAL B 1 159 ? -18.016 18.078 -7.562 1 96.06 159 VAL B N 1
ATOM 5656 C CA . VAL B 1 159 ? -17.812 19.484 -7.828 1 96.06 159 VAL B CA 1
ATOM 5657 C C . VAL B 1 159 ? -16.688 19.672 -8.844 1 96.06 159 VAL B C 1
ATOM 5659 O O . VAL B 1 159 ? -16.859 20.312 -9.883 1 96.06 159 VAL B O 1
ATOM 5662 N N . THR B 1 160 ? -15.586 19.078 -8.594 1 96.25 160 THR B N 1
ATOM 5663 C CA . THR B 1 160 ? -14.43 19.312 -9.445 1 96.25 160 THR B CA 1
ATOM 5664 C C . THR B 1 160 ? -14.477 18.422 -10.68 1 96.25 160 THR B C 1
ATOM 5666 O O . THR B 1 160 ? -13.742 18.656 -11.648 1 96.25 160 THR B O 1
ATOM 5669 N N . ARG B 1 161 ? -15.305 17.406 -10.695 1 93.62 161 ARG B N 1
ATOM 5670 C CA . ARG B 1 161 ? -15.57 16.516 -11.812 1 93.62 161 ARG B CA 1
ATOM 5671 C C . ARG B 1 161 ? -17.062 16.25 -11.961 1 93.62 161 ARG B C 1
ATOM 5673 O O . ARG B 1 161 ? -17.812 16.266 -10.977 1 93.62 161 ARG B O 1
ATOM 5680 N N . ALA B 1 162 ? -17.422 15.953 -13.148 1 93 162 ALA B N 1
ATOM 5681 C CA . ALA B 1 162 ? -18.844 15.688 -13.422 1 93 162 ALA B CA 1
ATOM 5682 C C . ALA B 1 162 ? -19.328 14.453 -12.672 1 93 162 ALA B C 1
ATOM 5684 O O . ALA B 1 162 ? -18.594 13.469 -12.547 1 93 162 ALA B O 1
ATOM 5685 N N . PRO B 1 163 ? -20.625 14.531 -12.195 1 92.81 163 PRO B N 1
ATOM 5686 C CA . PRO B 1 163 ? -21.172 13.367 -11.5 1 92.81 163 PRO B CA 1
ATOM 5687 C C . PRO B 1 163 ? -21.234 12.125 -12.391 1 92.81 163 PRO B C 1
ATOM 5689 O O . PRO B 1 163 ? -21.422 12.242 -13.602 1 92.81 163 PRO B O 1
ATOM 5692 N N . ASN B 1 164 ? -21.062 10.969 -11.727 1 85.31 164 ASN B N 1
ATOM 5693 C CA . ASN B 1 164 ? -21.078 9.695 -12.43 1 85.31 164 ASN B CA 1
ATOM 5694 C C . ASN B 1 164 ? -22.469 9.328 -12.914 1 85.31 164 ASN B C 1
ATOM 5696 O O . ASN B 1 164 ? -22.625 8.461 -13.781 1 85.31 164 ASN B O 1
ATOM 5700 N N . PHE B 1 165 ? -23.516 9.836 -12.359 1 85.5 165 PHE B N 1
ATOM 5701 C CA . PHE B 1 165 ? -24.922 9.648 -12.727 1 85.5 165 PHE B CA 1
ATOM 5702 C C . PHE B 1 165 ? -25.75 10.875 -12.359 1 85.5 165 PHE B C 1
ATOM 5704 O O . PHE B 1 165 ? -25.25 11.781 -11.68 1 85.5 165 PHE B O 1
ATOM 5711 N N . GLU B 1 166 ? -26.969 10.883 -12.898 1 88.69 166 GLU B N 1
ATOM 5712 C CA . GLU B 1 166 ? -27.844 12.031 -12.672 1 88.69 166 GLU B CA 1
ATOM 5713 C C . GLU B 1 166 ? -28.062 12.273 -11.188 1 88.69 166 GLU B C 1
ATOM 5715 O O . GLU B 1 166 ? -28.375 11.352 -10.438 1 88.69 166 GLU B O 1
ATOM 5720 N N . GLY B 1 167 ? -27.828 13.5 -10.688 1 91.88 167 GLY B N 1
ATOM 5721 C CA . GLY B 1 167 ? -27.969 13.883 -9.289 1 91.88 167 GLY B CA 1
ATOM 5722 C C . GLY B 1 167 ? -26.672 13.742 -8.508 1 91.88 167 GLY B C 1
ATOM 5723 O O . GLY B 1 167 ? -26.469 14.445 -7.516 1 91.88 167 GLY B O 1
ATOM 5724 N N . GLY B 1 168 ? -25.891 12.688 -8.969 1 94.88 168 GLY B N 1
ATOM 5725 C CA . GLY B 1 168 ? -24.594 12.469 -8.328 1 94.88 168 GLY B CA 1
ATOM 5726 C C . GLY B 1 168 ? -24.703 11.75 -7 1 94.88 168 GLY B C 1
ATOM 5727 O O . GLY B 1 168 ? -25.781 11.688 -6.402 1 94.88 168 GLY B O 1
ATOM 5728 N N . TYR B 1 169 ? -23.578 11.227 -6.57 1 95.75 169 TYR B N 1
ATOM 5729 C CA . TYR B 1 169 ? -23.547 10.445 -5.344 1 95.75 169 TYR B CA 1
ATOM 5730 C C . TYR B 1 169 ? -23.594 11.344 -4.117 1 95.75 169 TYR B C 1
ATOM 5732 O O . TYR B 1 169 ? -24.125 10.961 -3.072 1 95.75 169 TYR B O 1
ATOM 5740 N N . ASN B 1 170 ? -23.078 12.609 -4.238 1 98.12 170 ASN B N 1
ATOM 5741 C CA . ASN B 1 170 ? -23.078 13.5 -3.086 1 98.12 170 ASN B CA 1
ATOM 5742 C C . ASN B 1 170 ? -24.5 13.828 -2.631 1 98.12 170 ASN B C 1
ATOM 5744 O O . ASN B 1 170 ? -24.734 14.047 -1.443 1 98.12 170 ASN B O 1
ATOM 5748 N N . ALA B 1 171 ? -25.375 13.828 -3.547 1 97.94 171 ALA B N 1
ATOM 5749 C CA . ALA B 1 171 ? -26.766 14.078 -3.182 1 97.94 171 ALA B CA 1
ATOM 5750 C C . ALA B 1 171 ? -27.297 13 -2.246 1 97.94 171 ALA B C 1
ATOM 5752 O O . ALA B 1 171 ? -28.109 13.273 -1.36 1 97.94 171 ALA B O 1
ATOM 5753 N N . VAL B 1 172 ? -26.859 11.797 -2.434 1 97.25 172 VAL B N 1
ATOM 5754 C CA . VAL B 1 172 ? -27.219 10.688 -1.559 1 97.25 172 VAL B CA 1
ATOM 5755 C C . VAL B 1 172 ? -26.656 10.922 -0.161 1 97.25 172 VAL B C 1
ATOM 5757 O O . VAL B 1 172 ? -27.359 10.789 0.837 1 97.25 172 VAL B O 1
ATOM 5760 N N . LEU B 1 173 ? -25.438 11.352 -0.088 1 98.62 173 LEU B N 1
ATOM 5761 C CA . LEU B 1 173 ? -24.781 11.594 1.191 1 98.62 173 LEU B CA 1
ATOM 5762 C C . LEU B 1 173 ? -25.422 12.766 1.922 1 98.62 173 LEU B C 1
ATOM 5764 O O . LEU B 1 173 ? -25.516 12.758 3.152 1 98.62 173 LEU B O 1
ATOM 5768 N N . GLN B 1 174 ? -25.859 13.758 1.149 1 98.5 174 GLN B N 1
ATOM 5769 C CA . GLN B 1 174 ? -26.578 14.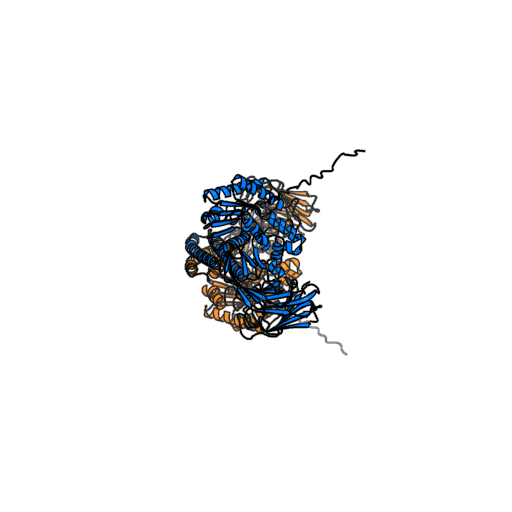875 1.754 1 98.5 174 GLN B CA 1
ATOM 5770 C C . GLN B 1 174 ? -27.906 14.422 2.361 1 98.5 174 GLN B C 1
ATOM 5772 O O . GLN B 1 174 ? -28.297 14.906 3.42 1 98.5 174 GLN B O 1
ATOM 5777 N N . ARG B 1 175 ? -28.5 13.523 1.689 1 98.31 175 ARG B N 1
ATOM 5778 C CA . ARG B 1 175 ? -29.734 12.969 2.244 1 98.31 175 ARG B CA 1
ATOM 5779 C C . ARG B 1 175 ? -29.453 12.211 3.541 1 98.31 175 ARG B C 1
ATOM 5781 O O . ARG B 1 175 ? -30.203 12.336 4.512 1 98.31 175 ARG B O 1
ATOM 5788 N N . PHE B 1 176 ? -28.422 11.406 3.557 1 98.69 176 PHE B N 1
ATOM 5789 C CA . PHE B 1 176 ? -28.016 10.734 4.785 1 98.69 176 PHE B CA 1
ATOM 5790 C C . PHE B 1 176 ? -27.703 11.75 5.879 1 98.69 176 PHE B C 1
ATOM 5792 O O . PHE B 1 176 ? -28.094 11.562 7.035 1 98.69 176 PHE B O 1
ATOM 5799 N N . GLY B 1 177 ? -27.047 12.867 5.488 1 98.75 177 GLY B N 1
ATOM 5800 C CA . GLY B 1 177 ? -26.75 13.938 6.43 1 98.75 177 GLY B CA 1
ATOM 5801 C C . GLY B 1 177 ? -27.984 14.555 7.039 1 98.75 177 GLY B C 1
ATOM 5802 O O . GLY B 1 177 ? -28.031 14.82 8.242 1 98.75 177 GLY B O 1
ATOM 5803 N N . THR B 1 178 ? -28.969 14.766 6.234 1 98.5 178 THR B N 1
ATOM 5804 C CA . THR B 1 178 ? -30.219 15.32 6.719 1 98.5 178 THR B CA 1
ATOM 5805 C C . THR B 1 178 ? -30.859 14.398 7.746 1 98.5 178 THR B C 1
ATOM 5807 O O . THR B 1 178 ? -31.344 14.852 8.789 1 98.5 178 THR B O 1
ATOM 5810 N N . PHE B 1 179 ? -30.859 13.133 7.461 1 98.69 179 PHE B N 1
ATOM 5811 C CA . PHE B 1 179 ? -31.359 12.148 8.406 1 98.69 179 PHE B CA 1
ATOM 5812 C C . PHE B 1 179 ? -30.594 12.227 9.727 1 98.69 179 PHE B C 1
ATOM 5814 O O . PHE B 1 179 ? -31.203 12.18 10.797 1 98.69 179 PHE B O 1
ATOM 5821 N N . LEU B 1 180 ? -29.234 12.312 9.656 1 98.88 180 LEU B N 1
ATOM 5822 C CA . LEU B 1 180 ? -28.422 12.375 10.859 1 98.88 180 LEU B CA 1
ATOM 5823 C C . LEU B 1 180 ? -28.734 13.617 11.672 1 98.88 180 LEU B C 1
ATOM 5825 O O . LEU B 1 180 ? -28.797 13.562 12.906 1 98.88 180 LEU B O 1
ATOM 5829 N N . LYS B 1 181 ? -28.875 14.734 10.992 1 98.56 181 LYS B N 1
ATOM 5830 C CA . LYS B 1 181 ? -29.234 15.977 11.664 1 98.56 181 LYS B CA 1
ATOM 5831 C C . LYS B 1 181 ? -30.578 15.844 12.383 1 98.56 181 LYS B C 1
ATOM 5833 O O . LYS B 1 181 ? -30.703 16.25 13.539 1 98.56 181 LYS B O 1
ATOM 5838 N N . ASP B 1 182 ? -31.516 15.281 11.719 1 98.56 182 ASP B N 1
ATOM 5839 C CA . ASP B 1 182 ? -32.844 15.07 12.305 1 98.56 182 ASP B CA 1
ATOM 5840 C C . ASP B 1 182 ? -32.75 14.125 13.508 1 98.56 182 ASP B C 1
ATOM 5842 O O . ASP B 1 182 ? -33.375 14.375 14.539 1 98.56 182 ASP B O 1
ATOM 5846 N N . THR B 1 183 ? -32.062 13.062 13.328 1 98.69 183 THR B N 1
ATOM 5847 C CA . THR B 1 183 ? -31.891 12.086 14.398 1 98.69 183 THR B CA 1
ATOM 5848 C C . THR B 1 183 ? -31.219 12.727 15.617 1 98.69 183 THR B C 1
ATOM 5850 O O . THR B 1 183 ? -31.641 12.5 16.75 1 98.69 183 THR B O 1
ATOM 5853 N N . ALA B 1 184 ? -30.188 13.516 15.383 1 98.69 184 ALA B N 1
ATOM 5854 C CA . ALA B 1 184 ? -29.5 14.203 16.469 1 98.69 184 ALA B CA 1
ATOM 5855 C C . ALA B 1 184 ? -30.453 15.117 17.234 1 98.69 184 ALA B C 1
ATOM 5857 O O . ALA B 1 184 ? -30.438 15.148 18.469 1 98.69 184 ALA B O 1
ATOM 5858 N N . ASN B 1 185 ? -31.25 15.828 16.516 1 97.94 185 ASN B N 1
ATOM 5859 C CA . ASN B 1 185 ? -32.219 16.719 17.125 1 97.94 185 ASN B CA 1
ATOM 5860 C C . ASN B 1 185 ? -33.25 15.93 17.953 1 97.94 185 ASN B C 1
ATOM 5862 O O . ASN B 1 185 ? -33.562 16.312 19.094 1 97.94 185 ASN B O 1
ATOM 5866 N N . GLN B 1 186 ? -33.688 14.891 17.406 1 98.12 186 GLN B N 1
ATOM 5867 C CA . GLN B 1 186 ? -34.688 14.078 18.078 1 98.12 186 GLN B CA 1
ATOM 5868 C C . GLN B 1 186 ? -34.156 13.438 19.344 1 98.12 186 GLN B C 1
ATOM 5870 O O . GLN B 1 186 ? -34.875 13.312 20.344 1 98.12 186 GLN B O 1
ATOM 5875 N N . LYS B 1 187 ? -32.938 13.094 19.328 1 97.94 187 LYS B N 1
ATOM 5876 C CA . LYS B 1 187 ? -32.344 12.344 20.438 1 97.94 187 LYS B CA 1
ATOM 5877 C C . LYS B 1 187 ? -31.469 13.242 21.297 1 97.94 187 LYS B C 1
ATOM 5879 O O . LYS B 1 187 ? -30.797 12.766 22.219 1 97.94 187 LYS B O 1
ATOM 5884 N N . ASN B 1 188 ? -31.453 14.547 20.969 1 97.25 188 ASN B N 1
ATOM 5885 C CA . ASN B 1 188 ? -30.672 15.539 21.703 1 97.25 188 ASN B CA 1
ATOM 5886 C C . ASN B 1 188 ? -29.188 15.195 21.703 1 97.25 188 ASN B C 1
ATOM 5888 O O . ASN B 1 188 ? -28.562 15.125 22.766 1 97.25 188 ASN B O 1
ATOM 5892 N N . LEU B 1 189 ? -28.672 14.789 20.562 1 98.62 189 LEU B N 1
ATOM 5893 C CA . LEU B 1 189 ? -27.25 14.516 20.344 1 98.62 189 LEU B CA 1
ATOM 5894 C C . LEU B 1 189 ? -26.578 15.672 19.625 1 98.62 189 LEU B C 1
ATOM 5896 O O . LEU B 1 189 ? -27.25 16.562 19.094 1 98.62 189 LEU B O 1
ATOM 5900 N N . GLY B 1 190 ? -25.25 15.734 19.672 1 98.44 190 GLY B N 1
ATOM 5901 C CA . GLY B 1 190 ? -24.5 16.656 18.828 1 98.44 190 GLY B CA 1
ATOM 5902 C C . GLY B 1 190 ? -24.516 16.266 17.359 1 98.44 190 GLY B C 1
ATOM 5903 O O . GLY B 1 190 ? -24.75 15.109 17.031 1 98.44 190 GLY B O 1
ATOM 5904 N N . VAL B 1 191 ? -24.312 17.234 16.531 1 98.69 191 VAL B N 1
ATOM 5905 C CA . VAL B 1 191 ? -24.203 17 15.094 1 98.69 191 VAL B CA 1
ATOM 5906 C C . VAL B 1 191 ? -23.141 17.906 14.484 1 98.69 191 VAL B C 1
ATOM 5908 O O . VAL B 1 191 ? -22.953 19.031 14.93 1 98.69 191 VAL B O 1
ATOM 5911 N N . ALA B 1 192 ? -22.359 17.453 13.602 1 98.88 192 ALA B N 1
ATOM 5912 C CA . ALA B 1 192 ? -21.391 18.219 12.828 1 98.88 192 ALA B CA 1
ATOM 5913 C C . ALA B 1 192 ? -21.516 17.938 11.336 1 98.88 192 ALA B C 1
ATOM 5915 O O . ALA B 1 192 ? -21.578 16.766 10.93 1 98.88 192 ALA B O 1
ATOM 5916 N N . ASP B 1 193 ? -21.609 18.953 10.555 1 98.81 193 ASP B N 1
ATOM 5917 C CA . ASP B 1 193 ? -21.688 18.844 9.102 1 98.81 193 ASP B CA 1
ATOM 5918 C C . ASP B 1 193 ? -20.297 18.891 8.469 1 98.81 193 ASP B C 1
ATOM 5920 O O . ASP B 1 193 ? -19.672 19.953 8.414 1 98.81 193 ASP B O 1
ATOM 5924 N N . LEU B 1 194 ? -19.844 17.766 7.965 1 98.75 194 LEU B N 1
ATOM 5925 C CA . LEU B 1 194 ? -18.547 17.781 7.289 1 98.75 194 LEU B CA 1
ATOM 5926 C C . LEU B 1 194 ? -18.719 17.75 5.777 1 98.75 194 LEU B C 1
ATOM 5928 O O . LEU B 1 194 ? -17.734 17.656 5.035 1 98.75 194 LEU B O 1
ATOM 5932 N N . ASN B 1 195 ? -19.953 17.812 5.332 1 98.69 195 ASN B N 1
ATOM 5933 C CA . ASN B 1 195 ? -20.234 17.812 3.9 1 98.69 195 ASN B CA 1
ATOM 5934 C C . ASN B 1 195 ? -20.25 19.219 3.324 1 98.69 195 ASN B C 1
ATOM 5936 O O . ASN B 1 195 ? -19.391 19.578 2.516 1 98.69 195 ASN B O 1
ATOM 5940 N N . ALA B 1 196 ? -21.047 20.094 3.754 1 98.5 196 ALA B N 1
ATOM 5941 C CA . ALA B 1 196 ? -21.297 21.406 3.162 1 98.5 196 ALA B CA 1
ATOM 5942 C C . ALA B 1 196 ? -20.031 22.25 3.168 1 98.5 196 ALA B C 1
ATOM 5944 O O . ALA B 1 196 ? -19.688 22.875 2.158 1 98.5 196 ALA B O 1
ATOM 5945 N N . PRO B 1 197 ? -19.312 22.344 4.262 1 98.56 197 PRO B N 1
ATOM 5946 C CA . PRO B 1 197 ? -18.109 23.172 4.238 1 98.56 197 PRO B CA 1
ATOM 5947 C C . PRO B 1 197 ? -17.062 22.688 3.232 1 98.56 197 PRO B C 1
ATOM 5949 O O . PRO B 1 197 ? -16.422 23.5 2.562 1 98.56 197 PRO B O 1
ATOM 5952 N N . VAL B 1 198 ? -16.922 21.359 3.146 1 98.62 198 VAL B N 1
ATOM 5953 C CA . VAL B 1 198 ? -15.961 20.828 2.195 1 98.62 198 VAL B CA 1
ATOM 5954 C C . VAL B 1 198 ? -16.422 21.109 0.769 1 98.62 198 VAL B C 1
ATOM 5956 O O . VAL B 1 198 ? -15.617 21.484 -0.089 1 98.62 198 VAL B O 1
ATOM 5959 N N . MET B 1 199 ? -17.719 21 0.517 1 98.25 199 MET B N 1
ATOM 5960 C CA . MET B 1 199 ? -18.266 21.312 -0.8 1 98.25 199 MET B CA 1
ATOM 5961 C C . MET B 1 199 ? -18.031 22.781 -1.143 1 98.25 199 MET B C 1
ATOM 5963 O O . MET B 1 199 ? -17.672 23.109 -2.271 1 98.25 199 MET B O 1
ATOM 5967 N N . ALA B 1 200 ? -18.266 23.625 -0.179 1 98.56 200 ALA B N 1
ATOM 5968 C CA . ALA B 1 200 ? -18.078 25.047 -0.396 1 98.56 200 ALA B CA 1
ATOM 5969 C C . ALA B 1 200 ? -16.609 25.359 -0.708 1 98.56 200 ALA B C 1
ATOM 5971 O O . ALA B 1 200 ? -16.312 26.125 -1.627 1 98.56 200 ALA B O 1
ATOM 5972 N N . MET B 1 201 ? -15.758 24.797 0.019 1 98.62 201 MET B N 1
ATOM 5973 C CA . MET B 1 201 ? -14.32 24.969 -0.212 1 98.62 201 MET B CA 1
ATOM 5974 C C . MET B 1 201 ? -13.93 24.469 -1.595 1 98.62 201 MET B C 1
ATOM 5976 O O . MET B 1 201 ? -13.203 2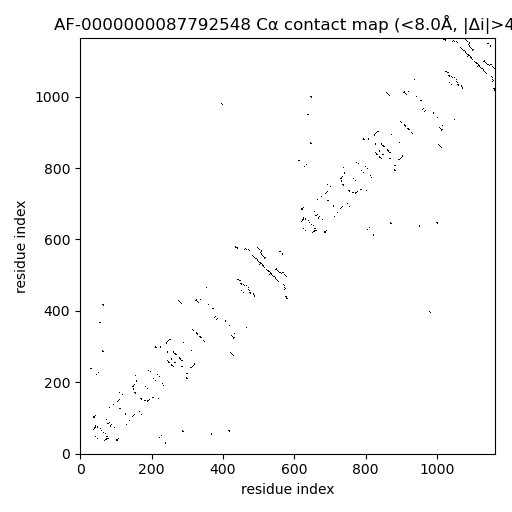5.141 -2.326 1 98.62 201 MET B O 1
ATOM 5980 N N . LEU B 1 202 ? -14.422 23.297 -1.982 1 98.5 202 LEU B N 1
ATOM 5981 C CA . LEU B 1 202 ? -14.109 22.734 -3.289 1 98.5 202 LEU B CA 1
ATOM 5982 C C . LEU B 1 202 ? -14.602 23.641 -4.41 1 98.5 202 LEU B C 1
ATOM 5984 O O . LEU B 1 202 ? -13.93 23.812 -5.43 1 98.5 202 LEU B O 1
ATOM 5988 N N . THR B 1 203 ? -15.789 24.188 -4.215 1 98.44 203 THR B N 1
ATOM 5989 C CA . THR B 1 203 ? -16.359 25.078 -5.215 1 98.44 203 THR B CA 1
ATOM 5990 C C . THR B 1 203 ? -15.461 26.297 -5.422 1 98.44 203 THR B C 1
ATOM 5992 O O . THR B 1 203 ? -15.133 26.656 -6.559 1 98.44 203 THR B O 1
ATOM 5995 N N . ARG B 1 204 ? -15.016 26.891 -4.359 1 98.56 204 ARG B N 1
ATOM 5996 C CA . ARG B 1 204 ? -14.133 28.047 -4.434 1 98.56 204 ARG B CA 1
ATOM 5997 C C . ARG B 1 204 ? -12.766 27.672 -5.004 1 98.56 204 ARG B C 1
ATOM 5999 O O . ARG B 1 204 ? -12.219 28.375 -5.848 1 98.56 204 ARG B O 1
ATOM 6006 N N . ALA B 1 205 ? -12.25 26.562 -4.52 1 98.25 205 ALA B N 1
ATOM 6007 C CA . ALA B 1 205 ? -10.953 26.078 -5.004 1 98.25 205 ALA B CA 1
ATOM 6008 C C . ALA B 1 205 ? -10.992 25.828 -6.508 1 98.25 205 ALA B C 1
ATOM 6010 O O . ALA B 1 205 ? -10.078 26.203 -7.234 1 98.25 205 ALA B O 1
ATOM 6011 N N . ASN B 1 206 ? -12.102 25.172 -6.895 1 97.69 206 ASN B N 1
ATOM 6012 C CA . ASN B 1 206 ? -12.258 24.844 -8.305 1 97.69 206 ASN B CA 1
ATOM 6013 C C . ASN B 1 206 ? -12.32 26.094 -9.172 1 97.69 206 ASN B C 1
ATOM 6015 O O . ASN B 1 206 ? -11.828 26.109 -10.297 1 97.69 206 ASN B O 1
ATOM 6019 N N . ALA B 1 207 ? -12.922 27.141 -8.672 1 97.31 207 ALA B N 1
ATOM 6020 C CA . ALA B 1 207 ? -13 28.422 -9.367 1 97.31 207 ALA B CA 1
ATOM 6021 C C . ALA B 1 207 ? -11.625 29.078 -9.453 1 97.31 207 ALA B C 1
ATOM 6023 O O . ALA B 1 207 ? -11.336 29.797 -10.406 1 97.31 207 ALA B O 1
ATOM 6024 N N . THR B 1 208 ? -10.812 28.844 -8.484 1 96.44 208 THR B N 1
ATOM 6025 C CA . THR B 1 208 ? -9.5 29.469 -8.398 1 96.44 208 THR B CA 1
ATOM 6026 C C . THR B 1 208 ? -8.484 28.719 -9.25 1 96.44 208 THR B C 1
ATOM 6028 O O . THR B 1 208 ? -7.727 29.328 -10.008 1 96.44 208 THR B O 1
ATOM 6031 N N . ASP B 1 209 ? -8.438 27.438 -9.109 1 95.38 209 ASP B N 1
ATOM 6032 C CA . ASP B 1 209 ? -7.488 26.578 -9.82 1 95.38 209 ASP B CA 1
ATOM 6033 C C . ASP B 1 209 ? -8.031 25.172 -9.961 1 95.38 209 ASP B C 1
ATOM 6035 O O . ASP B 1 209 ? -7.871 24.328 -9.07 1 95.38 209 ASP B O 1
ATOM 6039 N N . LYS B 1 210 ? -8.539 24.875 -11.125 1 94.94 210 LYS B N 1
ATOM 6040 C CA . LYS B 1 210 ? -9.234 23.609 -11.367 1 94.94 210 LYS B CA 1
ATOM 6041 C C . LYS B 1 210 ? -8.289 22.422 -11.203 1 94.94 210 LYS B C 1
ATOM 6043 O O . LYS B 1 210 ? -8.656 21.406 -10.609 1 94.94 210 LYS B O 1
ATOM 6048 N N . GLY B 1 211 ? -7.164 22.531 -11.719 1 93.88 211 GLY B N 1
ATOM 6049 C CA . GLY B 1 211 ? -6.191 21.453 -11.672 1 93.88 211 GLY B CA 1
ATOM 6050 C C . GLY B 1 211 ? -5.781 21.078 -10.258 1 93.88 211 GLY B C 1
ATOM 6051 O O . GLY B 1 211 ? -5.773 19.906 -9.891 1 93.88 211 GLY B O 1
ATOM 6052 N N . VAL B 1 212 ? -5.484 22.047 -9.391 1 93.19 212 VAL B N 1
ATOM 6053 C CA . VAL B 1 212 ? -5.047 21.812 -8.016 1 93.19 212 VAL B CA 1
ATOM 6054 C C . VAL B 1 212 ? -6.238 21.391 -7.16 1 93.19 212 VAL B C 1
ATOM 6056 O O . VAL B 1 212 ? -6.098 20.562 -6.258 1 93.19 212 VAL B O 1
ATOM 6059 N N . ALA B 1 213 ? -7.355 21.953 -7.465 1 96.88 213 ALA B N 1
ATOM 6060 C CA . ALA B 1 213 ? -8.555 21.656 -6.691 1 96.88 213 ALA B CA 1
ATOM 6061 C C . ALA B 1 213 ? -8.867 20.156 -6.738 1 96.88 213 ALA B C 1
ATOM 6063 O O . ALA B 1 213 ? -9.297 19.578 -5.738 1 96.88 213 ALA B O 1
ATOM 6064 N N . GLN B 1 214 ? -8.664 19.516 -7.895 1 95.94 214 GLN B N 1
ATOM 6065 C CA . GLN B 1 214 ? -8.938 18.078 -8.055 1 95.94 214 GLN B CA 1
ATOM 6066 C C . GLN B 1 214 ? -8.039 17.25 -7.148 1 95.94 214 GLN B C 1
ATOM 6068 O O . GLN B 1 214 ? -8.398 16.125 -6.777 1 95.94 214 GLN B O 1
ATOM 6073 N N . LYS B 1 215 ? -6.926 17.766 -6.734 1 95.38 215 LYS B N 1
ATOM 6074 C CA . LYS B 1 215 ? -5.961 17.047 -5.91 1 95.38 215 LYS B CA 1
ATOM 6075 C C . LYS B 1 215 ? -6.355 17.094 -4.434 1 95.38 215 LYS B C 1
ATOM 6077 O O . LYS B 1 215 ? -5.781 16.375 -3.611 1 95.38 215 LYS B O 1
ATOM 6082 N N . ILE B 1 216 ? -7.32 17.891 -4.082 1 97.44 216 ILE B N 1
ATOM 6083 C CA . ILE B 1 216 ? -7.789 17.984 -2.705 1 97.44 216 ILE B CA 1
ATOM 6084 C C . ILE B 1 216 ? -8.555 16.719 -2.34 1 97.44 216 ILE B C 1
ATOM 6086 O O . ILE B 1 216 ? -8.469 16.234 -1.209 1 97.44 216 ILE B O 1
ATOM 6090 N N . LEU B 1 217 ? -9.281 16.203 -3.328 1 96.94 217 LEU B N 1
ATOM 6091 C CA . LEU B 1 217 ? -9.977 14.93 -3.234 1 96.94 217 LEU B CA 1
ATOM 6092 C C . LEU B 1 217 ? -9.703 14.07 -4.469 1 96.94 217 LEU B C 1
ATOM 6094 O O . LEU B 1 217 ? -10.586 13.891 -5.312 1 96.94 217 LEU B O 1
ATOM 6098 N N . PRO B 1 218 ? -8.586 13.422 -4.473 1 92.81 218 PRO B N 1
ATOM 6099 C CA . PRO B 1 218 ? -8.109 12.844 -5.734 1 92.81 218 PRO B CA 1
ATOM 6100 C C . PRO B 1 218 ? -8.992 11.711 -6.246 1 92.81 218 PRO B C 1
ATOM 6102 O O . PRO B 1 218 ? -9.203 11.586 -7.453 1 92.81 218 PRO B O 1
ATOM 6105 N N . ASP B 1 219 ? -9.531 10.836 -5.355 1 91.19 219 ASP B N 1
ATOM 6106 C CA . ASP B 1 219 ? -10.359 9.719 -5.809 1 91.19 219 ASP B CA 1
ATOM 6107 C C . ASP B 1 219 ? -11.844 10.023 -5.613 1 91.19 219 ASP B C 1
ATOM 6109 O O . ASP B 1 219 ? -12.68 9.133 -5.695 1 91.19 219 ASP B O 1
ATOM 6113 N N . ARG B 1 220 ? -12.164 11.273 -5.234 1 95.38 220 ARG B N 1
ATOM 6114 C CA . ARG B 1 220 ? -13.5 11.82 -5.031 1 95.38 220 ARG B CA 1
ATOM 6115 C C . ARG B 1 220 ? -14.094 11.352 -3.707 1 95.38 220 ARG B C 1
ATOM 6117 O O . ARG B 1 220 ? -15.141 11.844 -3.277 1 95.38 220 ARG B O 1
ATOM 6124 N N . ILE B 1 221 ? -13.422 10.406 -3.041 1 95.19 221 ILE B N 1
ATOM 6125 C CA . ILE B 1 221 ? -13.961 9.781 -1.837 1 95.19 221 ILE B CA 1
ATOM 6126 C C . ILE B 1 221 ? -13.109 10.164 -0.631 1 95.19 221 ILE B C 1
ATOM 6128 O O . ILE B 1 221 ? -13.625 10.672 0.367 1 95.19 221 ILE B O 1
ATOM 6132 N N . HIS B 1 222 ? -11.766 9.938 -0.749 1 97.12 222 HIS B N 1
ATOM 6133 C CA . HIS B 1 222 ? -10.82 10.125 0.343 1 97.12 222 HIS B CA 1
ATOM 6134 C C . HIS B 1 222 ? -10.086 11.453 0.219 1 97.12 222 HIS B C 1
ATOM 6136 O O . HIS B 1 222 ? -9.195 11.602 -0.615 1 97.12 222 HIS B O 1
ATOM 6142 N N . PRO B 1 223 ? -10.414 12.414 1.106 1 97.62 223 PRO B N 1
ATOM 6143 C CA . PRO B 1 223 ? -9.703 13.695 1.015 1 97.62 223 PRO B CA 1
ATOM 6144 C C . PRO B 1 223 ? -8.219 13.57 1.361 1 97.62 223 PRO B C 1
ATOM 6146 O O . PRO B 1 223 ? -7.836 12.719 2.164 1 97.62 223 PRO B O 1
ATOM 6149 N N . GLY B 1 224 ? -7.438 14.453 0.738 1 96.5 224 GLY B N 1
ATOM 6150 C CA . GLY B 1 224 ? -6.086 14.688 1.228 1 96.5 224 GLY B CA 1
ATOM 6151 C C . GLY B 1 224 ? -6.039 15.594 2.441 1 96.5 224 GLY B C 1
ATOM 6152 O O . GLY B 1 224 ? -7.082 15.953 2.994 1 96.5 224 GLY B O 1
ATOM 6153 N N . PRO B 1 225 ? -4.832 16.031 2.869 1 96.56 225 PRO B N 1
ATOM 6154 C CA . PRO B 1 225 ? -4.684 16.828 4.09 1 96.56 225 PRO B CA 1
ATOM 6155 C C . PRO B 1 225 ? -5.492 18.125 4.047 1 96.56 225 PRO B C 1
ATOM 6157 O O . PRO B 1 225 ? -6.027 18.547 5.074 1 96.56 225 PRO B O 1
ATOM 6160 N N . GLY B 1 226 ? -5.512 18.703 2.895 1 97.56 226 GLY B N 1
ATOM 6161 C CA . GLY B 1 226 ? -6.293 19.938 2.783 1 97.56 226 GLY B CA 1
ATOM 6162 C C . GLY B 1 226 ? -7.77 19.734 3.07 1 97.56 226 GLY B C 1
ATOM 6163 O O . GLY B 1 226 ? -8.375 20.516 3.805 1 97.56 226 GLY B O 1
ATOM 6164 N N . GLY B 1 227 ? -8.328 18.719 2.439 1 98.5 227 GLY B N 1
ATOM 6165 C CA . GLY B 1 227 ? -9.711 18.391 2.727 1 98.5 227 GLY B CA 1
ATOM 6166 C C . GLY B 1 227 ? -9.945 18.016 4.18 1 98.5 227 GLY B C 1
ATOM 6167 O O . GLY B 1 227 ? -10.93 18.453 4.781 1 98.5 227 GLY B O 1
ATOM 6168 N N . HIS B 1 228 ? -9.07 17.281 4.75 1 98.56 228 HIS B N 1
ATOM 6169 C CA . HIS B 1 228 ? -9.195 16.859 6.137 1 98.56 228 HIS B CA 1
ATOM 6170 C C . HIS B 1 228 ? -9.07 18.031 7.09 1 98.56 228 HIS B C 1
ATOM 6172 O O . HIS B 1 228 ? -9.672 18.031 8.164 1 98.56 228 HIS B O 1
ATOM 6178 N N . LEU B 1 229 ? -8.312 19 6.746 1 98.5 229 LEU B N 1
ATOM 6179 C CA . LEU B 1 229 ? -8.234 20.203 7.562 1 98.5 229 LEU B CA 1
ATOM 6180 C C . LEU B 1 229 ? -9.594 20.891 7.652 1 98.5 229 LEU B C 1
ATOM 6182 O O . LEU B 1 229 ? -10 21.328 8.727 1 98.5 229 LEU B O 1
ATOM 6186 N N . ILE B 1 230 ? -10.25 20.953 6.535 1 98.75 230 ILE B N 1
ATOM 6187 C CA . ILE B 1 230 ? -11.562 21.594 6.512 1 98.75 230 ILE B CA 1
ATOM 6188 C C . ILE B 1 230 ? -12.57 20.734 7.262 1 98.75 230 ILE B C 1
ATOM 6190 O O . ILE B 1 230 ? -13.469 21.25 7.93 1 98.75 230 ILE B O 1
ATOM 6194 N N . MET B 1 231 ? -12.422 19.422 7.152 1 98.88 231 MET B N 1
ATOM 6195 C CA . MET B 1 231 ? -13.25 18.516 7.953 1 98.88 231 MET B CA 1
ATOM 6196 C C . MET B 1 231 ? -13.039 18.766 9.445 1 98.88 231 MET B C 1
ATOM 6198 O O . MET B 1 231 ? -14.008 18.859 10.203 1 98.88 231 MET B O 1
ATOM 6202 N N . ALA B 1 232 ? -11.789 18.875 9.867 1 98.88 232 ALA B N 1
ATOM 6203 C CA . ALA B 1 232 ? -11.484 19.172 11.266 1 98.88 232 ALA B CA 1
ATOM 6204 C C . ALA B 1 232 ? -12.078 20.5 11.688 1 98.88 232 ALA B C 1
ATOM 6206 O O . ALA B 1 232 ? -12.641 20.625 12.781 1 98.88 232 ALA B O 1
ATOM 6207 N N . GLU B 1 233 ? -11.938 21.484 10.797 1 98.75 233 GLU B N 1
ATOM 6208 C CA . GLU B 1 233 ? -12.531 22.797 11.039 1 98.75 233 GLU B CA 1
ATOM 6209 C C . GLU B 1 233 ? -14.031 22.688 11.312 1 98.75 233 GLU B C 1
ATOM 6211 O O . GLU B 1 233 ? -14.531 23.266 12.273 1 98.75 233 GLU B O 1
ATOM 6216 N N . ALA B 1 234 ? -14.703 21.938 10.484 1 98.81 234 ALA B N 1
ATOM 6217 C CA . ALA B 1 234 ? -16.141 21.797 10.594 1 98.81 234 ALA B CA 1
ATOM 6218 C C . ALA B 1 234 ? -16.531 21.156 11.938 1 98.81 234 ALA B C 1
ATOM 6220 O O . ALA B 1 234 ? -17.453 21.625 12.602 1 98.81 234 ALA B O 1
ATOM 6221 N N . LEU B 1 235 ? -15.852 20.125 12.305 1 98.81 235 LEU B N 1
ATOM 6222 C CA . LEU B 1 235 ? -16.141 19.469 13.57 1 98.81 235 LEU B CA 1
ATOM 6223 C C . LEU B 1 235 ? -15.844 20.391 14.75 1 98.81 235 LEU B C 1
ATOM 6225 O O . LEU B 1 235 ? -16.641 20.484 15.688 1 98.81 235 LEU B O 1
ATOM 6229 N N . LEU B 1 236 ? -14.688 21.062 14.727 1 98.81 236 LEU B N 1
ATOM 6230 C CA . LEU B 1 236 ? -14.289 21.969 15.805 1 98.81 236 LEU B CA 1
ATOM 6231 C C . LEU B 1 236 ? -15.281 23.125 15.938 1 98.81 236 LEU B C 1
ATOM 6233 O O . LEU B 1 236 ? -15.625 23.531 17.047 1 98.81 236 LEU B O 1
ATOM 6237 N N . LYS B 1 237 ? -15.781 23.625 14.797 1 98.44 237 LYS B N 1
ATOM 6238 C CA . LYS B 1 237 ? -16.812 24.656 14.828 1 98.44 237 LYS B CA 1
ATOM 6239 C C . LYS B 1 237 ? -18.094 24.156 15.484 1 98.44 237 LYS B C 1
ATOM 6241 O O . LYS B 1 237 ? -18.688 24.844 16.297 1 98.44 237 LYS B O 1
ATOM 6246 N N . ALA B 1 238 ? -18.453 22.969 15.094 1 98.56 238 ALA B N 1
ATOM 6247 C CA . ALA B 1 238 ? -19.641 22.375 15.688 1 98.56 238 ALA B CA 1
ATOM 6248 C C . ALA B 1 238 ? -19.484 22.219 17.188 1 98.56 238 ALA B C 1
ATOM 6250 O O . ALA B 1 238 ? -20.469 22.266 17.938 1 98.56 238 ALA B O 1
ATOM 6251 N N . TRP B 1 239 ? -18.25 22.047 17.656 1 98.62 239 TRP B N 1
ATOM 6252 C CA . TRP B 1 239 ? -17.953 21.859 19.078 1 98.62 239 TRP B CA 1
ATOM 6253 C C . TRP B 1 239 ? -17.719 23.203 19.766 1 98.62 239 TRP B C 1
ATOM 6255 O O . TRP B 1 239 ? -17.312 23.25 20.938 1 98.62 239 TRP B O 1
ATOM 6265 N N . GLY B 1 240 ? -17.844 24.344 19.047 1 98.25 240 GLY B N 1
ATOM 6266 C CA . GLY B 1 240 ? -17.703 25.656 19.641 1 98.25 240 GLY B CA 1
ATOM 6267 C C . GLY B 1 240 ? -16.266 26.031 19.922 1 98.25 240 GLY B C 1
ATOM 6268 O O . GLY B 1 240 ? -15.977 26.781 20.844 1 98.25 240 GLY B O 1
ATOM 6269 N N . ALA B 1 241 ? -15.336 25.531 19.125 1 97.88 241 ALA B N 1
ATOM 6270 C CA . ALA B 1 241 ? -13.914 25.797 19.312 1 97.88 241 ALA B CA 1
ATOM 6271 C C . ALA B 1 241 ? -13.602 27.281 19.125 1 97.88 241 ALA B C 1
ATOM 6273 O O . ALA B 1 241 ? -14.039 27.891 18.141 1 97.88 241 ALA B O 1
ATOM 6274 N N . PRO B 1 242 ? -12.852 27.859 20 1 97.44 242 PRO B N 1
ATOM 6275 C CA . PRO B 1 242 ? -12.531 29.281 19.859 1 97.44 242 PRO B CA 1
ATOM 6276 C C . PRO B 1 242 ? -11.492 29.531 18.766 1 97.44 242 PRO B C 1
ATOM 6278 O O . PRO B 1 242 ? -10.625 28.688 18.516 1 97.44 242 PRO B O 1
ATOM 6281 N N . SER B 1 243 ? -11.539 30.688 18.234 1 97.06 243 SER B N 1
ATOM 6282 C CA . SER B 1 243 ? -10.625 31.078 17.156 1 97.06 243 SER B CA 1
ATOM 6283 C C . SER B 1 243 ? -9.32 31.625 17.719 1 97.06 243 SER B C 1
ATOM 6285 O O . SER B 1 243 ? -8.273 31.531 17.078 1 97.06 243 SER B O 1
ATOM 6287 N N . LEU B 1 244 ? -9.406 32.156 18.922 1 97.5 244 LEU B N 1
ATOM 6288 C CA . LEU B 1 244 ? -8.344 33 19.422 1 97.5 244 LEU B CA 1
ATOM 6289 C C . LEU B 1 244 ? -7.23 32.188 20.062 1 97.5 244 LEU B C 1
ATOM 6291 O O . LEU B 1 244 ? -7.492 31.297 20.875 1 97.5 244 LEU B O 1
ATOM 6295 N N . VAL B 1 245 ? -6.043 32.438 19.625 1 98.31 245 VAL B N 1
ATOM 6296 C CA . VAL B 1 245 ? -4.84 31.938 20.281 1 98.31 245 VAL B CA 1
ATOM 6297 C C . VAL B 1 245 ? -4.426 32.906 21.391 1 98.31 245 VAL B C 1
ATOM 6299 O O . VAL B 1 245 ? -4.457 32.562 22.578 1 98.31 245 VAL B O 1
ATOM 6302 N N . SER B 1 246 ? -4.129 34.125 21.078 1 98.25 246 SER B N 1
ATOM 6303 C CA . SER B 1 246 ? -3.9 35.281 21.938 1 98.25 246 SER B CA 1
ATOM 6304 C C . SER B 1 246 ? -4.156 36.562 21.188 1 98.25 246 SER B C 1
ATOM 6306 O O . SER B 1 246 ? -4.277 36.562 19.953 1 98.25 246 SER B O 1
ATOM 6308 N N . ASP B 1 247 ? -4.348 37.656 21.922 1 98.5 247 ASP B N 1
ATOM 6309 C CA . ASP B 1 247 ? -4.582 38.969 21.344 1 98.5 247 ASP B CA 1
ATOM 6310 C C . ASP B 1 247 ? -3.85 40.062 22.156 1 98.5 247 ASP B C 1
ATOM 6312 O O . ASP B 1 247 ? -4.129 40.25 23.328 1 98.5 247 ASP B O 1
ATOM 6316 N N . VAL B 1 248 ? -2.914 40.781 21.5 1 98.75 248 VAL B N 1
ATOM 6317 C CA . VAL B 1 248 ? -2.141 41.812 22.188 1 98.75 248 VAL B CA 1
ATOM 6318 C C . VAL B 1 248 ? -2.184 43.094 21.375 1 98.75 248 VAL B C 1
ATOM 6320 O O . VAL B 1 248 ? -1.984 43.094 20.156 1 98.75 248 VAL B O 1
ATOM 6323 N N . ALA B 1 249 ? -2.445 44.156 21.984 1 98.62 249 ALA B N 1
ATOM 6324 C CA . ALA B 1 249 ? -2.35 45.5 21.422 1 98.62 249 ALA B CA 1
ATOM 6325 C C . ALA B 1 249 ? -1.48 46.375 22.281 1 98.62 249 ALA B C 1
ATOM 6327 O O . ALA B 1 249 ? -1.666 46.438 23.5 1 98.62 249 ALA B O 1
ATOM 6328 N N . ILE B 1 250 ? -0.547 47.062 21.688 1 98.31 250 ILE B N 1
ATOM 6329 C CA . ILE B 1 250 ? 0.395 47.938 22.375 1 98.31 250 ILE B CA 1
ATOM 6330 C C . ILE B 1 250 ? 0.365 49.312 21.766 1 98.31 250 ILE B C 1
ATOM 6332 O O . ILE B 1 250 ? 0.324 49.469 20.531 1 98.31 250 ILE B O 1
ATOM 6336 N N . ASP B 1 251 ? 0.359 50.281 22.547 1 97.44 251 ASP B N 1
ATOM 6337 C CA . ASP B 1 251 ? 0.628 51.656 22.141 1 97.44 251 ASP B CA 1
ATOM 6338 C C . ASP B 1 251 ? 2.078 52.031 22.422 1 97.44 251 ASP B C 1
ATOM 6340 O O . ASP B 1 251 ? 2.436 52.312 23.578 1 97.44 251 ASP B O 1
ATOM 6344 N N . ALA B 1 252 ? 2.807 52.094 21.391 1 95.62 252 ALA B N 1
ATOM 6345 C CA . ALA B 1 252 ? 4.242 52.344 21.531 1 95.62 252 ALA B CA 1
ATOM 6346 C C . ALA B 1 252 ? 4.52 53.75 22.047 1 95.62 252 ALA B C 1
ATOM 6348 O O . ALA B 1 252 ? 5.496 53.969 22.766 1 95.62 252 ALA B O 1
ATOM 6349 N N . LYS B 1 253 ? 3.736 54.688 21.688 1 92.31 253 LYS B N 1
ATOM 6350 C CA . LYS B 1 253 ? 3.936 56.094 22.109 1 92.31 253 LYS B CA 1
ATOM 6351 C C . LYS B 1 253 ? 3.781 56.219 23.625 1 92.31 253 LYS B C 1
ATOM 6353 O O . LYS B 1 253 ? 4.633 56.812 24.281 1 92.31 253 LYS B O 1
ATOM 6358 N N . SER B 1 254 ? 2.734 55.688 24.156 1 93.94 254 SER B N 1
ATOM 6359 C CA . SER B 1 254 ? 2.469 55.812 25.594 1 93.94 254 SER B CA 1
ATOM 6360 C C . SER B 1 254 ? 3.125 54.656 26.359 1 93.94 254 SER B C 1
ATOM 6362 O O . SER B 1 254 ? 3.102 54.625 27.594 1 93.94 254 SER B O 1
ATOM 6364 N N . LYS B 1 255 ? 3.654 53.656 25.656 1 92.56 255 LYS B N 1
ATOM 6365 C CA . LYS B 1 255 ? 4.285 52.469 26.234 1 92.56 255 LYS B CA 1
ATOM 6366 C C . LYS B 1 255 ? 3.309 51.719 27.125 1 92.56 255 LYS B C 1
ATOM 6368 O O . LYS B 1 255 ? 3.617 51.438 28.297 1 92.56 255 LYS B O 1
ATOM 6373 N N . LYS B 1 256 ? 2.166 51.469 26.594 1 96.44 256 LYS B N 1
ATOM 6374 C CA . LYS B 1 256 ? 1.12 50.781 27.328 1 96.44 256 LYS B CA 1
ATOM 6375 C C . LYS B 1 256 ? 0.596 49.594 26.547 1 96.44 256 LYS B C 1
ATOM 6377 O O . LYS B 1 256 ? 0.438 49.656 25.328 1 96.44 256 LYS B O 1
ATOM 6382 N N . VAL B 1 257 ? 0.399 48.562 27.281 1 97.75 257 VAL B N 1
ATOM 6383 C CA . VAL B 1 257 ? -0.376 47.438 26.734 1 97.75 257 VAL B CA 1
ATOM 6384 C C . VAL B 1 257 ? -1.862 47.781 26.75 1 97.75 257 VAL B C 1
ATOM 6386 O O . VAL B 1 257 ? -2.463 47.906 27.828 1 97.75 257 VAL B O 1
ATOM 6389 N N . VAL B 1 258 ? -2.498 47.906 25.656 1 97.75 258 VAL B N 1
ATOM 6390 C CA . VAL B 1 258 ? -3.875 48.375 25.531 1 97.75 258 VAL B CA 1
ATOM 6391 C C . VAL B 1 258 ? -4.836 47.188 25.609 1 97.75 258 VAL B C 1
ATOM 6393 O O . VAL B 1 258 ? -6 47.344 25.984 1 97.75 258 VAL B O 1
ATOM 6396 N N . ARG B 1 259 ? -4.418 46.094 25.188 1 98.12 259 ARG B N 1
ATOM 6397 C CA . ARG B 1 259 ? -5.219 44.875 25.203 1 98.12 259 ARG B CA 1
ATOM 6398 C C . ARG B 1 259 ? -4.328 43.656 25.297 1 98.12 259 ARG B C 1
ATOM 6400 O O . ARG B 1 259 ? -3.275 43.562 24.672 1 98.12 259 ARG B O 1
ATOM 6407 N N . ALA B 1 260 ? -4.664 42.75 26.141 1 98.31 260 ALA B N 1
ATOM 6408 C CA . ALA B 1 260 ? -4.039 41.438 26.297 1 98.31 260 ALA B CA 1
ATOM 6409 C C . ALA B 1 260 ? -5.074 40.375 26.641 1 98.31 260 ALA B C 1
ATOM 6411 O O . ALA B 1 260 ? -5.645 40.375 27.734 1 98.31 260 ALA B O 1
ATOM 6412 N N . GLN B 1 261 ? -5.379 39.562 25.688 1 98.25 261 GLN B N 1
ATOM 6413 C CA . GLN B 1 261 ? -6.328 38.469 25.891 1 98.25 261 GLN B CA 1
ATOM 6414 C C . GLN B 1 261 ? -5.645 37.125 25.734 1 98.25 261 GLN B C 1
ATOM 6416 O O . GLN B 1 261 ? -4.887 36.906 24.797 1 98.25 261 GLN B O 1
ATOM 6421 N N . ASN B 1 262 ? -5.926 36.188 26.703 1 98.06 262 ASN B N 1
ATOM 6422 C CA . ASN B 1 262 ? -5.402 34.844 26.719 1 98.06 262 ASN B CA 1
ATOM 6423 C C . ASN B 1 262 ? -3.877 34.812 26.703 1 98.06 262 ASN B C 1
ATOM 6425 O O . ASN B 1 262 ? -3.264 33.969 26.047 1 98.06 262 ASN B O 1
ATOM 6429 N N . THR B 1 263 ? -3.34 35.812 27.266 1 98.38 263 THR B N 1
ATOM 6430 C CA . THR B 1 263 ? -1.896 36 27.391 1 98.38 263 THR B CA 1
ATOM 6431 C C . THR B 1 263 ? -1.561 36.906 28.578 1 98.38 263 THR B C 1
ATOM 6433 O O . THR B 1 263 ? -2.443 37.562 29.125 1 98.38 263 THR B O 1
ATOM 6436 N N . GLN B 1 264 ? -0.309 36.781 29.062 1 98.12 264 GLN B N 1
ATOM 6437 C CA . GLN B 1 264 ? 0.273 37.75 30.016 1 98.12 264 GLN B CA 1
ATOM 6438 C C . GLN B 1 264 ? 1.442 38.5 29.391 1 98.12 264 GLN B C 1
ATOM 6440 O O . GLN B 1 264 ? 2.377 37.875 28.859 1 98.12 264 GLN B O 1
ATOM 6445 N N . VAL B 1 265 ? 1.313 39.812 29.422 1 98.31 265 VAL B N 1
ATOM 6446 C CA . VAL B 1 265 ? 2.355 40.656 28.844 1 98.31 265 VAL B CA 1
ATOM 6447 C C . VAL B 1 265 ? 3.111 41.375 29.969 1 98.31 265 VAL B C 1
ATOM 6449 O O . VAL B 1 265 ? 2.5 41.875 30.906 1 98.31 265 VAL B O 1
ATOM 6452 N N . SER B 1 266 ? 4.434 41.375 29.891 1 97.69 266 SER B N 1
ATOM 6453 C CA . SER B 1 266 ? 5.262 42.031 30.891 1 97.69 266 SER B CA 1
ATOM 6454 C C . SER B 1 266 ? 6.52 42.625 30.266 1 97.69 266 SER B C 1
ATOM 6456 O O . SER B 1 266 ? 6.84 42.312 29.109 1 97.69 266 SER B O 1
ATOM 6458 N N . GLY B 1 267 ? 7.109 43.562 30.984 1 96.31 267 GLY B N 1
ATOM 6459 C CA . GLY B 1 267 ? 8.422 44.062 30.625 1 96.31 267 GLY B CA 1
ATOM 6460 C C . GLY B 1 267 ? 8.406 44.969 29.406 1 96.31 267 GLY B C 1
ATOM 6461 O O . GLY B 1 267 ? 9.375 45 28.656 1 96.31 267 GLY B O 1
ATOM 6462 N N . LEU B 1 268 ? 7.27 45.594 29.141 1 96.62 268 LEU B N 1
ATOM 6463 C CA . LEU B 1 268 ? 7.223 46.531 28.016 1 96.62 268 LEU B CA 1
ATOM 6464 C C . LEU B 1 268 ? 8.195 47.688 28.234 1 96.62 268 LEU B C 1
ATOM 6466 O O . LEU B 1 268 ? 8.094 48.406 29.234 1 96.62 268 LEU B O 1
ATOM 6470 N N . GLN B 1 269 ? 9.133 47.844 27.297 1 93.44 269 GLN B N 1
ATOM 6471 C CA . GLN B 1 269 ? 10.117 48.938 27.422 1 93.44 269 GLN B CA 1
ATOM 6472 C C . GLN B 1 269 ? 10.586 49.406 26.047 1 93.44 269 GLN B C 1
ATOM 6474 O O . GLN B 1 269 ? 10.453 48.688 25.062 1 93.44 269 GLN B O 1
ATOM 6479 N N . SER B 1 270 ? 10.922 50.625 25.984 1 90.88 270 SER B N 1
ATOM 6480 C CA . SER B 1 270 ? 11.539 51.219 24.797 1 90.88 270 SER B CA 1
ATOM 6481 C C . SER B 1 270 ? 13.008 51.531 25.062 1 90.88 270 SER B C 1
ATOM 6483 O O . SER B 1 270 ? 13.367 51.969 26.156 1 90.88 270 SER B O 1
ATOM 6485 N N . SER B 1 271 ? 13.766 51.156 24.141 1 83.75 271 SER B N 1
ATOM 6486 C CA . SER B 1 271 ? 15.18 51.5 24.234 1 83.75 271 SER B CA 1
ATOM 6487 C C . SER B 1 271 ? 15.688 52.125 22.953 1 83.75 271 SER B C 1
ATOM 6489 O O . SER B 1 271 ? 15.055 52 21.891 1 83.75 271 SER B O 1
ATOM 6491 N N . LYS B 1 272 ? 16.672 53.031 23.062 1 77.94 272 LYS B N 1
ATOM 6492 C CA . LYS B 1 272 ? 17.344 53.625 21.906 1 77.94 272 LYS B CA 1
ATOM 6493 C C . LYS B 1 272 ? 18.672 52.938 21.625 1 77.94 272 LYS B C 1
ATOM 6495 O O . LYS B 1 272 ? 19.469 52.719 22.547 1 77.94 272 LYS B O 1
ATOM 6500 N N . THR B 1 273 ? 18.578 52.25 20.516 1 67.56 273 THR B N 1
ATOM 6501 C CA . THR B 1 273 ? 19.828 51.656 20.031 1 67.56 273 THR B CA 1
ATOM 6502 C C . THR B 1 273 ? 20.406 52.5 18.891 1 67.56 273 THR B C 1
ATOM 6504 O O . THR B 1 273 ? 19.719 53.344 18.328 1 67.56 273 THR B O 1
ATOM 6507 N N . PRO B 1 274 ? 21.75 52.406 18.656 1 61.84 274 PRO B N 1
ATOM 6508 C CA . PRO B 1 274 ? 22.297 53.125 17.484 1 61.84 274 PRO B CA 1
ATOM 6509 C C . PRO B 1 274 ? 21.5 52.844 16.219 1 61.84 274 PRO B C 1
ATOM 6511 O O . PRO B 1 274 ? 21.406 53.719 15.336 1 61.84 274 PRO B O 1
ATOM 6514 N N . ALA B 1 275 ? 20.875 51.719 16.141 1 61.09 275 ALA B N 1
ATOM 6515 C CA . ALA B 1 275 ? 20.125 51.344 14.953 1 61.09 275 ALA B CA 1
ATOM 6516 C C . ALA B 1 275 ? 18.703 51.906 14.984 1 61.09 275 ALA B C 1
ATOM 6518 O O . ALA B 1 275 ? 17.969 51.844 13.992 1 61.09 275 ALA B O 1
ATOM 6519 N N . GLY B 1 276 ? 18.438 52.5 16.094 1 67.94 276 GLY B N 1
ATOM 6520 C CA . GLY B 1 276 ? 17.125 53.125 16.234 1 67.94 276 GLY B CA 1
ATOM 6521 C C . GLY B 1 276 ? 16.391 52.688 17.484 1 67.94 276 GLY B C 1
ATOM 6522 O O . GLY B 1 276 ? 16.984 52.031 18.359 1 67.94 276 GLY B O 1
ATOM 6523 N N . ALA B 1 277 ? 15.234 53.094 17.656 1 72.12 277 ALA B N 1
ATOM 6524 C CA . ALA B 1 277 ? 14.398 52.781 18.797 1 72.12 277 ALA B CA 1
ATOM 6525 C C . ALA B 1 277 ? 13.898 51.344 18.734 1 72.12 277 ALA B C 1
ATOM 6527 O O . ALA B 1 277 ? 13.578 50.844 17.641 1 72.12 277 ALA B O 1
ATOM 6528 N N . THR B 1 278 ? 14.016 50.656 19.781 1 88.06 278 THR B N 1
ATOM 6529 C CA . THR B 1 278 ? 13.531 49.281 19.891 1 88.06 278 THR B CA 1
ATOM 6530 C C . THR B 1 278 ? 12.445 49.188 20.953 1 88.06 278 THR B C 1
ATOM 6532 O O . THR B 1 278 ? 12.516 49.844 21.984 1 88.06 278 THR B O 1
ATOM 6535 N N . LEU B 1 279 ? 11.375 48.625 20.625 1 94.56 279 LEU B N 1
ATOM 6536 C CA . LEU B 1 279 ? 10.328 48.25 21.578 1 94.56 279 LEU B CA 1
ATOM 6537 C C . LEU B 1 279 ? 10.398 46.75 21.906 1 94.56 279 LEU B C 1
ATOM 6539 O O . LEU B 1 279 ? 10.523 45.906 21.016 1 94.56 279 LEU B O 1
ATOM 6543 N N . SER B 1 280 ? 10.383 46.406 23.219 1 96.56 280 SER B N 1
ATOM 6544 C CA . SER B 1 280 ? 10.453 45 23.594 1 96.56 280 SER B CA 1
ATOM 6545 C C . SER B 1 280 ? 9.492 44.688 24.734 1 96.56 280 SER B C 1
ATOM 6547 O O . SER B 1 280 ? 9.125 45.562 25.5 1 96.56 280 SER B O 1
ATOM 6549 N N . TRP B 1 281 ? 9.031 43.469 24.844 1 97.75 281 TRP B N 1
ATOM 6550 C CA . TRP B 1 281 ? 8.172 42.969 25.891 1 97.75 281 TRP B CA 1
ATOM 6551 C C . TRP B 1 281 ? 8.227 41.438 25.938 1 97.75 281 TRP B C 1
ATOM 6553 O O . TRP B 1 281 ? 8.875 40.812 25.094 1 97.75 281 TRP B O 1
ATOM 6563 N N . THR B 1 282 ? 7.672 40.875 26.953 1 98.19 282 THR B N 1
ATOM 6564 C CA . THR B 1 282 ? 7.57 39.438 27.109 1 98.19 282 THR B CA 1
ATOM 6565 C C . THR B 1 282 ? 6.113 39 27.125 1 98.19 282 THR B C 1
ATOM 6567 O O . THR B 1 282 ? 5.262 39.656 27.719 1 98.19 282 THR B O 1
ATOM 6570 N N . GLN B 1 283 ? 5.844 37.906 26.406 1 98.19 283 GLN B N 1
ATOM 6571 C CA . GLN B 1 283 ? 4.508 37.312 26.406 1 98.19 283 GLN B CA 1
ATOM 6572 C C . GLN B 1 283 ? 4.547 35.875 26.891 1 98.19 283 GLN B C 1
ATOM 6574 O O . GLN B 1 283 ? 5.469 35.125 26.547 1 98.19 283 GLN B O 1
ATOM 6579 N N . ASN B 1 284 ? 3.607 35.531 27.688 1 98.12 284 ASN B N 1
ATOM 6580 C CA . ASN B 1 284 ? 3.275 34.156 28.031 1 98.12 284 ASN B CA 1
ATOM 6581 C C . ASN B 1 284 ? 1.854 33.812 27.609 1 98.12 284 ASN B C 1
ATOM 6583 O O . ASN B 1 284 ? 0.914 33.938 28.391 1 98.12 284 ASN B O 1
ATOM 6587 N N . ASP B 1 285 ? 1.729 33.344 26.406 1 98.12 285 ASP B N 1
ATOM 6588 C CA . ASP B 1 285 ? 0.421 33 25.844 1 98.12 285 ASP B CA 1
ATOM 6589 C C . ASP B 1 285 ? -0.134 31.719 26.469 1 98.12 285 ASP B C 1
ATOM 6591 O O . ASP B 1 285 ? 0.617 30.781 26.734 1 98.12 285 ASP B O 1
ATOM 6595 N N . ALA B 1 286 ? -1.396 31.656 26.609 1 98.12 286 ALA B N 1
ATOM 6596 C CA . ALA B 1 286 ? -2.045 30.516 27.25 1 98.12 286 ALA B CA 1
ATOM 6597 C C . ALA B 1 286 ? -2.266 29.375 26.266 1 98.12 286 ALA B C 1
ATOM 6599 O O . ALA B 1 286 ? -2.553 28.234 26.656 1 98.12 286 ALA B O 1
ATOM 6600 N N . ALA B 1 287 ? -2.098 29.656 24.969 1 98.38 287 ALA B N 1
ATOM 6601 C CA . ALA B 1 287 ? -2.34 28.688 23.906 1 98.38 287 ALA B CA 1
ATOM 6602 C C . ALA B 1 287 ? -1.271 28.781 22.812 1 98.38 287 ALA B C 1
ATOM 6604 O O . ALA B 1 287 ? -0.481 29.734 22.797 1 98.38 287 ALA B O 1
ATOM 6605 N N . LEU B 1 288 ? -1.175 27.781 22.031 1 98.5 288 LEU B N 1
ATOM 6606 C CA . LEU B 1 288 ? -0.33 27.766 20.844 1 98.5 288 LEU B CA 1
ATOM 6607 C C . LEU B 1 288 ? -1.175 27.828 19.578 1 98.5 288 LEU B C 1
ATOM 6609 O O . LEU B 1 288 ? -2.332 27.406 19.578 1 98.5 288 LEU B O 1
ATOM 6613 N N . PRO B 1 289 ? -0.642 28.469 18.547 1 98.12 289 PRO B N 1
ATOM 6614 C CA . PRO B 1 289 ? -1.364 28.438 17.281 1 98.12 289 PRO B CA 1
ATOM 6615 C C . PRO B 1 289 ? -1.434 27.031 16.688 1 98.12 289 PRO B C 1
ATOM 6617 O O . PRO B 1 289 ? -0.641 26.156 17.062 1 98.12 289 PRO B O 1
ATOM 6620 N N . PHE B 1 290 ? -2.477 26.75 15.852 1 98.06 290 PHE B N 1
ATOM 6621 C CA . PHE B 1 290 ? -2.482 25.531 15.055 1 98.06 290 PHE B CA 1
ATOM 6622 C C . PHE B 1 290 ? -1.318 25.516 14.07 1 98.06 290 PHE B C 1
ATOM 6624 O O . PHE B 1 290 ? -1.092 26.5 13.359 1 98.06 290 PHE B O 1
ATOM 6631 N N . PRO B 1 291 ? -0.534 24.469 14.023 1 95.56 291 PRO B N 1
ATOM 6632 C CA . PRO B 1 291 ? 0.64 24.438 13.156 1 95.56 291 PRO B CA 1
ATOM 6633 C C . PRO B 1 291 ? 0.281 24.156 11.695 1 95.56 291 PRO B C 1
ATOM 6635 O O . PRO B 1 291 ? 0.666 23.125 11.148 1 95.56 291 PRO B O 1
ATOM 6638 N N . LEU B 1 292 ? -0.305 25.109 11.125 1 93.12 292 LEU B N 1
ATOM 6639 C CA . LEU B 1 292 ? -0.737 25 9.734 1 93.12 292 LEU B CA 1
ATOM 6640 C C . LEU B 1 292 ? 0.459 24.812 8.805 1 93.12 292 LEU B C 1
ATOM 6642 O O . LEU B 1 292 ? 1.421 25.578 8.859 1 93.12 292 LEU B O 1
ATOM 6646 N N . ASP B 1 293 ? 0.459 23.719 8.023 1 88.69 293 ASP B N 1
ATOM 6647 C CA . ASP B 1 293 ? 1.481 23.453 7.016 1 88.69 293 ASP B CA 1
ATOM 6648 C C . ASP B 1 293 ? 0.913 23.594 5.605 1 88.69 293 ASP B C 1
ATOM 6650 O O . ASP B 1 293 ? 0.246 22.688 5.105 1 88.69 293 ASP B O 1
ATOM 6654 N N . THR B 1 294 ? 1.227 24.672 4.938 1 87.69 294 THR B N 1
ATOM 6655 C CA . THR B 1 294 ? 0.667 24.922 3.615 1 87.69 294 THR B CA 1
ATOM 6656 C C . THR B 1 294 ? 1.729 24.734 2.535 1 87.69 294 THR B C 1
ATOM 6658 O O . THR B 1 294 ? 1.668 25.391 1.483 1 87.69 294 THR B O 1
ATOM 6661 N N . SER B 1 295 ? 2.752 23.938 2.787 1 81.25 295 SER B N 1
ATOM 6662 C CA . SER B 1 295 ? 3.834 23.703 1.836 1 81.25 295 SER B CA 1
ATOM 6663 C C . SER B 1 295 ? 3.334 22.984 0.592 1 81.25 295 SER B C 1
ATOM 6665 O O . SER B 1 295 ? 3.902 23.125 -0.492 1 81.25 295 SER B O 1
ATOM 6667 N N . ASP B 1 296 ? 2.254 22.219 0.765 1 86.44 296 ASP B N 1
ATOM 6668 C CA . ASP B 1 296 ? 1.606 21.547 -0.354 1 86.44 296 ASP B CA 1
ATOM 6669 C C . ASP B 1 296 ? 0.583 22.453 -1.029 1 86.44 296 ASP B C 1
ATOM 6671 O O . ASP B 1 296 ? -0.235 23.078 -0.355 1 86.44 296 ASP B O 1
ATOM 6675 N N . ALA B 1 297 ? 0.619 22.484 -2.336 1 87.75 297 ALA B N 1
ATOM 6676 C CA . ALA B 1 297 ? -0.215 23.406 -3.094 1 87.75 297 ALA B CA 1
ATOM 6677 C C . ALA B 1 297 ? -1.697 23.141 -2.855 1 87.75 297 ALA B C 1
ATOM 6679 O O . ALA B 1 297 ? -2.506 24.062 -2.807 1 87.75 297 ALA B O 1
ATOM 6680 N N . ALA B 1 298 ? -2.08 21.891 -2.77 1 93.38 298 ALA B N 1
ATOM 6681 C CA . ALA B 1 298 ? -3.482 21.547 -2.553 1 93.38 298 ALA B CA 1
ATOM 6682 C C . ALA B 1 298 ? -3.943 21.969 -1.16 1 93.38 298 ALA B C 1
ATOM 6684 O O . ALA B 1 298 ? -5.078 22.406 -0.983 1 93.38 298 ALA B O 1
ATOM 6685 N N . VAL B 1 299 ? -3.062 21.844 -0.175 1 94.88 299 VAL B N 1
ATOM 6686 C CA . VAL B 1 299 ? -3.381 22.281 1.183 1 94.88 299 VAL B CA 1
ATOM 6687 C C . VAL B 1 299 ? -3.52 23.797 1.226 1 94.88 299 VAL B C 1
ATOM 6689 O O . VAL B 1 299 ? -4.469 24.328 1.812 1 94.88 299 VAL B O 1
ATOM 6692 N N . ASP B 1 300 ? -2.568 24.438 0.599 1 92.75 300 ASP B N 1
ATOM 6693 C CA . ASP B 1 300 ? -2.6 25.891 0.54 1 92.75 300 ASP B CA 1
ATOM 6694 C C . ASP B 1 300 ? -3.898 26.391 -0.092 1 92.75 300 ASP B C 1
ATOM 6696 O O . ASP B 1 300 ? -4.551 27.297 0.442 1 92.75 300 ASP B O 1
ATOM 6700 N N . LEU B 1 301 ? -4.266 25.766 -1.199 1 95.44 301 LEU B N 1
ATOM 6701 C CA . LEU B 1 301 ? -5.484 26.156 -1.899 1 95.44 301 LEU B CA 1
ATOM 6702 C C . LEU B 1 301 ? -6.715 25.891 -1.038 1 95.44 301 LEU B C 1
ATOM 6704 O O . LEU B 1 301 ? -7.645 26.703 -1.005 1 95.44 301 LEU B O 1
ATOM 6708 N N . ALA B 1 302 ? -6.77 24.781 -0.379 1 98.19 302 ALA B N 1
ATOM 6709 C CA . ALA B 1 302 ? -7.895 24.453 0.492 1 98.19 302 ALA B CA 1
ATOM 6710 C C . ALA B 1 302 ? -8.055 25.484 1.602 1 98.19 302 ALA B C 1
ATOM 6712 O O . ALA B 1 302 ? -9.156 25.969 1.869 1 98.19 302 ALA B O 1
ATOM 6713 N N . VAL B 1 303 ? -6.949 25.859 2.223 1 97.25 303 VAL B N 1
ATOM 6714 C CA . VAL B 1 303 ? -6.973 26.828 3.318 1 97.25 303 VAL B CA 1
ATOM 6715 C C . VAL B 1 303 ? -7.438 28.188 2.801 1 97.25 303 VAL B C 1
ATOM 6717 O O . VAL B 1 303 ? -8.312 28.828 3.398 1 97.25 303 VAL B O 1
ATOM 6720 N N . LYS B 1 304 ? -6.918 28.609 1.669 1 96.31 304 LYS B N 1
ATOM 6721 C CA . LYS B 1 304 ? -7.262 29.906 1.087 1 96.31 304 LYS B CA 1
ATOM 6722 C C . LYS B 1 304 ? -8.719 29.922 0.627 1 96.31 304 LYS B C 1
ATOM 6724 O O . LYS B 1 304 ? -9.312 31 0.482 1 96.31 304 LYS B O 1
ATOM 6729 N N . SER B 1 305 ? -9.227 28.734 0.404 1 98.38 305 SER B N 1
ATOM 6730 C CA . SER B 1 305 ? -10.594 28.609 -0.072 1 98.38 305 SER B CA 1
ATOM 6731 C C . SER B 1 305 ? -11.562 28.359 1.081 1 98.38 305 SER B C 1
ATOM 6733 O O . SER B 1 305 ? -12.703 27.938 0.865 1 98.38 305 SER B O 1
ATOM 6735 N N . SER B 1 306 ? -11.133 28.562 2.264 1 98.12 306 SER B N 1
ATOM 6736 C CA . SER B 1 306 ? -11.938 28.391 3.469 1 98.12 306 SER B CA 1
ATOM 6737 C C . SER B 1 306 ? -11.727 29.547 4.449 1 98.12 306 SER B C 1
ATOM 6739 O O . SER B 1 306 ? -11.062 30.531 4.125 1 98.12 306 SER B O 1
ATOM 6741 N N . ASP B 1 307 ? -12.344 29.5 5.566 1 97.94 307 ASP B N 1
ATOM 6742 C CA . ASP B 1 307 ? -12.117 30.5 6.602 1 97.94 307 ASP B CA 1
ATOM 6743 C C . ASP B 1 307 ? -11.414 29.891 7.812 1 97.94 307 ASP B C 1
ATOM 6745 O O . ASP B 1 307 ? -11.648 30.312 8.945 1 97.94 307 ASP B O 1
ATOM 6749 N N . PHE B 1 308 ? -10.625 28.828 7.566 1 98.12 308 PHE B N 1
ATOM 6750 C CA . PHE B 1 308 ? -9.961 28.078 8.617 1 98.12 308 PHE B CA 1
ATOM 6751 C C . PHE B 1 308 ? -9.211 29 9.562 1 98.12 308 PHE B C 1
ATOM 6753 O O . PHE B 1 308 ? -9.336 28.891 10.781 1 98.12 308 PHE B O 1
ATOM 6760 N N . VAL B 1 309 ? -8.43 29.922 9.047 1 96.88 309 VAL B N 1
ATOM 6761 C CA . VAL B 1 309 ? -7.578 30.797 9.844 1 96.88 309 VAL B CA 1
ATOM 6762 C C . VAL B 1 309 ? -8.445 31.703 10.727 1 96.88 309 VAL B C 1
ATOM 6764 O O . VAL B 1 309 ? -8.227 31.797 11.938 1 96.88 309 VAL B O 1
ATOM 6767 N N . GLU B 1 310 ? -9.469 32.281 10.172 1 97.38 310 GLU B N 1
ATOM 6768 C CA . GLU B 1 310 ? -10.359 33.156 10.922 1 97.38 310 GLU B CA 1
ATOM 6769 C C . GLU B 1 310 ? -11.141 32.375 11.977 1 97.38 310 GLU B C 1
ATOM 6771 O O . GLU B 1 310 ? -11.414 32.906 13.062 1 97.38 310 GLU B O 1
ATOM 6776 N N . ALA B 1 311 ? -11.367 31.219 11.641 1 97.62 311 ALA B N 1
ATOM 6777 C CA . ALA B 1 311 ? -12.25 30.422 12.492 1 97.62 311 ALA B CA 1
ATOM 6778 C C . ALA B 1 311 ? -11.461 29.781 13.641 1 97.62 311 ALA B C 1
ATOM 6780 O O . ALA B 1 311 ? -12.008 29.547 14.719 1 97.62 311 ALA B O 1
ATOM 6781 N N . LEU B 1 312 ? -10.141 29.484 13.406 1 98.06 312 LEU B N 1
ATOM 6782 C CA . LEU B 1 312 ? -9.516 28.594 14.375 1 98.06 312 LEU B CA 1
ATOM 6783 C C . LEU B 1 312 ? -8.102 29.062 14.703 1 98.06 312 LEU B C 1
ATOM 6785 O O . LEU B 1 312 ? -7.434 28.484 15.562 1 98.06 312 LEU B O 1
ATOM 6789 N N . ASN B 1 313 ? -7.586 30.188 14.078 1 98.06 313 ASN B N 1
ATOM 6790 C CA . ASN B 1 313 ? -6.152 30.406 14.227 1 98.06 313 ASN B CA 1
ATOM 6791 C C . ASN B 1 313 ? -5.812 31.906 14.258 1 98.06 313 ASN B C 1
ATOM 6793 O O . ASN B 1 313 ? -4.906 32.344 13.547 1 98.06 313 ASN B O 1
ATOM 6797 N N . ARG B 1 314 ? -6.465 32.656 15.047 1 98 314 ARG B N 1
ATOM 6798 C CA . ARG B 1 314 ? -6.234 34.094 15.195 1 98 314 ARG B CA 1
ATOM 6799 C C . ARG B 1 314 ? -5.262 34.375 16.328 1 98 314 ARG B C 1
ATOM 6801 O O . ARG B 1 314 ? -5.504 33.969 17.469 1 98 314 ARG B O 1
ATOM 6808 N N . GLU B 1 315 ? -4.168 35.062 16.062 1 98.38 315 GLU B N 1
ATOM 6809 C CA . GLU B 1 315 ? -3.178 35.531 17.016 1 98.38 315 GLU B CA 1
ATOM 6810 C C . GLU B 1 315 ? -2.732 36.938 16.703 1 98.38 315 GLU B C 1
ATOM 6812 O O . GLU B 1 315 ? -1.561 37.188 16.391 1 98.38 315 GLU B O 1
ATOM 6817 N N . PRO B 1 316 ? -3.646 37.906 16.859 1 98.38 316 PRO B N 1
ATOM 6818 C CA . PRO B 1 316 ? -3.352 39.281 16.422 1 98.38 316 PRO B CA 1
ATOM 6819 C C . PRO B 1 316 ? -2.359 39.969 17.344 1 98.38 316 PRO B C 1
ATOM 6821 O O . PRO B 1 316 ? -2.43 39.812 18.578 1 98.38 316 PRO B O 1
ATOM 6824 N N . LEU B 1 317 ? -1.431 40.656 16.781 1 98.75 317 LEU B N 1
ATOM 6825 C CA . LEU B 1 317 ? -0.538 41.625 17.406 1 98.75 317 LEU B CA 1
ATOM 6826 C C . LEU B 1 317 ? -0.695 43 16.75 1 98.75 317 LEU B C 1
ATOM 6828 O O . LEU B 1 317 ? -0.472 43.156 15.547 1 98.75 317 LEU B O 1
ATOM 6832 N N . GLN B 1 318 ? -1.13 43.906 17.531 1 98.62 318 GLN B N 1
ATOM 6833 C CA . GLN B 1 318 ? -1.298 45.281 17.078 1 98.62 318 GLN B CA 1
ATOM 6834 C C . GLN B 1 318 ? -0.377 46.219 17.828 1 98.62 318 GLN B C 1
ATOM 6836 O O . GLN B 1 318 ? -0.323 46.188 19.062 1 98.62 318 GLN B O 1
ATOM 6841 N N . VAL B 1 319 ? 0.367 47.062 17.109 1 98.38 319 VAL B N 1
ATOM 6842 C CA . VAL B 1 319 ? 1.208 48.062 17.719 1 98.38 319 VAL B CA 1
ATOM 6843 C C . VAL B 1 319 ? 0.963 49.406 17.047 1 98.38 319 VAL B C 1
ATOM 6845 O O . VAL B 1 319 ? 1.186 49.562 15.844 1 98.38 319 VAL B O 1
ATOM 6848 N N . THR B 1 320 ? 0.561 50.281 17.766 1 97.69 320 THR B N 1
ATOM 6849 C CA . THR B 1 320 ? 0.322 51.625 17.281 1 97.69 320 THR B CA 1
ATOM 6850 C C . THR B 1 320 ? 1.342 52.625 17.859 1 97.69 320 THR B C 1
ATOM 6852 O O . THR B 1 320 ? 2.109 52.25 18.766 1 97.69 320 THR B O 1
ATOM 6855 N N . GLY B 1 321 ? 1.405 53.812 17.25 1 95.62 321 GLY B N 1
ATOM 6856 C CA . GLY B 1 321 ? 2.215 54.906 17.812 1 95.62 321 GLY B CA 1
ATOM 6857 C C . GLY B 1 321 ? 3.686 54.781 17.469 1 95.62 321 GLY B C 1
ATOM 6858 O O . GLY B 1 321 ? 4.531 55.406 18.094 1 95.62 321 GLY B O 1
ATOM 6859 N N . LEU B 1 322 ? 4.035 53.969 16.547 1 94.44 322 LEU B N 1
ATOM 6860 C CA . LEU B 1 322 ? 5.418 53.812 16.109 1 94.44 322 LEU B CA 1
ATOM 6861 C C . LEU B 1 322 ? 5.836 54.969 15.219 1 94.44 322 LEU B C 1
ATOM 6863 O O . LEU B 1 322 ? 5.039 55.469 14.414 1 94.44 322 LEU B O 1
ATOM 6867 N N . ALA B 1 323 ? 7.102 55.312 15.227 1 91.31 323 ALA B N 1
ATOM 6868 C CA . ALA B 1 323 ? 7.578 56.5 14.5 1 91.31 323 ALA B CA 1
ATOM 6869 C C . ALA B 1 323 ? 8.18 56.125 13.156 1 91.31 323 ALA B C 1
ATOM 6871 O O . ALA B 1 323 ? 7.867 56.719 12.125 1 91.31 323 ALA B O 1
ATOM 6872 N N . ALA B 1 324 ? 9.07 55.125 13.172 1 92.38 324 ALA B N 1
ATOM 6873 C CA . ALA B 1 324 ? 9.766 54.719 11.953 1 92.38 324 ALA B CA 1
ATOM 6874 C C . ALA B 1 324 ? 8.812 54.062 10.977 1 92.38 324 ALA B C 1
ATOM 6876 O O . ALA B 1 324 ? 7.805 53.469 11.383 1 92.38 324 ALA B O 1
ATOM 6877 N N . PRO B 1 325 ? 9.141 54.094 9.75 1 93.38 325 PRO B N 1
ATOM 6878 C CA . PRO B 1 325 ? 8.211 53.531 8.758 1 93.38 325 PRO B CA 1
ATOM 6879 C C . PRO B 1 325 ? 8.172 52 8.773 1 93.38 325 PRO B C 1
ATOM 6881 O O . PRO B 1 325 ? 7.16 51.406 8.391 1 93.38 325 PRO B O 1
ATOM 6884 N N . ARG B 1 326 ? 9.297 51.375 9.156 1 93.88 326 ARG B N 1
ATOM 6885 C CA . ARG B 1 326 ? 9.359 49.938 9.094 1 93.88 326 ARG B CA 1
ATOM 6886 C C . ARG B 1 326 ? 10.109 49.344 10.297 1 93.88 326 ARG B C 1
ATOM 6888 O O . ARG B 1 326 ? 11.016 50 10.828 1 93.88 326 ARG B O 1
ATOM 6895 N N . TYR B 1 327 ? 9.719 48.125 10.609 1 94.62 327 TYR B N 1
ATOM 6896 C CA . TYR B 1 327 ? 10.297 47.438 11.766 1 94.62 327 TYR B CA 1
ATOM 6897 C C . TYR B 1 327 ? 10.516 45.969 11.469 1 94.62 327 TYR B C 1
ATOM 6899 O O . TYR B 1 327 ? 9.734 45.344 10.734 1 94.62 327 TYR B O 1
ATOM 6907 N N . THR B 1 328 ? 11.562 45.438 12.086 1 93.25 328 THR B N 1
ATOM 6908 C CA . THR B 1 328 ? 11.75 44 12.164 1 93.25 328 THR B CA 1
ATOM 6909 C C . THR B 1 328 ? 11.219 43.438 13.484 1 93.25 328 THR B C 1
ATOM 6911 O O . THR B 1 328 ? 11.602 43.906 14.555 1 93.25 328 THR B O 1
ATOM 6914 N N . LEU B 1 329 ? 10.328 42.531 13.375 1 95.31 329 LEU B N 1
ATOM 6915 C CA . LEU B 1 329 ? 9.891 41.75 14.547 1 95.31 329 LEU B CA 1
ATOM 6916 C C . LEU B 1 329 ? 10.805 40.562 14.797 1 95.31 329 LEU B C 1
ATOM 6918 O O . LEU B 1 329 ? 11.055 39.781 13.891 1 95.31 329 LEU B O 1
ATOM 6922 N N . SER B 1 330 ? 11.312 40.5 16.016 1 94.06 330 SER B N 1
ATOM 6923 C CA . SER B 1 330 ? 12.062 39.312 16.469 1 94.06 330 SER B CA 1
ATOM 6924 C C . SER B 1 330 ? 11.438 38.719 17.734 1 94.06 330 SER B C 1
ATOM 6926 O O . SER B 1 330 ? 10.914 39.469 18.578 1 94.06 330 SER B O 1
ATOM 6928 N N . ILE B 1 331 ? 11.438 37.438 17.781 1 94.69 331 ILE B N 1
ATOM 6929 C CA . ILE B 1 331 ? 11 36.719 18.969 1 94.69 331 ILE B CA 1
ATOM 6930 C C . ILE B 1 331 ? 12.109 35.781 19.438 1 94.69 331 ILE B C 1
ATOM 6932 O O . ILE B 1 331 ? 12.57 34.906 18.672 1 94.69 331 ILE B O 1
ATOM 6936 N N . ASP B 1 332 ? 12.5 35.969 20.703 1 93.94 332 ASP B N 1
ATOM 6937 C CA . ASP B 1 332 ? 13.586 35.188 21.297 1 93.94 332 ASP B CA 1
ATOM 6938 C C . ASP B 1 332 ? 14.852 35.281 20.453 1 93.94 332 ASP B C 1
ATOM 6940 O O . ASP B 1 332 ? 15.562 34.281 20.266 1 93.94 332 ASP B O 1
ATOM 6944 N N . GLY B 1 333 ? 15.016 36.375 19.891 1 88 333 GLY B N 1
ATOM 6945 C CA . GLY B 1 333 ? 16.234 36.656 19.141 1 88 333 GLY B CA 1
ATOM 6946 C C . GLY B 1 333 ? 16.156 36.188 17.688 1 88 333 GLY B C 1
ATOM 6947 O O . GLY B 1 333 ? 17.047 36.469 16.891 1 88 333 GLY B O 1
ATOM 6948 N N . GLU B 1 334 ? 15.07 35.562 17.328 1 83.94 334 GLU B N 1
ATOM 6949 C CA . GLU B 1 334 ? 14.891 35.094 15.953 1 83.94 334 GLU B CA 1
ATOM 6950 C C . GLU B 1 334 ? 14.031 36.062 15.148 1 83.94 334 GLU B C 1
ATOM 6952 O O . GLU B 1 334 ? 12.945 36.469 15.594 1 83.94 334 GLU B O 1
ATOM 6957 N N . GLU B 1 335 ? 14.523 36.438 13.906 1 86.31 335 GLU B N 1
ATOM 6958 C CA . GLU B 1 335 ? 13.742 37.344 13.055 1 86.31 335 GLU B CA 1
ATOM 6959 C C . GLU B 1 335 ? 12.523 36.625 12.477 1 86.31 335 GLU B C 1
ATOM 6961 O O . GLU B 1 335 ? 12.641 35.531 11.898 1 86.31 335 GLU B O 1
ATOM 6966 N N . ILE B 1 336 ? 11.391 37.281 12.656 1 90.06 336 ILE B N 1
ATOM 6967 C CA . ILE B 1 336 ? 10.125 36.688 12.219 1 90.06 336 ILE B CA 1
ATOM 6968 C C . ILE B 1 336 ? 9.727 37.312 10.875 1 90.06 336 ILE B C 1
ATOM 6970 O O . ILE B 1 336 ? 9.227 36.594 9.992 1 90.06 336 ILE B O 1
ATOM 6974 N N . GLY B 1 337 ? 9.906 38.656 10.797 1 87.75 337 GLY B N 1
ATOM 6975 C CA . GLY B 1 337 ? 9.547 39.406 9.594 1 87.75 337 GLY B CA 1
ATOM 6976 C C . GLY B 1 337 ? 9.633 40.906 9.742 1 87.75 337 GLY B C 1
ATOM 6977 O O . GLY B 1 337 ? 9.797 41.406 10.859 1 87.75 337 GLY B O 1
ATOM 6978 N N . ASP B 1 338 ? 9.602 41.531 8.523 1 91.19 338 ASP B N 1
ATOM 6979 C CA . ASP B 1 338 ? 9.562 43 8.469 1 91.19 338 ASP B CA 1
ATOM 6980 C C . ASP B 1 338 ? 8.148 43.5 8.172 1 91.19 338 ASP B C 1
ATOM 6982 O O . ASP B 1 338 ? 7.434 42.906 7.359 1 91.19 338 ASP B O 1
ATOM 6986 N N . PHE B 1 339 ? 7.824 44.562 8.914 1 94.69 339 PHE B N 1
ATOM 6987 C CA . PHE B 1 339 ? 6.477 45.094 8.766 1 94.69 339 PHE B CA 1
ATOM 6988 C C . PHE B 1 339 ? 6.508 46.625 8.742 1 94.69 339 PHE B C 1
ATOM 6990 O O . PHE B 1 339 ? 7.324 47.25 9.43 1 94.69 339 PHE B O 1
ATOM 6997 N N . SER B 1 340 ? 5.594 47.188 7.977 1 94.56 340 SER B N 1
ATOM 6998 C CA . SER B 1 340 ? 5.41 48.625 8.047 1 94.56 340 SER B CA 1
ATOM 6999 C C . SER B 1 340 ? 4.676 49.031 9.32 1 94.56 340 SER B C 1
ATOM 7001 O O . SER B 1 340 ? 3.994 48.219 9.938 1 94.56 340 SER B O 1
ATOM 7003 N N . ARG B 1 341 ? 4.898 50.281 9.711 1 94.5 341 ARG B N 1
ATOM 7004 C CA . ARG B 1 341 ? 4.152 50.781 10.859 1 94.5 341 ARG B CA 1
ATOM 7005 C C . ARG B 1 341 ? 2.646 50.656 10.633 1 94.5 341 ARG B C 1
ATOM 7007 O O . ARG B 1 341 ? 1.887 50.438 11.57 1 94.5 341 ARG B O 1
ATOM 7014 N N . GLN B 1 342 ? 2.186 50.781 9.375 1 95.62 342 GLN B N 1
ATOM 7015 C CA . GLN B 1 342 ? 0.769 50.656 9.055 1 95.62 342 GLN B CA 1
ATOM 7016 C C . GLN B 1 342 ? 0.271 49.219 9.266 1 95.62 342 GLN B C 1
ATOM 7018 O O . GLN B 1 342 ? -0.809 49.031 9.82 1 95.62 342 GLN B O 1
ATOM 7023 N N . GLU B 1 343 ? 1.054 48.312 8.812 1 96.12 343 GLU B N 1
ATOM 7024 C CA . GLU B 1 343 ? 0.696 46.906 9 1 96.12 343 GLU B CA 1
ATOM 7025 C C . GLU B 1 343 ? 0.575 46.562 10.484 1 96.12 343 GLU B C 1
ATOM 7027 O O . GLU B 1 343 ? -0.364 45.875 10.898 1 96.12 343 GLU B O 1
ATOM 7032 N N . LEU B 1 344 ? 1.547 46.969 11.227 1 97.94 344 LEU B N 1
ATOM 7033 C CA . LEU B 1 344 ? 1.541 46.719 12.664 1 97.94 344 LEU B CA 1
ATOM 7034 C C . LEU B 1 344 ? 0.358 47.406 13.336 1 97.94 344 LEU B C 1
ATOM 7036 O O . LEU B 1 344 ? -0.254 46.875 14.25 1 97.94 344 LEU B O 1
ATOM 7040 N N . ALA B 1 345 ? 0.031 48.625 12.852 1 97.81 345 ALA B N 1
ATOM 7041 C CA . ALA B 1 345 ? -1.097 49.344 13.422 1 97.81 345 ALA B CA 1
ATOM 7042 C C . ALA B 1 345 ? -2.42 48.656 13.078 1 97.81 345 ALA B C 1
ATOM 7044 O O . ALA B 1 345 ? -3.369 48.719 13.867 1 97.81 345 ALA B O 1
ATOM 7045 N N . GLN B 1 346 ? -2.543 48.094 11.938 1 97.44 346 GLN B N 1
ATOM 7046 C CA . GLN B 1 346 ? -3.74 47.375 11.531 1 97.44 346 GLN B CA 1
ATOM 7047 C C . GLN B 1 346 ? -3.832 46.031 12.234 1 97.44 346 GLN B C 1
ATOM 7049 O O . GLN B 1 346 ? -4.93 45.5 12.461 1 97.44 346 GLN B O 1
ATOM 7054 N N . GLY B 1 347 ? -2.688 45.5 12.562 1 98 347 GLY B N 1
ATOM 7055 C CA . GLY B 1 347 ? -2.613 44.188 13.211 1 98 347 GLY B CA 1
ATOM 7056 C C . GLY B 1 347 ? -2.102 43.094 12.297 1 98 347 GLY B C 1
ATOM 7057 O O . GLY B 1 347 ? -2.527 43 11.141 1 98 347 GLY B O 1
ATOM 7058 N N . ILE B 1 348 ? -1.198 42.344 12.805 1 97.62 348 ILE B N 1
ATOM 7059 C CA . ILE B 1 348 ? -0.696 41.188 12.086 1 97.62 348 ILE B CA 1
ATOM 7060 C C . ILE B 1 348 ? -1.098 39.906 12.828 1 97.62 348 ILE B C 1
ATOM 7062 O O . ILE B 1 348 ? -1.307 39.906 14.039 1 97.62 348 ILE B O 1
ATOM 7066 N N . ASN B 1 349 ? -1.287 38.781 12.102 1 97.38 349 ASN B N 1
ATOM 7067 C CA . ASN B 1 349 ? -1.602 37.5 12.703 1 97.38 349 ASN B CA 1
ATOM 7068 C C . ASN B 1 349 ? -0.35 36.625 12.883 1 97.38 349 ASN B C 1
ATOM 7070 O O . ASN B 1 349 ? 0.133 36.031 11.93 1 97.38 349 ASN B O 1
ATOM 7074 N N . LEU B 1 350 ? 0.108 36.5 14.086 1 97.25 350 LEU B N 1
ATOM 7075 C CA . LEU B 1 350 ? 1.349 35.812 14.414 1 97.25 350 LEU B CA 1
ATOM 7076 C C . LEU B 1 350 ? 1.247 34.344 14.07 1 97.25 350 LEU B C 1
ATOM 7078 O O . LEU B 1 350 ? 2.252 33.688 13.742 1 97.25 350 LEU B O 1
ATOM 7082 N N . ALA B 1 351 ? 0.066 33.781 14.031 1 96.62 351 ALA B N 1
ATOM 7083 C CA . ALA B 1 351 ? -0.154 32.344 13.852 1 96.62 351 ALA B CA 1
ATOM 7084 C C . ALA B 1 351 ? 0.303 31.891 12.469 1 96.62 351 ALA B C 1
ATOM 7086 O O . ALA B 1 351 ? 0.523 30.703 12.242 1 96.62 351 ALA B O 1
ATOM 7087 N N . LEU B 1 352 ? 0.415 32.812 11.547 1 92.62 352 LEU B N 1
ATOM 7088 C CA . LEU B 1 352 ? 0.747 32.469 10.164 1 92.62 352 LEU B CA 1
ATOM 7089 C C . LEU B 1 352 ? 2.23 32.688 9.891 1 92.62 352 LEU B C 1
ATOM 7091 O O . LEU B 1 352 ? 2.713 32.406 8.789 1 92.62 352 LEU B O 1
ATOM 7095 N N . LEU B 1 353 ? 2.971 33.219 10.844 1 89.38 353 LEU B N 1
ATOM 7096 C CA . LEU B 1 353 ? 4.383 33.562 10.695 1 89.38 353 LEU B CA 1
ATOM 7097 C C . LEU B 1 353 ? 5.266 32.469 11.305 1 89.38 353 LEU B C 1
ATOM 7099 O O . LEU B 1 353 ? 4.785 31.625 12.07 1 89.38 353 LEU B O 1
ATOM 7103 N N . PRO B 1 354 ? 6.504 32.375 10.906 1 86.81 354 PRO B N 1
ATOM 7104 C CA . PRO B 1 354 ? 7.406 31.359 11.438 1 86.81 354 PRO B CA 1
ATOM 7105 C C . PRO B 1 354 ? 7.891 31.688 12.852 1 86.81 354 PRO B C 1
ATOM 7107 O O . PRO B 1 354 ? 9.086 31.875 13.07 1 86.81 354 PRO B O 1
ATOM 7110 N N . THR B 1 355 ? 7 31.656 13.844 1 92.56 355 THR B N 1
ATOM 7111 C CA . THR B 1 355 ? 7.301 32.031 15.227 1 92.56 355 THR B CA 1
ATOM 7112 C C . THR B 1 355 ? 7.77 30.797 16.016 1 92.56 355 THR B C 1
ATOM 7114 O O . THR B 1 355 ? 7.523 29.656 15.609 1 92.56 355 THR B O 1
ATOM 7117 N N . PRO B 1 356 ? 8.492 31.016 17.141 1 93.5 356 PRO B N 1
ATOM 7118 C CA . PRO B 1 356 ? 8.82 29.906 18.031 1 93.5 356 PRO B CA 1
ATOM 7119 C C . PRO B 1 356 ? 7.582 29.188 18.562 1 93.5 356 PRO B C 1
ATOM 7121 O O . PRO B 1 356 ? 7.621 27.984 18.828 1 93.5 356 PRO B O 1
ATOM 7124 N N . MET B 1 357 ? 6.48 29.969 18.75 1 96.12 357 MET B N 1
ATOM 7125 C CA . MET B 1 357 ? 5.242 29.359 19.219 1 96.12 357 MET B CA 1
ATOM 7126 C C . MET B 1 357 ? 4.707 28.375 18.172 1 96.12 357 MET B C 1
ATOM 7128 O O . MET B 1 357 ? 4.238 27.281 18.531 1 96.12 357 MET B O 1
ATOM 7132 N N . ARG B 1 358 ? 4.75 28.734 16.938 1 94.25 358 ARG B N 1
ATOM 7133 C CA . ARG B 1 358 ? 4.328 27.828 15.867 1 94.25 358 ARG B CA 1
ATOM 7134 C C . ARG B 1 358 ? 5.23 26.609 15.805 1 94.25 358 ARG B C 1
ATOM 7136 O O . ARG B 1 358 ? 4.754 25.484 15.578 1 94.25 358 ARG B O 1
ATOM 7143 N N . ASP B 1 359 ? 6.539 26.828 15.992 1 91.19 359 ASP B N 1
ATOM 7144 C CA . ASP B 1 359 ? 7.473 25.703 16.016 1 91.19 359 ASP B CA 1
ATOM 7145 C C . ASP B 1 359 ? 7.152 24.75 17.156 1 91.19 359 ASP B C 1
ATOM 7147 O O . ASP B 1 359 ? 7.211 23.531 16.984 1 91.19 359 ASP B O 1
ATOM 7151 N N . GLN B 1 360 ? 6.887 25.344 18.281 1 95 360 GLN B N 1
ATOM 7152 C CA . GLN B 1 360 ? 6.461 24.531 19.422 1 95 360 GLN B CA 1
ATOM 7153 C C . GLN B 1 360 ? 5.219 23.703 19.078 1 95 360 GLN B C 1
ATOM 7155 O O . GLN B 1 360 ? 5.156 22.516 19.359 1 95 360 GLN B O 1
ATOM 7160 N N . ALA B 1 361 ? 4.281 24.328 18.438 1 97.5 361 ALA B N 1
ATOM 7161 C CA . ALA B 1 361 ? 3.049 23.656 18.031 1 97.5 361 ALA B CA 1
ATOM 7162 C C . ALA B 1 361 ? 3.338 22.547 17.031 1 97.5 361 ALA B C 1
ATOM 7164 O O . ALA B 1 361 ? 2.699 21.484 17.078 1 97.5 361 ALA B O 1
ATOM 7165 N N . ARG B 1 362 ? 4.242 22.734 16.141 1 94.06 362 ARG B N 1
ATOM 7166 C CA . ARG B 1 362 ? 4.652 21.703 15.203 1 94.06 362 ARG B CA 1
ATOM 7167 C C . ARG B 1 362 ? 5.207 20.484 15.93 1 94.06 362 ARG B C 1
ATOM 7169 O O . ARG B 1 362 ? 4.965 19.344 15.523 1 94.06 362 ARG B O 1
ATOM 7176 N N . GLY B 1 363 ? 5.98 20.75 16.953 1 94.62 363 GLY B N 1
ATOM 7177 C CA . GLY B 1 363 ? 6.465 19.672 17.781 1 94.62 363 GLY B CA 1
ATOM 7178 C C . GLY B 1 363 ? 5.348 18.875 18.422 1 94.62 363 GLY B C 1
ATOM 7179 O O . GLY B 1 363 ? 5.398 17.641 18.469 1 94.62 363 GLY B O 1
ATOM 7180 N N . VAL B 1 364 ? 4.344 19.562 18.875 1 97.94 364 VAL B N 1
ATOM 7181 C CA . VAL B 1 364 ? 3.178 18.922 19.469 1 97.94 364 VAL B CA 1
ATOM 7182 C C . VAL B 1 364 ? 2.477 18.062 18.422 1 97.94 364 VAL B C 1
ATOM 7184 O O . VAL B 1 364 ? 2.09 16.922 18.703 1 97.94 364 VAL B O 1
ATOM 7187 N N . HIS B 1 365 ? 2.367 18.609 17.234 1 97.75 365 HIS B N 1
ATOM 7188 C CA . HIS B 1 365 ? 1.716 17.859 16.172 1 97.75 365 HIS B CA 1
ATOM 7189 C C . HIS B 1 365 ? 2.496 16.609 15.812 1 97.75 365 HIS B C 1
ATOM 7191 O O . HIS B 1 365 ? 1.901 15.555 15.562 1 97.75 365 HIS B O 1
ATOM 7197 N N . LYS B 1 366 ? 3.781 16.703 15.781 1 94.69 366 LYS B N 1
ATOM 7198 C CA . LYS B 1 366 ? 4.621 15.547 15.492 1 94.69 366 LYS B CA 1
ATOM 7199 C C . LYS B 1 366 ? 4.391 14.438 16.516 1 94.69 366 LYS B C 1
ATOM 7201 O O . LYS B 1 366 ? 4.277 13.266 16.156 1 94.69 366 LYS B O 1
ATOM 7206 N N . LEU B 1 367 ? 4.309 14.797 17.734 1 97.19 367 LEU B N 1
ATOM 7207 C CA . LEU B 1 367 ? 4.051 13.836 18.797 1 97.19 367 LEU B CA 1
ATOM 7208 C C . LEU B 1 367 ? 2.635 13.281 18.703 1 97.19 367 LEU B C 1
ATOM 7210 O O . LEU B 1 367 ? 2.393 12.117 19.031 1 97.19 367 LEU B O 1
ATOM 7214 N N . THR B 1 368 ? 1.731 14.109 18.203 1 98.44 368 THR B N 1
ATOM 7215 C CA . THR B 1 368 ? 0.362 13.656 18 1 98.44 368 THR B CA 1
ATOM 7216 C C . THR B 1 368 ? 0.303 12.594 16.906 1 98.44 368 THR B C 1
ATOM 7218 O O . THR B 1 368 ? -0.392 11.586 17.047 1 98.44 368 THR B O 1
ATOM 7221 N N . LEU B 1 369 ? 0.993 12.844 15.883 1 97.06 369 LEU B N 1
ATOM 7222 C CA . LEU B 1 369 ? 1.097 11.852 14.82 1 97.06 369 LEU B CA 1
ATOM 7223 C C . LEU B 1 369 ? 1.701 10.555 15.352 1 97.06 369 LEU B C 1
ATOM 7225 O O . LEU B 1 369 ? 1.213 9.461 15.039 1 97.06 369 LEU B O 1
ATOM 7229 N N . GLN B 1 370 ? 2.729 10.656 16.094 1 95.56 370 GLN B N 1
ATOM 7230 C CA . GLN B 1 370 ? 3.363 9.484 16.688 1 95.56 370 GLN B CA 1
ATOM 7231 C C . GLN B 1 370 ? 2.387 8.719 17.578 1 95.56 370 GLN B C 1
ATOM 7233 O O . GLN B 1 370 ? 2.312 7.488 17.516 1 95.56 370 GLN B O 1
ATOM 7238 N N . HIS B 1 371 ? 1.673 9.469 18.391 1 97.94 371 HIS B N 1
ATOM 7239 C CA . HIS B 1 371 ? 0.641 8.875 19.234 1 97.94 371 HIS B CA 1
ATOM 7240 C C . HIS B 1 371 ? -0.335 8.039 18.422 1 97.94 371 HIS B C 1
ATOM 7242 O O . HIS B 1 371 ? -0.574 6.875 18.734 1 97.94 371 HIS B O 1
ATOM 7248 N N . ASN B 1 372 ? -0.833 8.602 17.391 1 97.62 372 ASN B N 1
ATOM 7249 C CA . ASN B 1 372 ? -1.841 7.938 16.578 1 97.62 372 ASN B CA 1
ATOM 7250 C C . ASN B 1 372 ? -1.256 6.746 15.828 1 97.62 372 ASN B C 1
ATOM 7252 O O . ASN B 1 372 ? -1.93 5.73 15.641 1 97.62 372 ASN B O 1
ATOM 7256 N N . ASP B 1 373 ? -0.004 6.879 15.383 1 95.75 373 ASP B N 1
ATOM 7257 C CA . ASP B 1 373 ? 0.684 5.762 14.75 1 95.75 373 ASP B CA 1
ATOM 7258 C C . ASP B 1 373 ? 0.856 4.598 15.719 1 95.75 373 ASP B C 1
ATOM 7260 O O . ASP B 1 373 ? 0.699 3.436 15.328 1 95.75 373 ASP B O 1
ATOM 7264 N N . GLU B 1 374 ? 1.241 4.891 16.906 1 95.38 374 GLU B N 1
ATOM 7265 C CA . GLU B 1 374 ? 1.45 3.865 17.922 1 95.38 374 GLU B CA 1
ATOM 7266 C C . GLU B 1 374 ? 0.145 3.15 18.266 1 95.38 374 GLU B C 1
ATOM 7268 O O . GLU B 1 374 ? 0.117 1.926 18.391 1 95.38 374 GLU B O 1
ATOM 7273 N N . HIS B 1 375 ? -0.893 3.969 18.359 1 97.12 375 HIS B N 1
ATOM 7274 C CA . HIS B 1 375 ? -2.189 3.35 18.609 1 97.12 375 HIS B CA 1
ATOM 7275 C C . HIS B 1 375 ? -2.604 2.451 17.438 1 97.12 375 HIS B C 1
ATOM 7277 O O . HIS B 1 375 ? -3.119 1.352 17.656 1 97.12 375 HIS B O 1
ATOM 7283 N N . PHE B 1 376 ? -2.418 2.881 16.281 1 96.94 376 PHE B N 1
ATOM 7284 C CA . PHE B 1 376 ? -2.746 2.113 15.094 1 96.94 376 PHE B CA 1
ATOM 7285 C C . PHE B 1 376 ? -1.981 0.794 15.07 1 96.94 376 PHE B C 1
ATOM 7287 O O . PHE B 1 376 ? -2.557 -0.258 14.781 1 96.94 376 PHE B O 1
ATOM 7294 N N . ALA B 1 377 ? -0.704 0.875 15.281 1 93.56 377 ALA B N 1
ATOM 7295 C CA . ALA B 1 377 ? 0.111 -0.337 15.281 1 93.56 377 ALA B CA 1
ATOM 7296 C C . ALA B 1 377 ? -0.389 -1.33 16.328 1 93.56 377 ALA B C 1
ATOM 7298 O O . ALA B 1 377 ? -0.536 -2.521 16.047 1 93.56 377 ALA B O 1
ATOM 7299 N N . ARG B 1 378 ? -0.662 -0.841 17.531 1 95.38 378 ARG B N 1
ATOM 7300 C CA . ARG B 1 378 ? -1.149 -1.658 18.641 1 95.38 378 ARG B CA 1
ATOM 7301 C C . ARG B 1 378 ? -2.473 -2.328 18.281 1 95.38 378 ARG B C 1
ATOM 7303 O O . ARG B 1 378 ? -2.662 -3.518 18.547 1 95.38 378 ARG B O 1
ATOM 7310 N N . TRP B 1 379 ? -3.279 -1.627 17.656 1 96.06 379 TRP B N 1
ATOM 7311 C CA . TRP B 1 379 ? -4.648 -2.041 17.375 1 96.06 379 TRP B CA 1
ATOM 7312 C C . TRP B 1 379 ? -4.738 -2.75 16.016 1 96.06 379 TRP B C 1
ATOM 7314 O O . TRP B 1 379 ? -5.145 -3.914 15.953 1 96.06 379 TRP B O 1
ATOM 7324 N N . ARG B 1 380 ? -4.25 -2.141 14.945 1 94.81 380 ARG B N 1
ATOM 7325 C CA . ARG B 1 380 ? -4.48 -2.582 13.578 1 94.81 380 ARG B CA 1
ATOM 7326 C C . ARG B 1 380 ? -3.416 -3.584 13.133 1 94.81 380 ARG B C 1
ATOM 7328 O O . ARG B 1 380 ? -3.676 -4.441 12.289 1 94.81 380 ARG B O 1
ATOM 7335 N N . THR B 1 381 ? -2.256 -3.475 13.695 1 91.94 381 THR B N 1
ATOM 7336 C CA . THR B 1 381 ? -1.165 -4.348 13.273 1 91.94 381 THR B CA 1
ATOM 7337 C C . THR B 1 381 ? -1.091 -5.59 14.156 1 91.94 381 THR B C 1
ATOM 7339 O O . THR B 1 381 ? -0.746 -6.672 13.68 1 91.94 381 THR B O 1
ATOM 7342 N N . ILE B 1 382 ? -1.442 -5.473 15.406 1 93.56 382 ILE B N 1
ATOM 7343 C CA . ILE B 1 382 ? -1.223 -6.57 16.344 1 93.56 382 ILE B CA 1
ATOM 7344 C C . ILE B 1 382 ? -2.566 -7.117 16.828 1 93.56 382 ILE B C 1
ATOM 7346 O O . ILE B 1 382 ? -2.957 -8.227 16.453 1 93.56 382 ILE B O 1
ATOM 7350 N N . GLN B 1 383 ? -3.324 -6.379 17.453 1 93.94 383 GLN B N 1
ATOM 7351 C CA . GLN B 1 383 ? -4.484 -6.863 18.188 1 93.94 383 GLN B CA 1
ATOM 7352 C C . GLN B 1 383 ? -5.48 -7.551 17.266 1 93.94 383 GLN B C 1
ATOM 7354 O O . GLN B 1 383 ? -5.844 -8.711 17.484 1 93.94 383 GLN B O 1
ATOM 7359 N N . VAL B 1 384 ? -5.926 -6.871 16.234 1 93.5 384 VAL B N 1
ATOM 7360 C CA . VAL B 1 384 ? -7.047 -7.371 15.445 1 93.5 384 VAL B CA 1
ATOM 7361 C C . VAL B 1 384 ? -6.578 -8.508 14.539 1 93.5 384 VAL B C 1
ATOM 7363 O O . VAL B 1 384 ? -7.176 -9.586 14.523 1 93.5 384 VAL B O 1
ATOM 7366 N N . PRO B 1 385 ? -5.469 -8.336 13.805 1 89.19 385 PRO B N 1
ATOM 7367 C CA . PRO B 1 385 ? -5.078 -9.414 12.891 1 89.19 385 PRO B CA 1
ATOM 7368 C C . PRO B 1 385 ? -4.746 -10.711 13.625 1 89.19 385 PRO B C 1
ATOM 7370 O O . PRO B 1 385 ? -4.934 -11.797 13.07 1 89.19 385 PRO B O 1
ATOM 7373 N N . PHE B 1 386 ? -4.293 -10.68 14.867 1 90.56 386 PHE B N 1
ATOM 7374 C CA . PHE B 1 386 ? -3.834 -11.891 15.539 1 90.56 386 PHE B CA 1
ATOM 7375 C C . PHE B 1 386 ? -4.926 -12.453 16.453 1 90.56 386 PHE B C 1
ATOM 7377 O O . PHE B 1 386 ? -4.73 -13.484 17.094 1 90.56 386 PHE B O 1
ATOM 7384 N N . GLU B 1 387 ? -6.051 -11.812 16.391 1 87.5 387 GLU B N 1
ATOM 7385 C CA . GLU B 1 387 ? -7.184 -12.297 17.188 1 87.5 387 GLU B CA 1
ATOM 7386 C C . GLU B 1 387 ? -7.684 -13.641 16.672 1 87.5 387 GLU B C 1
ATOM 7388 O O . GLU B 1 387 ? -8.266 -14.422 17.422 1 87.5 387 GLU B O 1
ATOM 7393 N N . SER B 1 388 ? -7.496 -13.922 15.414 1 86.19 388 SER B N 1
ATOM 7394 C CA . SER B 1 388 ? -8.023 -15.141 14.812 1 86.19 388 SER B CA 1
ATOM 7395 C C . SER B 1 388 ? -6.98 -16.25 14.789 1 86.19 388 SER B C 1
ATOM 7397 O O . SER B 1 388 ? -7.219 -17.328 14.242 1 86.19 388 SER B O 1
ATOM 7399 N N . HIS B 1 389 ? -5.82 -16.016 15.352 1 90.12 389 HIS B N 1
ATOM 7400 C CA . HIS B 1 389 ? -4.746 -17 15.359 1 90.12 389 HIS B CA 1
ATOM 7401 C C . HIS B 1 389 ? -4.961 -18.031 16.453 1 90.12 389 HIS B C 1
ATOM 7403 O O . HIS B 1 389 ? -5.996 -18.031 17.125 1 90.12 389 HIS B O 1
ATOM 7409 N N . SER B 1 390 ? -4.066 -18.969 16.672 1 90 390 SER B N 1
ATOM 7410 C CA . SER B 1 390 ? -4.164 -20.109 17.594 1 90 390 SER B CA 1
ATOM 7411 C C . SER B 1 390 ? -4.27 -19.641 19.031 1 90 390 SER B C 1
ATOM 7413 O O . SER B 1 390 ? -3.965 -18.484 19.344 1 90 390 SER B O 1
ATOM 7415 N N . ALA B 1 391 ? -4.656 -20.484 19.922 1 91.44 391 ALA B N 1
ATOM 7416 C CA . ALA B 1 391 ? -4.766 -20.203 21.344 1 91.44 391 ALA B CA 1
ATOM 7417 C C . ALA B 1 391 ? -3.412 -19.797 21.938 1 91.44 391 ALA B C 1
ATOM 7419 O O . ALA B 1 391 ? -3.34 -18.953 22.828 1 91.44 391 ALA B O 1
ATOM 7420 N N . ALA B 1 392 ? -2.422 -20.375 21.422 1 91.06 392 ALA B N 1
ATOM 7421 C CA . ALA B 1 392 ? -1.082 -20.047 21.906 1 91.06 392 ALA B CA 1
ATOM 7422 C C . ALA B 1 392 ? -0.719 -18.594 21.578 1 91.06 392 ALA B C 1
ATOM 7424 O O . ALA B 1 392 ? -0.16 -17.891 22.406 1 91.06 392 ALA B O 1
ATOM 7425 N N . VAL B 1 393 ? -1.03 -18.188 20.359 1 92.69 393 VAL B N 1
ATOM 7426 C CA . VAL B 1 393 ? -0.769 -16.812 19.938 1 92.69 393 VAL B CA 1
ATOM 7427 C C . VAL B 1 393 ? -1.624 -15.852 20.766 1 92.69 393 VAL B C 1
ATOM 7429 O O . VAL B 1 393 ? -1.12 -14.859 21.297 1 92.69 393 VAL B O 1
ATOM 7432 N N . GLN B 1 394 ? -2.846 -16.203 20.984 1 92.56 394 GLN B N 1
ATOM 7433 C CA . GLN B 1 394 ? -3.76 -15.352 21.734 1 92.56 394 GLN B CA 1
ATOM 7434 C C . GLN B 1 394 ? -3.283 -15.18 23.172 1 92.56 394 GLN B C 1
ATOM 7436 O O . GLN B 1 394 ? -3.391 -14.086 23.75 1 92.56 394 GLN B O 1
ATOM 7441 N N . SER B 1 395 ? -2.756 -16.219 23.734 1 92.94 395 SER B N 1
ATOM 7442 C CA . SER B 1 395 ? -2.291 -16.188 25.125 1 92.94 395 SER B CA 1
ATOM 7443 C C . SER B 1 395 ? -1.025 -15.352 25.266 1 92.94 395 SER B C 1
ATOM 7445 O O . SER B 1 395 ? -0.707 -14.875 26.359 1 92.94 395 SER B O 1
ATOM 7447 N N . ALA B 1 396 ? -0.338 -15.117 24.203 1 92.94 396 ALA B N 1
ATOM 7448 C CA . ALA B 1 396 ? 0.928 -14.391 24.234 1 92.94 396 ALA B CA 1
ATOM 7449 C C . ALA B 1 396 ? 0.721 -12.906 23.922 1 92.94 396 ALA B C 1
ATOM 7451 O O . ALA B 1 396 ? 1.642 -12.102 24.078 1 92.94 396 ALA B O 1
ATOM 7452 N N . LEU B 1 397 ? -0.51 -12.469 23.547 1 93.56 397 LEU B N 1
ATOM 7453 C CA . LEU B 1 397 ? -0.757 -11.125 23.047 1 93.56 397 LEU B CA 1
ATOM 7454 C C . LEU B 1 397 ? -0.852 -10.125 24.188 1 93.56 397 LEU B C 1
ATOM 7456 O O . LEU B 1 397 ? -0.305 -9.023 24.094 1 93.56 397 LEU B O 1
ATOM 7460 N N . PRO B 1 398 ? -1.438 -10.5 25.375 1 94.38 398 PRO B N 1
ATOM 7461 C CA . PRO B 1 398 ? -1.758 -9.477 26.375 1 94.38 398 PRO B CA 1
ATOM 7462 C C . PRO B 1 398 ? -0.517 -8.773 26.906 1 94.38 398 PRO B C 1
ATOM 7464 O O . PRO B 1 398 ? -0.499 -7.543 27.016 1 94.38 398 PRO B O 1
ATOM 7467 N N . PRO B 1 399 ? 0.613 -9.453 27.188 1 94.31 399 PRO B N 1
ATOM 7468 C CA . PRO B 1 399 ? 1.794 -8.727 27.656 1 94.31 399 PRO B CA 1
ATOM 7469 C C . PRO B 1 399 ? 2.318 -7.727 26.625 1 94.31 399 PRO B C 1
ATOM 7471 O O . PRO B 1 399 ? 2.771 -6.641 26.984 1 94.31 399 PRO B O 1
ATOM 7474 N N . LEU B 1 400 ? 2.305 -8.094 25.391 1 94 400 LEU B N 1
ATOM 7475 C CA . LEU B 1 400 ? 2.756 -7.191 24.344 1 94 400 LEU B CA 1
ATOM 7476 C C . LEU B 1 400 ? 1.832 -5.984 24.219 1 94 400 LEU B C 1
ATOM 7478 O O . LEU B 1 400 ? 2.299 -4.844 24.141 1 94 400 LEU B O 1
ATOM 7482 N N . LEU B 1 401 ? 0.521 -6.227 24.25 1 95.81 401 LEU B N 1
ATOM 7483 C CA . LEU B 1 401 ? -0.445 -5.137 24.141 1 95.81 401 LEU B CA 1
ATOM 7484 C C . LEU B 1 401 ? -0.302 -4.168 25.297 1 95.81 401 LEU B C 1
ATOM 7486 O O . LEU B 1 401 ? -0.37 -2.949 25.109 1 95.81 401 LEU B O 1
ATOM 7490 N N . GLN B 1 402 ? -0.053 -4.703 26.484 1 96.25 402 GLN B N 1
ATOM 7491 C CA . GLN B 1 402 ? 0.135 -3.857 27.656 1 96.25 402 GLN B CA 1
ATOM 7492 C C . GLN B 1 402 ? 1.389 -2.998 27.516 1 96.25 402 GLN B C 1
ATOM 7494 O O . GLN B 1 402 ? 1.381 -1.818 27.875 1 96.25 402 GLN B O 1
ATOM 7499 N N . ALA B 1 403 ? 2.443 -3.588 27.078 1 95.81 403 ALA B N 1
ATOM 7500 C CA . ALA B 1 403 ? 3.688 -2.85 26.875 1 95.81 403 ALA B CA 1
ATOM 7501 C C . ALA B 1 403 ? 3.508 -1.73 25.859 1 95.81 403 ALA B C 1
ATOM 7503 O O . ALA B 1 403 ? 4.055 -0.637 26.031 1 95.81 403 ALA B O 1
ATOM 7504 N N . LEU B 1 404 ? 2.771 -1.961 24.797 1 96.31 404 LEU B N 1
ATOM 7505 C CA . LEU B 1 404 ? 2.506 -0.962 23.766 1 96.31 404 LEU B CA 1
ATOM 7506 C C . LEU B 1 404 ? 1.621 0.155 24.312 1 96.31 404 LEU B C 1
ATOM 7508 O O . LEU B 1 404 ? 1.798 1.322 23.953 1 96.31 404 LEU B O 1
ATOM 7512 N N . ASP B 1 405 ? 0.694 -0.214 25.203 1 97 405 ASP B N 1
ATOM 7513 C CA . ASP B 1 405 ? -0.129 0.794 25.859 1 97 405 ASP B CA 1
ATOM 7514 C C . ASP B 1 405 ? 0.729 1.751 26.688 1 97 405 ASP B C 1
ATOM 7516 O O . ASP B 1 405 ? 0.488 2.959 26.703 1 97 405 ASP B O 1
ATOM 7520 N N . VAL B 1 406 ? 1.653 1.196 27.359 1 96.5 406 VAL B N 1
ATOM 7521 C CA . VAL B 1 406 ? 2.541 2.008 28.188 1 96.5 406 VAL B CA 1
ATOM 7522 C C . VAL B 1 406 ? 3.352 2.951 27.297 1 96.5 406 VAL B C 1
ATOM 7524 O O . VAL B 1 406 ? 3.521 4.129 27.625 1 96.5 406 VAL B O 1
ATOM 7527 N N . GLU B 1 407 ? 3.867 2.502 26.203 1 95.5 407 GLU B N 1
ATOM 7528 C CA . GLU B 1 407 ? 4.617 3.334 25.266 1 95.5 407 GLU B CA 1
ATOM 7529 C C . GLU B 1 407 ? 3.758 4.469 24.719 1 95.5 407 GLU B C 1
ATOM 7531 O O . GLU B 1 407 ? 4.223 5.605 24.609 1 95.5 407 GLU B O 1
ATOM 7536 N N . GLU B 1 408 ? 2.559 4.109 24.359 1 96.31 408 GLU B N 1
ATOM 7537 C CA . GLU B 1 408 ? 1.631 5.125 23.875 1 96.31 408 GLU B CA 1
ATOM 7538 C C . GLU B 1 408 ? 1.375 6.195 24.938 1 96.31 408 GLU B C 1
ATOM 7540 O O . GLU B 1 408 ? 1.363 7.387 24.625 1 96.31 408 GLU B O 1
ATOM 7545 N N . ALA B 1 409 ? 1.201 5.762 26.188 1 97 409 ALA B N 1
ATOM 7546 C CA . ALA B 1 409 ? 0.966 6.684 27.297 1 97 409 ALA B CA 1
ATOM 7547 C C . ALA B 1 409 ? 2.156 7.617 27.5 1 97 409 ALA B C 1
ATOM 7549 O O . ALA B 1 409 ? 1.985 8.781 27.844 1 97 409 ALA B O 1
ATOM 7550 N N . GLN B 1 410 ? 3.311 7.094 27.312 1 96.94 410 GLN B N 1
ATOM 7551 C CA . GLN B 1 410 ? 4.512 7.918 27.422 1 96.94 410 GLN B CA 1
ATOM 7552 C C . GLN B 1 410 ? 4.547 8.984 26.344 1 96.94 410 GLN B C 1
ATOM 7554 O O . GLN B 1 410 ? 4.934 10.133 26.594 1 96.94 410 GLN B O 1
ATOM 7559 N N . THR B 1 411 ? 4.188 8.625 25.172 1 97.19 411 THR B N 1
ATOM 7560 C CA . THR B 1 411 ? 4.133 9.586 24.078 1 97.19 411 THR B CA 1
ATOM 7561 C C . THR B 1 411 ? 3.092 10.664 24.344 1 97.19 411 THR B C 1
ATOM 7563 O O . THR B 1 411 ? 3.34 11.852 24.109 1 97.19 411 THR B O 1
ATOM 7566 N N . VAL B 1 412 ? 1.945 10.281 24.875 1 97.75 412 VAL B N 1
ATOM 7567 C CA . VAL B 1 412 ? 0.892 11.227 25.219 1 97.75 412 VAL B CA 1
ATOM 7568 C C . VAL B 1 412 ? 1.396 12.188 26.297 1 97.75 412 VAL B C 1
ATOM 7570 O O . VAL B 1 412 ? 1.128 13.391 26.234 1 97.75 412 VAL B O 1
ATOM 7573 N N . ALA B 1 413 ? 2.139 11.664 27.25 1 97.56 413 ALA B N 1
ATOM 7574 C CA . ALA B 1 413 ? 2.715 12.516 28.281 1 97.56 413 ALA B CA 1
ATOM 7575 C C . ALA B 1 413 ? 3.688 13.523 27.688 1 97.56 413 ALA B C 1
ATOM 7577 O O . ALA B 1 413 ? 3.697 14.695 28.078 1 97.56 413 ALA B O 1
ATOM 7578 N N . LYS B 1 414 ? 4.5 13.102 26.781 1 97.81 414 LYS B N 1
ATOM 7579 C CA . LYS B 1 414 ? 5.43 13.992 26.094 1 97.81 414 LYS B CA 1
ATOM 7580 C C . LYS B 1 414 ? 4.688 15.062 25.297 1 97.81 414 LYS B C 1
ATOM 7582 O O . LYS B 1 414 ? 5.102 16.219 25.266 1 97.81 414 LYS B O 1
ATOM 7587 N N . GLN B 1 415 ? 3.691 14.656 24.688 1 96.56 415 GLN B N 1
ATOM 7588 C CA . GLN B 1 415 ? 2.85 15.555 23.891 1 96.56 415 GLN B CA 1
ATOM 7589 C C . GLN B 1 415 ? 2.271 16.672 24.766 1 96.56 415 GLN B C 1
ATOM 7591 O O . GLN B 1 415 ? 2.303 17.844 24.375 1 96.56 415 GLN B O 1
ATOM 7596 N N . ARG B 1 416 ? 1.76 16.312 25.859 1 97.5 416 ARG B N 1
ATOM 7597 C CA . ARG B 1 416 ? 1.174 17.266 26.797 1 97.5 416 ARG B CA 1
ATOM 7598 C C . ARG B 1 416 ? 2.238 18.203 27.359 1 97.5 416 ARG B C 1
ATOM 7600 O O . ARG B 1 416 ? 2.004 19.406 27.5 1 97.5 416 ARG B O 1
ATOM 7607 N N . ALA B 1 417 ? 3.363 17.609 27.672 1 98 417 ALA B N 1
ATOM 7608 C CA . ALA B 1 417 ? 4.469 18.438 28.172 1 98 417 ALA B CA 1
ATOM 7609 C C . ALA B 1 417 ? 4.926 19.438 27.125 1 98 417 ALA B C 1
ATOM 7611 O O . ALA B 1 417 ? 5.195 20.594 27.438 1 98 417 ALA B O 1
ATOM 7612 N N . ALA B 1 418 ? 4.941 19.031 25.906 1 98.06 418 ALA B N 1
ATOM 7613 C CA . ALA B 1 418 ? 5.402 19.875 24.812 1 98.06 418 ALA B CA 1
ATOM 7614 C C . ALA B 1 418 ? 4.426 21.016 24.547 1 98.06 418 ALA B C 1
ATOM 7616 O O . ALA B 1 418 ? 4.809 22.062 24.031 1 98.06 418 ALA B O 1
ATOM 7617 N N . ALA B 1 419 ? 3.189 20.875 24.938 1 98.44 419 ALA B N 1
ATOM 7618 C CA . ALA B 1 419 ? 2.146 21.844 24.625 1 98.44 419 ALA B CA 1
ATOM 7619 C C . ALA B 1 419 ? 2.086 22.938 25.688 1 98.44 419 ALA B C 1
ATOM 7621 O O . ALA B 1 419 ? 1.4 23.953 25.5 1 98.44 419 ALA B O 1
ATOM 7622 N N . GLN B 1 420 ? 2.844 22.797 26.766 1 98.06 420 GLN B N 1
ATOM 7623 C CA . GLN B 1 420 ? 2.738 23.75 27.859 1 98.06 420 GLN B CA 1
ATOM 7624 C C . GLN B 1 420 ? 3.262 25.125 27.453 1 98.06 420 GLN B C 1
ATOM 7626 O O . GLN B 1 420 ? 4.246 25.234 26.719 1 98.06 420 GLN B O 1
ATOM 7631 N N . PRO B 1 421 ? 2.605 26.188 27.953 1 95.44 421 PRO B N 1
ATOM 7632 C CA . PRO B 1 421 ? 2.996 27.562 27.625 1 95.44 421 PRO B CA 1
ATOM 7633 C C . PRO B 1 421 ? 4.449 27.859 27.984 1 95.44 421 PRO B C 1
ATOM 7635 O O . PRO B 1 421 ? 4.945 27.375 29 1 95.44 421 PRO B O 1
ATOM 7638 N N . LYS B 1 422 ? 5.035 28.641 27.188 1 97.31 422 LYS B N 1
ATOM 7639 C CA . LYS B 1 422 ? 6.375 29.188 27.391 1 97.31 422 LYS B CA 1
ATOM 7640 C C . LYS B 1 422 ? 6.402 30.688 27.188 1 97.31 422 LYS B C 1
ATOM 7642 O O . LYS B 1 422 ? 5.668 31.219 26.344 1 97.31 422 LYS B O 1
ATOM 7647 N N . SER B 1 423 ? 7.277 31.312 27.922 1 98.06 423 SER B N 1
ATOM 7648 C CA . SER B 1 423 ? 7.461 32.75 27.75 1 98.06 423 SER B CA 1
ATOM 7649 C C . SER B 1 423 ? 8.398 33.031 26.578 1 98.06 423 SER B C 1
ATOM 7651 O O . SER B 1 423 ? 9.398 32.344 26.391 1 98.06 423 SER B O 1
ATOM 7653 N N . HIS B 1 424 ? 8 34.125 25.859 1 98 424 HIS B N 1
ATOM 7654 C CA . HIS B 1 424 ? 8.797 34.531 24.719 1 98 424 HIS B CA 1
ATOM 7655 C C . HIS B 1 424 ? 9.07 36.031 24.766 1 98 424 HIS B C 1
ATOM 7657 O O . HIS B 1 424 ? 8.203 36.812 25.172 1 98 424 HIS B O 1
ATOM 7663 N N . ARG B 1 425 ? 10.289 36.406 24.375 1 97.81 425 ARG B N 1
ATOM 7664 C CA . ARG B 1 425 ? 10.68 37.812 24.312 1 97.81 425 ARG B CA 1
ATOM 7665 C C . ARG B 1 425 ? 10.484 38.375 22.922 1 97.81 425 ARG B C 1
ATOM 7667 O O . ARG B 1 425 ? 11.055 37.844 21.953 1 97.81 425 ARG B O 1
ATOM 7674 N N . PHE B 1 426 ? 9.641 39.375 22.844 1 97.81 426 PHE B N 1
ATOM 7675 C CA . PHE B 1 426 ? 9.352 40.062 21.594 1 97.81 426 PHE B CA 1
ATOM 7676 C C . PHE B 1 426 ? 10.172 41.344 21.469 1 97.81 426 PHE B C 1
ATOM 7678 O O . PHE B 1 426 ? 10.406 42.031 22.469 1 97.81 426 PHE B O 1
ATOM 7685 N N . GLU B 1 427 ? 10.594 41.625 20.266 1 96.19 427 GLU B N 1
ATOM 7686 C CA . GLU B 1 427 ? 11.336 42.844 19.984 1 96.19 427 GLU B CA 1
ATOM 7687 C C . GLU B 1 427 ? 10.961 43.438 18.625 1 96.19 427 GLU B C 1
ATOM 7689 O O . GLU B 1 427 ? 10.906 42.688 17.625 1 96.19 427 GLU B O 1
ATOM 7694 N N . LEU B 1 428 ? 10.633 44.688 18.578 1 96.38 428 LEU B N 1
ATOM 7695 C CA . LEU B 1 428 ? 10.5 45.469 17.344 1 96.38 428 LEU B CA 1
ATOM 7696 C C . LEU B 1 428 ? 11.664 46.438 17.188 1 96.38 428 LEU B C 1
ATOM 7698 O O . LEU B 1 428 ? 11.836 47.344 18 1 96.38 428 LEU B O 1
ATOM 7702 N N . SER B 1 429 ? 12.406 46.25 16.125 1 94.75 429 SER B N 1
ATOM 7703 C CA . SER B 1 429 ? 13.531 47.125 15.828 1 94.75 429 SER B CA 1
ATOM 7704 C C . SER B 1 429 ? 13.367 47.812 14.484 1 94.75 429 SER B C 1
ATOM 7706 O O . SER B 1 429 ? 12.875 47.188 13.523 1 94.75 429 SER B O 1
ATOM 7708 N N . VAL B 1 430 ? 13.82 49 14.406 1 93.12 430 VAL B N 1
ATOM 7709 C CA . VAL B 1 430 ? 13.75 49.781 13.156 1 93.12 430 VAL B CA 1
ATOM 7710 C C . VAL B 1 430 ? 14.609 49.094 12.086 1 93.12 430 VAL B C 1
ATOM 7712 O O . VAL B 1 430 ? 15.719 48.625 12.375 1 93.12 430 VAL B O 1
ATOM 7715 N N . THR B 1 431 ? 13.984 49.031 10.859 1 90.75 431 THR B N 1
ATOM 7716 C CA . THR B 1 431 ? 14.75 48.438 9.758 1 90.75 431 THR B CA 1
ATOM 7717 C C . THR B 1 431 ? 14.695 49.344 8.531 1 90.75 431 THR B C 1
ATOM 7719 O O . THR B 1 431 ? 13.695 50.031 8.305 1 90.75 431 THR B O 1
ATOM 7722 N N . ALA B 1 432 ? 15.844 49.281 7.781 1 86.81 432 ALA B N 1
ATOM 7723 C CA . ALA B 1 432 ? 15.922 50.031 6.535 1 86.81 432 ALA B CA 1
ATOM 7724 C C . ALA B 1 432 ? 15.617 49.156 5.332 1 86.81 432 ALA B C 1
ATOM 7726 O O . ALA B 1 432 ? 15.602 49.625 4.191 1 86.81 432 ALA B O 1
ATOM 7727 N N . ARG B 1 433 ? 15.336 47.906 5.562 1 86.06 433 ARG B N 1
ATOM 7728 C CA . ARG B 1 433 ? 15.055 46.969 4.465 1 86.06 433 ARG B CA 1
ATOM 7729 C C . ARG B 1 433 ? 13.773 47.375 3.738 1 86.06 433 ARG B C 1
ATOM 7731 O O . ARG B 1 433 ? 12.758 47.656 4.371 1 86.06 433 ARG B O 1
ATOM 7738 N N . PRO B 1 434 ? 13.859 47.281 2.359 1 85.81 434 PRO B N 1
ATOM 7739 C CA . PRO B 1 434 ? 12.656 47.656 1.615 1 85.81 434 PRO B CA 1
ATOM 7740 C C . PRO B 1 434 ? 11.555 46.594 1.716 1 85.81 434 PRO B C 1
ATOM 7742 O O . PRO B 1 434 ? 11.844 45.406 1.968 1 85.81 434 PRO B O 1
ATOM 7745 N N . PRO B 1 435 ? 10.352 47.031 1.479 1 85.81 435 PRO B N 1
ATOM 7746 C CA . PRO B 1 435 ? 9.242 46.062 1.442 1 85.81 435 PRO B CA 1
ATOM 7747 C C . PRO B 1 435 ? 9.367 45.062 0.291 1 85.81 435 PRO B C 1
ATOM 7749 O O . PRO B 1 435 ? 10.039 45.344 -0.705 1 85.81 435 PRO B O 1
ATOM 7752 N N . VAL B 1 436 ? 8.766 43.906 0.561 1 84 436 VAL B N 1
ATOM 7753 C CA . VAL B 1 436 ? 8.812 42.906 -0.483 1 84 436 VAL B CA 1
ATOM 7754 C C . VAL B 1 436 ? 7.414 42.688 -1.055 1 84 436 VAL B C 1
ATOM 7756 O O . VAL B 1 436 ? 6.414 42.875 -0.361 1 84 436 VAL B O 1
ATOM 7759 N N . GLY B 1 437 ? 7.402 42.312 -2.379 1 83.5 437 GLY B N 1
ATOM 7760 C CA . GLY B 1 437 ? 6.176 41.844 -2.99 1 83.5 437 GLY B CA 1
ATOM 7761 C C . GLY B 1 437 ? 5.918 40.375 -2.727 1 83.5 437 GLY B C 1
ATOM 7762 O O . GLY B 1 437 ? 6.395 39.812 -1.731 1 83.5 437 GLY B O 1
ATOM 7763 N N . PRO B 1 438 ? 5.055 39.781 -3.51 1 87.38 438 PRO B N 1
ATOM 7764 C CA . PRO B 1 438 ? 4.746 38.375 -3.354 1 87.38 438 PRO B CA 1
ATOM 7765 C C . PRO B 1 438 ? 5.945 37.469 -3.646 1 87.38 438 PRO B C 1
ATOM 7767 O O . PRO B 1 438 ? 6.828 37.844 -4.422 1 87.38 438 PRO B O 1
ATOM 7770 N N . ASN B 1 439 ? 5.938 36.312 -3.01 1 91.81 439 ASN B N 1
ATOM 7771 C CA . ASN B 1 439 ? 6.938 35.312 -3.312 1 91.81 439 ASN B CA 1
ATOM 7772 C C . ASN B 1 439 ? 6.656 34.625 -4.645 1 91.81 439 ASN B C 1
ATOM 7774 O O . ASN B 1 439 ? 5.789 33.75 -4.73 1 91.81 439 ASN B O 1
ATOM 7778 N N . LEU B 1 440 ? 7.469 34.875 -5.605 1 94.12 440 LEU B N 1
ATOM 7779 C CA . LEU B 1 440 ? 7.258 34.406 -6.973 1 94.12 440 LEU B CA 1
ATOM 7780 C C . LEU B 1 440 ? 7.684 32.969 -7.129 1 94.12 440 LEU B C 1
ATOM 7782 O O . LEU B 1 440 ? 7.32 32.312 -8.109 1 94.12 440 LEU B O 1
ATOM 7786 N N . ALA B 1 441 ? 8.422 32.469 -6.184 1 94.19 441 ALA B N 1
ATOM 7787 C CA . ALA B 1 441 ? 8.992 31.125 -6.32 1 94.19 441 ALA B CA 1
ATOM 7788 C C . ALA B 1 441 ? 8.094 30.078 -5.668 1 94.19 441 ALA B C 1
ATOM 7790 O O . ALA B 1 441 ? 8.281 28.875 -5.867 1 94.19 441 ALA B O 1
ATOM 7791 N N . LEU B 1 442 ? 7.105 30.516 -4.945 1 91.5 442 LEU B N 1
ATOM 7792 C CA . LEU B 1 442 ? 6.297 29.609 -4.145 1 91.5 442 LEU B CA 1
ATOM 7793 C C . LEU B 1 442 ? 5.645 28.547 -5.023 1 91.5 442 LEU B C 1
ATOM 7795 O O . LEU B 1 442 ? 4.898 28.875 -5.949 1 91.5 442 LEU B O 1
ATOM 7799 N N . HIS B 1 443 ? 5.875 27.266 -4.801 1 88.69 443 HIS B N 1
ATOM 7800 C CA . HIS B 1 443 ? 5.344 26.062 -5.434 1 88.69 443 HIS B CA 1
ATOM 7801 C C . HIS B 1 443 ? 5.789 25.969 -6.887 1 88.69 443 HIS B C 1
ATOM 7803 O O . HIS B 1 443 ? 5.172 25.25 -7.684 1 88.69 443 HIS B O 1
ATOM 7809 N N . LYS B 1 444 ? 6.828 26.75 -7.32 1 92.12 444 LYS B N 1
ATOM 7810 C CA . LYS B 1 444 ? 7.348 26.656 -8.68 1 92.12 444 LYS B CA 1
ATOM 7811 C C . LYS B 1 444 ? 8.305 25.469 -8.828 1 92.12 444 LYS B C 1
ATOM 7813 O O . LYS B 1 444 ? 8.961 25.078 -7.859 1 92.12 444 LYS B O 1
ATOM 7818 N N . PRO B 1 445 ? 8.273 24.922 -10.023 1 91.5 445 PRO B N 1
ATOM 7819 C CA . PRO B 1 445 ? 9.188 23.797 -10.234 1 91.5 445 PRO B CA 1
ATOM 7820 C C . PRO B 1 445 ? 10.648 24.234 -10.305 1 91.5 445 PRO B C 1
ATOM 7822 O O . PRO B 1 445 ? 10.938 25.391 -10.594 1 91.5 445 PRO B O 1
ATOM 7825 N N . TYR B 1 446 ? 11.562 23.312 -9.961 1 92.5 446 TYR B N 1
ATOM 7826 C CA . TYR B 1 446 ? 13 23.516 -10.109 1 92.5 446 TYR B CA 1
ATOM 7827 C C . TYR B 1 446 ? 13.695 22.266 -10.594 1 92.5 446 TYR B C 1
ATOM 7829 O O . TYR B 1 446 ? 13.125 21.172 -10.531 1 92.5 446 TYR B O 1
ATOM 7837 N N . SER B 1 447 ? 14.844 22.438 -11.203 1 91.19 447 SER B N 1
ATOM 7838 C CA . SER B 1 447 ? 15.672 21.344 -11.703 1 91.19 447 SER B CA 1
ATOM 7839 C C . SER B 1 447 ? 17.109 21.484 -11.234 1 91.19 447 SER B C 1
ATOM 7841 O O . SER B 1 447 ? 17.625 22.594 -11.109 1 91.19 447 SER B O 1
ATOM 7843 N N . SER B 1 448 ? 17.719 20.359 -10.93 1 90.38 448 SER B N 1
ATOM 7844 C CA . SER B 1 448 ? 19.078 20.359 -10.406 1 90.38 448 SER B CA 1
ATOM 7845 C C . SER B 1 448 ? 20.047 19.688 -11.375 1 90.38 448 SER B C 1
ATOM 7847 O O . SER B 1 448 ? 19.672 18.734 -12.07 1 90.38 448 SER B O 1
ATOM 7849 N N . THR B 1 449 ? 21.266 20.188 -11.43 1 88.56 449 THR B N 1
ATOM 7850 C CA . THR B 1 449 ? 22.328 19.547 -12.203 1 88.56 449 THR B CA 1
ATOM 7851 C C . THR B 1 449 ? 22.766 18.234 -11.547 1 88.56 449 THR B C 1
ATOM 7853 O O . THR B 1 449 ? 23.453 17.422 -12.172 1 88.56 449 THR B O 1
ATOM 7856 N N . ASP B 1 450 ? 22.406 18.109 -10.25 1 86.88 450 ASP B N 1
ATOM 7857 C CA . ASP B 1 450 ? 22.688 16.891 -9.477 1 86.88 450 ASP B CA 1
ATOM 7858 C C . ASP B 1 450 ? 21.484 16.484 -8.641 1 86.88 450 ASP B C 1
ATOM 7860 O O . ASP B 1 450 ? 21.5 16.609 -7.414 1 86.88 450 ASP B O 1
ATOM 7864 N N . PRO B 1 451 ? 20.5 15.914 -9.391 1 82.5 451 PRO B N 1
ATOM 7865 C CA . PRO B 1 451 ? 19.266 15.562 -8.672 1 82.5 451 PRO B CA 1
ATOM 7866 C C . PRO B 1 451 ? 19.5 14.484 -7.609 1 82.5 451 PRO B C 1
ATOM 7868 O O . PRO B 1 451 ? 20.312 13.586 -7.805 1 82.5 451 PRO B O 1
ATOM 7871 N N . ASN B 1 452 ? 18.75 14.688 -6.539 1 76.88 452 ASN B N 1
ATOM 7872 C CA . ASN B 1 452 ? 18.812 13.703 -5.465 1 76.88 452 ASN B CA 1
ATOM 7873 C C . ASN B 1 452 ? 18.078 12.414 -5.836 1 76.88 452 ASN B C 1
ATOM 7875 O O . ASN B 1 452 ? 16.906 12.453 -6.199 1 76.88 452 ASN B O 1
ATOM 7879 N N . VAL B 1 453 ? 18.75 11.359 -5.766 1 59.5 453 VAL B N 1
ATOM 7880 C CA . VAL B 1 453 ? 18.188 10.102 -6.219 1 59.5 453 VAL B CA 1
ATOM 7881 C C . VAL B 1 453 ? 17.641 9.312 -5.023 1 59.5 453 VAL B C 1
ATOM 7883 O O . VAL B 1 453 ? 17.094 8.227 -5.184 1 59.5 453 VAL B O 1
ATOM 7886 N N . TYR B 1 454 ? 17.922 9.859 -3.846 1 57.38 454 TYR B N 1
ATOM 7887 C CA . TYR B 1 454 ? 17.531 9.141 -2.637 1 57.38 454 TYR B CA 1
ATOM 7888 C C . TYR B 1 454 ? 16.172 9.594 -2.15 1 57.38 454 TYR B C 1
ATOM 7890 O O . TYR B 1 454 ? 15.672 9.117 -1.124 1 57.38 454 TYR B O 1
ATOM 7898 N N . GLY B 1 455 ? 15.523 10.383 -2.84 1 60.56 455 GLY B N 1
ATOM 7899 C CA . GLY B 1 455 ? 14.203 10.852 -2.459 1 60.56 455 GLY B CA 1
ATOM 7900 C C . GLY B 1 455 ? 14.242 12.016 -1.481 1 60.56 455 GLY B C 1
ATOM 7901 O O . GLY B 1 455 ? 13.195 12.453 -0.991 1 60.56 455 GLY B O 1
ATOM 7902 N N . TYR B 1 456 ? 15.398 12.398 -1.159 1 61.09 456 TYR B N 1
ATOM 7903 C CA . TYR B 1 456 ? 15.508 13.57 -0.294 1 61.09 456 TYR B CA 1
ATOM 7904 C C . TYR B 1 456 ? 15.305 14.852 -1.085 1 61.09 456 TYR B C 1
ATOM 7906 O O . TYR B 1 456 ? 15.727 14.953 -2.238 1 61.09 456 TYR B O 1
ATOM 7914 N N . GLY B 1 457 ? 14.57 15.781 -0.544 1 60.22 457 GLY B N 1
ATOM 7915 C CA . GLY B 1 457 ? 14.609 17.172 -0.945 1 60.22 457 GLY B CA 1
ATOM 7916 C C . GLY B 1 457 ? 13.734 17.484 -2.146 1 60.22 457 GLY B C 1
ATOM 7917 O O . GLY B 1 457 ? 13.883 18.531 -2.781 1 60.22 457 GLY B O 1
ATOM 7918 N N . THR B 1 458 ? 12.836 16.547 -2.609 1 58.41 458 THR B N 1
ATOM 7919 C CA . THR B 1 458 ? 12.102 16.75 -3.852 1 58.41 458 THR B CA 1
ATOM 7920 C C . THR B 1 458 ? 11.031 17.828 -3.676 1 58.41 458 THR B C 1
ATOM 7922 O O . THR B 1 458 ? 10.492 18.344 -4.66 1 58.41 458 THR B O 1
ATOM 7925 N N . GLY B 1 459 ? 10.977 18.344 -2.416 1 62.59 459 GLY B N 1
ATOM 7926 C CA . GLY B 1 459 ? 9.914 19.328 -2.324 1 62.59 459 GLY B CA 1
ATOM 7927 C C . GLY B 1 459 ? 10.289 20.531 -1.472 1 62.59 459 GLY B C 1
ATOM 7928 O O . GLY B 1 459 ? 9.523 21.484 -1.382 1 62.59 459 GLY B O 1
ATOM 7929 N N . GLY B 1 460 ? 11.445 20.688 -1.084 1 80.12 460 GLY B N 1
ATOM 7930 C CA . GLY B 1 460 ? 11.703 21.625 -0.011 1 80.12 460 GLY B CA 1
ATOM 7931 C C . GLY B 1 460 ? 12.195 22.969 -0.508 1 80.12 460 GLY B C 1
ATOM 7932 O O . GLY B 1 460 ? 12.148 23.969 0.223 1 80.12 460 GLY B O 1
ATOM 7933 N N . LEU B 1 461 ? 12.523 23.281 -1.746 1 89.56 461 LEU B N 1
ATOM 7934 C CA . LEU B 1 461 ? 13.211 24.5 -2.184 1 89.56 461 LEU B CA 1
ATOM 7935 C C . LEU B 1 461 ? 12.227 25.656 -2.354 1 89.56 461 LEU B C 1
ATOM 7937 O O . LEU B 1 461 ? 12.578 26.812 -2.133 1 89.56 461 LEU B O 1
ATOM 7941 N N . THR B 1 462 ? 11.023 25.297 -2.738 1 92.5 462 THR B N 1
ATOM 7942 C CA . THR B 1 462 ? 10.07 26.359 -3.066 1 92.5 462 THR B CA 1
ATOM 7943 C C . THR B 1 462 ? 8.719 26.094 -2.41 1 92.5 462 THR B C 1
ATOM 7945 O O . THR B 1 462 ? 7.672 26.406 -2.98 1 92.5 462 THR B O 1
ATOM 7948 N N . ASP B 1 463 ? 8.781 25.438 -1.247 1 86.19 463 ASP B N 1
ATOM 7949 C CA . ASP B 1 463 ? 7.504 25.031 -0.661 1 86.19 463 ASP B CA 1
ATOM 7950 C C . ASP B 1 463 ? 7.027 26.047 0.374 1 86.19 463 ASP B C 1
ATOM 7952 O O . ASP B 1 463 ? 5.98 25.875 0.995 1 86.19 463 ASP B O 1
ATOM 7956 N N . GLY B 1 464 ? 7.777 27.078 0.577 1 85.06 464 GLY B N 1
ATOM 7957 C CA . GLY B 1 464 ? 7.383 28.172 1.469 1 85.06 464 GLY B CA 1
ATOM 7958 C C . GLY B 1 464 ? 7.688 27.875 2.926 1 85.06 464 GLY B C 1
ATOM 7959 O O . GLY B 1 464 ? 7.375 28.688 3.803 1 85.06 464 GLY B O 1
ATOM 7960 N N . SER B 1 465 ? 8.328 26.719 3.141 1 83.62 465 SER B N 1
ATOM 7961 C CA . SER B 1 465 ? 8.641 26.344 4.516 1 83.62 465 SER B CA 1
ATOM 7962 C C . SER B 1 465 ? 10.117 26.562 4.824 1 83.62 465 SER B C 1
ATOM 7964 O O . SER B 1 465 ? 10.984 26.25 4.004 1 83.62 465 SER B O 1
ATOM 7966 N N . TRP B 1 466 ? 10.383 27.125 5.977 1 82 466 TRP B N 1
ATOM 7967 C CA . TRP B 1 466 ? 11.758 27.312 6.434 1 82 466 TRP B CA 1
ATOM 7968 C C . TRP B 1 466 ? 12.148 26.219 7.43 1 82 466 TRP B C 1
ATOM 7970 O O . TRP B 1 466 ? 13.164 26.344 8.117 1 82 466 TRP B O 1
ATOM 7980 N N . SER B 1 467 ? 11.289 25.219 7.445 1 78.38 467 SER B N 1
ATOM 7981 C CA . SER B 1 467 ? 11.641 24.094 8.305 1 78.38 467 SER B CA 1
ATOM 7982 C C . SER B 1 467 ? 12.914 23.406 7.828 1 78.38 467 SER B C 1
ATOM 7984 O O . SER B 1 467 ? 13.062 23.125 6.637 1 78.38 467 SER B O 1
ATOM 7986 N N . GLY B 1 468 ? 13.844 23.25 8.742 1 73.94 468 GLY B N 1
ATOM 7987 C CA . GLY B 1 468 ? 15.078 22.547 8.414 1 73.94 468 GLY B CA 1
ATOM 7988 C C . GLY B 1 468 ? 14.914 21.047 8.391 1 73.94 468 GLY B C 1
ATOM 7989 O O . GLY B 1 468 ? 15.906 20.312 8.43 1 73.94 468 GLY B O 1
ATOM 7990 N N . GLU B 1 469 ? 13.656 20.641 8.367 1 75.88 469 GLU B N 1
ATOM 7991 C CA . GLU B 1 469 ? 13.43 19.203 8.328 1 75.88 469 GLU B CA 1
ATOM 7992 C C . GLU B 1 469 ? 13.422 18.688 6.891 1 75.88 469 GLU B C 1
ATOM 7994 O O . GLU B 1 469 ? 13.125 19.438 5.953 1 75.88 469 GLU B O 1
ATOM 7999 N N . GLN B 1 470 ? 13.711 17.406 6.652 1 66.62 470 GLN B N 1
ATOM 8000 C CA . GLN B 1 470 ? 14.047 16.781 5.375 1 66.62 470 GLN B CA 1
ATOM 8001 C C . GLN B 1 470 ? 12.906 16.953 4.367 1 66.62 470 GLN B C 1
ATOM 8003 O O . GLN B 1 470 ? 13.148 17.266 3.199 1 66.62 470 GLN B O 1
ATOM 8008 N N . PRO B 1 471 ? 11.711 16.797 4.77 1 69.62 471 PRO B N 1
ATOM 8009 C CA . PRO B 1 471 ? 10.805 16.953 3.631 1 69.62 471 PRO B CA 1
ATOM 8010 C C . PRO B 1 471 ? 10.711 18.391 3.146 1 69.62 471 PRO B C 1
ATOM 8012 O O . PRO B 1 471 ? 10.211 18.656 2.047 1 69.62 471 PRO B O 1
ATOM 8015 N N . HIS B 1 472 ? 11.297 19.266 3.842 1 79 472 HIS B N 1
ATOM 8016 C CA . HIS B 1 472 ? 11.133 20.672 3.504 1 79 472 HIS B CA 1
ATOM 8017 C C . HIS B 1 472 ? 12.469 21.297 3.117 1 79 472 HIS B C 1
ATOM 8019 O O . HIS B 1 472 ? 12.617 22.531 3.143 1 79 472 HIS B O 1
ATOM 8025 N N . THR B 1 473 ? 13.461 20.438 2.836 1 86.56 473 THR B N 1
ATOM 8026 C CA . THR B 1 473 ? 14.781 20.938 2.432 1 86.56 473 THR B CA 1
ATOM 8027 C C . THR B 1 473 ? 15.188 20.328 1.09 1 86.56 473 THR B C 1
ATOM 8029 O O . THR B 1 473 ? 14.953 19.141 0.836 1 86.56 473 THR B O 1
ATOM 8032 N N . PHE B 1 474 ? 15.766 21.172 0.257 1 90.25 474 PHE B N 1
ATOM 8033 C CA . PHE B 1 474 ? 16.375 20.672 -0.97 1 90.25 474 PHE B CA 1
ATOM 8034 C C . PHE B 1 474 ? 17.703 19.984 -0.673 1 90.25 474 PHE B C 1
ATOM 8036 O O . PHE B 1 474 ? 18.5 20.469 0.134 1 90.25 474 PHE B O 1
ATOM 8043 N N . ALA B 1 475 ? 17.906 18.891 -1.251 1 88.25 475 ALA B N 1
ATOM 8044 C CA . ALA B 1 475 ? 19.188 18.188 -1.215 1 88.25 475 ALA B CA 1
ATOM 8045 C C . ALA B 1 475 ? 19.656 17.812 -2.623 1 88.25 475 ALA B C 1
ATOM 8047 O O . ALA B 1 475 ? 18.875 17.297 -3.424 1 88.25 475 ALA B O 1
ATOM 8048 N N . SER B 1 476 ? 20.922 18.141 -2.895 1 88.31 476 SER B N 1
ATOM 8049 C CA . SER B 1 476 ? 21.5 17.719 -4.164 1 88.31 476 SER B CA 1
ATOM 8050 C C . SER B 1 476 ? 21.828 16.234 -4.156 1 88.31 476 SER B C 1
ATOM 8052 O O . SER B 1 476 ? 21.625 15.555 -3.148 1 88.31 476 SER B O 1
ATOM 8054 N N . GLY B 1 477 ? 22.234 15.805 -5.359 1 83.31 477 GLY B N 1
ATOM 8055 C CA . GLY B 1 477 ? 22.812 14.477 -5.422 1 83.31 477 GLY B CA 1
ATOM 8056 C C . GLY B 1 477 ? 24.203 14.406 -4.84 1 83.31 477 GLY B C 1
ATOM 8057 O O . GLY B 1 477 ? 24.672 15.359 -4.207 1 83.31 477 GLY B O 1
ATOM 8058 N N . GLU B 1 478 ? 24.875 13.25 -4.961 1 77.75 478 GLU B N 1
ATOM 8059 C CA . GLU B 1 478 ? 26.109 12.977 -4.238 1 77.75 478 GLU B CA 1
ATOM 8060 C C . GLU B 1 478 ? 27.328 13.109 -5.156 1 77.75 478 GLU B C 1
ATOM 8062 O O . GLU B 1 478 ? 28.422 12.648 -4.82 1 77.75 478 GLU B O 1
ATOM 8067 N N . LEU B 1 479 ? 27.141 13.656 -6.301 1 79 479 LEU B N 1
ATOM 8068 C CA . LEU B 1 479 ? 28.281 13.852 -7.184 1 79 479 LEU B CA 1
ATOM 8069 C C . LEU B 1 479 ? 29.375 14.664 -6.488 1 79 479 LEU B C 1
ATOM 8071 O O . LEU B 1 479 ? 29.078 15.609 -5.754 1 79 479 LEU B O 1
ATOM 8075 N N . SER B 1 480 ? 30.609 14.242 -6.66 1 82.88 480 SER B N 1
ATOM 8076 C CA . SER B 1 480 ? 31.719 14.922 -6.012 1 82.88 480 SER B CA 1
ATOM 8077 C C . SER B 1 480 ? 32.156 16.141 -6.812 1 82.88 480 SER B C 1
ATOM 8079 O O . SER B 1 480 ? 32.969 16.953 -6.336 1 82.88 480 SER B O 1
ATOM 8081 N N . THR B 1 481 ? 31.531 16.266 -7.945 1 87.12 481 THR B N 1
ATOM 8082 C CA . THR B 1 481 ? 31.938 17.375 -8.812 1 87.12 481 THR B CA 1
ATOM 8083 C C . THR B 1 481 ? 31.141 18.641 -8.484 1 87.12 481 THR B C 1
ATOM 8085 O O . THR B 1 481 ? 29.922 18.562 -8.281 1 87.12 481 THR B O 1
ATOM 8088 N N . PHE B 1 482 ? 31.844 19.719 -8.352 1 91.94 482 PHE B N 1
ATOM 8089 C CA . PHE B 1 482 ? 31.281 21.047 -8.188 1 91.94 482 PHE B CA 1
ATOM 8090 C C . PHE B 1 482 ? 31.75 21.969 -9.305 1 91.94 482 PHE B C 1
ATOM 8092 O O . PHE B 1 482 ? 32.844 21.797 -9.852 1 91.94 482 PHE B O 1
ATOM 8099 N N . PRO B 1 483 ? 31.047 23 -9.703 1 93.88 483 PRO B N 1
ATOM 8100 C CA . PRO B 1 483 ? 29.844 23.469 -9.016 1 93.88 483 PRO B CA 1
ATOM 8101 C C . PRO B 1 483 ? 28.609 22.641 -9.336 1 93.88 483 PRO B C 1
ATOM 8103 O O . PRO B 1 483 ? 28.5 22.109 -10.438 1 93.88 483 PRO B O 1
ATOM 8106 N N . LYS B 1 484 ? 27.688 22.562 -8.344 1 94.81 484 LYS B N 1
ATOM 8107 C CA . LYS B 1 484 ? 26.312 22.109 -8.562 1 94.81 484 LYS B CA 1
ATOM 8108 C C . LYS B 1 484 ? 25.359 23.297 -8.719 1 94.81 484 LYS B C 1
ATOM 8110 O O . LYS B 1 484 ? 25.719 24.438 -8.406 1 94.81 484 LYS B O 1
ATOM 8115 N N . ALA B 1 485 ? 24.203 23.016 -9.312 1 95.44 485 ALA B N 1
ATOM 8116 C CA . ALA B 1 485 ? 23.25 24.109 -9.43 1 95.44 485 ALA B CA 1
ATOM 8117 C C . ALA B 1 485 ? 21.812 23.578 -9.398 1 95.44 485 ALA B C 1
ATOM 8119 O O . ALA B 1 485 ? 21.547 22.453 -9.805 1 95.44 485 ALA B O 1
ATOM 8120 N N . THR B 1 486 ? 20.953 24.375 -8.844 1 94.69 486 THR B N 1
ATOM 8121 C CA . THR B 1 486 ? 19.5 24.172 -8.938 1 94.69 486 THR B CA 1
ATOM 8122 C C . THR B 1 486 ? 18.812 25.422 -9.469 1 94.69 486 THR B C 1
ATOM 8124 O O . THR B 1 486 ? 19.141 26.531 -9.055 1 94.69 486 THR B O 1
ATOM 8127 N N . THR B 1 487 ? 17.969 25.234 -10.469 1 96 487 THR B N 1
ATOM 8128 C CA . THR B 1 487 ? 17.344 26.359 -11.148 1 96 487 THR B CA 1
ATOM 8129 C C . THR B 1 487 ? 15.82 26.328 -10.969 1 96 487 THR B C 1
ATOM 8131 O O . THR B 1 487 ? 15.172 25.344 -11.328 1 96 487 THR B O 1
ATOM 8134 N N . ILE B 1 488 ? 15.312 27.438 -10.406 1 96.06 488 ILE B N 1
ATOM 8135 C CA . ILE B 1 488 ? 13.875 27.609 -10.242 1 96.06 488 ILE B CA 1
ATOM 8136 C C . ILE B 1 488 ? 13.289 28.281 -11.484 1 96.06 488 ILE B C 1
ATOM 8138 O O . ILE B 1 488 ? 13.852 29.234 -12 1 96.06 488 ILE B O 1
ATOM 8142 N N . ASP B 1 489 ? 12.203 27.734 -12.016 1 96.69 489 ASP B N 1
ATOM 8143 C CA . ASP B 1 489 ? 11.453 28.344 -13.109 1 96.69 489 ASP B CA 1
ATOM 8144 C C . ASP B 1 489 ? 10.227 29.078 -12.594 1 96.69 489 ASP B C 1
ATOM 8146 O O . ASP B 1 489 ? 9.234 28.469 -12.203 1 96.69 489 ASP B O 1
ATOM 8150 N N . LEU B 1 490 ? 10.258 30.391 -12.734 1 96 490 LEU B N 1
ATOM 8151 C CA . LEU B 1 490 ? 9.172 31.203 -12.211 1 96 490 LEU B CA 1
ATOM 8152 C C . LEU B 1 490 ? 7.965 31.172 -13.141 1 96 490 LEU B C 1
ATOM 8154 O O . LEU B 1 490 ? 6.895 31.688 -12.797 1 96 490 LEU B O 1
ATOM 8158 N N . GLY B 1 491 ? 8.094 30.594 -14.312 1 93.75 491 GLY B N 1
ATOM 8159 C CA . GLY B 1 491 ? 7 30.453 -15.266 1 93.75 491 GLY B CA 1
ATOM 8160 C C . GLY B 1 491 ? 6.992 31.516 -16.344 1 93.75 491 GLY B C 1
ATOM 8161 O O . GLY B 1 491 ? 6.742 31.234 -17.516 1 93.75 491 GLY B O 1
ATOM 8162 N N . ALA B 1 492 ? 7.207 32.812 -15.914 1 92.12 492 ALA B N 1
ATOM 8163 C CA . ALA B 1 492 ? 7.277 33.938 -16.828 1 92.12 492 ALA B CA 1
ATOM 8164 C C . ALA B 1 492 ? 8.273 35 -16.328 1 92.12 492 ALA B C 1
ATOM 8166 O O . ALA B 1 492 ? 8.602 35.031 -15.141 1 92.12 492 ALA B O 1
ATOM 8167 N N . ALA B 1 493 ? 8.727 35.688 -17.328 1 92.5 493 ALA B N 1
ATOM 8168 C CA . ALA B 1 493 ? 9.633 36.75 -16.938 1 92.5 493 ALA B CA 1
ATOM 8169 C C . ALA B 1 493 ? 8.906 37.812 -16.078 1 92.5 493 ALA B C 1
ATOM 8171 O O . ALA B 1 493 ? 7.832 38.281 -16.453 1 92.5 493 ALA B O 1
ATOM 8172 N N . THR B 1 494 ? 9.414 38.062 -14.906 1 93.19 494 THR B N 1
ATOM 8173 C CA . THR B 1 494 ? 8.859 39.031 -13.961 1 93.19 494 THR B CA 1
ATOM 8174 C C . THR B 1 494 ? 9.977 39.812 -13.266 1 93.19 494 THR B C 1
ATOM 8176 O O . THR B 1 494 ? 11.133 39.406 -13.297 1 93.19 494 THR B O 1
ATOM 8179 N N . SER B 1 495 ? 9.57 40.969 -12.789 1 94.38 495 SER B N 1
ATOM 8180 C CA . SER B 1 495 ? 10.555 41.781 -12.094 1 94.38 495 SER B CA 1
ATOM 8181 C C . SER B 1 495 ? 10.891 41.188 -10.727 1 94.38 495 SER B C 1
ATOM 8183 O O . SER B 1 495 ? 9.992 40.906 -9.938 1 94.38 495 SER B O 1
ATOM 8185 N N . VAL B 1 496 ? 12.164 40.969 -10.484 1 95.44 496 VAL B N 1
ATOM 8186 C CA . VAL B 1 496 ? 12.672 40.438 -9.219 1 95.44 496 VAL B CA 1
ATOM 8187 C C . VAL B 1 496 ? 13.633 41.438 -8.586 1 95.44 496 VAL B C 1
ATOM 8189 O O . VAL B 1 496 ? 14.469 42.031 -9.281 1 95.44 496 VAL B O 1
ATOM 8192 N N . SER B 1 497 ? 13.484 41.625 -7.242 1 93.94 497 SER B N 1
ATOM 8193 C CA . SER B 1 497 ? 14.383 42.562 -6.613 1 93.94 497 SER B CA 1
ATOM 8194 C C . SER B 1 497 ? 15.008 42 -5.348 1 93.94 497 SER B C 1
ATOM 8196 O O . SER B 1 497 ? 15.961 42.562 -4.809 1 93.94 497 SER B O 1
ATOM 8198 N N . GLN B 1 498 ? 14.461 40.938 -4.816 1 94.19 498 GLN B N 1
ATOM 8199 C CA . GLN B 1 498 ? 15.008 40.312 -3.617 1 94.19 498 GLN B CA 1
ATOM 8200 C C . GLN B 1 498 ? 14.93 38.781 -3.707 1 94.19 498 GLN B C 1
ATOM 8202 O O . GLN B 1 498 ? 13.961 38.219 -4.234 1 94.19 498 GLN B O 1
ATOM 8207 N N . VAL B 1 499 ? 15.945 38.094 -3.24 1 95.38 499 VAL B N 1
ATOM 8208 C CA . VAL B 1 499 ? 15.961 36.656 -3.094 1 95.38 499 VAL B CA 1
ATOM 8209 C C . VAL B 1 499 ? 16.438 36.281 -1.692 1 95.38 499 VAL B C 1
ATOM 8211 O O . VAL B 1 499 ? 17.516 36.719 -1.259 1 95.38 499 VAL B O 1
ATOM 8214 N N . GLN B 1 500 ? 15.602 35.562 -1.01 1 93.25 500 GLN B N 1
ATOM 8215 C CA . GLN B 1 500 ? 15.977 35.062 0.308 1 93.25 500 GLN B CA 1
ATOM 8216 C C . GLN B 1 500 ? 16.234 33.531 0.274 1 93.25 500 GLN B C 1
ATOM 8218 O O . GLN B 1 500 ? 15.398 32.781 -0.218 1 93.25 500 GLN B O 1
ATOM 8223 N N . ILE B 1 501 ? 17.422 33.125 0.742 1 94.56 501 ILE B N 1
ATOM 8224 C CA . ILE B 1 501 ? 17.75 31.719 0.792 1 94.56 501 ILE B CA 1
ATOM 8225 C C . ILE B 1 501 ? 18.188 31.344 2.207 1 94.56 501 ILE B C 1
ATOM 8227 O O . ILE B 1 501 ? 18.453 32.219 3.035 1 94.56 501 ILE B O 1
ATOM 8231 N N . GLY B 1 502 ? 18.141 30.031 2.492 1 91.81 502 GLY B N 1
ATOM 8232 C CA . GLY B 1 502 ? 18.594 29.547 3.787 1 91.81 502 GLY B CA 1
ATOM 8233 C C . GLY B 1 502 ? 19.125 28.125 3.744 1 91.81 502 GLY B C 1
ATOM 8234 O O . GLY B 1 502 ? 18.922 27.422 2.756 1 91.81 502 GLY B O 1
ATOM 8235 N N . VAL B 1 503 ? 19.969 27.812 4.762 1 91.94 503 VAL B N 1
ATOM 8236 C CA . VAL B 1 503 ? 20.516 26.469 4.91 1 91.94 503 VAL B CA 1
ATOM 8237 C C . VAL B 1 503 ? 20.094 25.891 6.254 1 91.94 503 VAL B C 1
ATOM 8239 O O . VAL B 1 503 ? 19.828 26.625 7.203 1 91.94 503 VAL B O 1
ATOM 8242 N N . PRO B 1 504 ? 19.906 24.578 6.281 1 89.94 504 PRO B N 1
ATOM 8243 C CA . PRO B 1 504 ? 19.547 23.922 7.547 1 89.94 504 PRO B CA 1
ATOM 8244 C C . PRO B 1 504 ? 20.734 23.766 8.492 1 89.94 504 PRO B C 1
ATOM 8246 O O . PRO B 1 504 ? 21.859 24.125 8.141 1 89.94 504 PRO B O 1
ATOM 8249 N N . ALA B 1 505 ? 20.469 23.375 9.742 1 88.25 505 ALA B N 1
ATOM 8250 C CA . ALA B 1 505 ? 21.484 23.188 10.766 1 88.25 505 ALA B CA 1
ATOM 8251 C C . ALA B 1 505 ? 22.266 21.906 10.539 1 88.25 505 ALA B C 1
ATOM 8253 O O . ALA B 1 505 ? 22.719 21.266 11.5 1 88.25 505 ALA B O 1
ATOM 8254 N N . PHE B 1 506 ? 22.234 21.422 9.289 1 87.69 506 PHE B N 1
ATOM 8255 C CA . PHE B 1 506 ? 22.984 20.234 8.906 1 87.69 506 PHE B CA 1
ATOM 8256 C C . PHE B 1 506 ? 23.5 20.344 7.473 1 87.69 506 PHE B C 1
ATOM 8258 O O . PHE B 1 506 ? 23.141 21.297 6.762 1 87.69 506 PHE B O 1
ATOM 8265 N N . GLY B 1 507 ? 24.344 19.453 7.09 1 88.94 507 GLY B N 1
ATOM 8266 C CA . GLY B 1 507 ? 24.906 19.453 5.75 1 88.94 507 GLY B CA 1
ATOM 8267 C C . GLY B 1 507 ? 26.141 20.328 5.629 1 88.94 507 GLY B C 1
ATOM 8268 O O . GLY B 1 507 ? 26.516 21.016 6.582 1 88.94 507 GLY B O 1
ATOM 8269 N N . SER B 1 508 ? 26.75 20.266 4.477 1 90.88 508 SER B N 1
ATOM 8270 C CA . SER B 1 508 ? 28.047 20.922 4.301 1 90.88 508 SER B CA 1
ATOM 8271 C C . SER B 1 508 ? 27.969 22.031 3.25 1 90.88 508 SER B C 1
ATOM 8273 O O . SER B 1 508 ? 28.953 22.297 2.562 1 90.88 508 SER B O 1
ATOM 8275 N N . THR B 1 509 ? 26.766 22.5 3.125 1 94.19 509 THR B N 1
ATOM 8276 C CA . THR B 1 509 ? 26.625 23.625 2.213 1 94.19 509 THR B CA 1
ATOM 8277 C C . THR B 1 509 ? 27.469 24.812 2.684 1 94.19 509 THR B C 1
ATOM 8279 O O . THR B 1 509 ? 27.469 25.156 3.867 1 94.19 509 THR B O 1
ATOM 8282 N N . LYS B 1 510 ? 28.266 25.375 1.725 1 95.56 510 LYS B N 1
ATOM 8283 C CA . LYS B 1 510 ? 29.125 26.5 2.078 1 95.56 510 LYS B CA 1
ATOM 8284 C C . LYS B 1 510 ? 28.719 27.766 1.312 1 95.56 510 LYS B C 1
ATOM 8286 O O . LYS B 1 510 ? 28.016 28.625 1.847 1 95.56 510 LYS B O 1
ATOM 8291 N N . THR B 1 511 ? 29.031 27.828 0.133 1 97.19 511 THR B N 1
ATOM 8292 C CA . THR B 1 511 ? 28.75 29.016 -0.657 1 97.19 511 THR B CA 1
ATOM 8293 C C . THR B 1 511 ? 27.547 28.797 -1.56 1 97.19 511 THR B C 1
ATOM 8295 O O . THR B 1 511 ? 27.422 27.766 -2.213 1 97.19 511 THR B O 1
ATOM 8298 N N . ILE B 1 512 ? 26.578 29.812 -1.553 1 97.25 512 ILE B N 1
ATOM 8299 C CA . ILE B 1 512 ? 25.5 29.828 -2.535 1 97.25 512 ILE B CA 1
ATOM 8300 C C . ILE B 1 512 ? 25.547 31.125 -3.338 1 97.25 512 ILE B C 1
ATOM 8302 O O . ILE B 1 512 ? 25.578 32.219 -2.766 1 97.25 512 ILE B O 1
ATOM 8306 N N . ARG B 1 513 ? 25.656 30.984 -4.609 1 97.62 513 ARG B N 1
ATOM 8307 C CA . ARG B 1 513 ? 25.547 32.125 -5.527 1 97.62 513 ARG B CA 1
ATOM 8308 C C . ARG B 1 513 ? 24.172 32.156 -6.188 1 97.62 513 ARG B C 1
ATOM 8310 O O . ARG B 1 513 ? 23.625 31.125 -6.562 1 97.62 513 ARG B O 1
ATOM 8317 N N . VAL B 1 514 ? 23.578 33.344 -6.246 1 97.75 514 VAL B N 1
ATOM 8318 C CA . VAL B 1 514 ? 22.281 33.5 -6.895 1 97.75 514 VAL B CA 1
ATOM 8319 C C . VAL B 1 514 ? 22.453 34.219 -8.227 1 97.75 514 VAL B C 1
ATOM 8321 O O . VAL B 1 514 ? 23.094 35.281 -8.297 1 97.75 514 VAL B O 1
ATOM 8324 N N . SER B 1 515 ? 21.922 33.594 -9.227 1 97.88 515 SER B N 1
ATOM 8325 C CA . SER B 1 515 ? 21.938 34.188 -10.555 1 97.88 515 SER B CA 1
ATOM 8326 C C . SER B 1 515 ? 20.531 34.219 -11.164 1 97.88 515 SER B C 1
ATOM 8328 O O . SER B 1 515 ? 19.703 33.375 -10.859 1 97.88 515 SER B O 1
ATOM 8330 N N . LEU B 1 516 ? 20.297 35.25 -12.023 1 97.62 516 LEU B N 1
ATOM 8331 C CA . LEU B 1 516 ? 19 35.406 -12.672 1 97.62 516 LEU B CA 1
ATOM 8332 C C . LEU B 1 516 ? 19.125 35.344 -14.188 1 97.62 516 LEU B C 1
ATOM 8334 O O . LEU B 1 516 ? 20.172 35.688 -14.742 1 97.62 516 LEU B O 1
ATOM 8338 N N . SER B 1 517 ? 18.062 34.812 -14.797 1 97.06 517 SER B N 1
ATOM 8339 C CA . SER B 1 517 ? 18.031 34.719 -16.25 1 97.06 517 SER B CA 1
ATOM 8340 C C . SER B 1 517 ? 16.625 34.875 -16.797 1 97.06 517 SER B C 1
ATOM 8342 O O . SER B 1 517 ? 15.664 34.344 -16.219 1 97.06 517 SER B O 1
ATOM 8344 N N . ALA B 1 518 ? 16.516 35.594 -17.922 1 94.12 518 ALA B N 1
ATOM 8345 C CA . ALA B 1 518 ? 15.227 35.75 -18.594 1 94.12 518 ALA B CA 1
ATOM 8346 C C . ALA B 1 518 ? 14.953 34.562 -19.516 1 94.12 518 ALA B C 1
ATOM 8348 O O . ALA B 1 518 ? 13.797 34.25 -19.812 1 94.12 518 ALA B O 1
ATOM 8349 N N . ASP B 1 519 ? 16.047 33.938 -19.984 1 92.81 519 ASP B N 1
ATOM 8350 C CA . ASP B 1 519 ? 15.867 32.938 -21.047 1 92.81 519 ASP B CA 1
ATOM 8351 C C . ASP B 1 519 ? 16.344 31.562 -20.609 1 92.81 519 ASP B C 1
ATOM 8353 O O . ASP B 1 519 ? 16.188 30.578 -21.328 1 92.81 519 ASP B O 1
ATOM 8357 N N . GLY B 1 520 ? 16.938 31.516 -19.5 1 92.69 520 GLY B N 1
ATOM 8358 C CA . GLY B 1 520 ? 17.406 30.234 -19.016 1 92.69 520 GLY B CA 1
ATOM 8359 C C . GLY B 1 520 ? 18.781 29.844 -19.547 1 92.69 520 GLY B C 1
ATOM 8360 O O . GLY B 1 520 ? 19.328 28.797 -19.188 1 92.69 520 GLY B O 1
ATOM 8361 N N . GLU B 1 521 ? 19.344 30.656 -20.359 1 92.44 521 GLU B N 1
ATOM 8362 C CA . GLU B 1 521 ? 20.641 30.375 -20.969 1 92.44 521 GLU B CA 1
ATOM 8363 C C . GLU B 1 521 ? 21.703 31.344 -20.438 1 92.44 521 GLU B C 1
ATOM 8365 O O . GLU B 1 521 ? 22.828 30.922 -20.109 1 92.44 521 GLU B O 1
ATOM 8370 N N . ASN B 1 522 ? 21.391 32.531 -20.422 1 92.69 522 ASN B N 1
ATOM 8371 C CA . ASN B 1 522 ? 22.297 33.562 -19.938 1 92.69 522 ASN B CA 1
ATOM 8372 C C . ASN B 1 522 ? 21.953 34 -18.516 1 92.69 522 ASN B C 1
ATOM 8374 O O . ASN B 1 522 ? 20.891 34.594 -18.281 1 92.69 522 ASN B O 1
ATOM 8378 N N . PHE B 1 523 ? 22.859 33.719 -17.641 1 95.88 523 PHE B N 1
ATOM 8379 C CA . PHE B 1 523 ? 22.609 34 -16.25 1 95.88 523 PHE B CA 1
ATOM 8380 C C . PHE B 1 523 ? 23.5 35.156 -15.766 1 95.88 523 PHE B C 1
ATOM 8382 O O . PHE B 1 523 ? 24.688 35.219 -16.125 1 95.88 523 PHE B O 1
ATOM 8389 N N . THR B 1 524 ? 22.953 36.031 -15 1 95.31 524 THR B N 1
ATOM 8390 C CA . THR B 1 524 ? 23.688 37.125 -14.336 1 95.31 524 THR B CA 1
ATOM 8391 C C . THR B 1 524 ? 23.672 36.938 -12.828 1 95.31 524 THR B C 1
ATOM 8393 O O . THR B 1 524 ? 22.609 36.844 -12.211 1 95.31 524 THR B O 1
ATOM 8396 N N . GLU B 1 525 ? 24.875 36.938 -12.195 1 96.12 525 GLU B N 1
ATOM 8397 C CA . GLU B 1 525 ? 24.969 36.781 -10.75 1 96.12 525 GLU B CA 1
ATOM 8398 C C . GLU B 1 525 ? 24.547 38.062 -10.023 1 96.12 525 GLU B C 1
ATOM 8400 O O . GLU B 1 525 ? 24.984 39.156 -10.375 1 96.12 525 GLU B O 1
ATOM 8405 N N . VAL B 1 526 ? 23.734 37.875 -9.094 1 96 526 VAL B N 1
ATOM 8406 C CA . VAL B 1 526 ? 23.25 39.062 -8.375 1 96 526 VAL B CA 1
ATOM 8407 C C . VAL B 1 526 ? 23.797 39.031 -6.949 1 96 526 VAL B C 1
ATOM 8409 O O . VAL B 1 526 ? 23.641 40.031 -6.215 1 96 526 VAL B O 1
ATOM 8412 N N . GLY B 1 527 ? 24.359 37.969 -6.496 1 95.5 527 GLY B N 1
ATOM 8413 C CA . GLY B 1 527 ? 24.953 37.906 -5.176 1 95.5 527 GLY B CA 1
ATOM 8414 C C . GLY B 1 527 ? 25.531 36.562 -4.82 1 95.5 527 GLY B C 1
ATOM 8415 O O . GLY B 1 527 ? 25.25 35.562 -5.492 1 95.5 527 GLY B O 1
ATOM 8416 N N . SER B 1 528 ? 26.344 36.594 -3.779 1 96.25 528 SER B N 1
ATOM 8417 C CA . SER B 1 528 ? 26.969 35.406 -3.215 1 96.25 528 SER B CA 1
ATOM 8418 C C . SER B 1 528 ? 27.078 35.5 -1.696 1 96.25 528 SER B C 1
ATOM 8420 O O . SER B 1 528 ? 27.266 36.594 -1.147 1 96.25 528 SER B O 1
ATOM 8422 N N . HIS B 1 529 ? 26.828 34.375 -1.062 1 96.25 529 HIS B N 1
ATOM 8423 C CA . HIS B 1 529 ? 26.891 34.375 0.395 1 96.25 529 HIS B CA 1
ATOM 8424 C C . HIS B 1 529 ? 27.5 33.094 0.917 1 96.25 529 HIS B C 1
ATOM 8426 O O . HIS B 1 529 ? 27.188 32 0.408 1 96.25 529 HIS B O 1
ATOM 8432 N N . VAL B 1 530 ? 28.375 33.219 1.926 1 95.88 530 VAL B N 1
ATOM 8433 C CA . VAL B 1 530 ? 28.984 32.062 2.596 1 95.88 530 VAL B CA 1
ATOM 8434 C C . VAL B 1 530 ? 28.234 31.781 3.898 1 95.88 530 VAL B C 1
ATOM 8436 O O . VAL B 1 530 ? 28.156 32.625 4.777 1 95.88 530 VAL B O 1
ATOM 8439 N N . PHE B 1 531 ? 27.703 30.594 4.004 1 94.5 531 PHE B N 1
ATOM 8440 C CA . PHE B 1 531 ? 27 30.156 5.203 1 94.5 531 PHE B CA 1
ATOM 8441 C C . PHE B 1 531 ? 27.938 29.406 6.148 1 94.5 531 PHE B C 1
ATOM 8443 O O . PHE B 1 531 ? 28.875 28.75 5.703 1 94.5 531 PHE B O 1
ATOM 8450 N N . PRO B 1 532 ? 27.703 29.594 7.465 1 90.81 532 PRO B N 1
ATOM 8451 C CA . PRO B 1 532 ? 28.484 28.781 8.406 1 90.81 532 PRO B CA 1
ATOM 8452 C C . PRO B 1 532 ? 28.125 27.312 8.375 1 90.81 532 PRO B C 1
ATOM 8454 O O . PRO B 1 532 ? 27 26.953 8 1 90.81 532 PRO B O 1
ATOM 8457 N N . LEU B 1 533 ? 29.109 26.484 8.727 1 91.38 533 LEU B N 1
ATOM 8458 C CA . LEU B 1 533 ? 28.891 25.047 8.719 1 91.38 533 LEU B CA 1
ATOM 8459 C C . LEU B 1 533 ? 27.844 24.641 9.75 1 91.38 533 LEU B C 1
ATOM 8461 O O . LEU B 1 533 ? 27.953 24.984 10.93 1 91.38 533 LEU B O 1
ATOM 8465 N N . ALA B 1 534 ? 26.859 24 9.344 1 87.25 534 ALA B N 1
ATOM 8466 C CA . ALA B 1 534 ? 25.859 23.297 10.148 1 87.25 534 ALA B CA 1
ATOM 8467 C C . ALA B 1 534 ? 25.156 24.25 11.109 1 87.25 534 ALA B C 1
ATOM 8469 O O . ALA B 1 534 ? 24.906 23.906 12.266 1 87.25 534 ALA B O 1
ATOM 8470 N N . VAL B 1 535 ? 24.922 25.438 10.727 1 84.56 535 VAL B N 1
ATOM 8471 C CA . VAL B 1 535 ? 24.125 26.422 11.445 1 84.56 535 VAL B CA 1
ATOM 8472 C C . VAL B 1 535 ? 22.969 26.906 10.562 1 84.56 535 VAL B C 1
ATOM 8474 O O . VAL B 1 535 ? 23.203 27.344 9.43 1 84.56 535 VAL B O 1
ATOM 8477 N N . GLU B 1 536 ? 21.781 26.75 11.141 1 87.56 536 GLU B N 1
ATOM 8478 C CA . GLU B 1 536 ? 20.641 27.25 10.375 1 87.56 536 GLU B CA 1
ATOM 8479 C C . GLU B 1 536 ? 20.719 28.766 10.203 1 87.56 536 GLU B C 1
ATOM 8481 O O . GLU B 1 536 ? 20.859 29.5 11.188 1 87.56 536 GLU B O 1
ATOM 8486 N N . ARG B 1 537 ? 20.812 29.25 8.977 1 85.38 537 ARG B N 1
ATOM 8487 C CA . ARG B 1 537 ? 20.906 30.672 8.664 1 85.38 537 ARG B CA 1
ATOM 8488 C C . ARG B 1 537 ? 20.141 31 7.387 1 85.38 537 ARG B C 1
ATOM 8490 O O . ARG B 1 537 ? 19.938 30.141 6.535 1 85.38 537 ARG B O 1
ATOM 8497 N N . ARG B 1 538 ? 19.656 32.25 7.348 1 89.31 538 ARG B N 1
ATOM 8498 C CA . ARG B 1 538 ? 19.031 32.812 6.148 1 89.31 538 ARG B CA 1
ATOM 8499 C C . ARG B 1 538 ? 19.812 34.031 5.648 1 89.31 538 ARG B C 1
ATOM 8501 O O . ARG B 1 538 ? 20.516 34.688 6.422 1 89.31 538 ARG B O 1
ATOM 8508 N N . HIS B 1 539 ? 19.781 34.219 4.418 1 90.94 539 HIS B N 1
ATOM 8509 C CA . HIS B 1 539 ? 20.391 35.406 3.811 1 90.94 539 HIS B CA 1
ATOM 8510 C C . HIS B 1 539 ? 19.5 35.969 2.719 1 90.94 539 HIS B C 1
ATOM 8512 O O . HIS B 1 539 ? 18.922 35.219 1.918 1 90.94 539 HIS B O 1
ATOM 8518 N N . ARG B 1 540 ? 19.406 37.281 2.768 1 92.06 540 ARG B N 1
ATOM 8519 C CA . ARG B 1 540 ? 18.609 37.969 1.771 1 92.06 540 ARG B CA 1
ATOM 8520 C C . ARG B 1 540 ? 19.484 38.812 0.837 1 92.06 540 ARG B C 1
ATOM 8522 O O . ARG B 1 540 ? 20.281 39.625 1.292 1 92.06 540 ARG B O 1
ATOM 8529 N N . PHE B 1 541 ? 19.344 38.562 -0.416 1 93.69 541 PHE B N 1
ATOM 8530 C CA . PHE B 1 541 ? 19.953 39.344 -1.462 1 93.69 541 PHE B CA 1
ATOM 8531 C C . PHE B 1 541 ? 19.016 40.469 -1.922 1 93.69 541 PHE B C 1
ATOM 8533 O O . PHE B 1 541 ? 17.859 40.188 -2.291 1 93.69 541 PHE B O 1
ATOM 8540 N N . ILE B 1 542 ? 19.516 41.656 -1.862 1 92.31 542 ILE B N 1
ATOM 8541 C CA . ILE B 1 542 ? 18.75 42.812 -2.342 1 92.31 542 ILE B CA 1
ATOM 8542 C C . ILE B 1 542 ? 19.484 43.469 -3.494 1 92.31 542 ILE B C 1
ATOM 8544 O O . ILE B 1 542 ? 20.688 43.75 -3.391 1 92.31 542 ILE B O 1
ATOM 8548 N N . PHE B 1 543 ? 18.812 43.719 -4.598 1 92.88 543 PHE B N 1
ATOM 8549 C CA . PHE B 1 543 ? 19.422 44.281 -5.797 1 92.88 543 PHE B CA 1
ATOM 8550 C C . PHE B 1 543 ? 18.391 45.094 -6.586 1 92.88 543 PHE B C 1
ATOM 8552 O O . PHE B 1 543 ? 17.203 45.094 -6.246 1 92.88 543 PHE B O 1
ATOM 8559 N N . LYS B 1 544 ? 18.922 45.844 -7.582 1 91.75 544 LYS B N 1
ATOM 8560 C CA . LYS B 1 544 ? 18.016 46.562 -8.469 1 91.75 544 LYS B CA 1
ATOM 8561 C C . LYS B 1 544 ? 17.109 45.594 -9.234 1 91.75 544 LYS B C 1
ATOM 8563 O O . LYS B 1 544 ? 17.547 44.5 -9.641 1 91.75 544 LYS B O 1
ATOM 8568 N N . PRO B 1 545 ? 15.898 46.031 -9.391 1 93.44 545 PRO B N 1
ATOM 8569 C CA . PRO B 1 545 ? 14.961 45.125 -10.062 1 93.44 545 PRO B CA 1
ATOM 8570 C C . PRO B 1 545 ? 15.477 44.656 -11.414 1 93.44 545 PRO B C 1
ATOM 8572 O O . PRO B 1 545 ? 15.992 45.438 -12.203 1 93.44 545 PRO B O 1
ATOM 8575 N N . VAL B 1 546 ? 15.367 43.375 -11.609 1 93.94 546 VAL B N 1
ATOM 8576 C CA . VAL B 1 546 ? 15.797 42.688 -12.836 1 93.94 546 VAL B CA 1
ATOM 8577 C C . VAL B 1 546 ? 14.664 41.812 -13.359 1 93.94 546 VAL B C 1
ATOM 8579 O O . VAL B 1 546 ? 13.992 41.125 -12.578 1 93.94 546 VAL B O 1
ATOM 8582 N N . SER B 1 547 ? 14.422 41.875 -14.672 1 94.81 547 SER B N 1
ATOM 8583 C CA . SER B 1 547 ? 13.469 40.938 -15.281 1 94.81 547 SER B CA 1
ATOM 8584 C C . SER B 1 547 ? 14.055 39.562 -15.406 1 94.81 547 SER B C 1
ATOM 8586 O O . SER B 1 547 ? 15.102 39.375 -16.031 1 94.81 547 SER B O 1
ATOM 8588 N N . ALA B 1 548 ? 13.383 38.562 -14.781 1 96.38 548 ALA B N 1
ATOM 8589 C CA . ALA B 1 548 ? 13.914 37.188 -14.789 1 96.38 548 ALA B CA 1
ATOM 8590 C C . ALA B 1 548 ? 12.789 36.156 -14.758 1 96.38 548 ALA B C 1
ATOM 8592 O O . ALA B 1 548 ? 11.758 36.375 -14.109 1 96.38 548 ALA B O 1
ATOM 8593 N N . ARG B 1 549 ? 12.953 35.062 -15.445 1 97.25 549 ARG B N 1
ATOM 8594 C CA . ARG B 1 549 ? 12.094 33.906 -15.344 1 97.25 549 ARG B CA 1
ATOM 8595 C C . ARG B 1 549 ? 12.781 32.781 -14.547 1 97.25 549 ARG B C 1
ATOM 8597 O O . ARG B 1 549 ? 12.117 32.031 -13.844 1 97.25 549 ARG B O 1
ATOM 8604 N N . TYR B 1 550 ? 14.039 32.781 -14.672 1 97.69 550 TYR B N 1
ATOM 8605 C CA . TYR B 1 550 ? 14.797 31.703 -14.031 1 97.69 550 TYR B CA 1
ATOM 8606 C C . TYR B 1 550 ? 15.688 32.25 -12.922 1 97.69 550 TYR B C 1
ATOM 8608 O O . TYR B 1 550 ? 16.328 33.281 -13.102 1 97.69 550 TYR B O 1
ATOM 8616 N N . VAL B 1 551 ? 15.688 31.562 -11.797 1 97.62 551 VAL B N 1
ATOM 8617 C CA . VAL B 1 551 ? 16.547 31.859 -10.664 1 97.62 551 VAL B CA 1
ATOM 8618 C C . VAL B 1 551 ? 17.438 30.656 -10.352 1 97.62 551 VAL B C 1
ATOM 8620 O O . VAL B 1 551 ? 16.938 29.578 -9.992 1 97.62 551 VAL B O 1
ATOM 8623 N N . ARG B 1 552 ? 18.703 30.828 -10.445 1 97.62 552 ARG B N 1
ATOM 8624 C CA . ARG B 1 552 ? 19.625 29.719 -10.258 1 97.62 552 ARG B CA 1
ATOM 8625 C C . ARG B 1 552 ? 20.422 29.875 -8.969 1 97.62 552 ARG B C 1
ATOM 8627 O O . ARG B 1 552 ? 21.016 30.938 -8.719 1 97.62 552 ARG B O 1
ATOM 8634 N N . LEU B 1 553 ? 20.391 28.891 -8.109 1 97.31 553 LEU B N 1
ATOM 8635 C CA . LEU B 1 553 ? 21.312 28.75 -6.984 1 97.31 553 LEU B CA 1
ATOM 8636 C C . LEU B 1 553 ? 22.5 27.859 -7.359 1 97.31 553 LEU B C 1
ATOM 8638 O O . LEU B 1 553 ? 22.312 26.688 -7.688 1 97.31 553 LEU B O 1
ATOM 8642 N N . SER B 1 554 ? 23.641 28.406 -7.363 1 97.19 554 SER B N 1
ATOM 8643 C CA . SER B 1 554 ? 24.844 27.641 -7.652 1 97.19 554 SER B CA 1
ATOM 8644 C C . SER B 1 554 ? 25.641 27.375 -6.383 1 97.19 554 SER B C 1
ATOM 8646 O O . SER B 1 554 ? 25.75 28.234 -5.508 1 97.19 554 SER B O 1
ATOM 8648 N N . TYR B 1 555 ? 26.141 26.188 -6.332 1 96.81 555 TYR B N 1
ATOM 8649 C CA . TYR B 1 555 ? 26.969 25.734 -5.223 1 96.81 555 TYR B CA 1
ATOM 8650 C C . TYR B 1 555 ? 28.391 25.453 -5.688 1 96.81 555 TYR B C 1
ATOM 8652 O O . TYR B 1 555 ? 28.719 24.328 -6.047 1 96.81 555 TYR B O 1
ATOM 8660 N N . PRO B 1 556 ? 29.297 26.453 -5.621 1 95.88 556 PRO B N 1
ATOM 8661 C CA . PRO B 1 556 ? 30.641 26.297 -6.188 1 95.88 556 PRO B CA 1
ATOM 8662 C C . PRO B 1 556 ? 31.547 25.422 -5.324 1 95.88 556 PRO B C 1
ATOM 8664 O O . PRO B 1 556 ? 32.562 24.891 -5.816 1 95.88 556 PRO B O 1
ATOM 8667 N N . ASP B 1 557 ? 31.188 25.359 -3.988 1 94.44 557 ASP B N 1
ATOM 8668 C CA . ASP B 1 557 ? 32 24.609 -3.051 1 94.44 557 ASP B CA 1
ATOM 8669 C C . ASP B 1 557 ? 31.188 24.094 -1.873 1 94.44 557 ASP B C 1
ATOM 8671 O O . ASP B 1 557 ? 29.969 24.281 -1.841 1 94.44 557 ASP B O 1
ATOM 8675 N N . HIS B 1 558 ? 31.812 23.266 -1.052 1 94.56 558 HIS B N 1
ATOM 8676 C CA . HIS B 1 558 ? 31.219 22.719 0.169 1 94.56 558 HIS B CA 1
ATOM 8677 C C . HIS B 1 558 ? 32.281 22.594 1.273 1 94.56 558 HIS B C 1
ATOM 8679 O O . HIS B 1 558 ? 33.469 22.594 1.001 1 94.56 558 HIS B O 1
ATOM 8685 N N . TYR B 1 559 ? 31.812 22.594 2.451 1 94.31 559 TYR B N 1
ATOM 8686 C CA . TYR B 1 559 ? 32.719 22.234 3.535 1 94.31 559 TYR B CA 1
ATOM 8687 C C . TYR B 1 559 ? 33.156 20.781 3.438 1 94.31 559 TYR B C 1
ATOM 8689 O O . TYR B 1 559 ? 32.375 19.922 3.012 1 94.31 559 TYR B O 1
ATOM 8697 N N . GLU B 1 560 ? 34.344 20.484 3.887 1 89.75 560 GLU B N 1
ATOM 8698 C CA . GLU B 1 560 ? 34.875 19.125 3.83 1 89.75 560 GLU B CA 1
ATOM 8699 C C . GLU B 1 560 ? 34.344 18.297 5 1 89.75 560 GLU B C 1
ATOM 8701 O O . GLU B 1 560 ? 34.312 17.062 4.926 1 89.75 560 GLU B O 1
ATOM 8706 N N . GLU B 1 561 ? 33.938 18.969 5.973 1 85.81 561 GLU B N 1
ATOM 8707 C CA . GLU B 1 561 ? 33.5 18.297 7.191 1 85.81 561 GLU B CA 1
ATOM 8708 C C . GLU B 1 561 ? 32.094 17.688 7.004 1 85.81 561 GLU B C 1
ATOM 8710 O O . GLU B 1 561 ? 31.219 18.297 6.387 1 85.81 561 GLU B O 1
ATOM 8715 N N . ASN B 1 562 ? 32 16.484 7.52 1 84.44 562 ASN B N 1
ATOM 8716 C CA . ASN B 1 562 ? 30.703 15.812 7.555 1 84.44 562 ASN B CA 1
ATOM 8717 C C . ASN B 1 562 ? 29.812 16.375 8.656 1 84.44 562 ASN B C 1
ATOM 8719 O O . ASN B 1 562 ? 30.141 16.297 9.836 1 84.44 562 ASN B O 1
ATOM 8723 N N . ALA B 1 563 ? 28.812 16.938 8.273 1 85.88 563 ALA B N 1
ATOM 8724 C CA . ALA B 1 563 ? 27.844 17.516 9.211 1 85.88 563 ALA B CA 1
ATOM 8725 C C . ALA B 1 563 ? 26.5 16.812 9.125 1 85.88 563 ALA B C 1
ATOM 8727 O O . ALA B 1 563 ? 25.469 17.438 8.914 1 85.88 563 ALA B O 1
ATOM 8728 N N . GLY B 1 564 ? 26.531 15.555 9.352 1 79.25 564 GLY B N 1
ATOM 8729 C CA . GLY B 1 564 ? 25.328 14.742 9.32 1 79.25 564 GLY B CA 1
ATOM 8730 C C . GLY B 1 564 ? 25.141 13.992 8.016 1 79.25 564 GLY B C 1
ATOM 8731 O O . GLY B 1 564 ? 24.422 12.992 7.969 1 79.25 564 GLY B O 1
ATOM 8732 N N . TYR B 1 565 ? 25.703 14.508 6.996 1 81.88 565 TYR B N 1
ATOM 8733 C CA . TYR B 1 565 ? 25.609 13.938 5.66 1 81.88 565 TYR B CA 1
ATOM 8734 C C . TYR B 1 565 ? 26.953 13.992 4.941 1 81.88 565 TYR B C 1
ATOM 8736 O O . TYR B 1 565 ? 27.828 14.773 5.324 1 81.88 565 TYR B O 1
ATOM 8744 N N . VAL B 1 566 ? 27 13.133 3.957 1 80.69 566 VAL B N 1
ATOM 8745 C CA . VAL B 1 566 ? 28.203 13.203 3.127 1 80.69 566 VAL B CA 1
ATOM 8746 C C . VAL B 1 566 ? 28.375 14.625 2.602 1 80.69 566 VAL B C 1
ATOM 8748 O O . VAL B 1 566 ? 27.422 15.266 2.18 1 80.69 566 VAL B O 1
ATOM 8751 N N . PRO B 1 567 ? 29.547 15.07 2.688 1 88.31 567 PRO B N 1
ATOM 8752 C CA . PRO B 1 567 ? 29.812 16.484 2.402 1 88.31 567 PRO B CA 1
ATOM 8753 C C . PRO B 1 567 ? 29.422 16.875 0.977 1 88.31 567 PRO B C 1
ATOM 8755 O O . PRO B 1 567 ? 29.188 18.047 0.701 1 88.31 567 PRO B O 1
ATOM 8758 N N . ASN B 1 568 ? 29.297 15.875 0.178 1 87.19 568 ASN B N 1
ATOM 8759 C CA . ASN B 1 568 ? 28.969 16.172 -1.212 1 87.19 568 ASN B CA 1
ATOM 8760 C C . ASN B 1 568 ? 27.516 16.594 -1.371 1 87.19 568 ASN B C 1
ATOM 8762 O O . ASN B 1 568 ? 27.141 17.172 -2.398 1 87.19 568 ASN B O 1
ATOM 8766 N N . PHE B 1 569 ? 26.703 16.375 -0.323 1 87.81 569 PHE B N 1
ATOM 8767 C CA . PHE B 1 569 ? 25.328 16.844 -0.339 1 87.81 569 PHE B CA 1
ATOM 8768 C C . PHE B 1 569 ? 25.25 18.328 -0.032 1 87.81 569 PHE B C 1
ATOM 8770 O O . PHE B 1 569 ? 25.781 18.781 0.982 1 87.81 569 PHE B O 1
ATOM 8777 N N . VAL B 1 570 ? 24.75 19.047 -0.925 1 91 570 VAL B N 1
ATOM 8778 C CA . VAL B 1 570 ? 24.453 20.422 -0.552 1 91 570 VAL B CA 1
ATOM 8779 C C . VAL B 1 570 ? 22.953 20.562 -0.254 1 91 570 VAL B C 1
ATOM 8781 O O . VAL B 1 570 ? 22.125 19.953 -0.928 1 91 570 VAL B O 1
ATOM 8784 N N . PHE B 1 571 ? 22.688 21.297 0.797 1 91.88 571 PHE B N 1
ATOM 8785 C CA . PHE B 1 571 ? 21.312 21.484 1.259 1 91.88 571 PHE B CA 1
ATOM 8786 C C . PHE B 1 571 ? 20.922 22.953 1.193 1 91.88 571 PHE B C 1
ATOM 8788 O O . PHE B 1 571 ? 21.734 23.844 1.452 1 91.88 571 PHE B O 1
ATOM 8795 N N . THR B 1 572 ? 19.719 23.234 0.799 1 92.94 572 THR B N 1
ATOM 8796 C CA . THR B 1 572 ? 19.062 24.531 0.909 1 92.94 572 THR B CA 1
ATOM 8797 C C . THR B 1 572 ? 17.656 24.391 1.488 1 92.94 572 THR B C 1
ATOM 8799 O O . THR B 1 572 ? 16.859 23.594 0.995 1 92.94 572 THR B O 1
ATOM 8802 N N . THR B 1 573 ? 17.359 25.141 2.562 1 90.38 573 THR B N 1
ATOM 8803 C CA . THR B 1 573 ? 16.078 25.016 3.24 1 90.38 573 THR B CA 1
ATOM 8804 C C . THR B 1 573 ? 14.953 25.562 2.359 1 90.38 573 THR B C 1
ATOM 8806 O O . THR B 1 573 ? 13.906 24.922 2.227 1 90.38 573 THR B O 1
ATOM 8809 N N . GLU B 1 574 ? 15.102 26.734 1.837 1 92.19 574 GLU B N 1
ATOM 8810 C CA . GLU B 1 574 ? 14.086 27.438 1.065 1 92.19 574 GLU B CA 1
ATOM 8811 C C . GLU B 1 574 ? 14.703 28.531 0.196 1 92.19 574 GLU B C 1
ATOM 8813 O O . GLU B 1 574 ? 15.773 29.062 0.518 1 92.19 574 GLU B O 1
ATOM 8818 N N . ALA B 1 575 ? 14.117 28.797 -0.94 1 94.31 575 ALA B N 1
ATOM 8819 C CA . ALA B 1 575 ? 14.406 29.969 -1.763 1 94.31 575 ALA B CA 1
ATOM 8820 C C . ALA B 1 575 ? 13.141 30.766 -2.043 1 94.31 575 ALA B C 1
ATOM 8822 O O . ALA B 1 575 ? 12.234 30.297 -2.738 1 94.31 575 ALA B O 1
ATOM 8823 N N . GLU B 1 576 ? 13.086 31.938 -1.498 1 94 576 GLU B N 1
ATOM 8824 C CA . GLU B 1 576 ? 11.992 32.875 -1.787 1 94 576 GLU B CA 1
ATOM 8825 C C . GLU B 1 576 ? 12.453 33.969 -2.734 1 94 576 GLU B C 1
ATOM 8827 O O . GLU B 1 576 ? 13.523 34.562 -2.553 1 94 576 GLU B O 1
ATOM 8832 N N . VAL B 1 577 ? 11.68 34.219 -3.775 1 95.44 577 VAL B N 1
ATOM 8833 C CA . VAL B 1 577 ? 11.961 35.25 -4.777 1 95.44 577 VAL B CA 1
ATOM 8834 C C . VAL B 1 577 ? 10.852 36.312 -4.754 1 95.44 577 VAL B C 1
ATOM 8836 O O . VAL B 1 577 ? 9.68 36 -4.965 1 95.44 577 VAL B O 1
ATOM 8839 N N . TYR B 1 578 ? 11.289 37.531 -4.547 1 93.56 578 TYR B N 1
ATOM 8840 C CA . TYR B 1 578 ? 10.281 38.562 -4.336 1 93.56 578 TYR B CA 1
ATOM 8841 C C . TYR B 1 578 ? 10.32 39.594 -5.449 1 93.56 578 TYR B C 1
ATOM 8843 O O . TYR B 1 578 ? 11.398 40.031 -5.859 1 93.56 578 TYR B O 1
ATOM 8851 N N . ALA B 1 579 ? 9.148 40 -5.875 1 90.38 579 ALA B N 1
ATOM 8852 C CA . ALA B 1 579 ? 8.969 41.188 -6.707 1 90.38 579 ALA B CA 1
ATOM 8853 C C . ALA B 1 579 ? 9.133 42.438 -5.883 1 90.38 579 ALA B C 1
ATOM 8855 O O . ALA B 1 579 ? 9.047 42.406 -4.652 1 90.38 579 ALA B O 1
ATOM 8856 N N . PRO B 1 580 ? 9.523 43.469 -6.613 1 86.19 580 PRO B N 1
ATOM 8857 C CA . PRO B 1 580 ? 9.469 44.75 -5.895 1 86.19 580 PRO B CA 1
ATOM 8858 C C . PRO B 1 580 ? 8.078 45.062 -5.352 1 86.19 580 PRO B C 1
ATOM 8860 O O . PRO B 1 580 ? 7.074 44.656 -5.93 1 86.19 580 PRO B O 1
ATOM 8863 N N . ALA B 1 581 ? 8.07 45.688 -4.176 1 81 581 ALA B N 1
ATOM 8864 C CA . ALA B 1 581 ? 6.781 46.094 -3.619 1 81 581 ALA B CA 1
ATOM 8865 C C . ALA B 1 581 ? 6.059 47.062 -4.566 1 81 581 ALA B C 1
ATOM 8867 O O . ALA B 1 581 ? 6.691 47.875 -5.234 1 81 581 ALA B O 1
ATOM 8868 N N . PRO B 1 582 ? 4.688 46.969 -4.77 1 69.44 582 PRO B N 1
ATOM 8869 C CA . PRO B 1 582 ? 3.963 47.906 -5.637 1 69.44 582 PRO B CA 1
ATOM 8870 C C . PRO B 1 582 ? 4.117 49.344 -5.207 1 69.44 582 PRO B C 1
ATOM 8872 O O . PRO B 1 582 ? 4.324 49.625 -4.023 1 69.44 582 PRO B O 1
#

Solvent-accessible surface area (backbone atoms only — not comparable to full-atom values): 59366 Å² total; per-residue (Å²): 130,85,81,72,78,85,80,79,79,75,77,78,76,78,75,76,76,74,78,72,76,74,72,72,72,70,70,76,76,59,68,51,67,76,52,75,67,33,28,36,32,40,35,26,13,38,66,47,43,65,53,46,29,62,47,50,44,50,40,42,49,40,21,54,36,36,84,50,51,65,45,79,43,85,39,29,35,58,69,22,31,63,65,22,41,84,82,33,50,36,67,55,37,44,47,67,61,40,50,68,69,64,40,41,30,39,39,44,33,54,45,73,55,51,54,64,78,41,70,82,48,70,69,50,48,50,52,44,56,52,25,51,52,50,50,53,51,51,50,46,68,71,29,74,84,45,43,44,32,41,32,24,36,62,50,44,55,53,74,77,41,81,49,91,48,91,80,25,50,32,53,40,48,51,52,53,25,51,52,48,48,52,50,17,63,74,68,72,41,41,56,24,58,27,23,63,62,48,51,52,22,47,52,47,21,31,71,74,38,53,74,50,37,40,55,22,34,66,78,27,62,52,57,36,71,24,41,23,49,48,36,24,46,31,46,38,53,58,32,32,48,68,23,68,28,32,38,40,30,33,33,56,67,79,67,39,79,75,40,68,39,56,43,46,77,43,75,72,45,74,45,80,46,98,76,34,56,29,43,33,31,34,40,37,36,60,30,28,30,54,55,79,72,53,50,45,68,34,28,35,42,37,48,73,30,47,59,52,52,74,50,50,36,34,23,41,41,26,39,33,64,64,83,59,66,30,29,34,37,25,49,70,84,39,78,56,47,77,42,40,39,63,49,30,47,74,40,40,56,53,44,81,43,79,38,72,55,33,51,42,25,42,52,27,39,52,36,47,51,50,34,52,51,47,49,39,44,52,43,66,65,43,50,57,67,42,64,79,51,54,70,61,35,50,70,28,41,59,59,32,53,51,31,48,49,50,53,38,50,50,40,50,50,50,26,46,61,52,31,49,69,58,76,42,42,40,34,37,33,50,46,87,74,76,71,68,35,62,60,57,26,58,73,38,59,66,52,49,80,38,60,36,85,82,70,49,21,84,51,3,39,19,21,82,37,78,46,64,44,89,53,29,20,22,37,43,19,70,57,84,70,63,62,40,39,36,36,36,45,50,83,49,72,38,58,35,23,35,40,37,37,29,32,26,59,42,23,6,35,27,38,44,33,38,26,38,10,61,76,73,75,60,70,46,76,73,47,74,49,79,50,61,75,40,41,63,45,72,50,73,46,75,53,76,74,39,70,25,16,25,43,31,44,32,29,68,52,53,39,84,55,69,34,93,36,64,28,46,27,39,42,34,10,25,45,44,32,19,24,60,47,131,142,84,77,72,85,75,79,71,83,75,76,80,75,78,75,76,74,73,76,73,76,74,71,72,72,71,70,74,75,59,69,50,69,77,51,74,67,34,29,35,32,42,35,26,14,39,67,48,44,65,52,46,29,62,48,50,43,52,40,40,48,39,21,54,36,34,85,49,50,66,46,78,44,85,38,28,35,55,68,19,32,62,66,22,40,83,81,34,50,35,67,55,36,43,46,66,62,41,51,67,70,64,41,41,29,37,38,42,35,55,46,72,54,49,54,65,79,41,71,82,46,70,68,51,47,50,52,44,57,51,24,50,50,50,50,54,50,50,49,45,69,72,29,73,83,44,44,46,31,40,32,25,35,61,50,44,55,53,74,79,41,81,51,92,48,90,81,24,50,33,52,40,46,50,50,53,24,52,52,47,49,50,49,19,62,74,68,72,41,41,55,25,58,26,23,61,62,48,51,52,23,47,51,46,21,33,73,74,39,54,76,50,38,40,56,24,34,66,79,27,63,53,58,34,70,26,41,23,50,48,35,23,46,31,45,38,52,58,32,31,47,69,24,68,28,31,36,39,29,33,32,55,67,80,68,39,77,76,40,67,40,57,41,47,79,43,74,72,48,73,46,81,44,100,77,35,56,30,41,34,31,33,39,36,34,59,31,30,30,55,55,80,73,54,50,44,68,36,28,34,42,37,49,73,30,48,59,53,52,75,50,50,36,34,22,42,41,26,40,33,64,65,83,60,67,28,28,34,36,25,49,71,85,39,79,56,48,77,41,38,40,65,49,30,46,75,40,42,57,53,44,80,44,79,38,73,55,34,52,42,25,42,52,27,39,53,36,47,52,50,34,53,50,48,49,40,44,52,44,66,64,42,50,58,69,44,64,81,49,54,71,61,34,50,70,28,42,60,60,31,54,51,32,47,49,51,52,37,51,51,38,50,51,49,28,46,60,51,31,49,68,61,76,43,41,38,34,38,31,50,45,88,75,77,71,68,35,62,60,57,27,59,74,37,57,67,51,49,81,36,59,36,85,81,70,48,18,86,50,3,38,20,20,81,36,78,45,65,45,62,74,26,17,22,36,43,18,70,57,84,69,64,62,40,37,38,36,36,44,49,85,47,70,36,58,35,24,34,40,37,38,29,34,24,58,41,23,6,34,27,36,44,33,39,25,39,10,62,77,73,75,61,70,45,77,75,46,72,47,78,50,61,75,40,41,64,46,73,50,74,45,75,54,75,73,40,71,25,18,25,42,33,43,31,30,68,50,52,40,84,56,68,33,91,36,65,28,48,28,38,42,33,10,25,43,43,32,19,24,59,47,132

pLDDT: mean 90.38, std 16.01, range [18.33, 98.94]

Nearest PDB structures (foldseek):
  4zy9-assembly2_B  TM=8.415E-01  e=6.464E-10  Paenibacillus fukuinensis
  4zxe-assembly2_B  TM=8.478E-01  e=5.460E-09  Paenibacillus fukuinensis
  4a3z-assembly1_A  TM=7.724E-01  e=1.633E-08  Clostridium perfringens
  4a6o-assembly2_B  TM=7.521E-01  e=1.640E-07  Clostridium perfringens
  2rv9-assembly1_A  TM=7.252E-01  e=8.734E-07  Paenibacillus fukuinensis

Secondary structure (DSSP, 8-state):
--------------------------------S--TTEEEEEEESHHHHT-SHHHHHHHHHHHH-TTS-EEEEEEE-TT-BTTEETTEEHHHHHHHHTGGG--SEEEEE--TTTTTTSS--HHHHHHHHHHHHHHHHHHHHHSTT-EEEEEEPPPP--SSS--SSTT-SHHHHHHHHHHHHHHHHHHT-EEEE-SHHHHHHHHHHHHH-HHHHTTTSTTSSS--HHHHHHHHHHHHHHTT---BS-EEEEETTTTEEEEEESEEEEEEEEEEETTEEEEEEEEEESS--------SHHHHHHHHTS-HHHHH-B-EEEEE---SSEEEEEETTEEEEEEEHHHHHH-EEGGGS--HHHHHHHHHHHHHHHHHHHHHIIIIIIITGGGGS-HHHHHHHHHHHHHHHHHHHHHHHHHHHHTS--EEEEEEEE--PPPEEEETTTT--EEESS--SSSTTSSSTTSS----STTSSEE----S-S-EEEEEEEEEEEEEEEEEEEE-SSS-B-EEEEEEESSSSS-EEEEEEEPPTT--EEEEEEEEEEEEEEEEEEE--B-SS-SSS-TT--EESEEEEEEEP-/--------------------------------S--TTEEEEEEESHHHHT-SHHHHHHHHHHHH-TTS-EEEEEEE-TT-BTTEETTEEHHHHHHHHTGGG--SEEEEE--TTTTTTSS--HHHHHHHHHHHHHHHHHHHHHSTT-EEEEEEPPPP--SSS--SSTT-HHHHHHHHHHHHHHHHHHHT-EEEE-SHHHHHHHHHHHHH-HHHHTTTSTTSSS--HHHHHHHHHHHHHHTT---BS-EEEEETTTTEEEEEESEEEEEEEEEEETTEEEEEEEEEESS--------SHHHHHHHHTS-HHHHH-B-EEEEE---SSEEEEEETTEEEEEEEHHHHHH-EEGGGS--HHHHHHHHHHHHHHHHHHHHHIIIIIIITGGGGS-HHHHHHHHHHHHHHHHHHHHHHHHHHHHTS--EEEEEEEE--PPPEEEETTTT--EEESS--SSSTTSSSTTSS----SGGGSEE----S-S-EEEEEEEEEEEEEEEEEEEE-SSS-B-EEEEEEESSSSS-EEEEEEEPPTT--EEEEEEEEEEEEEEEEEEE--B-SS-SSS-TT--EESEEEEEEEP-

InterPro domains:
  IPR000421 Coagulation factor 5/8, C-terminal domain [PS50022] (423-553)
  IPR008979 Galactose-binding-like domain superfamily [SSF49785] (460-560)
  IPR013830 SGNH hydrolase-type esterase domain [PF13472] (42-228)
  IPR036514 SGNH hydrolase superfamily [G3DSA:3.40.50.1110] (33-244)
  IPR051532 Diverse Ester Hydrolysis Enzymes [PTHR30383] (31-241)

Sequence (1164 aa):
MNSTRISSFLRSALLCGGIAFLVGAQTARADFALKANDRVVFYGDSITDQRLYTTFVETYALTRFPKMPLSFVHSGWGGDRVTGGGGGPIDRRLQRDVLAYHPDVVTLMLGMNDGSYRSFDQGIFNTYSAGINHIIDTVQQGAPGVRITLIEPSPFDDVTRAPNFEGGYNAVLQRFGTFLKDTANQKNLGVADLNAPVMAMLTRANATDKGVAQKILPDRIHPGPGGHLIMAEALLKAWGAPSLVSDVAIDAKSKKVVRAQNTQVSGLQSSKTPAGATLSWTQNDAALPFPLDTSDAAVDLAVKSSDFVEALNREPLQVTGLAAPRYTLSIDGEEIGDFSRQELAQGINLALLPTPMRDQARGVHKLTLQHNDEHFARWRTIQVPFESHSAAVQSALPPLLQALDVEEAQTVAKQRAAAQPKSHRFELSVTARPPVGPNLALHKPYSSTDPNVYGYGTGGLTDGSWSGEQPHTFASGELSTFPKATTIDLGAATSVSQVQIGVPAFGSTKTIRVSLSADGENFTEVGSHVFPLAVERRHRFIFKPVSARYVRLSYPDHYEENAGYVPNFVFTTEAEVYAPAPMNSTRISSFLRSALLCGGIAFLVGAQTARADFALKANDRVVFYGDSITDQRLYTTFVETYALTRFPKMPLSFVHSGWGGDRVTGGGGGPIDRRLQRDVLAYHPDVVTLMLGMNDGSYRSFDQGIFNTYSAGINHIIDTVQQGAPGVRITLIEPSPFDDVTRAPNFEGGYNAVLQRFGTFLKDTANQKNLGVADLNAPVMAMLTRANATDKGVAQKILPDRIHPGPGGHLIMAEALLKAWGAPSLVSDVAIDAKSKKVVRAQNTQVSGLQSSKTPAGATLSWTQNDAALPFPLDTSDAAVDLAVKSSDFVEALNREPLQVTGLAAPRYTLSIDGEEIGDFSRQELAQGINLALLPTPMRDQARGVHKLTLQHNDEHFARWRTIQVPFESHSAAVQSALPPLLQALDVEEAQTVAKQRAAAQPKSHRFELSVTARPPVGPNLALHKPYSSTDPNVYGYGTGGLTDGSWSGEQPHTFASGELSTFPKATTIDLGAATSVSQVQIGVPAFGSTKTIRVSLSADGENFTEVGSHVFPLAVERRHRFIFKPVSARYVRLSYPDHYEENAGYVPNFVFTTEAEVYAPAP